Protein AF-0000000076962924 (afdb_homodimer)

Sequence (970 aa):
PSKNTPPSPDPELLAVSARDLSLLLPWRRRSTGSACSSRTSSPPHRARPSYPRRRARPGTAPPTSGAPASGTMSSSSLPTVHRYARPSEEASRTRTQRTSLPLFSRAVLDKTGINPAEIGDVVVGTVLGPGSQRAIECRTASLLAGIPETVPVRTVNRQCSSGLQAVADVAAAIKAGFYEIGIGAGLESMSVNSVGWEGQVNPRVIELQKAQDCLLPMGITSENVAQRYGVTREEQDKAAVESHARAAAATASGKFKDEIIPVHTKLIDPKTGEEKKVVISVDDGIRPGTTLSGLAKLKTVFKKDGTTTAGNSSQVSDGAGAVLLMKRSVAVSKGLPVLGVFRSFAAVGVDPAVMGVGPAVAIPAAVKSAGLEIDDIDLFELNEAFASQFVYCCNKLGLDRSKVNVNGGAIAMGHPLGATGARCISTLLNEMKRRGRDCRFGVVTMCIGSGMGAAAVFERGDSVDELSNVRHIQSHNFLSKDAAKPSKNTPPSPDPELLAVSARDLSLLLPWRRRSTGSACSSRTSSPPHRARPSYPRRRARPGTAPPTSGAPASGTMSSSSLPTVHRYARPSEEASRTRTQRTSLPLFSRAVLDKTGINPAEIGDVVVGTVLGPGSQRAIECRTASLLAGIPETVPVRTVNRQCSSGLQAVADVAAAIKAGFYEIGIGAGLESMSVNSVGWEGQVNPRVIELQKAQDCLLPMGITSENVAQRYGVTREEQDKAAVESHARAAAATASGKFKDEIIPVHTKLIDPKTGEEKKVVISVDDGIRPGTTLSGLAKLKTVFKKDGTTTAGNSSQVSDGAGAVLLMKRSVAVSKGLPVLGVFRSFAAVGVDPAVMGVGPAVAIPAAVKSAGLEIDDIDLFELNEAFASQFVYCCNKLGLDRSKVNVNGGAIAMGHPLGATGARCISTLLNEMKRRGRDCRFGVVTMCIGSGMGAAAVFERGDSVDELSNVRHIQSHNFLSKDAAK

Secondary structure (DSSP, 8-state):
--------------------------------------------------------------------------PEEEEEEEEE----HHHHTTT-HHHHHHHHHHHHHHHH---GGG--EEEEE--SSBHHHHHHHHHHHHHHTT--TTS-EEEEE-GGGHHHHHHHHHHHHHHHTS-SEEEEEEEEETTTS-----SPPPGGGGG-HHHHHTTS-HHHHHHHHHHHHT--HHHHHHHHHHHHHHHHHHHHTTTTTTTEEPEEEEEE-TTT--EEEEEE-S-S---TT--HHHHHTSPBSS-TT---BGGGBPPP-EEEEEEEEEEHHHHHHTT----EEEEEEEEEE--GGGGGGHHHHHHHHHHHHTT--GGG--EEEE--SBHHHHHHHHHHHT--GGGBSTT--HHHH---GGGHHHHHHHHHHHHHHHH-TT--EEEEEEEETTTEEEEEEEEESTT--SS-------------SGGG-/--------------------------------------------------------------------------PEEEEEEEEE----HHHHTTT-HHHHHHHHHHHHHHHH---GGG--EEEEE--SSBHHHHHHHHHHHHHHTT--TTS-EEEEE-GGGHHHHHHHHHHHHHHHTS-SEEEEEEEEETTTS-----SPPPGGGGG-HHHHHTTS-HHHHHHHHHHHHT--HHHHHHHHHHHHHHHHHHHHTTTTTTTEEPEEEEEE-TTT--EEEEEE-S-S---TT--HHHHHTSPBSS-TT---BSTTBPPP-EEEEEEEEEEHHHHHHTT----EEEEEEEEEE--GGGGGGHHHHHHHHHHHHTT--GGG--EEEE--SBHHHHHHHHHHHT--GGGBSTT--HHHH---GGGHHHHHHHHHHHHHHHH-TT--EEEEEEEETTTEEEEEEEEESTT--SS-------------GGGG-

pLDDT: mean 75.81, std 30.29, range [14.0, 98.94]

Radius of gyration: 32.71 Å; Cα contacts (8 Å, |Δi|>4): 2150; chains: 2; bounding box: 130×125×90 Å

Structure (mmCIF, N/CA/C/O backbone):
data_AF-0000000076962924-model_v1
#
loop_
_entity.id
_entity.type
_entity.pdbx_description
1 polymer 'acetyl-CoA C-acyltransferase'
#
loop_
_atom_site.group_PDB
_atom_site.id
_atom_site.type_symbol
_atom_site.label_atom_id
_atom_site.label_alt_id
_atom_site.label_comp_id
_atom_site.label_asym_id
_atom_site.label_entity_id
_atom_site.label_seq_id
_atom_site.pdbx_PDB_ins_code
_atom_site.Cartn_x
_atom_site.Cartn_y
_atom_site.Cartn_z
_atom_site.occupancy
_atom_site.B_iso_or_equiv
_atom_site.auth_seq_id
_atom_site.auth_comp_id
_atom_site.auth_asym_id
_atom_site.auth_atom_id
_atom_site.pdbx_PDB_model_num
ATOM 1 N N . PRO A 1 1 ? -67.062 -30.266 13.148 1 19.83 1 PRO A N 1
ATOM 2 C CA . PRO A 1 1 ? -66.562 -29.203 14.023 1 19.83 1 PRO A CA 1
ATOM 3 C C . PRO A 1 1 ? -66.062 -28 13.258 1 19.83 1 PRO A C 1
ATOM 5 O O . PRO A 1 1 ? -65.625 -28.141 12.094 1 19.83 1 PRO A O 1
ATOM 8 N N . SER A 1 2 ? -66.062 -26.719 13.977 1 19.45 2 SER A N 1
ATOM 9 C CA . SER A 1 2 ? -66.125 -25.281 13.664 1 19.45 2 SER A CA 1
ATOM 10 C C . SER A 1 2 ? -64.812 -24.797 13.031 1 19.45 2 SER A C 1
ATOM 12 O O . SER A 1 2 ? -63.75 -24.922 13.617 1 19.45 2 SER A O 1
ATOM 14 N N . LYS A 1 3 ? -64.688 -24.781 11.711 1 26.2 3 LYS A N 1
ATOM 15 C CA . LYS A 1 3 ? -63.875 -24.391 10.547 1 26.2 3 LYS A CA 1
ATOM 16 C C . LYS A 1 3 ? -63.469 -22.922 10.648 1 26.2 3 LYS A C 1
ATOM 18 O O . LYS A 1 3 ? -64.188 -22.031 10.203 1 26.2 3 LYS A O 1
ATOM 23 N N . ASN A 1 4 ? -62.875 -22.484 11.922 1 19.95 4 ASN A N 1
ATOM 24 C CA . ASN A 1 4 ? -62.75 -21.125 12.406 1 19.95 4 ASN A CA 1
ATOM 25 C C . ASN A 1 4 ? -61.844 -20.281 11.492 1 19.95 4 ASN A C 1
ATOM 27 O O . ASN A 1 4 ? -60.688 -20.641 11.266 1 19.95 4 ASN A O 1
ATOM 31 N N . THR A 1 5 ? -62.219 -19.422 10.633 1 22.78 5 THR A N 1
ATOM 32 C CA . THR A 1 5 ? -61.875 -18.547 9.516 1 22.78 5 THR A CA 1
ATOM 33 C C . THR A 1 5 ? -60.969 -17.406 9.977 1 22.78 5 THR A C 1
ATOM 35 O O . THR A 1 5 ? -60.562 -16.578 9.164 1 22.78 5 THR A O 1
ATOM 38 N N . PRO A 1 6 ? -60.219 -17.297 11.133 1 25.3 6 PRO A N 1
ATOM 39 C CA . PRO A 1 6 ? -60.25 -15.914 11.625 1 25.3 6 PRO A CA 1
ATOM 40 C C . PRO A 1 6 ? -59.406 -14.977 10.781 1 25.3 6 PRO A C 1
ATOM 42 O O . PRO A 1 6 ? -58.312 -15.359 10.328 1 25.3 6 PRO A O 1
ATOM 45 N N . PRO A 1 7 ? -59.875 -13.961 10.172 1 24.25 7 PRO A N 1
ATOM 46 C CA . PRO A 1 7 ? -59.469 -13.039 9.117 1 24.25 7 PRO A CA 1
ATOM 47 C C . PRO A 1 7 ? -58.156 -12.328 9.445 1 24.25 7 PRO A C 1
ATOM 49 O O . PRO A 1 7 ? -57.625 -12.492 10.547 1 24.25 7 PRO A O 1
ATOM 52 N N . SER A 1 8 ? -58.094 -10.883 9.438 1 20.97 8 SER A N 1
ATOM 53 C CA . SER A 1 8 ? -57.562 -9.75 8.68 1 20.97 8 SER A CA 1
ATOM 54 C C . SER A 1 8 ? -56.5 -8.992 9.477 1 20.97 8 SER A C 1
ATOM 56 O O . SER A 1 8 ? -55.969 -7.98 9.016 1 20.97 8 SER A O 1
ATOM 58 N N . PRO A 1 9 ? -55.875 -9.273 10.57 1 21.22 9 PRO A N 1
ATOM 59 C CA . PRO A 1 9 ? -55.594 -8.117 11.422 1 21.22 9 PRO A CA 1
ATOM 60 C C . PRO A 1 9 ? -54.5 -7.211 10.852 1 21.22 9 PRO A C 1
ATOM 62 O O . PRO A 1 9 ? -53.5 -7.699 10.328 1 21.22 9 PRO A O 1
ATOM 65 N N . ASP A 1 10 ? -54.719 -5.879 10.414 1 21.48 10 ASP A N 1
ATOM 66 C CA . ASP A 1 10 ? -54.125 -4.691 9.836 1 21.48 10 ASP A CA 1
ATOM 67 C C . ASP A 1 10 ? -53.031 -4.125 10.758 1 21.48 10 ASP A C 1
ATOM 69 O O . ASP A 1 10 ? -53.344 -3.648 11.859 1 21.48 10 ASP A O 1
ATOM 73 N N . PRO A 1 11 ? -51.906 -4.703 11.016 1 20.31 11 PRO A N 1
ATOM 74 C CA . PRO A 1 11 ? -51.094 -4.289 12.164 1 20.31 11 PRO A CA 1
ATOM 75 C C . PRO A 1 11 ? -50.656 -2.822 12.086 1 20.31 11 PRO A C 1
ATOM 77 O O . PRO A 1 11 ? -50.594 -2.248 10.992 1 20.31 11 PRO A O 1
ATOM 80 N N . GLU A 1 12 ? -50.812 -2.02 13.18 1 19.38 12 GLU A N 1
ATOM 81 C CA . GLU A 1 12 ? -50.594 -0.72 13.805 1 19.38 12 GLU A CA 1
ATOM 82 C C . GLU A 1 12 ? -49.188 -0.199 13.508 1 19.38 12 GLU A C 1
ATOM 84 O O . GLU A 1 12 ? -48.219 -0.956 13.555 1 19.38 12 GLU A O 1
ATOM 89 N N . LEU A 1 13 ? -49.062 1.035 12.836 1 18.5 13 LEU A N 1
ATOM 90 C CA . LEU A 1 13 ? -48.219 2.133 12.406 1 18.5 13 LEU A CA 1
ATOM 91 C C . LEU A 1 13 ? -47.219 2.514 13.508 1 18.5 13 LEU A C 1
ATOM 93 O O . LEU A 1 13 ? -47.469 2.227 14.68 1 18.5 13 LEU A O 1
ATOM 97 N N . LEU A 1 14 ? -46.312 3.633 13.234 1 18.11 14 LEU A N 1
ATOM 98 C CA . LEU A 1 14 ? -45 4.25 13.336 1 18.11 14 LEU A CA 1
ATOM 99 C C . LEU A 1 14 ? -44.906 5.137 14.57 1 18.11 14 LEU A C 1
ATOM 101 O O . LEU A 1 14 ? -45.625 6.125 14.688 1 18.11 14 LEU A O 1
ATOM 105 N N . ALA A 1 15 ? -44.562 4.773 15.781 1 17.3 15 ALA A N 1
ATOM 106 C CA . ALA A 1 15 ? -44.688 5.379 17.109 1 17.3 15 ALA A CA 1
ATOM 107 C C . ALA A 1 15 ? -43.875 6.652 17.219 1 17.3 15 ALA A C 1
ATOM 109 O O . ALA A 1 15 ? -44.25 7.602 17.906 1 17.3 15 ALA A O 1
ATOM 110 N N . VAL A 1 16 ? -42.562 7.004 16.797 1 17.56 16 VAL A N 1
ATOM 111 C CA . VAL A 1 16 ? -41.656 7.449 17.859 1 17.56 16 VAL A CA 1
ATOM 112 C C . VAL A 1 16 ? -41.875 8.938 18.125 1 17.56 16 VAL A C 1
ATOM 114 O O . VAL A 1 16 ? -41.625 9.773 17.25 1 17.56 16 VAL A O 1
ATOM 117 N N . SER A 1 17 ? -42.781 9.531 18.906 1 16.02 17 SER A N 1
ATOM 118 C CA . SER A 1 17 ? -43.125 10.875 19.344 1 16.02 17 SER A CA 1
ATOM 119 C C . SER A 1 17 ? -41.969 11.539 20.078 1 16.02 17 SER A C 1
ATOM 121 O O . SER A 1 17 ? -41.344 10.914 20.922 1 16.02 17 SER A O 1
ATOM 123 N N . ALA A 1 18 ? -41.344 12.742 19.656 1 17.75 18 ALA A N 1
ATOM 124 C CA . ALA A 1 18 ? -40.375 13.766 19.984 1 17.75 18 ALA A CA 1
ATOM 125 C C . ALA A 1 18 ? -40.688 14.438 21.312 1 17.75 18 ALA A C 1
ATOM 127 O O . ALA A 1 18 ? -40.062 15.445 21.672 1 17.75 18 ALA A O 1
ATOM 128 N N . ARG A 1 19 ? -41.594 14.203 22.172 1 16.5 19 ARG A N 1
ATOM 129 C CA . ARG A 1 19 ? -42.156 15.242 23.031 1 16.5 19 ARG A CA 1
ATOM 130 C C . ARG A 1 19 ? -41.094 15.812 23.969 1 16.5 19 ARG A C 1
ATOM 132 O O . ARG A 1 19 ? -40.906 17.031 24.047 1 16.5 19 ARG A O 1
ATOM 139 N N . ASP A 1 20 ? -40.969 15.578 25.406 1 15.58 20 ASP A N 1
ATOM 140 C CA . ASP A 1 20 ? -41.5 16.406 26.5 1 15.58 20 ASP A CA 1
ATOM 141 C C . ASP A 1 20 ? -40.406 17.188 27.188 1 15.58 20 ASP A C 1
ATOM 143 O O . ASP A 1 20 ? -40.688 18.125 27.938 1 15.58 20 ASP A O 1
ATOM 147 N N . LEU A 1 21 ? -39.125 16.797 27.469 1 16.19 21 LEU A N 1
ATOM 148 C CA . LEU A 1 21 ? -38.844 16.984 28.891 1 16.19 21 LEU A CA 1
ATOM 149 C C . LEU A 1 21 ? -38.656 18.469 29.219 1 16.19 21 LEU A C 1
ATOM 151 O O . LEU A 1 21 ? -37.938 19.172 28.516 1 16.19 21 LEU A O 1
ATOM 155 N N . SER A 1 22 ? -39.188 19.141 30.375 1 15.66 22 SER A N 1
ATOM 156 C CA . SER A 1 22 ? -39.688 20.328 31.062 1 15.66 22 SER A CA 1
ATOM 157 C C . SER A 1 22 ? -38.562 21.188 31.594 1 15.66 22 SER A C 1
ATOM 159 O O . SER A 1 22 ? -38.562 22.406 31.422 1 15.66 22 SER A O 1
ATOM 161 N N . LEU A 1 23 ? -37.844 20.938 32.781 1 15.34 23 LEU A N 1
ATOM 162 C CA . LEU A 1 23 ? -38.125 21.594 34.062 1 15.34 23 LEU A CA 1
ATOM 163 C C . LEU A 1 23 ? -37.219 22.828 34.25 1 15.34 23 LEU A C 1
ATOM 165 O O . LEU A 1 23 ? -37.719 23.906 34.562 1 15.34 23 LEU A O 1
ATOM 169 N N . LEU A 1 24 ? -36.062 22.812 35.156 1 15.25 24 LEU A N 1
ATOM 170 C CA . LEU A 1 24 ? -36.062 23.438 36.469 1 15.25 24 LEU A CA 1
ATOM 171 C C . LEU A 1 24 ? -35.531 24.859 36.406 1 15.25 24 LEU A C 1
ATOM 173 O O . LEU A 1 24 ? -34.906 25.25 35.406 1 15.25 24 LEU A O 1
ATOM 177 N N . LEU A 1 25 ? -34.625 25.344 37.531 1 15.45 25 LEU A N 1
ATOM 178 C CA . LEU A 1 25 ? -34.781 26.312 38.625 1 15.45 25 LEU A CA 1
ATOM 179 C C . LEU A 1 25 ? -34.156 27.656 38.25 1 15.45 25 LEU A C 1
ATOM 181 O O . LEU A 1 25 ? -33.312 27.719 37.375 1 15.45 25 LEU A O 1
ATOM 185 N N . PRO A 1 26 ? -34 28.688 39.312 1 15.84 26 PRO A N 1
ATOM 186 C CA . PRO A 1 26 ? -34.375 30.078 39.625 1 15.84 26 PRO A CA 1
ATOM 187 C C . PRO A 1 26 ? -33.156 31.016 39.562 1 15.84 26 PRO A C 1
ATOM 189 O O . PRO A 1 26 ? -33.312 32.219 39.281 1 15.84 26 PRO A O 1
ATOM 192 N N . TRP A 1 27 ? -31.875 30.688 39.844 1 15.91 27 TRP A N 1
ATOM 193 C CA . TRP A 1 27 ? -31.344 31.516 40.906 1 15.91 27 TRP A CA 1
ATOM 194 C C . TRP A 1 27 ? -31.047 32.938 40.406 1 15.91 27 TRP A C 1
ATOM 196 O O . TRP A 1 27 ? -30.688 33.125 39.25 1 15.91 27 TRP A O 1
ATOM 206 N N . ARG A 1 28 ? -30.938 34 41.312 1 15.05 28 ARG A N 1
ATOM 207 C CA . ARG A 1 28 ? -31.234 35.406 41.625 1 15.05 28 ARG A CA 1
ATOM 208 C C . ARG A 1 28 ? -30.125 36.312 41.125 1 15.05 28 ARG A C 1
ATOM 210 O O . ARG A 1 28 ? -30.391 37.312 40.438 1 15.05 28 ARG A O 1
ATOM 217 N N . ARG A 1 29 ? -29.047 36.688 41.969 1 15.02 29 ARG A N 1
ATOM 218 C CA . ARG A 1 29 ? -29.078 38 42.594 1 15.02 29 ARG A CA 1
ATOM 219 C C . ARG A 1 29 ? -28.391 39.031 41.719 1 15.02 29 ARG A C 1
ATOM 221 O O . ARG A 1 29 ? -27.766 38.688 40.719 1 15.02 29 ARG A O 1
ATOM 228 N N . ARG A 1 30 ? -27.234 39.688 42.25 1 15.14 30 ARG A N 1
ATOM 229 C CA . ARG A 1 30 ? -27.141 41.062 42.75 1 15.14 30 ARG A CA 1
ATOM 230 C C . ARG A 1 30 ? -26.531 42 41.719 1 15.14 30 ARG A C 1
ATOM 232 O O . ARG A 1 30 ? -25.891 41.562 40.781 1 15.14 30 ARG A O 1
ATOM 239 N N . SER A 1 31 ? -26.031 43.188 42.219 1 14.38 31 SER A N 1
ATOM 240 C CA . SER A 1 31 ? -26.281 44.625 42.094 1 14.38 31 SER A CA 1
ATOM 241 C C . SER A 1 31 ? -25.281 45.281 41.125 1 14.38 31 SER A C 1
ATOM 243 O O . SER A 1 31 ? -25.672 45.969 40.188 1 14.38 31 SER A O 1
ATOM 245 N N . THR A 1 32 ? -24.031 45.656 41.562 1 14.57 32 THR A N 1
ATOM 246 C CA . THR A 1 32 ? -23.844 47.062 41.781 1 14.57 32 THR A CA 1
ATOM 247 C C . THR A 1 32 ? -23.234 47.75 40.562 1 14.57 32 THR A C 1
ATOM 249 O O . THR A 1 32 ? -22.766 47.062 39.656 1 14.57 32 THR A O 1
ATOM 252 N N . GLY A 1 33 ? -22.094 48.562 40.75 1 14.06 33 GLY A N 1
ATOM 253 C CA . GLY A 1 33 ? -22.047 50 40.625 1 14.06 33 GLY A CA 1
ATOM 254 C C . GLY A 1 33 ? -21.516 50.5 39.312 1 14.06 33 GLY A C 1
ATOM 255 O O . GLY A 1 33 ? -22.281 50.938 38.438 1 14.06 33 GLY A O 1
ATOM 256 N N . SER A 1 34 ? -20.156 50.969 39.25 1 14.5 34 SER A N 1
ATOM 257 C CA . SER A 1 34 ? -19.922 52.406 39.188 1 14.5 34 SER A CA 1
ATOM 258 C C . SER A 1 34 ? -19.641 52.844 37.75 1 14.5 34 SER A C 1
ATOM 260 O O . SER A 1 34 ? -19.688 52.062 36.812 1 14.5 34 SER A O 1
ATOM 262 N N . ALA A 1 35 ? -18.344 53.375 37.469 1 15.35 35 ALA A N 1
ATOM 263 C CA . ALA A 1 35 ? -18.062 54.781 37.25 1 15.35 35 ALA A CA 1
ATOM 264 C C . ALA A 1 35 ? -18 55.094 35.75 1 15.35 35 ALA A C 1
ATOM 266 O O . ALA A 1 35 ? -17.766 54.188 34.938 1 15.35 35 ALA A O 1
ATOM 267 N N . CYS A 1 36 ? -17.859 56.375 35.469 1 14.27 36 CYS A N 1
ATOM 268 C CA . CYS A 1 36 ? -18.359 57.438 34.625 1 14.27 36 CYS A CA 1
ATOM 269 C C . CYS A 1 36 ? -17.562 57.562 33.344 1 14.27 36 CYS A C 1
ATOM 271 O O . CYS A 1 36 ? -18.141 57.594 32.25 1 14.27 36 CYS A O 1
ATOM 273 N N . SER A 1 37 ? -16.391 58.188 33.344 1 14 37 SER A N 1
ATOM 274 C CA . SER A 1 37 ? -16.391 59.531 32.75 1 14 37 SER A CA 1
ATOM 275 C C . SER A 1 37 ? -16.016 59.5 31.281 1 14 37 SER A C 1
ATOM 277 O O . SER A 1 37 ? -15.516 58.5 30.781 1 14 37 SER A O 1
ATOM 279 N N . SER A 1 38 ? -15.273 60.656 30.766 1 14.02 38 SER A N 1
ATOM 280 C CA . SER A 1 38 ? -15.578 61.75 29.859 1 14.02 38 SER A CA 1
ATOM 281 C C . SER A 1 38 ? -14.766 61.625 28.562 1 14.02 38 SER A C 1
ATOM 283 O O . SER A 1 38 ? -15.109 62.25 27.562 1 14.02 38 SER A O 1
ATOM 285 N N . ARG A 1 39 ? -13.531 61.125 28.594 1 14.74 39 ARG A N 1
ATOM 286 C CA . ARG A 1 39 ? -12.586 62.062 27.969 1 14.74 39 ARG A CA 1
ATOM 287 C C . ARG A 1 39 ? -12.891 62.219 26.5 1 14.74 39 ARG A C 1
ATOM 289 O O . ARG A 1 39 ? -13.336 61.281 25.828 1 14.74 39 ARG A O 1
ATOM 296 N N . THR A 1 40 ? -12.328 63.25 25.906 1 14.2 40 THR A N 1
ATOM 297 C CA . THR A 1 40 ? -12.656 64.312 24.938 1 14.2 40 THR A CA 1
ATOM 298 C C . THR A 1 40 ? -12.352 63.875 23.516 1 14.2 40 THR A C 1
ATOM 300 O O . THR A 1 40 ? -11.703 62.844 23.312 1 14.2 40 THR A O 1
ATOM 303 N N . SER A 1 41 ? -11.484 64.75 22.734 1 14.41 41 SER A N 1
ATOM 304 C CA . SER A 1 41 ? -11.828 65.625 21.656 1 14.41 41 SER A CA 1
ATOM 305 C C . SER A 1 41 ? -11.461 65.062 20.297 1 14.41 41 SER A C 1
ATOM 307 O O . SER A 1 41 ? -10.703 64.062 20.219 1 14.41 41 SER A O 1
ATOM 309 N N . SER A 1 42 ? -10.93 66.062 19.234 1 14.25 42 SER A N 1
ATOM 310 C CA . SER A 1 42 ? -11.508 66.5 17.969 1 14.25 42 SER A CA 1
ATOM 311 C C . SER A 1 42 ? -10.82 65.812 16.797 1 14.25 42 SER A C 1
ATOM 313 O O . SER A 1 42 ? -11.477 65.188 15.961 1 14.25 42 SER A O 1
ATOM 315 N N . PRO A 1 43 ? -10.055 66.688 15.773 1 15.39 43 PRO A N 1
ATOM 316 C CA . PRO A 1 43 ? -10.641 67 14.469 1 15.39 43 PRO A CA 1
ATOM 317 C C . PRO A 1 43 ? -10 66.25 13.32 1 15.39 43 PRO A C 1
ATOM 319 O O . PRO A 1 43 ? -10.703 65.562 12.578 1 15.39 43 PRO A O 1
ATOM 322 N N . PRO A 1 44 ? -8.891 66.875 12.414 1 15.74 44 PRO A N 1
ATOM 323 C CA . PRO A 1 44 ? -9.156 67.375 11.062 1 15.74 44 PRO A CA 1
ATOM 324 C C . PRO A 1 44 ? -8.664 66.438 9.984 1 15.74 44 PRO A C 1
ATOM 326 O O . PRO A 1 44 ? -7.922 65.5 10.281 1 15.74 44 PRO A O 1
ATOM 329 N N . HIS A 1 45 ? -8.406 67 8.516 1 15.48 45 HIS A N 1
ATOM 330 C CA . HIS A 1 45 ? -8.812 66.812 7.125 1 15.48 45 HIS A CA 1
ATOM 331 C C . HIS A 1 45 ? -7.668 66.25 6.285 1 15.48 45 HIS A C 1
ATOM 333 O O . HIS A 1 45 ? -7.852 65.938 5.105 1 15.48 45 HIS A O 1
ATOM 339 N N . ARG A 1 46 ? -6.457 65.938 6.746 1 17.06 46 ARG A N 1
ATOM 340 C CA . ARG A 1 46 ? -5.484 66.312 5.738 1 17.06 46 ARG A CA 1
ATOM 341 C C . ARG A 1 46 ? -5.625 65.5 4.469 1 17.06 46 ARG A C 1
ATOM 343 O O . ARG A 1 46 ? -5.984 64.312 4.531 1 17.06 46 ARG A O 1
ATOM 350 N N . ALA A 1 47 ? -4.977 66.062 3.26 1 17.42 47 ALA A N 1
ATOM 351 C CA . ALA A 1 47 ? -5.082 66.312 1.818 1 17.42 47 ALA A CA 1
ATOM 352 C C . ALA A 1 47 ? -4.578 65.062 1.049 1 17.42 47 ALA A C 1
ATOM 354 O O . ALA A 1 47 ? -3.814 64.25 1.583 1 17.42 47 ALA A O 1
ATOM 355 N N . ARG A 1 48 ? -4.715 65.125 -0.363 1 16.09 48 ARG A N 1
ATOM 356 C CA . ARG A 1 48 ? -5.211 64.375 -1.521 1 16.09 48 ARG A CA 1
ATOM 357 C C . ARG A 1 48 ? -4.074 63.688 -2.252 1 16.09 48 ARG A C 1
ATOM 359 O O . ARG A 1 48 ? -4.23 62.531 -2.699 1 16.09 48 ARG A O 1
ATOM 366 N N . PRO A 1 49 ? -2.756 64.188 -2.459 1 16.38 49 PRO A N 1
ATOM 367 C CA . PRO A 1 49 ? -2.588 64.375 -3.904 1 16.38 49 PRO A CA 1
ATOM 368 C C . PRO A 1 49 ? -2.275 63.031 -4.617 1 16.38 49 PRO A C 1
ATOM 370 O O . PRO A 1 49 ? -1.961 62.031 -3.967 1 16.38 49 PRO A O 1
ATOM 373 N N . SER A 1 50 ? -1.545 63.125 -5.98 1 16.17 50 SER A N 1
ATOM 374 C CA . SER A 1 50 ? -1.65 62.906 -7.422 1 16.17 50 SER A CA 1
ATOM 375 C C . SER A 1 50 ? -0.707 61.812 -7.895 1 16.17 50 SER A C 1
ATOM 377 O O . SER A 1 50 ? -0.632 61.531 -9.094 1 16.17 50 SER A O 1
ATOM 379 N N . TYR A 1 51 ? -0.292 60.812 -7.215 1 17.62 51 TYR A N 1
ATOM 380 C CA . TYR A 1 51 ? 0.914 60.219 -7.777 1 17.62 51 TYR A CA 1
ATOM 381 C C . TYR A 1 51 ? 0.665 59.719 -9.195 1 17.62 51 TYR A C 1
ATOM 383 O O . TYR A 1 51 ? -0.412 59.188 -9.5 1 17.62 51 TYR A O 1
ATOM 391 N N . PRO A 1 52 ? 1.676 59.969 -10.125 1 18.86 52 PRO A N 1
ATOM 392 C CA . PRO A 1 52 ? 1.76 59.938 -11.586 1 18.86 52 PRO A CA 1
ATOM 393 C C . PRO A 1 52 ? 1.689 58.5 -12.133 1 18.86 52 PRO A C 1
ATOM 395 O O . PRO A 1 52 ? 2.033 57.562 -11.43 1 18.86 52 PRO A O 1
ATOM 398 N N . ARG A 1 53 ? 1.007 58.312 -13.367 1 17.81 53 ARG A N 1
ATOM 399 C CA . ARG A 1 53 ? 0.462 57.25 -14.234 1 17.81 53 ARG A CA 1
ATOM 400 C C . ARG A 1 53 ? 1.571 56.562 -15.016 1 17.81 53 ARG A C 1
ATOM 402 O O . ARG A 1 53 ? 2.086 57.094 -15.992 1 17.81 53 ARG A O 1
ATOM 409 N N . ARG A 1 54 ? 2.658 56.094 -14.336 1 18.41 54 ARG A N 1
ATOM 410 C CA . ARG A 1 54 ? 3.676 55.625 -15.266 1 18.41 54 ARG A CA 1
ATOM 411 C C . ARG A 1 54 ? 3.068 54.719 -16.328 1 18.41 54 ARG A C 1
ATOM 413 O O . ARG A 1 54 ? 2.137 53.969 -16.047 1 18.41 54 ARG A O 1
ATOM 420 N N . ARG A 1 55 ? 3.668 54.812 -17.547 1 18.59 55 ARG A N 1
ATOM 421 C CA . ARG A 1 55 ? 3.508 54.5 -18.953 1 18.59 55 ARG A CA 1
ATOM 422 C C . ARG A 1 55 ? 3.512 52.969 -19.172 1 18.59 55 ARG A C 1
ATOM 424 O O . ARG A 1 55 ? 4.281 52.25 -18.547 1 18.59 55 ARG A O 1
ATOM 431 N N . ALA A 1 56 ? 2.51 52.5 -19.953 1 18.5 56 ALA A N 1
ATOM 432 C CA . ALA A 1 56 ? 1.909 51.25 -20.453 1 18.5 56 ALA A CA 1
ATOM 433 C C . ALA A 1 56 ? 2.844 50.531 -21.422 1 18.5 56 ALA A C 1
ATOM 435 O O . ALA A 1 56 ? 3.07 51.031 -22.531 1 18.5 56 ALA A O 1
ATOM 436 N N . ARG A 1 57 ? 4.109 50.312 -21.047 1 19.97 57 ARG A N 1
ATOM 437 C CA . ARG A 1 57 ? 4.801 49.844 -22.234 1 19.97 57 ARG A CA 1
ATOM 438 C C . ARG A 1 57 ? 4.043 48.719 -22.906 1 19.97 57 ARG A C 1
ATOM 440 O O . ARG A 1 57 ? 3.375 47.938 -22.234 1 19.97 57 ARG A O 1
ATOM 447 N N . PRO A 1 58 ? 3.965 48.656 -24.312 1 19.72 58 PRO A N 1
ATOM 448 C CA . PRO A 1 58 ? 3.217 47.906 -25.328 1 19.72 58 PRO A CA 1
ATOM 449 C C . PRO A 1 58 ? 3.527 46.406 -25.281 1 19.72 58 PRO A C 1
ATOM 451 O O . PRO A 1 58 ? 4.684 46 -25.094 1 19.72 58 PRO A O 1
ATOM 454 N N . GLY A 1 59 ? 2.6 45.562 -24.75 1 18.92 59 GLY A N 1
ATOM 455 C CA . GLY A 1 59 ? 2.496 44.125 -24.531 1 18.92 59 GLY A CA 1
ATOM 456 C C . GLY A 1 59 ? 2.547 43.312 -25.797 1 18.92 59 GLY A C 1
ATOM 457 O O . GLY A 1 59 ? 1.645 43.406 -26.641 1 18.92 59 GLY A O 1
ATOM 458 N N . THR A 1 60 ? 3.617 43.344 -26.562 1 20.06 60 THR A N 1
ATOM 459 C CA . THR A 1 60 ? 3.547 42.531 -27.781 1 20.06 60 THR A CA 1
ATOM 460 C C . THR A 1 60 ? 3.029 41.125 -27.484 1 20.06 60 THR A C 1
ATOM 462 O O . THR A 1 60 ? 3.424 40.531 -26.5 1 20.06 60 THR A O 1
ATOM 465 N N . ALA A 1 61 ? 1.878 40.75 -28.094 1 20.42 61 ALA A N 1
ATOM 466 C CA . ALA A 1 61 ? 0.931 39.625 -28.031 1 20.42 61 ALA A CA 1
ATOM 467 C C . ALA A 1 61 ? 1.576 38.344 -28.516 1 20.42 61 ALA A C 1
ATOM 469 O O . ALA A 1 61 ? 1.994 38.25 -29.672 1 20.42 61 ALA A O 1
ATOM 470 N N . PRO A 1 62 ? 2.486 37.812 -27.734 1 21.72 62 PRO A N 1
ATOM 471 C CA . PRO A 1 62 ? 3.094 36.688 -28.438 1 21.72 62 PRO A CA 1
ATOM 472 C C . PRO A 1 62 ? 2.064 35.656 -28.906 1 21.72 62 PRO A C 1
ATOM 474 O O . PRO A 1 62 ? 0.96 35.594 -28.359 1 21.72 62 PRO A O 1
ATOM 477 N N . PRO A 1 63 ? 2.324 34.969 -30.016 1 20.17 63 PRO A N 1
ATOM 478 C CA . PRO A 1 63 ? 1.486 34.125 -30.875 1 20.17 63 PRO A CA 1
ATOM 479 C C . PRO A 1 63 ? 0.893 32.938 -30.125 1 20.17 63 PRO A C 1
ATOM 481 O O . PRO A 1 63 ? 1.428 32.531 -29.094 1 20.17 63 PRO A O 1
ATOM 484 N N . THR A 1 64 ? -0.418 32.594 -30.422 1 20.05 64 THR A N 1
ATOM 485 C CA . THR A 1 64 ? -1.526 31.766 -29.953 1 20.05 64 THR A CA 1
ATOM 486 C C . THR A 1 64 ? -1.192 30.281 -30.094 1 20.05 64 THR A C 1
ATOM 488 O O . THR A 1 64 ? -1.182 29.75 -31.203 1 20.05 64 THR A O 1
ATOM 491 N N . SER A 1 65 ? -0.125 29.812 -29.547 1 20.94 65 SER A N 1
ATOM 492 C CA . SER A 1 65 ? 0.207 28.422 -29.797 1 20.94 65 SER A CA 1
ATOM 493 C C . SER A 1 65 ? -0.909 27.484 -29.344 1 20.94 65 SER A C 1
ATOM 495 O O . SER A 1 65 ? -1.626 27.797 -28.391 1 20.94 65 SER A O 1
ATOM 497 N N . GLY A 1 66 ? -1.363 26.484 -30.188 1 21.23 66 GLY A N 1
ATOM 498 C CA . GLY A 1 66 ? -2.48 25.562 -30.234 1 21.23 66 GLY A CA 1
ATOM 499 C C . GLY A 1 66 ? -2.547 24.641 -29.016 1 21.23 66 GLY A C 1
ATOM 500 O O . GLY A 1 66 ? -1.516 24.172 -28.531 1 21.23 66 GLY A O 1
ATOM 501 N N . ALA A 1 67 ? -3.586 24.781 -28.25 1 24.81 67 ALA A N 1
ATOM 502 C CA . ALA A 1 67 ? -3.936 24.141 -26.984 1 24.81 67 ALA A CA 1
ATOM 503 C C . ALA A 1 67 ? -4.117 22.641 -27.141 1 24.81 67 ALA A C 1
ATOM 505 O O . ALA A 1 67 ? -4.859 22.188 -28.016 1 24.81 67 ALA A O 1
ATOM 506 N N . PRO A 1 68 ? -3.146 21.812 -26.75 1 22.52 68 PRO A N 1
ATOM 507 C CA . PRO A 1 68 ? -3.34 20.359 -26.875 1 22.52 68 PRO A CA 1
ATOM 508 C C . PRO A 1 68 ? -4.684 19.891 -26.328 1 22.52 68 PRO A C 1
ATOM 510 O O . PRO A 1 68 ? -5.297 20.594 -25.516 1 22.52 68 PRO A O 1
ATOM 513 N N . ALA A 1 69 ? -5.25 18.75 -26.859 1 23.31 69 ALA A N 1
ATOM 514 C CA . ALA A 1 69 ? -6.527 18.062 -26.719 1 23.31 69 ALA A CA 1
ATOM 515 C C . ALA A 1 69 ? -6.836 17.781 -25.25 1 23.31 69 ALA A C 1
ATOM 517 O O . ALA A 1 69 ? -5.953 17.375 -24.484 1 23.31 69 ALA A O 1
ATOM 518 N N . SER A 1 70 ? -7.84 18.344 -24.688 1 27.06 70 SER A N 1
ATOM 519 C CA . SER A 1 70 ? -8.547 18.234 -23.406 1 27.06 70 SER A CA 1
ATOM 520 C C . SER A 1 70 ? -8.906 16.781 -23.109 1 27.06 70 SER A C 1
ATOM 522 O O . SER A 1 70 ? -9.836 16.234 -23.703 1 27.06 70 SER A O 1
ATOM 524 N N . GLY A 1 71 ? -8.031 15.859 -23.031 1 27.77 71 GLY A N 1
ATOM 525 C CA . GLY A 1 71 ? -8.562 14.57 -22.625 1 27.77 71 GLY A CA 1
ATOM 526 C C . GLY A 1 71 ? -9.359 14.633 -21.328 1 27.77 71 GLY A C 1
ATOM 527 O O . GLY A 1 71 ? -9.016 15.391 -20.422 1 27.77 71 GLY A O 1
ATOM 528 N N . THR A 1 72 ? -10.625 14.5 -21.359 1 31.12 72 THR A N 1
ATOM 529 C CA . THR A 1 72 ? -11.57 14.383 -20.25 1 31.12 72 THR A CA 1
ATOM 530 C C . THR A 1 72 ? -10.992 13.516 -19.141 1 31.12 72 THR A C 1
ATOM 532 O O . THR A 1 72 ? -10.805 12.312 -19.312 1 31.12 72 THR A O 1
ATOM 535 N N . MET A 1 73 ? -10.148 14 -18.375 1 36.91 73 MET A N 1
ATOM 536 C CA . MET A 1 73 ? -9.656 13.297 -17.188 1 36.91 73 MET A CA 1
ATOM 537 C C . MET A 1 73 ? -10.812 12.883 -16.281 1 36.91 73 MET A C 1
ATOM 539 O O . MET A 1 73 ? -11.641 13.719 -15.906 1 36.91 73 MET A O 1
ATOM 543 N N . SER A 1 74 ? -11.32 11.766 -16.312 1 41.56 74 SER A N 1
ATOM 544 C CA . SER A 1 74 ? -12.227 11.227 -15.305 1 41.56 74 SER A CA 1
ATOM 545 C C . SER A 1 74 ? -11.789 11.633 -13.898 1 41.56 74 SER A C 1
ATOM 547 O O . SER A 1 74 ? -10.664 11.344 -13.484 1 41.56 74 SER A O 1
ATOM 549 N N . SER A 1 75 ? -12.344 12.758 -13.453 1 50.69 75 SER A N 1
ATOM 550 C CA . SER A 1 75 ? -12.031 13.305 -12.133 1 50.69 75 SER A CA 1
ATOM 551 C C . SER A 1 75 ? -12.617 12.43 -11.023 1 50.69 75 SER A C 1
ATOM 553 O O . SER A 1 75 ? -13.68 11.828 -11.203 1 50.69 75 SER A O 1
ATOM 555 N N . SER A 1 76 ? -11.82 11.969 -10.086 1 59.41 76 SER A N 1
ATOM 556 C CA . SER A 1 76 ? -12.289 11.281 -8.891 1 59.41 76 SER A CA 1
ATOM 557 C C . SER A 1 76 ? -12.883 12.273 -7.891 1 59.41 76 SER A C 1
ATOM 559 O O . SER A 1 76 ? -12.258 13.273 -7.551 1 59.41 76 SER A O 1
ATOM 561 N N . SER A 1 77 ? -14.188 12.078 -7.613 1 62.09 77 SER A N 1
ATOM 562 C CA . SER A 1 77 ? -14.898 12.938 -6.668 1 62.09 77 SER A CA 1
ATOM 563 C C . SER A 1 77 ? -14.961 12.297 -5.285 1 62.09 77 SER A C 1
ATOM 565 O O . SER A 1 77 ? -14.938 11.07 -5.16 1 62.09 77 SER A O 1
ATOM 567 N N . LEU A 1 78 ? -14.734 13.125 -4.262 1 61.81 78 LEU A N 1
ATOM 568 C CA . LEU A 1 78 ? -14.812 12.742 -2.855 1 61.81 78 LEU A CA 1
ATOM 569 C C . LEU A 1 78 ? -16.172 13.086 -2.271 1 61.81 78 LEU A C 1
ATOM 571 O O . LEU A 1 78 ? -16.391 14.203 -1.794 1 61.81 78 LEU A O 1
ATOM 575 N N . PRO A 1 79 ? -16.969 12.141 -2.236 1 39.5 79 PRO A N 1
ATOM 576 C CA . PRO A 1 79 ? -18.297 12.484 -1.733 1 39.5 79 PRO A CA 1
ATOM 577 C C . PRO A 1 79 ? -18.312 12.742 -0.229 1 39.5 79 PRO A C 1
ATOM 579 O O . PRO A 1 79 ? -19.109 13.547 0.254 1 39.5 79 PRO A O 1
ATOM 582 N N . THR A 1 80 ? -17.547 11.977 0.492 1 47.16 80 THR A N 1
ATOM 583 C CA . THR A 1 80 ? -17.562 12.195 1.936 1 47.16 80 THR A CA 1
ATOM 584 C C . THR A 1 80 ? -16.219 11.859 2.547 1 47.16 80 THR A C 1
ATOM 586 O O . THR A 1 80 ? -15.461 11.047 2.004 1 47.16 80 THR A O 1
ATOM 589 N N . VAL A 1 81 ? -15.875 12.703 3.391 1 50.19 81 VAL A N 1
ATOM 590 C CA . VAL A 1 81 ? -14.664 12.484 4.176 1 50.19 81 VAL A CA 1
ATOM 591 C C . VAL A 1 81 ? -14.984 12.578 5.664 1 50.19 81 VAL A C 1
ATOM 593 O O . VAL A 1 81 ? -15.719 13.477 6.09 1 50.19 81 VAL A O 1
ATOM 596 N N . HIS A 1 82 ? -14.703 11.492 6.445 1 46.62 82 HIS A N 1
ATOM 597 C CA . HIS A 1 82 ? -14.953 11.516 7.883 1 46.62 82 HIS A CA 1
ATOM 598 C C . HIS A 1 82 ? -13.68 11.25 8.672 1 46.62 82 HIS A C 1
ATOM 600 O O . HIS A 1 82 ? -12.75 10.617 8.164 1 46.62 82 HIS A O 1
ATOM 606 N N . ARG A 1 83 ? -13.516 11.977 9.781 1 48.38 83 ARG A N 1
ATOM 607 C CA . ARG A 1 83 ? -12.406 11.695 10.68 1 48.38 83 ARG A CA 1
ATOM 608 C C . ARG A 1 83 ? -12.898 11.359 12.086 1 48.38 83 ARG A C 1
ATOM 610 O O . ARG A 1 83 ? -14.031 11.695 12.445 1 48.38 83 ARG A O 1
ATOM 617 N N . TYR A 1 84 ? -12.219 10.383 12.891 1 49.16 84 TYR A N 1
ATOM 618 C CA . TYR A 1 84 ? -12.562 10.078 14.273 1 49.16 84 TYR A CA 1
ATOM 619 C C . TYR A 1 84 ? -11.742 10.93 15.234 1 49.16 84 TYR A C 1
ATOM 621 O O . TYR A 1 84 ? -10.609 11.312 14.93 1 49.16 84 TYR A O 1
ATOM 629 N N . ALA A 1 85 ? -12.648 11.242 16.297 1 45.84 85 ALA A N 1
ATOM 630 C CA . ALA A 1 85 ? -12.008 11.867 17.453 1 45.84 85 ALA A CA 1
ATOM 631 C C . ALA A 1 85 ? -11.039 10.898 18.141 1 45.84 85 ALA A C 1
ATOM 633 O O . ALA A 1 85 ? -11.297 9.695 18.188 1 45.84 85 ALA A O 1
ATOM 634 N N . ARG A 1 86 ? -9.812 11.32 18.344 1 49.22 86 ARG A N 1
ATOM 635 C CA . ARG A 1 86 ? -8.742 10.625 19.047 1 49.22 86 ARG A CA 1
ATOM 636 C C . ARG A 1 86 ? -9.172 10.281 20.469 1 49.22 86 ARG A C 1
ATOM 638 O O . ARG A 1 86 ? -9.5 11.172 21.266 1 49.22 86 ARG A O 1
ATOM 645 N N . PRO A 1 87 ? -9.539 8.969 20.703 1 41.12 87 PRO A N 1
ATOM 646 C CA . PRO A 1 87 ? -9.742 8.797 22.141 1 41.12 87 PRO A CA 1
ATOM 647 C C . PRO A 1 87 ? -8.547 9.266 22.969 1 41.12 87 PRO A C 1
ATOM 649 O O . PRO A 1 87 ? -7.414 9.234 22.5 1 41.12 87 PRO A O 1
ATOM 652 N N . SER A 1 88 ? -8.828 9.953 23.938 1 40.19 88 SER A N 1
ATOM 653 C CA . SER A 1 88 ? -7.801 10.297 24.906 1 40.19 88 SER A CA 1
ATOM 654 C C . SER A 1 88 ? -6.965 9.078 25.297 1 40.19 88 SER A C 1
ATOM 656 O O . SER A 1 88 ? -7.395 7.941 25.109 1 40.19 88 SER A O 1
ATOM 658 N N . GLU A 1 89 ? -5.66 9.367 25.547 1 40.44 89 GLU A N 1
ATOM 659 C CA . GLU A 1 89 ? -4.773 8.359 26.109 1 40.44 89 GLU A CA 1
ATOM 660 C C . GLU A 1 89 ? -5.543 7.383 27 1 40.44 89 GLU A C 1
ATOM 662 O O . GLU A 1 89 ? -5.289 6.176 26.969 1 40.44 89 GLU A O 1
ATOM 667 N N . GLU A 1 90 ? -6.238 8 27.781 1 39.25 90 GLU A N 1
ATOM 668 C CA . GLU A 1 90 ? -6.953 7.262 28.828 1 39.25 90 GLU A CA 1
ATOM 669 C C . GLU A 1 90 ? -8.008 6.34 28.219 1 39.25 90 GLU A C 1
ATOM 671 O O . GLU A 1 90 ? -8.242 5.238 28.719 1 39.25 90 GLU A O 1
ATOM 676 N N . ALA A 1 91 ? -8.672 6.871 27.344 1 39.56 91 ALA A N 1
ATOM 677 C CA . ALA A 1 91 ? -9.695 6.051 26.703 1 39.56 91 ALA A CA 1
ATOM 678 C C . ALA A 1 91 ? -9.078 5.023 25.766 1 39.56 91 ALA A C 1
ATOM 680 O O . ALA A 1 91 ? -9.719 4.039 25.406 1 39.56 91 ALA A O 1
ATOM 681 N N . SER A 1 92 ? -7.953 5.367 25.297 1 40.19 92 SER A N 1
ATOM 682 C CA . SER A 1 92 ? -7.273 4.523 24.312 1 40.19 92 SER A CA 1
ATOM 683 C C . SER A 1 92 ? -6.852 3.193 24.938 1 40.19 92 SER A C 1
ATOM 685 O O . SER A 1 92 ? -6.652 2.207 24.219 1 40.19 92 SER A O 1
ATOM 687 N N . ARG A 1 93 ? -6.508 3.457 26.234 1 40.75 93 ARG A N 1
ATOM 688 C CA . ARG A 1 93 ? -6.125 2.18 26.828 1 40.75 93 ARG A CA 1
ATOM 689 C C . ARG A 1 93 ? -7.227 1.14 26.641 1 40.75 93 ARG A C 1
ATOM 691 O O . ARG A 1 93 ? -7.059 -0.023 27.016 1 40.75 93 ARG A O 1
ATOM 698 N N . THR A 1 94 ? -8.32 1.71 26.609 1 37.56 94 THR A N 1
ATOM 699 C CA . THR A 1 94 ? -9.32 0.694 26.297 1 37.56 94 THR A CA 1
ATOM 700 C C . THR A 1 94 ? -9.156 0.188 24.875 1 37.56 94 THR A C 1
ATOM 702 O O . THR A 1 94 ? -8.734 0.937 23.984 1 37.56 94 THR A O 1
ATOM 705 N N . ARG A 1 95 ? -9.352 -1.083 24.625 1 42.88 95 ARG A N 1
ATOM 706 C CA . ARG A 1 95 ? -9.312 -1.963 23.469 1 42.88 95 ARG A CA 1
ATOM 707 C C . ARG A 1 95 ? -10.008 -1.324 22.266 1 42.88 95 ARG A C 1
ATOM 709 O O . ARG A 1 95 ? -10.945 -1.896 21.719 1 42.88 95 ARG A O 1
ATOM 716 N N . THR A 1 96 ? -9.992 -0.034 22.266 1 41.91 96 THR A N 1
ATOM 717 C CA . THR A 1 96 ? -10.742 0.795 21.328 1 41.91 96 THR A CA 1
ATOM 718 C C . THR A 1 96 ? -10.156 0.697 19.922 1 41.91 96 THR A C 1
ATOM 720 O O . THR A 1 96 ? -10.828 1.028 18.938 1 41.91 96 THR A O 1
ATOM 723 N N . GLN A 1 97 ? -8.781 0.693 19.719 1 48 97 GLN A N 1
ATOM 724 C CA . GLN A 1 97 ? -8.203 0.728 18.391 1 48 97 GLN A CA 1
ATOM 725 C C . GLN A 1 97 ? -8.914 -0.242 17.453 1 48 97 GLN A C 1
ATOM 727 O O . GLN A 1 97 ? -9.125 0.061 16.266 1 48 97 GLN A O 1
ATOM 732 N N . ARG A 1 98 ? -9.227 -1.459 18.141 1 47.31 98 ARG A N 1
ATOM 733 C CA . ARG A 1 98 ? -9.852 -2.613 17.5 1 47.31 98 ARG A CA 1
ATOM 734 C C . ARG A 1 98 ? -11.25 -2.273 17 1 47.31 98 ARG A C 1
ATOM 736 O O . ARG A 1 98 ? -11.766 -2.928 16.094 1 47.31 98 ARG A O 1
ATOM 743 N N . THR A 1 99 ? -11.547 -0.971 17.516 1 52.59 99 THR A N 1
ATOM 744 C CA . THR A 1 99 ? -12.945 -0.652 17.234 1 52.59 99 THR A CA 1
ATOM 745 C C . THR A 1 99 ? -13.047 0.487 16.219 1 52.59 99 THR A C 1
ATOM 747 O O . THR A 1 99 ? -14.133 0.766 15.703 1 52.59 99 THR A O 1
ATOM 750 N N . SER A 1 100 ? -11.789 0.971 15.75 1 61.84 100 SER A N 1
ATOM 751 C CA . SER A 1 100 ? -11.953 2.248 15.062 1 61.84 100 SER A CA 1
ATOM 752 C C . SER A 1 100 ? -12.273 2.045 13.586 1 61.84 100 SER A C 1
ATOM 754 O O . SER A 1 100 ? -13.195 2.668 13.055 1 61.84 100 SER A O 1
ATOM 756 N N . LEU A 1 101 ? -11.695 1.052 13.016 1 67.44 101 LEU A N 1
ATOM 757 C CA . LEU A 1 101 ? -11.859 0.949 11.57 1 67.44 101 LEU A CA 1
ATOM 758 C C . LEU A 1 101 ? -13.289 0.557 11.211 1 67.44 101 LEU A C 1
ATOM 760 O O . LEU A 1 101 ? -13.898 1.165 10.336 1 67.44 101 LEU A O 1
ATOM 764 N N . PRO A 1 102 ? -13.828 -0.355 11.984 1 70.06 102 PRO A N 1
ATOM 765 C CA . PRO A 1 102 ? -15.219 -0.679 11.641 1 70.06 102 PRO A CA 1
ATOM 766 C C . PRO A 1 102 ? -16.156 0.515 11.797 1 70.06 102 PRO A C 1
ATOM 768 O O . PRO A 1 102 ? -17.078 0.688 11 1 70.06 102 PRO A O 1
ATOM 771 N N . LEU A 1 103 ? -15.82 1.262 12.703 1 64.56 103 LEU A N 1
ATOM 772 C CA . LEU A 1 103 ? -16.672 2.406 12.984 1 64.56 103 LEU A CA 1
ATOM 773 C C . LEU A 1 103 ? -16.609 3.43 11.852 1 64.56 103 LEU A C 1
ATOM 775 O O . LEU A 1 103 ? -17.625 3.979 11.438 1 64.56 103 LEU A O 1
ATOM 779 N N . PHE A 1 104 ? -15.484 3.492 11.266 1 67.88 104 PHE A N 1
ATOM 780 C CA . PHE A 1 104 ? -15.312 4.551 10.281 1 67.88 104 PHE A CA 1
ATOM 781 C C . PHE A 1 104 ? -15.906 4.141 8.938 1 67.88 104 PHE A C 1
ATOM 783 O O . PHE A 1 104 ? -16.547 4.953 8.266 1 67.88 104 PHE A O 1
ATOM 790 N N . SER A 1 105 ? -15.68 2.984 8.719 1 76 105 SER A N 1
ATOM 791 C CA . SER A 1 105 ? -16.266 2.51 7.469 1 76 105 SER A CA 1
ATOM 792 C C . SER A 1 105 ? -17.797 2.521 7.531 1 76 105 SER A C 1
ATOM 794 O O . SER A 1 105 ? -18.453 2.906 6.566 1 76 105 SER A O 1
ATOM 796 N N . ARG A 1 106 ? -18.312 2.266 8.703 1 77.56 106 ARG A N 1
ATOM 797 C CA . ARG A 1 106 ? -19.766 2.266 8.883 1 77.56 106 ARG A CA 1
ATOM 798 C C . ARG A 1 106 ? -20.328 3.682 8.812 1 77.56 106 ARG A C 1
ATOM 800 O O . ARG A 1 106 ? -21.406 3.902 8.266 1 77.56 106 ARG A O 1
ATOM 807 N N . ALA A 1 107 ? -19.547 4.551 9.328 1 76.25 107 ALA A N 1
ATOM 808 C CA . ALA A 1 107 ? -20 5.941 9.336 1 76.25 107 ALA A CA 1
ATOM 809 C C . ALA A 1 107 ? -20.109 6.492 7.922 1 76.25 107 ALA A C 1
ATOM 811 O O . ALA A 1 107 ? -21.047 7.211 7.598 1 76.25 107 ALA A O 1
ATOM 812 N N . VAL A 1 108 ? -19.141 6.145 7.133 1 78.06 108 VAL A N 1
ATOM 813 C CA . VAL A 1 108 ? -19.172 6.586 5.742 1 78.06 108 VAL A CA 1
ATOM 814 C C . VAL A 1 108 ? -20.375 5.992 5.031 1 78.06 108 VAL A C 1
ATOM 816 O O . VAL A 1 108 ? -21.047 6.684 4.262 1 78.06 108 VAL A O 1
ATOM 819 N N . LEU A 1 109 ? -20.688 4.793 5.359 1 82 109 LEU A N 1
ATOM 820 C CA . LEU A 1 109 ? -21.797 4.098 4.734 1 82 109 LEU A CA 1
ATOM 821 C C . LEU A 1 109 ? -23.125 4.676 5.211 1 82 109 LEU A C 1
ATOM 823 O O . LEU A 1 109 ? -24.031 4.902 4.406 1 82 109 LEU A O 1
ATOM 827 N N . ASP A 1 110 ? -23.219 5 6.445 1 82.19 110 ASP A N 1
ATOM 828 C CA . ASP A 1 110 ? -24.438 5.547 7.02 1 82.19 110 ASP A CA 1
ATOM 829 C C . ASP A 1 110 ? -24.719 6.945 6.477 1 82.19 110 ASP A C 1
ATOM 831 O O . ASP A 1 110 ? -25.875 7.289 6.203 1 82.19 110 ASP A O 1
ATOM 835 N N . LYS A 1 111 ? -23.75 7.633 6.297 1 79.56 111 LYS A N 1
ATOM 836 C CA . LYS A 1 111 ? -23.906 9.016 5.859 1 79.56 111 LYS A CA 1
ATOM 837 C C . LYS A 1 111 ? -24.266 9.086 4.375 1 79.56 111 LYS A C 1
ATOM 839 O O . LYS A 1 111 ? -25.016 9.969 3.949 1 79.56 111 LYS A O 1
ATOM 844 N N . THR A 1 112 ? -23.75 8.188 3.596 1 82.31 112 THR A N 1
ATOM 845 C CA . THR A 1 112 ? -23.922 8.281 2.15 1 82.31 112 THR A CA 1
ATOM 846 C C . THR A 1 112 ? -25.078 7.402 1.688 1 82.31 112 THR A C 1
ATOM 848 O O . THR A 1 112 ? -25.672 7.652 0.635 1 82.31 112 THR A O 1
ATOM 851 N N . GLY A 1 113 ? -25.297 6.328 2.393 1 86.19 113 GLY A N 1
ATOM 852 C CA . GLY A 1 113 ? -26.359 5.418 2.023 1 86.19 113 GLY A CA 1
ATOM 853 C C . GLY A 1 113 ? -26.031 4.559 0.817 1 86.19 113 GLY A C 1
ATOM 854 O O . GLY A 1 113 ? -26.922 3.941 0.226 1 86.19 113 GLY A O 1
ATOM 855 N N . ILE A 1 114 ? -24.844 4.539 0.467 1 89.75 114 ILE A N 1
ATOM 856 C CA . ILE A 1 114 ? -24.469 3.748 -0.704 1 89.75 114 ILE A CA 1
ATOM 857 C C . ILE A 1 114 ? -24.562 2.26 -0.37 1 89.75 114 ILE A C 1
ATOM 859 O O . ILE A 1 114 ? -24.438 1.871 0.793 1 89.75 114 ILE A O 1
ATOM 863 N N . ASN A 1 115 ? -24.828 1.501 -1.423 1 94.44 115 ASN A N 1
ATOM 864 C CA . ASN A 1 115 ? -24.703 0.053 -1.282 1 94.44 115 ASN A CA 1
ATOM 865 C C . ASN A 1 115 ? -23.25 -0.375 -1.112 1 94.44 115 ASN A C 1
ATOM 867 O O . ASN A 1 115 ? -22.453 -0.242 -2.037 1 94.44 115 ASN A O 1
ATOM 871 N N . PRO A 1 116 ? -22.906 -0.88 0.059 1 95 116 PRO A N 1
ATOM 872 C CA . PRO A 1 116 ? -21.5 -1.222 0.305 1 95 116 PRO A CA 1
ATOM 873 C C . PRO A 1 116 ? -20.953 -2.234 -0.698 1 95 116 PRO A C 1
ATOM 875 O O . PRO A 1 116 ? -19.75 -2.312 -0.905 1 95 116 PRO A O 1
ATOM 878 N N . ALA A 1 117 ? -21.766 -2.984 -1.298 1 96.25 117 ALA A N 1
ATOM 879 C CA . ALA A 1 117 ? -21.344 -3.998 -2.262 1 96.25 117 ALA A CA 1
ATOM 880 C C . ALA A 1 117 ? -20.781 -3.352 -3.521 1 96.25 117 ALA A C 1
ATOM 882 O O . ALA A 1 117 ? -20.109 -4.016 -4.316 1 96.25 117 ALA A O 1
ATOM 883 N N . GLU A 1 118 ? -21.031 -2.061 -3.668 1 95.69 118 GLU A N 1
ATOM 884 C CA . GLU A 1 118 ? -20.578 -1.351 -4.855 1 95.69 118 GLU A CA 1
ATOM 885 C C . GLU A 1 118 ? -19.141 -0.856 -4.68 1 95.69 118 GLU A C 1
ATOM 887 O O . GLU A 1 118 ? -18.5 -0.449 -5.645 1 95.69 118 GLU A O 1
ATOM 892 N N . ILE A 1 119 ? -18.656 -0.96 -3.477 1 96.62 119 ILE A N 1
ATOM 893 C CA . ILE A 1 119 ? -17.297 -0.54 -3.205 1 96.62 119 ILE A CA 1
ATOM 894 C C . ILE A 1 119 ? -16.312 -1.517 -3.855 1 96.62 119 ILE A C 1
ATOM 896 O O . ILE A 1 119 ? -16.391 -2.727 -3.637 1 96.62 119 ILE A O 1
ATOM 900 N N . GLY A 1 120 ? -15.438 -0.925 -4.637 1 97.88 120 GLY A N 1
ATOM 901 C CA . GLY A 1 120 ? -14.492 -1.765 -5.355 1 97.88 120 GLY A CA 1
ATOM 902 C C . GLY A 1 120 ? -13.289 -2.16 -4.516 1 97.88 120 GLY A C 1
ATOM 903 O O . GLY A 1 120 ? -12.648 -3.182 -4.777 1 97.88 120 GLY A O 1
ATOM 904 N N . ASP A 1 121 ? -12.891 -1.335 -3.58 1 98.25 121 ASP A N 1
ATOM 905 C CA . ASP A 1 121 ? -11.711 -1.577 -2.756 1 98.25 121 ASP A CA 1
ATOM 906 C C . ASP A 1 121 ? -11.711 -0.676 -1.523 1 98.25 121 ASP A C 1
ATOM 908 O O . ASP A 1 121 ? -12.227 0.44 -1.562 1 98.25 121 ASP A O 1
ATOM 912 N N . VAL A 1 122 ? -11.211 -1.204 -0.449 1 97.56 122 VAL A N 1
ATOM 913 C CA . VAL A 1 122 ? -10.898 -0.416 0.74 1 97.56 122 VAL A CA 1
ATOM 914 C C . VAL A 1 122 ? -9.391 -0.383 0.96 1 97.56 122 VAL A C 1
ATOM 916 O O . VAL A 1 122 ? -8.766 -1.423 1.188 1 97.56 122 VAL A O 1
ATOM 919 N N . VAL A 1 123 ? -8.844 0.789 0.859 1 98.12 123 VAL A N 1
ATOM 920 C CA . VAL A 1 123 ? -7.41 0.969 1.031 1 98.12 123 VAL A CA 1
ATOM 921 C C . VAL A 1 123 ? -7.133 1.693 2.346 1 98.12 123 VAL A C 1
ATOM 923 O O . VAL A 1 123 ? -7.637 2.795 2.572 1 98.12 123 VAL A O 1
ATOM 926 N N . VAL A 1 124 ? -6.277 1.112 3.211 1 97.19 124 VAL A N 1
ATOM 927 C CA . VAL A 1 124 ? -6.051 1.675 4.539 1 97.19 124 VAL A CA 1
ATOM 928 C C . VAL A 1 124 ? -4.574 2.016 4.711 1 97.19 124 VAL A C 1
ATOM 930 O O . VAL A 1 124 ? -3.713 1.136 4.633 1 97.19 124 VAL A O 1
ATOM 933 N N . GLY A 1 125 ? -4.293 3.27 4.922 1 97.44 125 GLY A N 1
ATOM 934 C CA . GLY A 1 125 ? -2.945 3.68 5.289 1 97.44 125 GLY A CA 1
ATOM 935 C C . GLY A 1 125 ? -2.598 3.359 6.73 1 97.44 125 GLY A C 1
ATOM 936 O O . GLY A 1 125 ? -3.311 3.764 7.652 1 97.44 125 GLY A O 1
ATOM 937 N N . THR A 1 126 ? -1.497 2.68 6.965 1 95.56 126 THR A N 1
ATOM 938 C CA . THR A 1 126 ? -1.021 2.33 8.297 1 95.56 126 THR A CA 1
ATOM 939 C C . THR A 1 126 ? 0.504 2.268 8.328 1 95.56 126 THR A C 1
ATOM 941 O O . THR A 1 126 ? 1.142 2.039 7.297 1 95.56 126 THR A O 1
ATOM 944 N N . VAL A 1 127 ? 1.086 2.428 9.562 1 95.31 127 VAL A N 1
ATOM 945 C CA . VAL A 1 127 ? 2.535 2.596 9.602 1 95.31 127 VAL A CA 1
ATOM 946 C C . VAL A 1 127 ? 3.146 1.575 10.562 1 95.31 127 VAL A C 1
ATOM 948 O O . VAL A 1 127 ? 4.086 0.864 10.203 1 95.31 127 VAL A O 1
ATOM 951 N N . LEU A 1 128 ? 2.697 1.397 11.781 1 88.81 128 LEU A N 1
ATOM 952 C CA . LEU A 1 128 ? 3.455 0.788 12.867 1 88.81 128 LEU A CA 1
ATOM 953 C C . LEU A 1 128 ? 3.119 -0.693 13 1 88.81 128 LEU A C 1
ATOM 955 O O . LEU A 1 128 ? 3.99 -1.507 13.312 1 88.81 128 LEU A O 1
ATOM 959 N N . GLY A 1 129 ? 1.993 -1.128 12.758 1 82.69 129 GLY A N 1
ATOM 960 C CA . GLY A 1 129 ? 1.593 -2.502 13.016 1 82.69 129 GLY A CA 1
ATOM 961 C C . GLY A 1 129 ? 2.297 -3.508 12.125 1 82.69 129 GLY A C 1
ATOM 962 O O . GLY A 1 129 ? 2.734 -3.17 11.023 1 82.69 129 GLY A O 1
ATOM 963 N N . PRO A 1 130 ? 2.473 -4.77 12.648 1 85.56 130 PRO A N 1
ATOM 964 C CA . PRO A 1 130 ? 3.01 -5.82 11.781 1 85.56 130 PRO A CA 1
ATOM 965 C C . PRO A 1 130 ? 2.182 -6.016 10.516 1 85.56 130 PRO A C 1
ATOM 967 O O . PRO A 1 130 ? 0.95 -5.969 10.562 1 85.56 130 PRO A O 1
ATOM 970 N N . GLY A 1 131 ? 2.869 -6.258 9.461 1 88.31 131 GLY A N 1
ATOM 971 C CA . GLY A 1 131 ? 2.24 -6.238 8.148 1 88.31 131 GLY A CA 1
ATOM 972 C C . GLY A 1 131 ? 1.061 -7.184 8.039 1 88.31 131 GLY A C 1
ATOM 973 O O . GLY A 1 131 ? -0.073 -6.75 7.82 1 88.31 131 GLY A O 1
ATOM 974 N N . SER A 1 132 ? 1.268 -8.445 8.258 1 88.94 132 SER A N 1
ATOM 975 C CA . SER A 1 132 ? 0.22 -9.445 8.086 1 88.94 132 SER A CA 1
ATOM 976 C C . SER A 1 132 ? -0.912 -9.242 9.086 1 88.94 132 SER A C 1
ATOM 978 O O . SER A 1 132 ? -2.088 -9.344 8.734 1 88.94 132 SER A O 1
ATOM 980 N N . GLN A 1 133 ? -0.613 -8.93 10.297 1 87.75 133 GLN A N 1
ATOM 981 C CA . GLN A 1 133 ? -1.612 -8.727 11.344 1 87.75 133 GLN A CA 1
ATOM 982 C C . GLN A 1 133 ? -2.486 -7.512 11.031 1 87.75 133 GLN A C 1
ATOM 984 O O . GLN A 1 133 ? -3.707 -7.566 11.195 1 87.75 133 GLN A O 1
ATOM 989 N N . ARG A 1 134 ? -1.835 -6.484 10.656 1 90.81 134 ARG A N 1
ATOM 990 C CA . ARG A 1 134 ? -2.57 -5.266 10.344 1 90.81 134 ARG A CA 1
ATOM 991 C C . ARG A 1 134 ? -3.516 -5.484 9.164 1 90.81 134 ARG A C 1
ATOM 993 O O . ARG A 1 134 ? -4.637 -4.973 9.156 1 90.81 134 ARG A O 1
ATOM 1000 N N . ALA A 1 135 ? -3.039 -6.191 8.195 1 93.5 135 ALA A N 1
ATOM 1001 C CA . ALA A 1 135 ? -3.887 -6.492 7.043 1 93.5 135 ALA A CA 1
ATOM 1002 C C . ALA A 1 135 ? -5.117 -7.293 7.461 1 93.5 135 ALA A C 1
ATOM 1004 O O . ALA A 1 135 ? -6.227 -7.023 6.996 1 93.5 135 ALA A O 1
ATOM 1005 N N . ILE A 1 136 ? -4.957 -8.25 8.32 1 92.88 136 ILE A N 1
ATOM 1006 C CA . ILE A 1 136 ? -6.051 -9.086 8.812 1 92.88 136 ILE A CA 1
ATOM 1007 C C . ILE A 1 136 ? -7.008 -8.234 9.648 1 92.88 136 ILE A C 1
ATOM 1009 O O . ILE A 1 136 ? -8.227 -8.359 9.523 1 92.88 136 ILE A O 1
ATOM 1013 N N . GLU A 1 137 ? -6.465 -7.367 10.477 1 90.5 137 GLU A N 1
ATOM 1014 C CA . GLU A 1 137 ? -7.277 -6.465 11.289 1 90.5 137 GLU A CA 1
ATOM 1015 C C . GLU A 1 137 ? -8.156 -5.578 10.414 1 90.5 137 GLU A C 1
ATOM 1017 O O . GLU A 1 137 ? -9.328 -5.355 10.734 1 90.5 137 GLU A O 1
ATOM 1022 N N . CYS A 1 138 ? -7.59 -5.082 9.359 1 93.44 138 CYS A N 1
ATOM 1023 C CA . CYS A 1 138 ? -8.344 -4.207 8.469 1 93.44 138 CYS A CA 1
ATOM 1024 C C . CYS A 1 138 ? -9.453 -4.969 7.762 1 93.44 138 CYS A C 1
ATOM 1026 O O . CYS A 1 138 ? -10.555 -4.445 7.578 1 93.44 138 CYS A O 1
ATOM 1028 N N . ARG A 1 139 ? -9.172 -6.188 7.34 1 95.88 139 ARG A N 1
ATOM 1029 C CA . ARG A 1 139 ? -10.195 -7.016 6.703 1 95.88 139 ARG A CA 1
ATOM 1030 C C . ARG A 1 139 ? -11.328 -7.328 7.672 1 95.88 139 ARG A C 1
ATOM 1032 O O . ARG A 1 139 ? -12.508 -7.211 7.316 1 95.88 139 ARG A O 1
ATOM 1039 N N . THR A 1 140 ? -10.984 -7.707 8.891 1 93.19 140 THR A N 1
ATOM 1040 C CA . THR A 1 140 ? -11.984 -8.008 9.914 1 93.19 140 THR A CA 1
ATOM 1041 C C . THR A 1 140 ? -12.828 -6.777 10.227 1 93.19 140 THR A C 1
ATOM 1043 O O . THR A 1 140 ? -14.047 -6.875 10.383 1 93.19 140 THR A O 1
ATOM 1046 N N . ALA A 1 141 ? -12.141 -5.656 10.281 1 91.06 141 ALA A N 1
ATOM 1047 C CA . ALA A 1 141 ? -12.844 -4.402 10.555 1 91.06 141 ALA A CA 1
ATOM 1048 C C . ALA A 1 141 ? -13.844 -4.086 9.445 1 91.06 141 ALA A C 1
ATOM 1050 O O . ALA A 1 141 ? -14.945 -3.602 9.719 1 91.06 141 ALA A O 1
ATOM 1051 N N . SER A 1 142 ? -13.422 -4.316 8.219 1 93.69 142 SER A N 1
ATOM 1052 C CA . SER A 1 142 ? -14.312 -4.078 7.082 1 93.69 142 SER A CA 1
ATOM 1053 C C . SER A 1 142 ? -15.562 -4.949 7.164 1 93.69 142 SER A C 1
ATOM 1055 O O . SER A 1 142 ? -16.672 -4.473 6.914 1 93.69 142 SER A O 1
ATOM 1057 N N . LEU A 1 143 ? -15.383 -6.176 7.523 1 94.12 143 LEU A N 1
ATOM 1058 C CA . LEU A 1 143 ? -16.516 -7.098 7.652 1 94.12 143 LEU A CA 1
ATOM 1059 C C . LEU A 1 143 ? -17.422 -6.688 8.805 1 94.12 143 LEU A C 1
ATOM 1061 O O . LEU A 1 143 ? -18.641 -6.676 8.656 1 94.12 143 LEU A O 1
ATOM 1065 N N . LEU A 1 144 ? -16.859 -6.266 9.883 1 90.06 144 LEU A N 1
ATOM 1066 C CA . LEU A 1 144 ? -17.609 -5.867 11.07 1 90.06 144 LEU A CA 1
ATOM 1067 C C . LEU A 1 144 ? -18.375 -4.574 10.812 1 90.06 144 LEU A C 1
ATOM 1069 O O . LEU A 1 144 ? -19.406 -4.312 11.453 1 90.06 144 LEU A O 1
ATOM 1073 N N . ALA A 1 145 ? -17.875 -3.805 9.867 1 88.88 145 ALA A N 1
ATOM 1074 C CA . ALA A 1 145 ? -18.516 -2.541 9.516 1 88.88 145 ALA A CA 1
ATOM 1075 C C . ALA A 1 145 ? -19.734 -2.773 8.617 1 88.88 145 ALA A C 1
ATOM 1077 O O . ALA A 1 145 ? -20.453 -1.832 8.281 1 88.88 145 ALA A O 1
ATOM 1078 N N . GLY A 1 146 ? -19.906 -3.994 8.172 1 90.81 146 GLY A N 1
ATOM 1079 C CA . GLY A 1 146 ? -21.047 -4.316 7.328 1 90.81 146 GLY A CA 1
ATOM 1080 C C . GLY A 1 146 ? -20.703 -4.316 5.848 1 90.81 146 GLY A C 1
ATOM 1081 O O . GLY A 1 146 ? -21.594 -4.43 5.004 1 90.81 146 GLY A O 1
ATOM 1082 N N . ILE A 1 147 ? -19.516 -4.184 5.496 1 95.06 147 ILE A N 1
ATOM 1083 C CA . ILE A 1 147 ? -19.078 -4.332 4.109 1 95.06 147 ILE A CA 1
ATOM 1084 C C . ILE A 1 147 ? -19.031 -5.812 3.744 1 95.06 147 ILE A C 1
ATOM 1086 O O . ILE A 1 147 ? -18.422 -6.613 4.457 1 95.06 147 ILE A O 1
ATOM 1090 N N . PRO A 1 148 ? -19.672 -6.145 2.699 1 97 148 PRO A N 1
ATOM 1091 C CA . PRO A 1 148 ? -19.75 -7.57 2.373 1 97 148 PRO A CA 1
ATOM 1092 C C . PRO A 1 148 ? -18.375 -8.172 2.045 1 97 148 PRO A C 1
ATOM 1094 O O . PRO A 1 148 ? -17.453 -7.449 1.685 1 97 148 PRO A O 1
ATOM 1097 N N . GLU A 1 149 ? -18.281 -9.484 2.143 1 97.31 149 GLU A N 1
ATOM 1098 C CA . GLU A 1 149 ? -17.031 -10.203 1.938 1 97.31 149 GLU A CA 1
ATOM 1099 C C . GLU A 1 149 ? -16.531 -10.055 0.503 1 97.31 149 GLU A C 1
ATOM 1101 O O . GLU A 1 149 ? -15.367 -10.305 0.217 1 97.31 149 GLU A O 1
ATOM 1106 N N . THR A 1 150 ? -17.375 -9.648 -0.416 1 98.25 150 THR A N 1
ATOM 1107 C CA . THR A 1 150 ? -17.016 -9.531 -1.824 1 98.25 150 THR A CA 1
ATOM 1108 C C . THR A 1 150 ? -16.125 -8.32 -2.051 1 98.25 150 THR A C 1
ATOM 1110 O O . THR A 1 150 ? -15.508 -8.188 -3.111 1 98.25 150 THR A O 1
ATOM 1113 N N . VAL A 1 151 ? -16.078 -7.395 -1.06 1 97.94 151 VAL A N 1
ATOM 1114 C CA . VAL A 1 151 ? -15.258 -6.188 -1.182 1 97.94 151 VAL A CA 1
ATOM 1115 C C . VAL A 1 151 ? -13.875 -6.438 -0.595 1 97.94 151 VAL A C 1
ATOM 1117 O O . VAL A 1 151 ? -13.742 -6.77 0.584 1 97.94 151 VAL A O 1
ATOM 1120 N N . PRO A 1 152 ? -12.844 -6.312 -1.438 1 98.62 152 PRO A N 1
ATOM 1121 C CA . PRO A 1 152 ? -11.492 -6.562 -0.944 1 98.62 152 PRO A CA 1
ATOM 1122 C C . PRO A 1 152 ? -10.93 -5.391 -0.137 1 98.62 152 PRO A C 1
ATOM 1124 O O . PRO A 1 152 ? -11.484 -4.289 -0.175 1 98.62 152 PRO A O 1
ATOM 1127 N N . VAL A 1 153 ? -9.805 -5.688 0.63 1 98 153 VAL A N 1
ATOM 1128 C CA . VAL A 1 153 ? -9.117 -4.695 1.455 1 98 153 VAL A CA 1
ATOM 1129 C C . VAL A 1 153 ? -7.609 -4.832 1.277 1 98 153 VAL A C 1
ATOM 1131 O O . VAL A 1 153 ? -7.105 -5.926 1.002 1 98 153 VAL A O 1
ATOM 1134 N N . ARG A 1 154 ? -6.895 -3.76 1.323 1 98.19 154 ARG A N 1
ATOM 1135 C CA . ARG A 1 154 ? -5.434 -3.77 1.367 1 98.19 154 ARG A CA 1
ATOM 1136 C C . ARG A 1 154 ? -4.906 -2.623 2.225 1 98.19 154 ARG A C 1
ATOM 1138 O O . ARG A 1 154 ? -5.645 -1.692 2.551 1 98.19 154 ARG A O 1
ATOM 1145 N N . THR A 1 155 ? -3.652 -2.721 2.615 1 97.69 155 THR A N 1
ATOM 1146 C CA . THR A 1 155 ? -3.02 -1.632 3.352 1 97.69 155 THR A CA 1
ATOM 1147 C C . THR A 1 155 ? -1.889 -1.012 2.533 1 97.69 155 THR A C 1
ATOM 1149 O O . THR A 1 155 ? -1.37 -1.638 1.607 1 97.69 155 THR A O 1
ATOM 1152 N N . VAL A 1 156 ? -1.601 0.206 2.805 1 98.38 156 VAL A N 1
ATOM 1153 C CA . VAL A 1 156 ? -0.483 0.92 2.197 1 98.38 156 VAL A CA 1
ATOM 1154 C C . VAL A 1 156 ? 0.293 1.678 3.271 1 98.38 156 VAL A C 1
ATOM 1156 O O . VAL A 1 156 ? -0.271 2.064 4.297 1 98.38 156 VAL A O 1
ATOM 1159 N N . ASN A 1 157 ? 1.604 1.796 3.051 1 98 157 ASN A N 1
ATOM 1160 C CA . ASN A 1 157 ? 2.471 2.465 4.016 1 98 157 ASN A CA 1
ATOM 1161 C C . ASN A 1 157 ? 3.455 3.404 3.33 1 98 157 ASN A C 1
ATOM 1163 O O . ASN A 1 157 ? 4.371 2.955 2.637 1 98 157 ASN A O 1
ATOM 1167 N N . ARG A 1 158 ? 3.203 4.617 3.459 1 98.31 158 ARG A N 1
ATOM 1168 C CA . ARG A 1 158 ? 4.164 5.668 3.139 1 98.31 158 ARG A CA 1
ATOM 1169 C C . ARG A 1 158 ? 4.434 6.555 4.352 1 98.31 158 ARG A C 1
ATOM 1171 O O . ARG A 1 158 ? 4.34 7.777 4.266 1 98.31 158 ARG A O 1
ATOM 1178 N N . GLN A 1 159 ? 4.562 5.914 5.477 1 97 159 GLN A N 1
ATOM 1179 C CA . GLN A 1 159 ? 4.836 6.543 6.766 1 97 159 GLN A CA 1
ATOM 1180 C C . GLN A 1 159 ? 3.82 7.641 7.066 1 97 159 GLN A C 1
ATOM 1182 O O . GLN A 1 159 ? 2.611 7.406 7.027 1 97 159 GLN A O 1
ATOM 1187 N N . CYS A 1 160 ? 4.242 8.859 7.277 1 97.56 160 CYS A N 1
ATOM 1188 C CA . CYS A 1 160 ? 3.381 9.945 7.734 1 97.56 160 CYS A CA 1
ATOM 1189 C C . CYS A 1 160 ? 2.271 10.219 6.727 1 97.56 160 CYS A C 1
ATOM 1191 O O . CYS A 1 160 ? 1.219 10.75 7.09 1 97.56 160 CYS A O 1
ATOM 1193 N N . SER A 1 161 ? 2.496 9.828 5.531 1 98.5 161 SER A N 1
ATOM 1194 C CA . SER A 1 161 ? 1.53 10.203 4.5 1 98.5 161 SER A CA 1
ATOM 1195 C C . SER A 1 161 ? 0.66 9.016 4.105 1 98.5 161 SER A C 1
ATOM 1197 O O . SER A 1 161 ? 0.015 9.039 3.055 1 98.5 161 SER A O 1
ATOM 1199 N N . SER A 1 162 ? 0.622 7.961 4.891 1 98.38 162 SER A N 1
ATOM 1200 C CA . SER A 1 162 ? -0.04 6.715 4.512 1 98.38 162 SER A CA 1
ATOM 1201 C C . SER A 1 162 ? -1.528 6.934 4.258 1 98.38 162 SER A C 1
ATOM 1203 O O . SER A 1 162 ? -2.088 6.391 3.307 1 98.38 162 SER A O 1
ATOM 1205 N N . GLY A 1 163 ? -2.189 7.707 5.117 1 97.38 163 GLY A N 1
ATOM 1206 C CA . GLY A 1 163 ? -3.596 8 4.891 1 97.38 163 GLY A CA 1
ATOM 1207 C C . GLY A 1 163 ? -3.844 8.766 3.605 1 97.38 163 GLY A C 1
ATOM 1208 O O . GLY A 1 163 ? -4.797 8.484 2.881 1 97.38 163 GLY A O 1
ATOM 1209 N N . LEU A 1 164 ? -3.008 9.758 3.328 1 98.44 164 LEU A N 1
ATOM 1210 C CA . LEU A 1 164 ? -3.105 10.516 2.086 1 98.44 164 LEU A CA 1
ATOM 1211 C C . LEU A 1 164 ? -2.822 9.617 0.882 1 98.44 164 LEU A C 1
ATOM 1213 O O . LEU A 1 164 ? -3.484 9.734 -0.152 1 98.44 164 LEU A O 1
ATOM 1217 N N . GLN A 1 165 ? -1.862 8.758 1.047 1 98.69 165 GLN A N 1
ATOM 1218 C CA . GLN A 1 165 ? -1.51 7.824 -0.016 1 98.69 165 GLN A CA 1
ATOM 1219 C C . GLN A 1 165 ? -2.67 6.883 -0.328 1 98.69 165 GLN A C 1
ATOM 1221 O O . GLN A 1 165 ? -2.904 6.539 -1.488 1 98.69 165 GLN A O 1
ATOM 1226 N N . ALA A 1 166 ? -3.314 6.414 0.701 1 98.38 166 ALA A N 1
ATOM 1227 C CA . ALA A 1 166 ? -4.469 5.543 0.501 1 98.38 166 ALA A CA 1
ATOM 1228 C C . ALA A 1 166 ? -5.527 6.223 -0.362 1 98.38 166 ALA A C 1
ATOM 1230 O O . ALA A 1 166 ? -6.07 5.613 -1.285 1 98.38 166 ALA A O 1
ATOM 1231 N N . VAL A 1 167 ? -5.805 7.445 -0.095 1 97.62 167 VAL A N 1
ATOM 1232 C CA . VAL A 1 167 ? -6.781 8.211 -0.862 1 97.62 167 VAL A CA 1
ATOM 1233 C C . VAL A 1 167 ? -6.289 8.391 -2.295 1 97.62 167 VAL A C 1
ATOM 1235 O O . VAL A 1 167 ? -7.055 8.227 -3.248 1 97.62 167 VAL A O 1
ATOM 1238 N N . ALA A 1 168 ? -5.016 8.695 -2.441 1 98.31 168 ALA A N 1
ATOM 1239 C CA . ALA A 1 168 ? -4.426 8.859 -3.77 1 98.31 168 ALA A CA 1
ATOM 1240 C C . ALA A 1 168 ? -4.492 7.559 -4.562 1 98.31 168 ALA A C 1
ATOM 1242 O O . ALA A 1 168 ? -4.699 7.574 -5.777 1 98.31 168 ALA A O 1
ATOM 1243 N N . ASP A 1 169 ? -4.258 6.438 -3.883 1 98.44 169 ASP A N 1
ATOM 1244 C CA . ASP A 1 169 ? -4.328 5.141 -4.547 1 98.44 169 ASP A CA 1
ATOM 1245 C C . ASP A 1 169 ? -5.734 4.871 -5.078 1 98.44 169 ASP A C 1
ATOM 1247 O O . ASP A 1 169 ? -5.895 4.379 -6.199 1 98.44 169 ASP A O 1
ATOM 1251 N N . VAL A 1 170 ? -6.742 5.168 -4.266 1 97.81 170 VAL A N 1
ATOM 1252 C CA . VAL A 1 170 ? -8.125 4.957 -4.691 1 97.81 170 VAL A CA 1
ATOM 1253 C C . VAL A 1 170 ? -8.445 5.871 -5.871 1 97.81 170 VAL A C 1
ATOM 1255 O O . VAL A 1 170 ? -9.078 5.445 -6.84 1 97.81 170 VAL A O 1
ATOM 1258 N N . ALA A 1 171 ? -8.023 7.109 -5.793 1 97.06 171 ALA A N 1
ATOM 1259 C CA . ALA A 1 171 ? -8.242 8.039 -6.895 1 97.06 171 ALA A CA 1
ATOM 1260 C C . ALA A 1 171 ? -7.605 7.531 -8.18 1 97.06 171 ALA A C 1
ATOM 1262 O O . ALA A 1 171 ? -8.219 7.59 -9.25 1 97.06 171 ALA A O 1
ATOM 1263 N N . ALA A 1 172 ? -6.387 7.062 -8.078 1 96.69 172 ALA A N 1
ATOM 1264 C CA . ALA A 1 172 ? -5.684 6.531 -9.242 1 96.69 172 ALA A CA 1
ATOM 1265 C C . ALA A 1 172 ? -6.41 5.32 -9.812 1 96.69 172 ALA A C 1
ATOM 1267 O O . ALA A 1 172 ? -6.516 5.168 -11.031 1 96.69 172 ALA A O 1
ATOM 1268 N N . ALA A 1 173 ? -6.836 4.426 -8.93 1 96.75 173 ALA A N 1
ATOM 1269 C CA . ALA A 1 173 ? -7.527 3.215 -9.359 1 96.75 173 ALA A CA 1
ATOM 1270 C C . ALA A 1 173 ? -8.828 3.555 -10.086 1 96.75 173 ALA A C 1
ATOM 1272 O O . ALA A 1 173 ? -9.188 2.9 -11.062 1 96.75 173 ALA A O 1
ATOM 1273 N N . ILE A 1 174 ? -9.555 4.551 -9.57 1 95.75 174 ILE A N 1
ATOM 1274 C CA . ILE A 1 174 ? -10.781 5 -10.227 1 95.75 174 ILE A CA 1
ATOM 1275 C C . ILE A 1 174 ? -10.453 5.562 -11.609 1 95.75 174 ILE A C 1
ATOM 1277 O O . ILE A 1 174 ? -11.102 5.211 -12.594 1 95.75 174 ILE A O 1
ATOM 1281 N N . LYS A 1 175 ? -9.477 6.371 -11.695 1 93.06 175 LYS A N 1
ATOM 1282 C CA . LYS A 1 175 ? -9.078 6.961 -12.969 1 93.06 175 LYS A CA 1
ATOM 1283 C C . LYS A 1 175 ? -8.625 5.891 -13.953 1 93.06 175 LYS A C 1
ATOM 1285 O O . LYS A 1 175 ? -8.828 6.023 -15.164 1 93.06 175 LYS A O 1
ATOM 1290 N N . ALA A 1 176 ? -7.988 4.828 -13.391 1 91.56 176 ALA A N 1
ATOM 1291 C CA . ALA A 1 176 ? -7.473 3.748 -14.227 1 91.56 176 ALA A CA 1
ATOM 1292 C C . ALA A 1 176 ? -8.594 2.799 -14.648 1 91.56 176 ALA A C 1
ATOM 1294 O O . ALA A 1 176 ? -8.383 1.905 -15.469 1 91.56 176 ALA A O 1
ATOM 1295 N N . GLY A 1 177 ? -9.75 2.945 -14.047 1 90.44 177 GLY A N 1
ATOM 1296 C CA . GLY A 1 177 ? -10.898 2.137 -14.445 1 90.44 177 GLY A CA 1
ATOM 1297 C C . GLY A 1 177 ? -10.984 0.822 -13.695 1 90.44 177 GLY A C 1
ATOM 1298 O O . GLY A 1 177 ? -11.68 -0.1 -14.125 1 90.44 177 GLY A O 1
ATOM 1299 N N . PHE A 1 178 ? -10.242 0.689 -12.562 1 94.56 178 PHE A N 1
ATOM 1300 C CA . PHE A 1 178 ? -10.297 -0.553 -11.797 1 94.56 178 PHE A CA 1
ATOM 1301 C C . PHE A 1 178 ? -11.656 -0.715 -11.133 1 94.56 178 PHE A C 1
ATOM 1303 O O . PHE A 1 178 ? -12.18 -1.828 -11.031 1 94.56 178 PHE A O 1
ATOM 1310 N N . TYR A 1 179 ? -12.211 0.303 -10.648 1 96.06 179 TYR A N 1
ATOM 1311 C CA . TYR A 1 179 ? -13.531 0.388 -10.031 1 96.06 179 TYR A CA 1
ATOM 1312 C C . TYR A 1 179 ? -14.039 1.825 -10.031 1 96.06 179 TYR A C 1
ATOM 1314 O O . TYR A 1 179 ? -13.312 2.746 -10.422 1 96.06 179 TYR A O 1
ATOM 1322 N N . GLU A 1 180 ? -15.297 2.008 -9.586 1 95.56 180 GLU A N 1
ATOM 1323 C CA . GLU A 1 180 ? -15.898 3.332 -9.688 1 95.56 180 GLU A CA 1
ATOM 1324 C C . GLU A 1 180 ? -16.078 3.967 -8.312 1 95.56 180 GLU A C 1
ATOM 1326 O O . GLU A 1 180 ? -16.266 5.18 -8.203 1 95.56 180 GLU A O 1
ATOM 1331 N N . ILE A 1 181 ? -16.109 3.174 -7.281 1 95.94 181 ILE A N 1
ATOM 1332 C CA . ILE A 1 181 ? -16.281 3.611 -5.898 1 95.94 181 ILE A CA 1
ATOM 1333 C C . ILE A 1 181 ? -15.211 2.945 -5.023 1 95.94 181 ILE A C 1
ATOM 1335 O O . ILE A 1 181 ? -14.938 1.753 -5.168 1 95.94 181 ILE A O 1
ATOM 1339 N N . GLY A 1 182 ? -14.555 3.688 -4.188 1 96.62 182 GLY A N 1
ATOM 1340 C CA . GLY A 1 182 ? -13.602 3.143 -3.236 1 96.62 182 GLY A CA 1
ATOM 1341 C C . GLY A 1 182 ? -13.492 3.955 -1.961 1 96.62 182 GLY A C 1
ATOM 1342 O O . GLY A 1 182 ? -14.008 5.074 -1.889 1 96.62 182 GLY A O 1
ATOM 1343 N N . ILE A 1 183 ? -12.914 3.367 -0.938 1 96.06 183 ILE A N 1
ATOM 1344 C CA . ILE A 1 183 ? -12.68 4.051 0.328 1 96.06 183 ILE A CA 1
ATOM 1345 C C . ILE A 1 183 ? -11.18 4.164 0.581 1 96.06 183 ILE A C 1
ATOM 1347 O O . ILE A 1 183 ? -10.461 3.16 0.548 1 96.06 183 ILE A O 1
ATOM 1351 N N . GLY A 1 184 ? -10.672 5.363 0.66 1 96.56 184 GLY A N 1
ATOM 1352 C CA . GLY A 1 184 ? -9.352 5.633 1.211 1 96.56 184 GLY A CA 1
ATOM 1353 C C . GLY A 1 184 ? -9.383 6 2.682 1 96.56 184 GLY A C 1
ATOM 1354 O O . GLY A 1 184 ? -10.031 6.977 3.068 1 96.56 184 GLY A O 1
ATOM 1355 N N . ALA A 1 185 ? -8.68 5.191 3.506 1 95 185 ALA A N 1
ATOM 1356 C CA . ALA A 1 185 ? -8.727 5.395 4.953 1 95 185 ALA A CA 1
ATOM 1357 C C . ALA A 1 185 ? -7.328 5.402 5.551 1 95 185 ALA A C 1
ATOM 1359 O O . ALA A 1 185 ? -6.34 5.184 4.844 1 95 185 ALA A O 1
ATOM 1360 N N . GLY A 1 186 ? -7.23 5.785 6.777 1 94.19 186 GLY A N 1
ATOM 1361 C CA . GLY A 1 186 ? -6.016 5.727 7.578 1 94.19 186 GLY A CA 1
ATOM 1362 C C . GLY A 1 186 ? -6.277 5.395 9.031 1 94.19 186 GLY A C 1
ATOM 1363 O O . GLY A 1 186 ? -7.301 5.789 9.594 1 94.19 186 GLY A O 1
ATOM 1364 N N . LEU A 1 187 ? -5.254 4.668 9.586 1 91.31 187 LEU A N 1
ATOM 1365 C CA . LEU A 1 187 ? -5.383 4.27 10.984 1 91.31 187 LEU A CA 1
ATOM 1366 C C . LEU A 1 187 ? -4.012 4.152 11.641 1 91.31 187 LEU A C 1
ATOM 1368 O O . LEU A 1 187 ? -3.051 3.709 11.008 1 91.31 187 LEU A O 1
ATOM 1372 N N . GLU A 1 188 ? -4.012 4.586 12.891 1 91.38 188 GLU A N 1
ATOM 1373 C CA . GLU A 1 188 ? -2.818 4.32 13.68 1 91.38 188 GLU A CA 1
ATOM 1374 C C . GLU A 1 188 ? -3.148 4.258 15.172 1 91.38 188 GLU A C 1
ATOM 1376 O O . GLU A 1 188 ? -3.959 5.047 15.664 1 91.38 188 GLU A O 1
ATOM 1381 N N . SER A 1 189 ? -2.533 3.322 15.773 1 84.75 189 SER A N 1
ATOM 1382 C CA . SER A 1 189 ? -2.547 3.238 17.234 1 84.75 189 SER A CA 1
ATOM 1383 C C . SER A 1 189 ? -1.139 3.357 17.797 1 84.75 189 SER A C 1
ATOM 1385 O O . SER A 1 189 ? -0.487 2.348 18.078 1 84.75 189 SER A O 1
ATOM 1387 N N . MET A 1 190 ? -0.788 4.527 18.141 1 82.69 190 MET A N 1
ATOM 1388 C CA . MET A 1 190 ? 0.576 4.754 18.609 1 82.69 190 MET A CA 1
ATOM 1389 C C . MET A 1 190 ? 0.715 4.363 20.078 1 82.69 190 MET A C 1
ATOM 1391 O O . MET A 1 190 ? 1.826 4.141 20.562 1 82.69 190 MET A O 1
ATOM 1395 N N . SER A 1 191 ? -0.367 4.266 20.766 1 76.31 191 SER A N 1
ATOM 1396 C CA . SER A 1 191 ? -0.352 3.844 22.156 1 76.31 191 SER A CA 1
ATOM 1397 C C . SER A 1 191 ? 0.005 2.367 22.281 1 76.31 191 SER A C 1
ATOM 1399 O O . SER A 1 191 ? 0.535 1.936 23.312 1 76.31 191 SER A O 1
ATOM 1401 N N . VAL A 1 192 ? -0.283 1.662 21.266 1 68.94 192 VAL A N 1
ATOM 1402 C CA . VAL A 1 192 ? -0.067 0.219 21.312 1 68.94 192 VAL A CA 1
ATOM 1403 C C . VAL A 1 192 ? 1.25 -0.125 20.625 1 68.94 192 VAL A C 1
ATOM 1405 O O . VAL A 1 192 ? 2.016 -0.958 21.109 1 68.94 192 VAL A O 1
ATOM 1408 N N . ASN A 1 193 ? 1.349 0.472 19.531 1 66.62 193 ASN A N 1
ATOM 1409 C CA . ASN A 1 193 ? 2.535 0.185 18.734 1 66.62 193 ASN A CA 1
ATOM 1410 C C . ASN A 1 193 ? 3.549 1.324 18.812 1 66.62 193 ASN A C 1
ATOM 1412 O O . ASN A 1 193 ? 3.227 2.469 18.484 1 66.62 193 ASN A O 1
ATOM 1416 N N . SER A 1 194 ? 4.707 0.929 19.344 1 63 194 SER A N 1
ATOM 1417 C CA . SER A 1 194 ? 5.723 1.97 19.453 1 63 194 SER A CA 1
ATOM 1418 C C . SER A 1 194 ? 6.535 2.1 18.172 1 63 194 SER A C 1
ATOM 1420 O O . SER A 1 194 ? 6.613 1.154 17.391 1 63 194 SER A O 1
ATOM 1422 N N . VAL A 1 195 ? 7.008 3.277 17.891 1 58 195 VAL A N 1
ATOM 1423 C CA . VAL A 1 195 ? 7.84 3.605 16.734 1 58 195 VAL A CA 1
ATOM 1424 C C . VAL A 1 195 ? 9.227 2.982 16.906 1 58 195 VAL A C 1
ATOM 1426 O O . VAL A 1 195 ? 9.977 2.852 15.938 1 58 195 VAL A O 1
ATOM 1429 N N . GLY A 1 196 ? 9.367 2.129 17.875 1 56.88 196 GLY A N 1
ATOM 1430 C CA . GLY A 1 196 ? 10.711 1.643 18.125 1 56.88 196 GLY A CA 1
ATOM 1431 C C . GLY A 1 196 ? 11.18 0.615 17.109 1 56.88 196 GLY A C 1
ATOM 1432 O O . GLY A 1 196 ? 10.359 0.034 16.391 1 56.88 196 GLY A O 1
ATOM 1433 N N . TRP A 1 197 ? 12.508 0.678 16.812 1 56.91 197 TRP A N 1
ATOM 1434 C CA . TRP A 1 197 ? 13.164 -0.27 15.914 1 56.91 197 TRP A CA 1
ATOM 1435 C C . TRP A 1 197 ? 13.406 -1.602 16.625 1 56.91 197 TRP A C 1
ATOM 1437 O O . TRP A 1 197 ? 14 -1.642 17.703 1 56.91 197 TRP A O 1
ATOM 1447 N N . GLU A 1 198 ? 12.742 -2.594 16.219 1 52.19 198 GLU A N 1
ATOM 1448 C CA . GLU A 1 198 ? 12.984 -3.879 16.875 1 52.19 198 GLU A CA 1
ATOM 1449 C C . GLU A 1 198 ? 13.852 -4.781 15.992 1 52.19 198 GLU A C 1
ATOM 1451 O O . GLU A 1 198 ? 14.453 -5.742 16.484 1 52.19 198 GLU A O 1
ATOM 1456 N N . GLY A 1 199 ? 14.445 -4.184 14.891 1 56.84 199 GLY A N 1
ATOM 1457 C CA . GLY A 1 199 ? 15.078 -5.195 14.055 1 56.84 199 GLY A CA 1
ATOM 1458 C C . GLY A 1 199 ? 16.516 -4.859 13.703 1 56.84 199 GLY A C 1
ATOM 1459 O O . GLY A 1 199 ? 17.078 -3.9 14.234 1 56.84 199 GLY A O 1
ATOM 1460 N N . GLN A 1 200 ? 17.125 -5.922 13.148 1 61.44 200 GLN A N 1
ATOM 1461 C CA . GLN A 1 200 ? 18.5 -5.762 12.703 1 61.44 200 GLN A CA 1
ATOM 1462 C C . GLN A 1 200 ? 18.578 -4.879 11.453 1 61.44 200 GLN A C 1
ATOM 1464 O O . GLN A 1 200 ? 17.703 -4.957 10.586 1 61.44 200 GLN A O 1
ATOM 1469 N N . VAL A 1 201 ? 19.438 -3.941 11.57 1 67.44 201 VAL A N 1
ATOM 1470 C CA . VAL A 1 201 ? 19.703 -3.029 10.461 1 67.44 201 VAL A CA 1
ATOM 1471 C C . VAL A 1 201 ? 20.594 -3.711 9.43 1 67.44 201 VAL A C 1
ATOM 1473 O O . VAL A 1 201 ? 21.5 -4.473 9.797 1 67.44 201 VAL A O 1
ATOM 1476 N N . ASN A 1 202 ? 20.172 -3.561 8.141 1 68.06 202 ASN A N 1
ATOM 1477 C CA . ASN A 1 202 ? 21.094 -3.986 7.098 1 68.06 202 ASN A CA 1
ATOM 1478 C C . ASN A 1 202 ? 22.484 -3.391 7.297 1 68.06 202 ASN A C 1
ATOM 1480 O O . ASN A 1 202 ? 22.641 -2.168 7.328 1 68.06 202 ASN A O 1
ATOM 1484 N N . PRO A 1 203 ? 23.453 -4.176 7.453 1 71.56 203 PRO A N 1
ATOM 1485 C CA . PRO A 1 203 ? 24.797 -3.652 7.727 1 71.56 203 PRO A CA 1
ATOM 1486 C C . PRO A 1 203 ? 25.328 -2.768 6.598 1 71.56 203 PRO A C 1
ATOM 1488 O O . PRO A 1 203 ? 26.203 -1.929 6.82 1 71.56 203 PRO A O 1
ATOM 1491 N N . ARG A 1 204 ? 24.75 -2.939 5.449 1 75.62 204 ARG A N 1
ATOM 1492 C CA . ARG A 1 204 ? 25.25 -2.18 4.305 1 75.62 204 ARG A CA 1
ATOM 1493 C C . ARG A 1 204 ? 24.812 -0.718 4.395 1 75.62 204 ARG A C 1
ATOM 1495 O O . ARG A 1 204 ? 25.297 0.122 3.629 1 75.62 204 ARG A O 1
ATOM 1502 N N . VAL A 1 205 ? 24.047 -0.457 5.348 1 80.38 205 VAL A N 1
ATOM 1503 C CA . VAL A 1 205 ? 23.578 0.915 5.516 1 80.38 205 VAL A CA 1
ATOM 1504 C C . VAL A 1 205 ? 24.766 1.837 5.789 1 80.38 205 VAL A C 1
ATOM 1506 O O . VAL A 1 205 ? 24.734 3.018 5.434 1 80.38 205 VAL A O 1
ATOM 1509 N N . ILE A 1 206 ? 25.812 1.269 6.277 1 80.75 206 ILE A N 1
ATOM 1510 C CA . ILE A 1 206 ? 26.984 2.053 6.66 1 80.75 206 ILE A CA 1
ATOM 1511 C C . ILE A 1 206 ? 27.703 2.541 5.406 1 80.75 206 ILE A C 1
ATOM 1513 O O . ILE A 1 206 ? 28.484 3.496 5.465 1 80.75 206 ILE A O 1
ATOM 1517 N N . GLU A 1 207 ? 27.375 1.961 4.281 1 83.88 207 GLU A N 1
ATOM 1518 C CA . GLU A 1 207 ? 28.078 2.264 3.043 1 83.88 207 GLU A CA 1
ATOM 1519 C C . GLU A 1 207 ? 27.641 3.6 2.461 1 83.88 207 GLU A C 1
ATOM 1521 O O . GLU A 1 207 ? 28.312 4.18 1.618 1 83.88 207 GLU A O 1
ATOM 1526 N N . LEU A 1 208 ? 26.469 4.035 2.877 1 90.56 208 LEU A N 1
ATOM 1527 C CA . LEU A 1 208 ? 25.891 5.242 2.299 1 90.56 208 LEU A CA 1
ATOM 1528 C C . LEU A 1 208 ? 25.266 6.113 3.383 1 90.56 208 LEU A C 1
ATOM 1530 O O . LEU A 1 208 ? 24.328 5.684 4.066 1 90.56 208 LEU A O 1
ATOM 1534 N N . GLN A 1 209 ? 25.75 7.344 3.498 1 93.5 209 GLN A N 1
ATOM 1535 C CA . GLN A 1 209 ? 25.297 8.25 4.547 1 93.5 209 GLN A CA 1
ATOM 1536 C C . GLN A 1 209 ? 23.781 8.461 4.477 1 93.5 209 GLN A C 1
ATOM 1538 O O . GLN A 1 209 ? 23.109 8.484 5.508 1 93.5 209 GLN A O 1
ATOM 1543 N N . LYS A 1 210 ? 23.328 8.609 3.326 1 94.12 210 LYS A N 1
ATOM 1544 C CA . LYS A 1 210 ? 21.891 8.844 3.164 1 94.12 210 LYS A CA 1
ATOM 1545 C C . LYS A 1 210 ? 21.078 7.641 3.652 1 94.12 210 LYS A C 1
ATOM 1547 O O . LYS A 1 210 ? 19.984 7.801 4.176 1 94.12 210 LYS A O 1
ATOM 1552 N N . ALA A 1 211 ? 21.641 6.469 3.391 1 92.19 211 ALA A N 1
ATOM 1553 C CA . ALA A 1 211 ? 21 5.266 3.906 1 92.19 211 ALA A CA 1
ATOM 1554 C C . ALA A 1 211 ? 21.016 5.238 5.43 1 92.19 211 ALA A C 1
ATOM 1556 O O . ALA A 1 211 ? 20.031 4.848 6.066 1 92.19 211 ALA A O 1
ATOM 1557 N N . GLN A 1 212 ? 22.062 5.707 6 1 92.81 212 GLN A N 1
ATOM 1558 C CA . GLN A 1 212 ? 22.172 5.801 7.449 1 92.81 212 GLN A CA 1
ATOM 1559 C C . GLN A 1 212 ? 21.188 6.82 8.008 1 92.81 212 GLN A C 1
ATOM 1561 O O . GLN A 1 212 ? 20.594 6.598 9.062 1 92.81 212 GLN A O 1
ATOM 1566 N N . ASP A 1 213 ? 21.047 7.848 7.289 1 95.81 213 ASP A N 1
ATOM 1567 C CA . ASP A 1 213 ? 20.203 8.945 7.746 1 95.81 213 ASP A CA 1
ATOM 1568 C C . ASP A 1 213 ? 18.734 8.523 7.766 1 95.81 213 ASP A C 1
ATOM 1570 O O . ASP A 1 213 ? 17.906 9.148 8.445 1 95.81 213 ASP A O 1
ATOM 1574 N N . CYS A 1 214 ? 18.391 7.457 7.027 1 94.44 214 CYS A N 1
ATOM 1575 C CA . CYS A 1 214 ? 17.031 6.938 7.055 1 94.44 214 CYS A CA 1
ATOM 1576 C C . CYS A 1 214 ? 16.688 6.383 8.438 1 94.44 214 CYS A C 1
ATOM 1578 O O . CYS A 1 214 ? 15.516 6.219 8.766 1 94.44 214 CYS A O 1
ATOM 1580 N N . LEU A 1 215 ? 17.688 6.164 9.25 1 91.44 215 LEU A N 1
ATOM 1581 C CA . LEU A 1 215 ? 17.5 5.52 10.547 1 91.44 215 LEU A CA 1
ATOM 1582 C C . LEU A 1 215 ? 17.484 6.555 11.664 1 91.44 215 LEU A C 1
ATOM 1584 O O . LEU A 1 215 ? 17.25 6.211 12.828 1 91.44 215 LEU A O 1
ATOM 1588 N N . LEU A 1 216 ? 17.609 7.77 11.344 1 93 216 LEU A N 1
ATOM 1589 C CA . LEU A 1 216 ? 17.625 8.812 12.359 1 93 216 LEU A CA 1
ATOM 1590 C C . LEU A 1 216 ? 16.266 8.93 13.039 1 93 216 LEU A C 1
ATOM 1592 O O . LEU A 1 216 ? 15.227 8.859 12.375 1 93 216 LEU A O 1
ATOM 1596 N N . PRO A 1 217 ? 16.312 9.086 14.359 1 92.25 217 PRO A N 1
ATOM 1597 C CA . PRO A 1 217 ? 15.047 9.43 15.016 1 92.25 217 PRO A CA 1
ATOM 1598 C C . PRO A 1 217 ? 14.43 10.719 14.477 1 92.25 217 PRO A C 1
ATOM 1600 O O . PRO A 1 217 ? 15.156 11.672 14.18 1 92.25 217 PRO A O 1
ATOM 1603 N N . MET A 1 218 ? 13.172 10.695 14.461 1 92.94 218 MET A N 1
ATOM 1604 C CA . MET A 1 218 ? 12.453 11.805 13.852 1 92.94 218 MET A CA 1
ATOM 1605 C C . MET A 1 218 ? 12.781 13.117 14.562 1 92.94 218 MET A C 1
ATOM 1607 O O . MET A 1 218 ? 12.875 14.172 13.922 1 92.94 218 MET A O 1
ATOM 1611 N N . GLY A 1 219 ? 12.922 13.016 15.875 1 95.5 219 GLY A N 1
ATOM 1612 C CA . GLY A 1 219 ? 13.273 14.211 16.625 1 95.5 219 GLY A CA 1
ATOM 1613 C C . GLY A 1 219 ? 14.609 14.805 16.219 1 95.5 219 GLY A C 1
ATOM 1614 O O . GLY A 1 219 ? 14.797 16.016 16.25 1 95.5 219 GLY A O 1
ATOM 1615 N N . ILE A 1 220 ? 15.547 13.938 15.875 1 96.75 220 ILE A N 1
ATOM 1616 C CA . ILE A 1 220 ? 16.859 14.398 15.422 1 96.75 220 ILE A CA 1
ATOM 1617 C C . ILE A 1 220 ? 16.719 15.086 14.07 1 96.75 220 ILE A C 1
ATOM 1619 O O . ILE A 1 220 ? 17.406 16.078 13.805 1 96.75 220 ILE A O 1
ATOM 1623 N N . THR A 1 221 ? 15.859 14.586 13.219 1 97.5 221 THR A N 1
ATOM 1624 C CA . THR A 1 221 ? 15.641 15.242 11.938 1 97.5 221 THR A CA 1
ATOM 1625 C C . THR A 1 221 ? 15.023 16.625 12.133 1 97.5 221 THR A C 1
ATOM 1627 O O . THR A 1 221 ? 15.297 17.547 11.367 1 97.5 221 THR A O 1
ATOM 1630 N N . SER A 1 222 ? 14.164 16.766 13.156 1 98.25 222 SER A N 1
ATOM 1631 C CA . SER A 1 222 ? 13.633 18.078 13.508 1 98.25 222 SER A CA 1
ATOM 1632 C C . SER A 1 222 ? 14.742 19.047 13.898 1 98.25 222 SER A C 1
ATOM 1634 O O . SER A 1 222 ? 14.75 20.188 13.461 1 98.25 222 SER A O 1
ATOM 1636 N N . GLU A 1 223 ? 15.648 18.562 14.75 1 98.44 223 GLU A N 1
ATOM 1637 C CA . GLU A 1 223 ? 16.797 19.375 15.148 1 98.44 223 GLU A CA 1
ATOM 1638 C C . GLU A 1 223 ? 17.641 19.766 13.938 1 98.44 223 GLU A C 1
ATOM 1640 O O . GLU A 1 223 ? 18.156 20.875 13.859 1 98.44 223 GLU A O 1
ATOM 1645 N N . ASN A 1 224 ? 17.812 18.797 13.008 1 98.38 224 ASN A N 1
ATOM 1646 C CA . ASN A 1 224 ? 18.594 19.062 11.812 1 98.38 224 ASN A CA 1
ATOM 1647 C C . ASN A 1 224 ? 17.984 20.156 10.961 1 98.38 224 ASN A C 1
ATOM 1649 O O . ASN A 1 224 ? 18.688 21.031 10.438 1 98.38 224 ASN A O 1
ATOM 1653 N N . VAL A 1 225 ? 16.688 20.141 10.789 1 98.75 225 VAL A N 1
ATOM 1654 C CA . VAL A 1 225 ? 16 21.172 10.023 1 98.75 225 VAL A CA 1
ATOM 1655 C C . VAL A 1 225 ? 16.203 22.531 10.695 1 98.75 225 VAL A C 1
ATOM 1657 O O . VAL A 1 225 ? 16.516 23.516 10.039 1 98.75 225 VAL A O 1
ATOM 1660 N N . ALA A 1 226 ? 15.977 22.609 11.992 1 98.56 226 ALA A N 1
ATOM 1661 C CA . ALA A 1 226 ? 16.109 23.844 12.742 1 98.56 226 ALA A CA 1
ATOM 1662 C C . ALA A 1 226 ? 17.531 24.406 12.617 1 98.56 226 ALA A C 1
ATOM 1664 O O . ALA A 1 226 ? 17.703 25.609 12.352 1 98.56 226 ALA A O 1
ATOM 1665 N N . GLN A 1 227 ? 18.469 23.562 12.766 1 97.94 227 GLN A N 1
ATOM 1666 C CA . GLN A 1 227 ? 19.859 23.984 12.742 1 97.94 227 GLN A CA 1
ATOM 1667 C C . GLN A 1 227 ? 20.297 24.391 11.344 1 97.94 227 GLN A C 1
ATOM 1669 O O . GLN A 1 227 ? 20.875 25.453 11.148 1 97.94 227 GLN A O 1
ATOM 1674 N N . ARG A 1 228 ? 20 23.594 10.367 1 98.31 228 ARG A N 1
ATOM 1675 C CA . ARG A 1 228 ? 20.469 23.797 9.008 1 98.31 228 ARG A CA 1
ATOM 1676 C C . ARG A 1 228 ? 19.828 25.031 8.383 1 98.31 228 ARG A C 1
ATOM 1678 O O . ARG A 1 228 ? 20.469 25.734 7.59 1 98.31 228 ARG A O 1
ATOM 1685 N N . TYR A 1 229 ? 18.578 25.266 8.75 1 98.44 229 TYR A N 1
ATOM 1686 C CA . TYR A 1 229 ? 17.875 26.312 8.031 1 98.44 229 TYR A CA 1
ATOM 1687 C C . TYR A 1 229 ? 17.531 27.469 8.961 1 98.44 229 TYR A C 1
ATOM 1689 O O . TYR A 1 229 ? 16.766 28.375 8.586 1 98.44 229 TYR A O 1
ATOM 1697 N N . GLY A 1 230 ? 17.938 27.453 10.156 1 97.88 230 GLY A N 1
ATOM 1698 C CA . GLY A 1 230 ? 17.875 28.578 11.062 1 97.88 230 GLY A CA 1
ATOM 1699 C C . GLY A 1 230 ? 16.484 28.844 11.594 1 97.88 230 GLY A C 1
ATOM 1700 O O . GLY A 1 230 ? 16.047 30 11.664 1 97.88 230 GLY A O 1
ATOM 1701 N N . VAL A 1 231 ? 15.742 27.828 11.953 1 98.62 231 VAL A N 1
ATOM 1702 C CA . VAL A 1 231 ? 14.453 28 12.609 1 98.62 231 VAL A CA 1
ATOM 1703 C C . VAL A 1 231 ? 14.648 28.062 14.125 1 98.62 231 VAL A C 1
ATOM 1705 O O . VAL A 1 231 ? 15 27.062 14.75 1 98.62 231 VAL A O 1
ATOM 1708 N N . THR A 1 232 ? 14.336 29.203 14.711 1 98.12 232 THR A N 1
ATOM 1709 C CA . THR A 1 232 ? 14.664 29.422 16.109 1 98.12 232 THR A CA 1
ATOM 1710 C C . THR A 1 232 ? 13.664 28.719 17.031 1 98.12 232 THR A C 1
ATOM 1712 O O . THR A 1 232 ? 12.547 28.422 16.609 1 98.12 232 THR A O 1
ATOM 1715 N N . ARG A 1 233 ? 14.102 28.484 18.266 1 97.88 233 ARG A N 1
ATOM 1716 C CA . ARG A 1 233 ? 13.219 27.953 19.312 1 97.88 233 ARG A CA 1
ATOM 1717 C C . ARG A 1 233 ? 11.984 28.844 19.469 1 97.88 233 ARG A C 1
ATOM 1719 O O . ARG A 1 233 ? 10.867 28.328 19.594 1 97.88 233 ARG A O 1
ATOM 1726 N N . GLU A 1 234 ? 12.133 30.109 19.453 1 98 234 GLU A N 1
ATOM 1727 C CA . GLU A 1 234 ? 11.031 31.047 19.609 1 98 234 GLU A CA 1
ATOM 1728 C C . GLU A 1 234 ? 10.008 30.906 18.484 1 98 234 GLU A C 1
ATOM 1730 O O . GLU A 1 234 ? 8.805 30.922 18.734 1 98 234 GLU A O 1
ATOM 1735 N N . GLU A 1 235 ? 10.484 30.797 17.281 1 98.38 235 GLU A N 1
ATOM 1736 C CA . GLU A 1 235 ? 9.594 30.609 16.141 1 98.38 235 GLU A CA 1
ATOM 1737 C C . GLU A 1 235 ? 8.797 29.312 16.281 1 98.38 235 GLU A C 1
ATOM 1739 O O . GLU A 1 235 ? 7.613 29.266 15.938 1 98.38 235 GLU A O 1
ATOM 1744 N N . GLN A 1 236 ? 9.469 28.297 16.703 1 98.75 236 GLN A N 1
ATOM 1745 C CA . GLN A 1 236 ? 8.828 26.984 16.875 1 98.75 236 GLN A CA 1
ATOM 1746 C C . GLN A 1 236 ? 7.746 27.047 17.953 1 98.75 236 GLN A C 1
ATOM 1748 O O . GLN A 1 236 ? 6.629 26.562 17.734 1 98.75 236 GLN A O 1
ATOM 1753 N N . ASP A 1 237 ? 8.086 27.672 19.031 1 98.69 237 ASP A N 1
ATOM 1754 C CA . ASP A 1 237 ? 7.133 27.797 20.125 1 98.69 237 ASP A CA 1
ATOM 1755 C C . ASP A 1 237 ? 5.949 28.672 19.734 1 98.69 237 ASP A C 1
ATOM 1757 O O . ASP A 1 237 ? 4.812 28.406 20.141 1 98.69 237 ASP A O 1
ATOM 1761 N N . LYS A 1 238 ? 6.211 29.734 19.031 1 98.56 238 LYS A N 1
ATOM 1762 C CA . LYS A 1 238 ? 5.129 30.578 18.516 1 98.56 238 LYS A CA 1
ATOM 1763 C C . LYS A 1 238 ? 4.164 29.766 17.656 1 98.56 238 LYS A C 1
ATOM 1765 O O . LYS A 1 238 ? 2.945 29.938 17.75 1 98.56 238 LYS A O 1
ATOM 1770 N N . ALA A 1 239 ? 4.738 28.938 16.812 1 98.69 239 ALA A N 1
ATOM 1771 C CA . ALA A 1 239 ? 3.908 28.078 15.969 1 98.69 239 ALA A CA 1
ATOM 1772 C C . ALA A 1 239 ? 3.059 27.141 16.812 1 98.69 239 ALA A C 1
ATOM 1774 O O . ALA A 1 239 ? 1.901 26.859 16.484 1 98.69 239 ALA A O 1
ATOM 1775 N N . ALA A 1 240 ? 3.611 26.641 17.859 1 98.75 240 ALA A N 1
ATOM 1776 C CA . ALA A 1 240 ? 2.895 25.734 18.75 1 98.75 240 ALA A CA 1
ATOM 1777 C C . ALA A 1 240 ? 1.737 26.453 19.438 1 98.75 240 ALA A C 1
ATOM 1779 O O . ALA A 1 240 ? 0.641 25.906 19.562 1 98.75 240 ALA A O 1
ATOM 1780 N N . VAL A 1 241 ? 2.006 27.641 19.938 1 98.69 241 VAL A N 1
ATOM 1781 C CA . VAL A 1 241 ? 0.964 28.453 20.562 1 98.69 241 VAL A CA 1
ATOM 1782 C C . VAL A 1 241 ? -0.179 28.688 19.578 1 98.69 241 VAL A C 1
ATOM 1784 O O . VAL A 1 241 ? -1.352 28.547 19.938 1 98.69 241 VAL A O 1
ATOM 1787 N N . GLU A 1 242 ? 0.192 29.016 18.375 1 98.44 242 GLU A N 1
ATOM 1788 C CA . GLU A 1 242 ? -0.8 29.266 17.344 1 98.44 242 GLU A CA 1
ATOM 1789 C C . GLU A 1 242 ? -1.621 28.016 17.047 1 98.44 242 GLU A C 1
ATOM 1791 O O . GLU A 1 242 ? -2.84 28.094 16.875 1 98.44 242 GLU A O 1
ATOM 1796 N N . SER A 1 243 ? -0.991 26.875 16.938 1 98.62 243 SER A N 1
ATOM 1797 C CA . SER A 1 243 ? -1.667 25.609 16.672 1 98.62 243 SER A CA 1
ATOM 1798 C C . SER A 1 243 ? -2.717 25.297 17.734 1 98.62 243 SER A C 1
ATOM 1800 O O . SER A 1 243 ? -3.859 24.969 17.422 1 98.62 243 SER A O 1
ATOM 1802 N N . HIS A 1 244 ? -2.332 25.469 18.984 1 98.5 244 HIS A N 1
ATOM 1803 C CA . HIS A 1 244 ? -3.248 25.203 20.078 1 98.5 244 HIS A CA 1
ATOM 1804 C C . HIS A 1 244 ? -4.375 26.234 20.109 1 98.5 244 HIS A C 1
ATOM 1806 O O . HIS A 1 244 ? -5.531 25.891 20.359 1 98.5 244 HIS A O 1
ATOM 1812 N N . ALA A 1 245 ? -4.043 27.5 19.938 1 98.44 245 ALA A N 1
ATOM 1813 C CA . ALA A 1 245 ? -5.047 28.562 19.969 1 98.44 245 ALA A CA 1
ATOM 1814 C C . ALA A 1 245 ? -6.098 28.344 18.875 1 98.44 245 ALA A C 1
ATOM 1816 O O . ALA A 1 245 ? -7.297 28.453 19.141 1 98.44 245 ALA A O 1
ATOM 1817 N N . ARG A 1 246 ? -5.652 28.031 17.703 1 98.5 246 ARG A N 1
ATOM 1818 C CA . ARG A 1 246 ? -6.555 27.812 16.578 1 98.5 246 ARG A CA 1
ATOM 1819 C C . ARG A 1 246 ? -7.41 26.578 16.797 1 98.5 246 ARG A C 1
ATOM 1821 O O . ARG A 1 246 ? -8.609 26.578 16.516 1 98.5 246 ARG A O 1
ATOM 1828 N N . ALA A 1 247 ? -6.801 25.469 17.266 1 97.94 247 ALA A N 1
ATOM 1829 C CA . ALA A 1 247 ? -7.543 24.25 17.531 1 97.94 247 ALA A CA 1
ATOM 1830 C C . ALA A 1 247 ? -8.609 24.469 18.609 1 97.94 247 ALA A C 1
ATOM 1832 O O . ALA A 1 247 ? -9.727 23.953 18.484 1 97.94 247 ALA A O 1
ATOM 1833 N N . ALA A 1 248 ? -8.219 25.234 19.609 1 97.75 248 ALA A N 1
ATOM 1834 C CA . ALA A 1 248 ? -9.156 25.547 20.688 1 97.75 248 ALA A CA 1
ATOM 1835 C C . ALA A 1 248 ? -10.336 26.359 20.156 1 97.75 248 ALA A C 1
ATOM 1837 O O . ALA A 1 248 ? -11.484 26.078 20.5 1 97.75 248 ALA A O 1
ATOM 1838 N N . ALA A 1 249 ? -10.07 27.359 19.406 1 98 249 ALA A N 1
ATOM 1839 C CA . ALA A 1 249 ? -11.117 28.203 18.828 1 98 249 ALA A CA 1
ATOM 1840 C C . ALA A 1 249 ? -12.039 27.406 17.922 1 98 249 ALA A C 1
ATOM 1842 O O . ALA A 1 249 ? -13.258 27.578 17.953 1 98 249 ALA A O 1
ATOM 1843 N N . ALA A 1 250 ? -11.453 26.547 17.078 1 97.44 250 ALA A N 1
ATOM 1844 C CA . ALA A 1 250 ? -12.227 25.719 16.172 1 97.44 250 ALA A CA 1
ATOM 1845 C C . ALA A 1 250 ? -13.133 24.75 16.938 1 97.44 250 ALA A C 1
ATOM 1847 O O . ALA A 1 250 ? -14.297 24.562 16.562 1 97.44 250 ALA A O 1
ATOM 1848 N N . THR A 1 251 ? -12.578 24.156 17.938 1 95.19 251 THR A N 1
ATOM 1849 C CA . THR A 1 251 ? -13.352 23.234 18.766 1 95.19 251 THR A CA 1
ATOM 1850 C C . THR A 1 251 ? -14.5 23.969 19.453 1 95.19 251 THR A C 1
ATOM 1852 O O . THR A 1 251 ? -15.633 23.484 19.453 1 95.19 251 THR A O 1
ATOM 1855 N N . ALA A 1 252 ? -14.203 25.109 20 1 96 252 ALA A N 1
ATOM 1856 C CA . ALA A 1 252 ? -15.203 25.891 20.719 1 96 252 ALA A CA 1
ATOM 1857 C C . ALA A 1 252 ? -16.312 26.359 19.797 1 96 252 ALA A C 1
ATOM 1859 O O . ALA A 1 252 ? -17.484 26.453 20.203 1 96 252 ALA A O 1
ATOM 1860 N N . SER A 1 253 ? -16.016 26.625 18.547 1 96.44 253 SER A N 1
ATOM 1861 C CA . SER A 1 253 ? -17 27.109 17.594 1 96.44 253 SER A CA 1
ATOM 1862 C C . SER A 1 253 ? -17.703 25.953 16.891 1 96.44 253 SER A C 1
ATOM 1864 O O . SER A 1 253 ? -18.547 26.172 16.016 1 96.44 253 SER A O 1
ATOM 1866 N N . GLY A 1 254 ? -17.297 24.703 17.125 1 94.88 254 GLY A N 1
ATOM 1867 C CA . GLY A 1 254 ? -17.969 23.531 16.594 1 94.88 254 GLY A CA 1
ATOM 1868 C C . GLY A 1 254 ? -17.578 23.203 15.172 1 94.88 254 GLY A C 1
ATOM 1869 O O . GLY A 1 254 ? -18.328 22.531 14.453 1 94.88 254 GLY A O 1
ATOM 1870 N N . LYS A 1 255 ? -16.453 23.625 14.758 1 95.38 255 LYS A N 1
ATOM 1871 C CA . LYS A 1 255 ? -16.047 23.438 13.375 1 95.38 255 LYS A CA 1
ATOM 1872 C C . LYS A 1 255 ? -15.797 21.953 13.062 1 95.38 255 LYS A C 1
ATOM 1874 O O . LYS A 1 255 ? -15.922 21.531 11.914 1 95.38 255 LYS A O 1
ATOM 1879 N N . PHE A 1 256 ? -15.484 21.156 14.086 1 93.81 256 PHE A N 1
ATOM 1880 C CA . PHE A 1 256 ? -15.109 19.766 13.859 1 93.81 256 PHE A CA 1
ATOM 1881 C C . PHE A 1 256 ? -16.312 18.844 13.984 1 93.81 256 PHE A C 1
ATOM 1883 O O . PHE A 1 256 ? -16.219 17.641 13.773 1 93.81 256 PHE A O 1
ATOM 1890 N N . LYS A 1 257 ? -17.453 19.344 14.273 1 89.19 257 LYS A N 1
ATOM 1891 C CA . LYS A 1 257 ? -18.641 18.531 14.562 1 89.19 257 LYS A CA 1
ATOM 1892 C C . LYS A 1 257 ? -19.047 17.703 13.352 1 89.19 257 LYS A C 1
ATOM 1894 O O . LYS A 1 257 ? -19.484 16.562 13.492 1 89.19 257 LYS A O 1
ATOM 1899 N N . ASP A 1 258 ? -18.859 18.281 12.195 1 86.31 258 ASP A N 1
ATOM 1900 C CA . ASP A 1 258 ? -19.297 17.594 10.984 1 86.31 258 ASP A CA 1
ATOM 1901 C C . ASP A 1 258 ? -18.297 16.516 10.562 1 86.31 258 ASP A C 1
ATOM 1903 O O . ASP A 1 258 ? -18.625 15.633 9.773 1 86.31 258 ASP A O 1
ATOM 1907 N N . GLU A 1 259 ? -17.109 16.609 11.07 1 88.69 259 GLU A N 1
ATOM 1908 C CA . GLU A 1 259 ? -16.094 15.68 10.57 1 88.69 259 GLU A CA 1
ATOM 1909 C C . GLU A 1 259 ? -15.75 14.617 11.617 1 88.69 259 GLU A C 1
ATOM 1911 O O . GLU A 1 259 ? -15.211 13.562 11.281 1 88.69 259 GLU A O 1
ATOM 1916 N N . ILE A 1 260 ? -16.125 14.766 12.859 1 89.75 260 ILE A N 1
ATOM 1917 C CA . ILE A 1 260 ? -15.797 13.797 13.898 1 89.75 260 ILE A CA 1
ATOM 1918 C C . ILE A 1 260 ? -17 12.891 14.156 1 89.75 260 ILE A C 1
ATOM 1920 O O . ILE A 1 260 ? -18.109 13.367 14.398 1 89.75 260 ILE A O 1
ATOM 1924 N N . ILE A 1 261 ? -16.734 11.617 14.031 1 84.44 261 ILE A N 1
ATOM 1925 C CA . ILE A 1 261 ? -17.734 10.625 14.406 1 84.44 261 ILE A CA 1
ATOM 1926 C C . ILE A 1 261 ? -17.625 10.305 15.891 1 84.44 261 ILE A C 1
ATOM 1928 O O . ILE A 1 261 ? -16.562 9.859 16.359 1 84.44 261 ILE A O 1
ATOM 1932 N N . PRO A 1 262 ? -18.703 10.5 16.578 1 84.69 262 PRO A N 1
ATOM 1933 C CA . PRO A 1 262 ? -18.641 10.164 18 1 84.69 262 PRO A CA 1
ATOM 1934 C C . PRO A 1 262 ? -18.422 8.68 18.25 1 84.69 262 PRO A C 1
ATOM 1936 O O . PRO A 1 262 ? -18.984 7.836 17.547 1 84.69 262 PRO A O 1
ATOM 1939 N N . VAL A 1 263 ? -17.609 8.398 19.203 1 81.12 263 VAL A N 1
ATOM 1940 C CA . VAL A 1 263 ? -17.344 7.016 19.562 1 81.12 263 VAL A CA 1
ATOM 1941 C C . VAL A 1 263 ? -17.906 6.719 20.953 1 81.12 263 VAL A C 1
ATOM 1943 O O . VAL A 1 263 ? -17.562 7.379 21.922 1 81.12 263 VAL A O 1
ATOM 1946 N N . HIS A 1 264 ? -18.797 5.727 20.938 1 79.69 264 HIS A N 1
ATOM 1947 C CA . HIS A 1 264 ? -19.328 5.25 22.219 1 79.69 264 HIS A CA 1
ATOM 1948 C C . HIS A 1 264 ? -18.406 4.195 22.828 1 79.69 264 HIS A C 1
ATOM 1950 O O . HIS A 1 264 ? -18.141 3.162 22.203 1 79.69 264 HIS A O 1
ATOM 1956 N N . THR A 1 265 ? -17.859 4.566 23.953 1 79.19 265 THR A N 1
ATOM 1957 C CA . THR A 1 265 ? -16.938 3.623 24.578 1 79.19 265 THR A CA 1
ATOM 1958 C C . THR A 1 265 ? -17.062 3.672 26.094 1 79.19 265 THR A C 1
ATOM 1960 O O . THR A 1 265 ? -18.031 4.219 26.625 1 79.19 265 THR A O 1
ATOM 1963 N N . LYS A 1 266 ? -16.172 2.764 26.703 1 77.5 266 LYS A N 1
ATOM 1964 C CA . LYS A 1 266 ? -16.156 2.705 28.172 1 77.5 266 LYS A CA 1
ATOM 1965 C C . LYS A 1 266 ? -14.789 3.107 28.719 1 77.5 266 LYS A C 1
ATOM 1967 O O . LYS A 1 266 ? -13.758 2.781 28.125 1 77.5 266 LYS A O 1
ATOM 1972 N N . LEU A 1 267 ? -14.883 4.02 29.672 1 76.88 267 LEU A N 1
ATOM 1973 C CA . LEU A 1 267 ? -13.672 4.344 30.406 1 76.88 267 LEU A CA 1
ATOM 1974 C C . LEU A 1 267 ? -13.555 3.488 31.656 1 76.88 267 LEU A C 1
ATOM 1976 O O . LEU A 1 267 ? -14.539 3.279 32.375 1 76.88 267 LEU A O 1
ATOM 1980 N N . ILE A 1 268 ? -12.398 2.895 31.703 1 77.06 268 ILE A N 1
ATOM 1981 C CA . ILE A 1 268 ? -12.172 2.078 32.906 1 77.06 268 ILE A CA 1
ATOM 1982 C C . ILE A 1 268 ? -11.258 2.82 33.875 1 77.06 268 ILE A C 1
ATOM 1984 O O . ILE A 1 268 ? -10.141 3.215 33.5 1 77.06 268 ILE A O 1
ATOM 1988 N N . ASP A 1 269 ? -11.734 3.102 35 1 74.69 269 ASP A N 1
ATOM 1989 C CA . ASP A 1 269 ? -10.891 3.682 36.031 1 74.69 269 ASP A CA 1
ATOM 1990 C C . ASP A 1 269 ? -9.781 2.713 36.438 1 74.69 269 ASP A C 1
ATOM 1992 O O . ASP A 1 269 ? -10.062 1.599 36.906 1 74.69 269 ASP A O 1
ATOM 1996 N N . PRO A 1 270 ? -8.648 3.107 36.156 1 73.44 270 PRO A N 1
ATOM 1997 C CA . PRO A 1 270 ? -7.566 2.158 36.438 1 73.44 270 PRO A CA 1
ATOM 1998 C C . PRO A 1 270 ? -7.48 1.782 37.906 1 73.44 270 PRO A C 1
ATOM 2000 O O . PRO A 1 270 ? -6.969 0.71 38.25 1 73.44 270 PRO A O 1
ATOM 2003 N N . LYS A 1 271 ? -7.965 2.582 38.844 1 81.81 271 LYS A N 1
ATOM 2004 C CA . LYS A 1 271 ? -7.855 2.342 40.281 1 81.81 271 LYS A CA 1
ATOM 2005 C C . LYS A 1 271 ? -9.031 1.514 40.781 1 81.81 271 LYS A C 1
ATOM 2007 O O . LYS A 1 271 ? -8.844 0.583 41.562 1 81.81 271 LYS A O 1
ATOM 2012 N N . THR A 1 272 ? -10.164 1.737 40.344 1 81.69 272 THR A N 1
ATOM 2013 C CA . THR A 1 272 ? -11.359 1.113 40.875 1 81.69 272 THR A CA 1
ATOM 2014 C C . THR A 1 272 ? -11.875 0.021 39.969 1 81.69 272 THR A C 1
ATOM 2016 O O . THR A 1 272 ? -12.672 -0.825 40.375 1 81.69 272 THR A O 1
ATOM 2019 N N . GLY A 1 273 ? -11.391 0.102 38.688 1 78.56 273 GLY A N 1
ATOM 2020 C CA . GLY A 1 273 ? -11.898 -0.833 37.688 1 78.56 273 GLY A CA 1
ATOM 2021 C C . GLY A 1 273 ? -13.297 -0.491 37.188 1 78.56 273 GLY A C 1
ATOM 2022 O O . GLY A 1 273 ? -13.875 -1.211 36.375 1 78.56 273 GLY A O 1
ATOM 2023 N N . GLU A 1 274 ? -13.867 0.558 37.781 1 82.38 274 GLU A N 1
ATOM 2024 C CA . GLU A 1 274 ? -15.211 0.966 37.406 1 82.38 274 GLU A CA 1
ATOM 2025 C C . GLU A 1 274 ? -15.266 1.411 35.938 1 82.38 274 GLU A C 1
ATOM 2027 O O . GLU A 1 274 ? -14.367 2.102 35.469 1 82.38 274 GLU A O 1
ATOM 2032 N N . GLU A 1 275 ? -16.297 0.828 35.281 1 83.44 275 GLU A N 1
ATOM 2033 C CA . GLU A 1 275 ? -16.516 1.175 33.875 1 83.44 275 GLU A CA 1
ATOM 2034 C C . GLU A 1 275 ? -17.594 2.252 33.719 1 83.44 275 GLU A C 1
ATOM 2036 O O . GLU A 1 275 ? -18.641 2.184 34.375 1 83.44 275 GLU A O 1
ATOM 2041 N N . LYS A 1 276 ? -17.234 3.301 33.094 1 85.75 276 LYS A N 1
ATOM 2042 C CA . LYS A 1 276 ? -18.188 4.367 32.812 1 85.75 276 LYS A CA 1
ATOM 2043 C C . LYS A 1 276 ? -18.359 4.531 31.297 1 85.75 276 LYS A C 1
ATOM 2045 O O . LYS A 1 276 ? -17.375 4.648 30.562 1 85.75 276 LYS A O 1
ATOM 2050 N N . LYS A 1 277 ? -19.609 4.496 30.938 1 85.81 277 LYS A N 1
ATOM 2051 C CA . LYS A 1 277 ? -19.906 4.719 29.531 1 85.81 277 LYS A CA 1
ATOM 2052 C C . LYS A 1 277 ? -19.703 6.184 29.141 1 85.81 277 LYS A C 1
ATOM 2054 O O . LYS A 1 277 ? -20.156 7.086 29.844 1 85.81 277 LYS A O 1
ATOM 2059 N N . VAL A 1 278 ? -18.875 6.383 28.109 1 84.06 278 VAL A N 1
ATOM 2060 C CA . VAL A 1 278 ? -18.609 7.75 27.672 1 84.06 278 VAL A CA 1
ATOM 2061 C C . VAL A 1 278 ? -18.719 7.836 26.156 1 84.06 278 VAL A C 1
ATOM 2063 O O . VAL A 1 278 ? -18.609 6.824 25.469 1 84.06 278 VAL A O 1
ATOM 2066 N N . VAL A 1 279 ? -19.062 9.055 25.719 1 85.38 279 VAL A N 1
ATOM 2067 C CA . VAL A 1 279 ? -19.016 9.375 24.297 1 85.38 279 VAL A CA 1
ATOM 2068 C C . VAL A 1 279 ? -17.875 10.344 24.016 1 85.38 279 VAL A C 1
ATOM 2070 O O . VAL A 1 279 ? -17.812 11.43 24.594 1 85.38 279 VAL A O 1
ATOM 2073 N N . ILE A 1 280 ? -16.969 9.953 23.203 1 83.69 280 ILE A N 1
ATOM 2074 C CA . ILE A 1 280 ? -15.852 10.797 22.812 1 83.69 280 ILE A CA 1
ATOM 2075 C C . ILE A 1 280 ? -16.156 11.469 21.469 1 83.69 280 ILE A C 1
ATOM 2077 O O . ILE A 1 280 ? -16.281 10.797 20.438 1 83.69 280 ILE A O 1
ATOM 2081 N N . SER A 1 281 ? -16.281 12.797 21.547 1 87.56 281 SER A N 1
ATOM 2082 C CA . SER A 1 281 ? -16.688 13.508 20.328 1 87.56 281 SER A CA 1
ATOM 2083 C C . SER A 1 281 ? -15.766 14.688 20.062 1 87.56 281 SER A C 1
ATOM 2085 O O . SER A 1 281 ? -16.031 15.5 19.172 1 87.56 281 SER A O 1
ATOM 2087 N N . VAL A 1 282 ? -14.75 14.773 20.859 1 87.81 282 VAL A N 1
ATOM 2088 C CA . VAL A 1 282 ? -13.797 15.867 20.688 1 87.81 282 VAL A CA 1
ATOM 2089 C C . VAL A 1 282 ? -12.375 15.328 20.703 1 87.81 282 VAL A C 1
ATOM 2091 O O . VAL A 1 282 ? -12.078 14.359 21.406 1 87.81 282 VAL A O 1
ATOM 2094 N N . ASP A 1 283 ? -11.539 15.93 19.891 1 88.56 283 ASP A N 1
ATOM 2095 C CA . ASP A 1 283 ? -10.133 15.547 19.891 1 88.56 283 ASP A CA 1
ATOM 2096 C C . ASP A 1 283 ? -9.477 15.867 21.234 1 88.56 283 ASP A C 1
ATOM 2098 O O . ASP A 1 283 ? -9.805 16.875 21.859 1 88.56 283 ASP A O 1
ATOM 2102 N N . ASP A 1 284 ? -8.578 15.047 21.547 1 86.25 284 ASP A N 1
ATOM 2103 C CA . ASP A 1 284 ? -7.82 15.289 22.766 1 86.25 284 ASP A CA 1
ATOM 2104 C C . ASP A 1 284 ? -6.5 15.992 22.469 1 86.25 284 ASP A C 1
ATOM 2106 O O . ASP A 1 284 ? -6.168 16.234 21.297 1 86.25 284 ASP A O 1
ATOM 2110 N N . GLY A 1 285 ? -5.879 16.484 23.469 1 90.12 285 GLY A N 1
ATOM 2111 C CA . GLY A 1 285 ? -4.535 17.031 23.344 1 90.12 285 GLY A CA 1
ATOM 2112 C C . GLY A 1 285 ? -4.512 18.547 23.25 1 90.12 285 GLY A C 1
ATOM 2113 O O . GLY A 1 285 ? -3.473 19.172 23.469 1 90.12 285 GLY A O 1
ATOM 2114 N N . ILE A 1 286 ? -5.668 19.172 22.891 1 95.56 286 ILE A N 1
ATOM 2115 C CA . ILE A 1 286 ? -5.727 20.625 22.719 1 95.56 286 ILE A CA 1
ATOM 2116 C C . ILE A 1 286 ? -5.566 21.312 24.078 1 95.56 286 ILE A C 1
ATOM 2118 O O . ILE A 1 286 ? -6.273 20.984 25.031 1 95.56 286 ILE A O 1
ATOM 2122 N N . ARG A 1 287 ? -4.691 22.266 24.109 1 96.19 287 ARG A N 1
ATOM 2123 C CA . ARG A 1 287 ? -4.418 23.031 25.312 1 96.19 287 ARG A CA 1
ATOM 2124 C C . ARG A 1 287 ? -4.617 24.516 25.062 1 96.19 287 ARG A C 1
ATOM 2126 O O . ARG A 1 287 ? -3.662 25.234 24.766 1 96.19 287 ARG A O 1
ATOM 2133 N N . PRO A 1 288 ? -5.805 25.078 25.312 1 93.31 288 PRO A N 1
ATOM 2134 C CA . PRO A 1 288 ? -6.117 26.484 25.016 1 93.31 288 PRO A CA 1
ATOM 2135 C C . PRO A 1 288 ? -5.238 27.469 25.797 1 93.31 288 PRO A C 1
ATOM 2137 O O . PRO A 1 288 ? -5.027 28.594 25.344 1 93.31 288 PRO A O 1
ATOM 2140 N N . GLY A 1 289 ? -4.59 27.109 26.844 1 92 289 GLY A N 1
ATOM 2141 C CA . GLY A 1 289 ? -3.828 28 27.688 1 92 289 GLY A CA 1
ATOM 2142 C C . GLY A 1 289 ? -2.34 27.984 27.406 1 92 289 GLY A C 1
ATOM 2143 O O . GLY A 1 289 ? -1.548 28.562 28.141 1 92 289 GLY A O 1
ATOM 2144 N N . THR A 1 290 ? -2.059 27.422 26.281 1 97.06 290 THR A N 1
ATOM 2145 C CA . THR A 1 290 ? -0.644 27.344 25.922 1 97.06 290 THR A CA 1
ATOM 2146 C C . THR A 1 290 ? -0.088 28.75 25.641 1 97.06 290 THR A C 1
ATOM 2148 O O . THR A 1 290 ? -0.684 29.516 24.891 1 97.06 290 THR A O 1
ATOM 2151 N N . THR A 1 291 ? 1.054 29.109 26.312 1 97.75 291 THR A N 1
ATOM 2152 C CA . THR A 1 291 ? 1.693 30.406 26.141 1 97.75 291 THR A CA 1
ATOM 2153 C C . THR A 1 291 ? 3.164 30.234 25.781 1 97.75 291 THR A C 1
ATOM 2155 O O . THR A 1 291 ? 3.752 29.172 26 1 97.75 291 THR A O 1
ATOM 2158 N N . LEU A 1 292 ? 3.646 31.328 25.234 1 97.81 292 LEU A N 1
ATOM 2159 C CA . LEU A 1 292 ? 5.066 31.312 24.891 1 97.81 292 LEU A CA 1
ATOM 2160 C C . LEU A 1 292 ? 5.922 31.094 26.141 1 97.81 292 LEU A C 1
ATOM 2162 O O . LEU A 1 292 ? 6.898 30.344 26.094 1 97.81 292 LEU A O 1
ATOM 2166 N N . SER A 1 293 ? 5.609 31.828 27.219 1 97.56 293 SER A N 1
ATOM 2167 C CA . SER A 1 293 ? 6.355 31.703 28.469 1 97.56 293 SER A CA 1
ATOM 2168 C C . SER A 1 293 ? 6.289 30.281 29.016 1 97.56 293 SER A C 1
ATOM 2170 O O . SER A 1 293 ? 7.277 29.766 29.547 1 97.56 293 SER A O 1
ATOM 2172 N N . GLY A 1 294 ? 5.148 29.656 28.953 1 97.38 294 GLY A N 1
ATOM 2173 C CA . GLY A 1 294 ? 4.996 28.281 29.391 1 97.38 294 GLY A CA 1
ATOM 2174 C C . GLY A 1 294 ? 5.832 27.312 28.578 1 97.38 294 GLY A C 1
ATOM 2175 O O . GLY A 1 294 ? 6.457 26.406 29.141 1 97.38 294 GLY A O 1
ATOM 2176 N N . LEU A 1 295 ? 5.797 27.469 27.266 1 97.81 295 LEU A N 1
ATOM 2177 C CA . LEU A 1 295 ? 6.539 26.578 26.375 1 97.81 295 LEU A CA 1
ATOM 2178 C C . LEU A 1 295 ? 8.039 26.766 26.547 1 97.81 295 LEU A C 1
ATOM 2180 O O . LEU A 1 295 ? 8.812 25.812 26.422 1 97.81 295 LEU A O 1
ATOM 2184 N N . ALA A 1 296 ? 8.484 27.984 26.859 1 95.81 296 ALA A N 1
ATOM 2185 C CA . ALA A 1 296 ? 9.898 28.312 27.016 1 95.81 296 ALA A CA 1
ATOM 2186 C C . ALA A 1 296 ? 10.523 27.516 28.156 1 95.81 296 ALA A C 1
ATOM 2188 O O . ALA A 1 296 ? 11.734 27.312 28.203 1 95.81 296 ALA A O 1
ATOM 2189 N N . LYS A 1 297 ? 9.734 27.047 29.031 1 96.12 297 LYS A N 1
ATOM 2190 C CA . LYS A 1 297 ? 10.211 26.344 30.219 1 96.12 297 LYS A CA 1
ATOM 2191 C C . LYS A 1 297 ? 10.453 24.859 29.922 1 96.12 297 LYS A C 1
ATOM 2193 O O . LYS A 1 297 ? 11.109 24.172 30.688 1 96.12 297 LYS A O 1
ATOM 2198 N N . LEU A 1 298 ? 9.969 24.453 28.828 1 96.56 298 LEU A N 1
ATOM 2199 C CA . LEU A 1 298 ? 10.078 23.031 28.5 1 96.56 298 LEU A CA 1
ATOM 2200 C C . LEU A 1 298 ? 11.492 22.688 28.047 1 96.56 298 LEU A C 1
ATOM 2202 O O . LEU A 1 298 ? 12.133 23.469 27.344 1 96.56 298 LEU A O 1
ATOM 2206 N N . LYS A 1 299 ? 11.945 21.516 28.453 1 95.88 299 LYS A N 1
ATOM 2207 C CA . LYS A 1 299 ? 13.281 21.047 28.094 1 95.88 299 LYS A CA 1
ATOM 2208 C C . LYS A 1 299 ? 13.289 20.453 26.688 1 95.88 299 LYS A C 1
ATOM 2210 O O . LYS A 1 299 ? 12.289 19.906 26.234 1 95.88 299 LYS A O 1
ATOM 2215 N N . THR A 1 300 ? 14.477 20.609 26.078 1 95.38 300 THR A N 1
ATOM 2216 C CA . THR A 1 300 ? 14.672 19.953 24.797 1 95.38 300 THR A CA 1
ATOM 2217 C C . THR A 1 300 ? 14.781 18.438 24.969 1 95.38 300 THR A C 1
ATOM 2219 O O . THR A 1 300 ? 15.273 17.969 26 1 95.38 300 THR A O 1
ATOM 2222 N N . VAL A 1 301 ? 14.406 17.672 24.031 1 92.12 301 VAL A N 1
ATOM 2223 C CA . VAL A 1 301 ? 14.242 16.234 24.219 1 92.12 301 VAL A CA 1
ATOM 2224 C C . VAL A 1 301 ? 15.336 15.492 23.453 1 92.12 301 VAL A C 1
ATOM 2226 O O . VAL A 1 301 ? 15.875 14.5 23.953 1 92.12 301 VAL A O 1
ATOM 2229 N N . PHE A 1 302 ? 15.773 15.883 22.344 1 90.81 302 PHE A N 1
ATOM 2230 C CA . PHE A 1 302 ? 16.562 15.031 21.453 1 90.81 302 PHE A CA 1
ATOM 2231 C C . PHE A 1 302 ? 18.016 15.477 21.438 1 90.81 302 PHE A C 1
ATOM 2233 O O . PHE A 1 302 ? 18.906 14.688 21.109 1 90.81 302 PHE A O 1
ATOM 2240 N N . LYS A 1 303 ? 18.234 16.75 21.688 1 91.25 303 LYS A N 1
ATOM 2241 C CA . LYS A 1 303 ? 19.562 17.344 21.75 1 91.25 303 LYS A CA 1
ATOM 2242 C C . LYS A 1 303 ? 19.672 18.344 22.891 1 91.25 303 LYS A C 1
ATOM 2244 O O . LYS A 1 303 ? 18.766 19.172 23.094 1 91.25 303 LYS A O 1
ATOM 2249 N N . LYS A 1 304 ? 20.734 18.297 23.656 1 90.31 304 LYS A N 1
ATOM 2250 C CA . LYS A 1 304 ? 20.922 19.172 24.812 1 90.31 304 LYS A CA 1
ATOM 2251 C C . LYS A 1 304 ? 20.828 20.641 24.406 1 90.31 304 LYS A C 1
ATOM 2253 O O . LYS A 1 304 ? 20.188 21.438 25.078 1 90.31 304 LYS A O 1
ATOM 2258 N N . ASP A 1 305 ? 21.453 21 23.375 1 91.19 305 ASP A N 1
ATOM 2259 C CA . ASP A 1 305 ? 21.406 22.375 22.891 1 91.19 305 ASP A CA 1
ATOM 2260 C C . ASP A 1 305 ? 20.469 22.5 21.688 1 91.19 305 ASP A C 1
ATOM 2262 O O . ASP A 1 305 ? 20.703 23.344 20.812 1 91.19 305 ASP A O 1
ATOM 2266 N N . GLY A 1 306 ? 19.453 21.688 21.812 1 96.38 306 GLY A N 1
ATOM 2267 C CA . GLY A 1 306 ? 18.531 21.703 20.688 1 96.38 306 GLY A CA 1
ATOM 2268 C C . GLY A 1 306 ? 17.406 22.703 20.844 1 96.38 306 GLY A C 1
ATOM 2269 O O . GLY A 1 306 ? 17.531 23.672 21.594 1 96.38 306 GLY A O 1
ATOM 2270 N N . THR A 1 307 ? 16.375 22.562 19.969 1 98.06 307 THR A N 1
ATOM 2271 C CA . THR A 1 307 ? 15.258 23.516 19.984 1 98.06 307 THR A CA 1
ATOM 2272 C C . THR A 1 307 ? 13.922 22.766 20.016 1 98.06 307 THR A C 1
ATOM 2274 O O . THR A 1 307 ? 12.875 23.375 20.234 1 98.06 307 THR A O 1
ATOM 2277 N N . THR A 1 308 ? 13.984 21.453 19.828 1 98.12 308 THR A N 1
ATOM 2278 C CA . THR A 1 308 ? 12.758 20.656 19.766 1 98.12 308 THR A CA 1
ATOM 2279 C C . THR A 1 308 ? 12.344 20.203 21.172 1 98.12 308 THR A C 1
ATOM 2281 O O . THR A 1 308 ? 13.133 19.578 21.891 1 98.12 308 THR A O 1
ATOM 2284 N N . THR A 1 309 ? 11.133 20.547 21.562 1 97.81 309 THR A N 1
ATOM 2285 C CA . THR A 1 309 ? 10.562 20.141 22.844 1 97.81 309 THR A CA 1
ATOM 2286 C C . THR A 1 309 ? 9.25 19.391 22.641 1 97.81 309 THR A C 1
ATOM 2288 O O . THR A 1 309 ? 8.742 19.312 21.531 1 97.81 309 THR A O 1
ATOM 2291 N N . ALA A 1 310 ? 8.766 18.844 23.75 1 95.94 310 ALA A N 1
ATOM 2292 C CA . ALA A 1 310 ? 7.457 18.203 23.688 1 95.94 310 ALA A CA 1
ATOM 2293 C C . ALA A 1 310 ? 6.367 19.188 23.312 1 95.94 310 ALA A C 1
ATOM 2295 O O . ALA A 1 310 ? 5.359 18.828 22.703 1 95.94 310 ALA A O 1
ATOM 2296 N N . GLY A 1 311 ? 6.547 20.469 23.609 1 97.44 311 GLY A N 1
ATOM 2297 C CA . GLY A 1 311 ? 5.547 21.5 23.375 1 97.44 311 GLY A CA 1
ATOM 2298 C C . GLY A 1 311 ? 5.465 21.938 21.922 1 97.44 311 GLY A C 1
ATOM 2299 O O . GLY A 1 311 ? 4.438 22.469 21.484 1 97.44 311 GLY A O 1
ATOM 2300 N N . ASN A 1 312 ? 6.562 21.828 21.25 1 98.31 312 ASN A N 1
ATOM 2301 C CA . ASN A 1 312 ? 6.559 22.234 19.859 1 98.31 312 ASN A CA 1
ATOM 2302 C C . ASN A 1 312 ? 6.691 21.031 18.922 1 98.31 312 ASN A C 1
ATOM 2304 O O . ASN A 1 312 ? 7.25 21.141 17.828 1 98.31 312 ASN A O 1
ATOM 2308 N N . SER A 1 313 ? 6.289 19.828 19.406 1 97.62 313 SER A N 1
ATOM 2309 C CA . SER A 1 313 ? 6.195 18.578 18.672 1 97.62 313 SER A CA 1
ATOM 2310 C C . SER A 1 313 ? 4.773 18.016 18.703 1 97.62 313 SER A C 1
ATOM 2312 O O . SER A 1 313 ? 4.023 18.281 19.641 1 97.62 313 SER A O 1
ATOM 2314 N N . SER A 1 314 ? 4.465 17.328 17.594 1 96.25 314 SER A N 1
ATOM 2315 C CA . SER A 1 314 ? 3.154 16.688 17.609 1 96.25 314 SER A CA 1
ATOM 2316 C C . SER A 1 314 ? 3.049 15.672 18.734 1 96.25 314 SER A C 1
ATOM 2318 O O . SER A 1 314 ? 4.055 15.086 19.141 1 96.25 314 SER A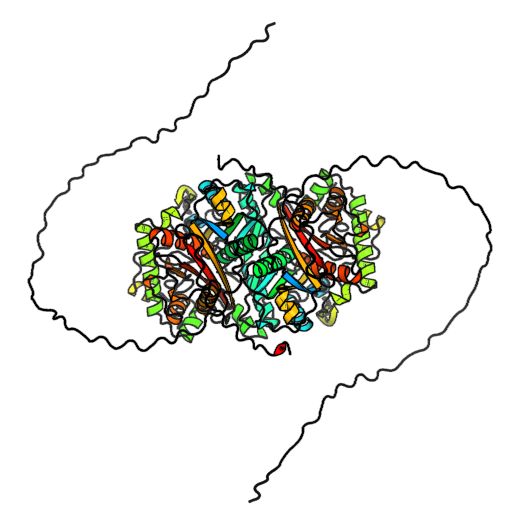 O 1
ATOM 2320 N N . GLN A 1 315 ? 1.91 15.414 19.172 1 90.81 315 GLN A N 1
ATOM 2321 C CA . GLN A 1 315 ? 1.641 14.484 20.25 1 90.81 315 GLN A CA 1
ATOM 2322 C C . GLN A 1 315 ? 1.54 13.055 19.734 1 90.81 315 GLN A C 1
ATOM 2324 O O . GLN A 1 315 ? 1.163 12.828 18.594 1 90.81 315 GLN A O 1
ATOM 2329 N N . VAL A 1 316 ? 1.961 12.094 20.562 1 87.25 316 VAL A N 1
ATOM 2330 C CA . VAL A 1 316 ? 1.645 10.695 20.297 1 87.25 316 VAL A CA 1
ATOM 2331 C C . VAL A 1 316 ? 0.138 10.477 20.422 1 87.25 316 VAL A C 1
ATOM 2333 O O . VAL A 1 316 ? -0.458 10.781 21.453 1 87.25 316 VAL A O 1
ATOM 2336 N N . SER A 1 317 ? -0.448 10.008 19.391 1 88.56 317 SER A N 1
ATOM 2337 C CA . SER A 1 317 ? -1.905 9.938 19.375 1 88.56 317 SER A CA 1
ATOM 2338 C C . SER A 1 317 ? -2.389 8.711 18.609 1 88.56 317 SER A C 1
ATOM 2340 O O . SER A 1 317 ? -1.64 8.141 17.812 1 88.56 317 SER A O 1
ATOM 2342 N N . ASP A 1 318 ? -3.592 8.297 18.875 1 87.62 318 ASP A N 1
ATOM 2343 C CA . ASP A 1 318 ? -4.344 7.324 18.094 1 87.62 318 ASP A CA 1
ATOM 2344 C C . ASP A 1 318 ? -5.418 8.008 17.25 1 87.62 318 ASP A C 1
ATOM 2346 O O . ASP A 1 318 ? -5.945 9.055 17.641 1 87.62 318 ASP A O 1
ATOM 2350 N N . GLY A 1 319 ? -5.625 7.492 16.109 1 88 319 GLY A N 1
ATOM 2351 C CA . GLY A 1 319 ? -6.648 8.094 15.273 1 88 319 GLY A CA 1
ATOM 2352 C C . GLY A 1 319 ? -6.961 7.285 14.031 1 88 319 GLY A C 1
ATOM 2353 O O . GLY A 1 319 ? -6.238 6.34 13.703 1 88 319 GLY A O 1
ATOM 2354 N N . ALA A 1 320 ? -8.055 7.633 13.453 1 90.38 320 ALA A N 1
ATOM 2355 C CA . ALA A 1 320 ? -8.5 7.031 12.195 1 90.38 320 ALA A CA 1
ATOM 2356 C C . ALA A 1 320 ? -9.297 8.031 11.359 1 90.38 320 ALA A C 1
ATOM 2358 O O . ALA A 1 320 ? -9.859 8.984 11.898 1 90.38 320 ALA A O 1
ATOM 2359 N N . GLY A 1 321 ? -9.312 7.867 10.078 1 90.19 321 GLY A N 1
ATOM 2360 C CA . GLY A 1 321 ? -10.086 8.641 9.125 1 90.19 321 GLY A CA 1
ATOM 2361 C C . GLY A 1 321 ? -10.391 7.887 7.848 1 90.19 321 GLY A C 1
ATOM 2362 O O . GLY A 1 321 ? -9.695 6.918 7.516 1 90.19 321 GLY A O 1
ATOM 2363 N N . ALA A 1 322 ? -11.461 8.25 7.203 1 92.44 322 ALA A N 1
ATOM 2364 C CA . ALA A 1 322 ? -11.836 7.594 5.949 1 92.44 322 ALA A CA 1
ATOM 2365 C C . ALA A 1 322 ? -12.445 8.594 4.969 1 92.44 322 ALA A C 1
ATOM 2367 O O . ALA A 1 322 ? -13.117 9.547 5.379 1 92.44 322 ALA A O 1
ATOM 2368 N N . VAL A 1 323 ? -12.203 8.375 3.746 1 93.31 323 VAL A N 1
ATOM 2369 C CA . VAL A 1 323 ? -12.703 9.18 2.641 1 93.31 323 VAL A CA 1
ATOM 2370 C C . VAL A 1 323 ? -13.375 8.281 1.604 1 93.31 323 VAL A C 1
ATOM 2372 O O . VAL A 1 323 ? -12.781 7.309 1.139 1 93.31 323 VAL A O 1
ATOM 2375 N N . LEU A 1 324 ? -14.617 8.555 1.297 1 93.81 324 LEU A N 1
ATOM 2376 C CA . LEU A 1 324 ? -15.305 7.875 0.203 1 93.81 324 LEU A CA 1
ATOM 2377 C C . LEU A 1 324 ? -15.047 8.586 -1.122 1 93.81 324 LEU A C 1
ATOM 2379 O O . LEU A 1 324 ? -15.266 9.797 -1.233 1 93.81 324 LEU A O 1
ATOM 2383 N N . LEU A 1 325 ? -14.555 7.82 -2.102 1 95.62 325 LEU A N 1
ATOM 2384 C CA . LEU A 1 325 ? -14.25 8.359 -3.422 1 95.62 325 LEU A CA 1
ATOM 2385 C C . LEU A 1 325 ? -15.094 7.684 -4.496 1 95.62 325 LEU A C 1
ATOM 2387 O O . LEU A 1 325 ? -15.328 6.473 -4.438 1 95.62 325 LEU A O 1
ATOM 2391 N N . MET A 1 326 ? -15.5 8.516 -5.484 1 94.12 326 MET A N 1
ATOM 2392 C CA . MET A 1 326 ? -16.297 8 -6.598 1 94.12 326 MET A CA 1
ATOM 2393 C C . MET A 1 326 ? -15.922 8.695 -7.898 1 94.12 326 MET A C 1
ATOM 2395 O O . MET A 1 326 ? -15.445 9.836 -7.887 1 94.12 326 MET A O 1
ATOM 2399 N N . LYS A 1 327 ? -16.125 7.898 -8.922 1 93.44 327 LYS A N 1
ATOM 2400 C CA . LYS A 1 327 ? -16.219 8.594 -10.203 1 93.44 327 LYS A CA 1
ATOM 2401 C C . LYS A 1 327 ? -17.312 9.648 -10.18 1 93.44 327 LYS A C 1
ATOM 2403 O O . LYS A 1 327 ? -18.406 9.406 -9.656 1 93.44 327 LYS A O 1
ATOM 2408 N N . ARG A 1 328 ? -17.047 10.797 -10.734 1 89.5 328 ARG A N 1
ATOM 2409 C CA . ARG A 1 328 ? -17.984 11.922 -10.656 1 89.5 328 ARG A CA 1
ATOM 2410 C C . ARG A 1 328 ? -19.328 11.555 -11.25 1 89.5 328 ARG A C 1
ATOM 2412 O O . ARG A 1 328 ? -20.375 11.867 -10.672 1 89.5 328 ARG A O 1
ATOM 2419 N N . SER A 1 329 ? -19.328 10.906 -12.438 1 90.44 329 SER A N 1
ATOM 2420 C CA . SER A 1 329 ? -20.578 10.523 -13.094 1 90.44 329 SER A CA 1
ATOM 2421 C C . SER A 1 329 ? -21.406 9.586 -12.227 1 90.44 329 SER A C 1
ATOM 2423 O O . SER A 1 329 ? -22.641 9.664 -12.211 1 90.44 329 SER A O 1
ATOM 2425 N N . VAL A 1 330 ? -20.75 8.773 -11.438 1 92.12 330 VAL A N 1
ATOM 2426 C CA . VAL A 1 330 ? -21.438 7.836 -10.562 1 92.12 330 VAL A CA 1
ATOM 2427 C C . VAL A 1 330 ? -22.031 8.586 -9.367 1 92.12 330 VAL A C 1
ATOM 2429 O O . VAL A 1 330 ? -23.172 8.336 -8.984 1 92.12 330 VAL A O 1
ATOM 2432 N N . ALA A 1 331 ? -21.281 9.516 -8.789 1 90 331 ALA A N 1
ATOM 2433 C CA . ALA A 1 331 ? -21.766 10.32 -7.676 1 90 331 ALA A CA 1
ATOM 2434 C C . ALA A 1 331 ? -23.016 11.109 -8.078 1 90 331 ALA A C 1
ATOM 2436 O O . ALA A 1 331 ? -24 11.164 -7.34 1 90 331 ALA A O 1
ATOM 2437 N N . VAL A 1 332 ? -22.969 11.656 -9.266 1 86.31 332 VAL A N 1
ATOM 2438 C CA . VAL A 1 332 ? -24.062 12.453 -9.781 1 86.31 332 VAL A CA 1
ATOM 2439 C C . VAL A 1 332 ? -25.281 11.562 -10.023 1 86.31 332 VAL A C 1
ATOM 2441 O O . VAL A 1 332 ? -26.406 11.922 -9.656 1 86.31 332 VAL A O 1
ATOM 2444 N N . SER A 1 333 ? -25.031 10.445 -10.633 1 91.62 333 SER A N 1
ATOM 2445 C CA . SER A 1 333 ? -26.125 9.523 -10.938 1 91.62 333 SER A CA 1
ATOM 2446 C C . SER A 1 333 ? -26.812 9.039 -9.664 1 91.62 333 SER A C 1
ATOM 2448 O O . SER A 1 333 ? -28 8.758 -9.664 1 91.62 333 SER A O 1
ATOM 2450 N N . LYS A 1 334 ? -26.094 9.055 -8.539 1 89.5 334 LYS A N 1
ATOM 2451 C CA . LYS A 1 334 ? -26.625 8.578 -7.27 1 89.5 334 LYS A CA 1
ATOM 2452 C C . LYS A 1 334 ? -27.172 9.727 -6.434 1 89.5 334 LYS A C 1
ATOM 2454 O O . LYS A 1 334 ? -27.719 9.508 -5.348 1 89.5 334 LYS A O 1
ATOM 2459 N N . GLY A 1 335 ? -27.016 10.906 -6.887 1 87.94 335 GLY A N 1
ATOM 2460 C CA . GLY A 1 335 ? -27.516 12.078 -6.188 1 87.94 335 GLY A CA 1
ATOM 2461 C C . GLY A 1 335 ? -26.734 12.398 -4.926 1 87.94 335 GLY A C 1
ATOM 2462 O O . GLY A 1 335 ? -27.297 12.969 -3.982 1 87.94 335 GLY A O 1
ATOM 2463 N N . LEU A 1 336 ? -25.516 11.992 -4.883 1 87.19 336 LEU A N 1
ATOM 2464 C CA . LEU A 1 336 ? -24.703 12.25 -3.705 1 87.19 336 LEU A CA 1
ATOM 2465 C C . LEU A 1 336 ? -23.984 13.594 -3.824 1 87.19 336 LEU A C 1
ATOM 2467 O O . LEU A 1 336 ? -23.5 13.953 -4.898 1 87.19 336 LEU A O 1
ATOM 2471 N N . PRO A 1 337 ? -24.047 14.328 -2.75 1 86.25 337 PRO A N 1
ATOM 2472 C CA . PRO A 1 337 ? -23.297 15.594 -2.797 1 86.25 337 PRO A CA 1
ATOM 2473 C C . PRO A 1 337 ? -21.797 15.383 -2.928 1 86.25 337 PRO A C 1
ATOM 2475 O O . PRO A 1 337 ? -21.234 14.461 -2.32 1 86.25 337 PRO A O 1
ATOM 2478 N N . VAL A 1 338 ? -21.172 16.188 -3.752 1 88.06 338 VAL A N 1
ATOM 2479 C CA . VAL A 1 338 ? -19.734 16.156 -3.939 1 88.06 338 VAL A CA 1
ATOM 2480 C C . VAL A 1 338 ? -19.062 17.188 -3.051 1 88.06 338 VAL A C 1
ATOM 2482 O O . VAL A 1 338 ? -19.203 18.391 -3.277 1 88.06 338 VAL A O 1
ATOM 2485 N N . LEU A 1 339 ? -18.266 16.719 -2.086 1 88.94 339 LEU A N 1
ATOM 2486 C CA . LEU A 1 339 ? -17.594 17.625 -1.16 1 88.94 339 LEU A CA 1
ATOM 2487 C C . LEU A 1 339 ? -16.344 18.219 -1.801 1 88.94 339 LEU A C 1
ATOM 2489 O O . LEU A 1 339 ? -15.961 19.344 -1.497 1 88.94 339 LEU A O 1
ATOM 2493 N N . GLY A 1 340 ? -15.719 17.375 -2.609 1 93.31 340 GLY A N 1
ATOM 2494 C CA . GLY A 1 340 ? -14.492 17.812 -3.248 1 93.31 340 GLY A CA 1
ATOM 2495 C C . GLY A 1 340 ? -14.094 16.953 -4.434 1 93.31 340 GLY A C 1
ATOM 2496 O O . GLY A 1 340 ? -14.727 15.922 -4.699 1 93.31 340 GLY A O 1
ATOM 2497 N N . VAL A 1 341 ? -13.156 17.484 -5.168 1 94.31 341 VAL A N 1
ATOM 2498 C CA . VAL A 1 341 ? -12.578 16.781 -6.312 1 94.31 341 VAL A CA 1
ATOM 2499 C C . VAL A 1 341 ? -11.078 16.578 -6.09 1 94.31 341 VAL A C 1
ATOM 2501 O O . VAL A 1 341 ? -10.367 17.516 -5.727 1 94.31 341 VAL A O 1
ATOM 2504 N N . PHE A 1 342 ? -10.625 15.344 -6.258 1 95.88 342 PHE A N 1
ATOM 2505 C CA . PHE A 1 342 ? -9.203 15.039 -6.215 1 95.88 342 PHE A CA 1
ATOM 2506 C C . PHE A 1 342 ? -8.516 15.461 -7.508 1 95.88 342 PHE A C 1
ATOM 2508 O O . PHE A 1 342 ? -8.805 14.914 -8.578 1 95.88 342 PHE A O 1
ATOM 2515 N N . ARG A 1 343 ? -7.527 16.391 -7.398 1 95 343 ARG A N 1
ATOM 2516 C CA . ARG A 1 343 ? -6.977 16.969 -8.617 1 95 343 ARG A CA 1
ATOM 2517 C C . ARG A 1 343 ? -5.594 16.391 -8.922 1 95 343 ARG A C 1
ATOM 2519 O O . ARG A 1 343 ? -5.285 16.078 -10.07 1 95 343 ARG A O 1
ATOM 2526 N N . SER A 1 344 ? -4.805 16.344 -7.938 1 96.5 344 SER A N 1
ATOM 2527 C CA . SER A 1 344 ? -3.455 15.852 -8.188 1 96.5 344 SER A CA 1
ATOM 2528 C C . SER A 1 344 ? -2.818 15.32 -6.91 1 96.5 344 SER A C 1
ATOM 2530 O O . SER A 1 344 ? -3.326 15.547 -5.809 1 96.5 344 SER A O 1
ATOM 2532 N N . PHE A 1 345 ? -1.805 14.602 -7.125 1 98.06 345 PHE A N 1
ATOM 2533 C CA . PHE A 1 345 ? -0.986 14.039 -6.059 1 98.06 345 PHE A CA 1
ATOM 2534 C C . PHE A 1 345 ? 0.474 13.953 -6.484 1 98.06 345 PHE A C 1
ATOM 2536 O O . PHE A 1 345 ? 0.773 13.625 -7.637 1 98.06 345 PHE A O 1
ATOM 2543 N N . ALA A 1 346 ? 1.342 14.266 -5.492 1 98.44 346 ALA A N 1
ATOM 2544 C CA . ALA A 1 346 ? 2.773 14.094 -5.727 1 98.44 346 ALA A CA 1
ATOM 2545 C C . ALA A 1 346 ? 3.473 13.57 -4.477 1 98.44 346 ALA A C 1
ATOM 2547 O O . ALA A 1 346 ? 3.244 14.062 -3.373 1 98.44 346 ALA A O 1
ATOM 2548 N N . ALA A 1 347 ? 4.191 12.531 -4.648 1 98.69 347 ALA A N 1
ATOM 2549 C CA . ALA A 1 347 ? 5.184 12.086 -3.672 1 98.69 347 ALA A CA 1
ATOM 2550 C C . ALA A 1 347 ? 6.602 12.336 -4.176 1 98.69 347 ALA A C 1
ATOM 2552 O O . ALA A 1 347 ? 6.895 12.125 -5.355 1 98.69 347 ALA A O 1
ATOM 2553 N N . VAL A 1 348 ? 7.457 12.844 -3.299 1 98.62 348 VAL A N 1
ATOM 2554 C CA . VAL A 1 348 ? 8.82 13.188 -3.68 1 98.62 348 VAL A CA 1
ATOM 2555 C C . VAL A 1 348 ? 9.805 12.664 -2.635 1 98.62 348 VAL A C 1
ATOM 2557 O O . VAL A 1 348 ? 9.406 12.336 -1.513 1 98.62 348 VAL A O 1
ATOM 2560 N N . GLY A 1 349 ? 11.039 12.484 -3.098 1 98.62 349 GLY A N 1
ATOM 2561 C CA . GLY A 1 349 ? 12.109 12.211 -2.158 1 98.62 349 GLY A CA 1
ATOM 2562 C C . GLY A 1 349 ? 12.961 13.43 -1.844 1 98.62 349 GLY A C 1
ATOM 2563 O O . GLY A 1 349 ? 13.109 14.32 -2.682 1 98.62 349 GLY A O 1
ATOM 2564 N N . VAL A 1 350 ? 13.43 13.477 -0.617 1 98.69 350 VAL A N 1
ATOM 2565 C CA . VAL A 1 350 ? 14.344 14.516 -0.167 1 98.69 350 VAL A CA 1
ATOM 2566 C C . VAL A 1 350 ? 15.453 13.898 0.685 1 98.69 350 VAL A C 1
ATOM 2568 O O . VAL A 1 350 ? 15.477 12.68 0.895 1 98.69 350 VAL A O 1
ATOM 2571 N N . ASP A 1 351 ? 16.375 14.734 1.116 1 98.44 351 ASP A N 1
ATOM 2572 C CA . ASP A 1 351 ? 17.438 14.297 2.004 1 98.44 351 ASP A CA 1
ATOM 2573 C C . ASP A 1 351 ? 16.875 13.734 3.309 1 98.44 351 ASP A C 1
ATOM 2575 O O . ASP A 1 351 ? 16.219 14.453 4.066 1 98.44 351 ASP A O 1
ATOM 2579 N N . PRO A 1 352 ? 17.203 12.414 3.588 1 98.06 352 PRO A N 1
ATOM 2580 C CA . PRO A 1 352 ? 16.625 11.789 4.777 1 98.06 352 PRO A CA 1
ATOM 2581 C C . PRO A 1 352 ? 17.016 12.5 6.07 1 98.06 352 PRO A C 1
ATOM 2583 O O . PRO A 1 352 ? 16.281 12.445 7.059 1 98.06 352 PRO A O 1
ATOM 2586 N N . ALA A 1 353 ? 18.062 13.234 6.086 1 98.12 353 ALA A N 1
ATOM 2587 C CA . ALA A 1 353 ? 18.547 13.906 7.293 1 98.12 353 ALA A CA 1
ATOM 2588 C C . ALA A 1 353 ? 17.672 15.109 7.633 1 98.12 353 ALA A C 1
ATOM 2590 O O . ALA A 1 353 ? 17.672 15.586 8.766 1 98.12 353 ALA A O 1
ATOM 2591 N N . VAL A 1 354 ? 16.953 15.609 6.621 1 98.5 354 VAL A N 1
ATOM 2592 C CA . VAL A 1 354 ? 16.078 16.766 6.809 1 98.5 354 VAL A CA 1
ATOM 2593 C C . VAL A 1 354 ? 14.711 16.484 6.18 1 98.5 354 VAL A C 1
ATOM 2595 O O . VAL A 1 354 ? 14.172 17.328 5.461 1 98.5 354 VAL A O 1
ATOM 2598 N N . MET A 1 355 ? 14.25 15.281 6.453 1 96.94 355 MET A N 1
ATOM 2599 C CA . MET A 1 355 ? 12.992 14.844 5.848 1 96.94 355 MET A CA 1
ATOM 2600 C C . MET A 1 355 ? 11.906 15.898 6.043 1 96.94 355 MET A C 1
ATOM 2602 O O . MET A 1 355 ? 10.953 15.969 5.258 1 96.94 355 MET A O 1
ATOM 2606 N N . GLY A 1 356 ? 12.047 16.812 7.023 1 98.31 356 GLY A N 1
ATOM 2607 C CA . GLY A 1 356 ? 11.062 17.844 7.344 1 98.31 356 GLY A CA 1
ATOM 2608 C C . GLY A 1 356 ? 10.844 18.828 6.207 1 98.31 356 GLY A C 1
ATOM 2609 O O . GLY A 1 356 ? 9.836 19.547 6.191 1 98.31 356 GLY A O 1
ATOM 2610 N N . VAL A 1 357 ? 11.711 18.875 5.227 1 98.69 357 VAL A N 1
ATOM 2611 C CA . VAL A 1 357 ? 11.586 19.812 4.125 1 98.69 357 VAL A CA 1
ATOM 2612 C C . 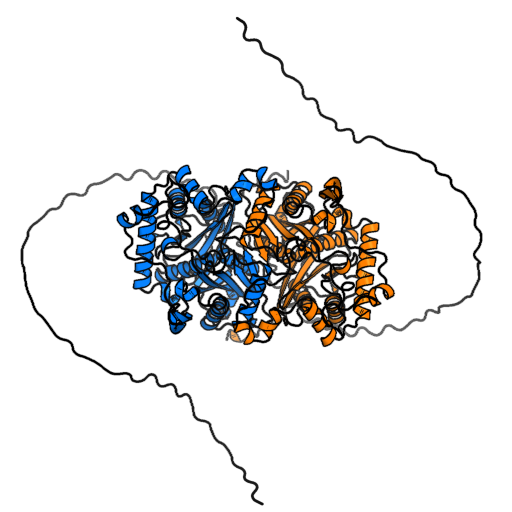VAL A 1 357 ? 10.633 19.25 3.072 1 98.69 357 VAL A C 1
ATOM 2614 O O . VAL A 1 357 ? 10.297 19.938 2.104 1 98.69 357 VAL A O 1
ATOM 2617 N N . GLY A 1 358 ? 10.148 18.062 3.262 1 98.75 358 GLY A N 1
ATOM 2618 C CA . GLY A 1 358 ? 9.336 17.312 2.309 1 98.75 358 GLY A CA 1
ATOM 2619 C C . GLY A 1 358 ? 8.211 18.141 1.71 1 98.75 358 GLY A C 1
ATOM 2620 O O . GLY A 1 358 ? 8.109 18.266 0.488 1 98.75 358 GLY A O 1
ATOM 2621 N N . PRO A 1 359 ? 7.414 18.781 2.51 1 98.88 359 PRO A N 1
ATOM 2622 C CA . PRO A 1 359 ? 6.301 19.578 1.991 1 98.88 359 PRO A CA 1
ATOM 2623 C C . PRO A 1 359 ? 6.766 20.703 1.07 1 98.88 359 PRO A C 1
ATOM 2625 O O . PRO A 1 359 ? 6.086 21.031 0.093 1 98.88 359 PRO A O 1
ATOM 2628 N N . ALA A 1 360 ? 7.891 21.328 1.367 1 98.88 360 ALA A N 1
ATOM 2629 C CA . ALA A 1 360 ? 8.406 22.422 0.56 1 98.88 360 ALA A CA 1
ATOM 2630 C C . ALA A 1 360 ? 8.703 21.969 -0.865 1 98.88 360 ALA A C 1
ATOM 2632 O O . ALA A 1 360 ? 8.68 22.781 -1.799 1 98.88 360 ALA A O 1
ATOM 2633 N N . VAL A 1 361 ? 8.953 20.703 -1.059 1 98.81 361 VAL A N 1
ATOM 2634 C CA . VAL A 1 361 ? 9.25 20.141 -2.377 1 98.81 361 VAL A CA 1
ATOM 2635 C C . VAL A 1 361 ? 7.98 19.531 -2.971 1 98.81 361 VAL A C 1
ATOM 2637 O O . VAL A 1 361 ? 7.727 19.656 -4.172 1 98.81 361 VAL A O 1
ATOM 2640 N N . ALA A 1 362 ? 7.16 18.938 -2.166 1 98.88 362 ALA A N 1
ATOM 2641 C CA . ALA A 1 362 ? 5.984 18.203 -2.625 1 98.88 362 ALA A CA 1
ATOM 2642 C C . ALA A 1 362 ? 4.883 19.156 -3.074 1 98.88 362 ALA A C 1
ATOM 2644 O O . ALA A 1 362 ? 4.176 18.891 -4.051 1 98.88 362 ALA A O 1
ATOM 2645 N N . ILE A 1 363 ? 4.688 20.328 -2.363 1 98.88 363 ILE A N 1
ATOM 2646 C CA . ILE A 1 363 ? 3.596 21.25 -2.656 1 98.88 363 ILE A CA 1
ATOM 2647 C C . ILE A 1 363 ? 3.75 21.797 -4.074 1 98.88 363 ILE A C 1
ATOM 2649 O O . ILE A 1 363 ? 2.838 21.672 -4.895 1 98.88 363 ILE A O 1
ATOM 2653 N N . PRO A 1 364 ? 4.918 22.375 -4.441 1 98.81 364 PRO A N 1
ATOM 2654 C CA . PRO A 1 364 ? 5.047 22.859 -5.812 1 98.81 364 PRO A CA 1
ATOM 2655 C C . PRO A 1 364 ? 4.805 21.766 -6.855 1 98.81 364 PRO A C 1
ATOM 2657 O O . PRO A 1 364 ? 4.199 22.031 -7.898 1 98.81 364 PRO A O 1
ATOM 2660 N N . ALA A 1 365 ? 5.266 20.562 -6.578 1 98.5 365 ALA A N 1
ATOM 2661 C CA . ALA A 1 365 ? 5.098 19.453 -7.527 1 98.5 365 ALA A CA 1
ATOM 2662 C C . ALA A 1 365 ? 3.619 19.141 -7.73 1 98.5 365 ALA A C 1
ATOM 2664 O O . ALA A 1 365 ? 3.162 18.984 -8.867 1 98.5 365 ALA A O 1
ATOM 2665 N N . ALA A 1 366 ? 2.887 19 -6.652 1 98.56 366 ALA A N 1
ATOM 2666 C CA . ALA A 1 366 ? 1.469 18.672 -6.734 1 98.56 366 ALA A CA 1
ATOM 2667 C C . ALA A 1 366 ? 0.669 19.797 -7.379 1 98.56 366 ALA A C 1
ATOM 2669 O O . ALA A 1 366 ? -0.23 19.547 -8.18 1 98.56 366 ALA A O 1
ATOM 2670 N N . VAL A 1 367 ? 0.96 21.047 -7.02 1 98.5 367 VAL A N 1
ATOM 2671 C CA . VAL A 1 367 ? 0.251 22.203 -7.543 1 98.5 367 VAL A CA 1
ATOM 2672 C C . VAL A 1 367 ? 0.499 22.328 -9.047 1 98.5 367 VAL A C 1
ATOM 2674 O O . VAL A 1 367 ? -0.433 22.578 -9.82 1 98.5 367 VAL A O 1
ATOM 2677 N N . LYS A 1 368 ? 1.73 22.125 -9.445 1 97.88 368 LYS A N 1
ATOM 2678 C CA . LYS A 1 368 ? 2.064 22.141 -10.867 1 97.88 368 LYS A CA 1
ATOM 2679 C C . LYS A 1 368 ? 1.311 21.047 -11.625 1 97.88 368 LYS A C 1
ATOM 2681 O O . LYS A 1 368 ? 0.796 21.297 -12.719 1 97.88 368 LYS A O 1
ATOM 2686 N N . SER A 1 369 ? 1.236 19.891 -11.047 1 96.62 369 SER A N 1
ATOM 2687 C CA . SER A 1 369 ? 0.552 18.766 -11.672 1 96.62 369 SER A CA 1
ATOM 2688 C C . SER A 1 369 ? -0.937 19.047 -11.844 1 96.62 369 SER A C 1
ATOM 2690 O O . SER A 1 369 ? -1.583 18.484 -12.727 1 96.62 369 SER A O 1
ATOM 2692 N N . ALA A 1 370 ? -1.447 19.891 -10.992 1 95.62 370 ALA A N 1
ATOM 2693 C CA . ALA A 1 370 ? -2.854 20.281 -11.086 1 95.62 370 ALA A CA 1
ATOM 2694 C C . ALA A 1 370 ? -3.043 21.438 -12.062 1 95.62 370 ALA A C 1
ATOM 2696 O O . ALA A 1 370 ? -4.168 21.891 -12.273 1 95.62 370 ALA A O 1
ATOM 2697 N N . GLY A 1 371 ? -1.91 21.922 -12.625 1 95.81 371 GLY A N 1
ATOM 2698 C CA . GLY A 1 371 ? -1.984 23.062 -13.531 1 95.81 371 GLY A CA 1
ATOM 2699 C C . GLY A 1 371 ? -2.193 24.375 -12.812 1 95.81 371 GLY A C 1
ATOM 2700 O O . GLY A 1 371 ? -2.807 25.297 -13.367 1 95.81 371 GLY A O 1
ATOM 2701 N N . LEU A 1 372 ? -1.797 24.453 -11.531 1 97.69 372 LEU A N 1
ATOM 2702 C CA . LEU A 1 372 ? -2.004 25.625 -10.695 1 97.69 372 LEU A CA 1
ATOM 2703 C C . LEU A 1 372 ? -0.67 26.234 -10.258 1 97.69 372 LEU A C 1
ATOM 2705 O O . LEU A 1 372 ? 0.392 25.703 -10.602 1 97.69 372 LEU A O 1
ATOM 2709 N N . GLU A 1 373 ? -0.78 27.359 -9.648 1 97.81 373 GLU A N 1
ATOM 2710 C CA . GLU A 1 373 ? 0.322 27.984 -8.93 1 97.81 373 GLU A CA 1
ATOM 2711 C C . GLU A 1 373 ? 0.032 28.062 -7.434 1 97.81 373 GLU A C 1
ATOM 2713 O O . GLU A 1 373 ? -1.122 27.953 -7.012 1 97.81 373 GLU A O 1
ATOM 2718 N N . ILE A 1 374 ? 1.069 28.203 -6.699 1 97.81 374 ILE A N 1
ATOM 2719 C CA . ILE A 1 374 ? 0.927 28.188 -5.246 1 97.81 374 ILE A CA 1
ATOM 2720 C C . ILE A 1 374 ? -0.042 29.281 -4.816 1 97.81 374 ILE A C 1
ATOM 2722 O O . ILE A 1 374 ? -0.829 29.109 -3.887 1 97.81 374 ILE A O 1
ATOM 2726 N N . ASP A 1 375 ? -0.048 30.438 -5.543 1 96.69 375 ASP A N 1
ATOM 2727 C CA . ASP A 1 375 ? -0.895 31.562 -5.203 1 96.69 375 ASP A CA 1
ATOM 2728 C C . ASP A 1 375 ? -2.367 31.25 -5.461 1 96.69 375 ASP A C 1
ATOM 2730 O O . ASP A 1 375 ? -3.252 31.969 -4.988 1 96.69 375 ASP A O 1
ATOM 2734 N N . ASP A 1 376 ? -2.65 30.156 -6.176 1 96.81 376 ASP A N 1
ATOM 2735 C CA . ASP A 1 376 ? -4.023 29.75 -6.461 1 96.81 376 ASP A CA 1
ATOM 2736 C C . ASP A 1 376 ? -4.617 28.969 -5.285 1 96.81 376 ASP A C 1
ATOM 2738 O O . ASP A 1 376 ? -5.828 28.766 -5.227 1 96.81 376 ASP A O 1
ATOM 2742 N N . ILE A 1 377 ? -3.783 28.609 -4.359 1 98.5 377 ILE A N 1
ATOM 2743 C CA . ILE A 1 377 ? -4.242 27.766 -3.266 1 98.5 377 ILE A CA 1
ATOM 2744 C C . ILE A 1 377 ? -4.844 28.625 -2.158 1 98.5 377 ILE A C 1
ATOM 2746 O O . ILE A 1 377 ? -4.223 29.594 -1.707 1 98.5 377 ILE A O 1
ATOM 2750 N N . ASP A 1 378 ? -6.004 28.219 -1.695 1 98.38 378 ASP A N 1
ATOM 2751 C CA . ASP A 1 378 ? -6.758 29.031 -0.744 1 98.38 378 ASP A CA 1
ATOM 2752 C C . ASP A 1 378 ? -6.551 28.531 0.685 1 98.38 378 ASP A C 1
ATOM 2754 O O . ASP A 1 378 ? -6.715 29.297 1.643 1 98.38 378 ASP A O 1
ATOM 2758 N N . LEU A 1 379 ? -6.277 27.266 0.764 1 98.5 379 LEU A N 1
ATOM 2759 C CA . LEU A 1 379 ? -6.141 26.672 2.092 1 98.5 379 LEU A CA 1
ATOM 2760 C C . LEU A 1 379 ? -5.117 25.547 2.084 1 98.5 379 LEU A C 1
ATOM 2762 O O . LEU A 1 379 ? -5.059 24.766 1.132 1 98.5 379 LEU A O 1
ATOM 2766 N N . PHE A 1 380 ? -4.359 25.469 3.18 1 98.81 380 PHE A N 1
ATOM 2767 C CA . PHE A 1 380 ? -3.381 24.406 3.361 1 98.81 380 PHE A CA 1
ATOM 2768 C C . PHE A 1 380 ? -3.631 23.656 4.668 1 98.81 380 PHE A C 1
ATOM 2770 O O . PHE A 1 380 ? -3.861 24.281 5.707 1 98.81 380 PHE A O 1
ATOM 2777 N N . GLU A 1 381 ? -3.684 22.391 4.582 1 98.75 381 GLU A N 1
ATOM 2778 C CA . GLU A 1 381 ? -3.439 21.531 5.73 1 98.75 381 GLU A CA 1
ATOM 2779 C C . GLU A 1 381 ? -2.033 20.938 5.684 1 98.75 381 GLU A C 1
ATOM 2781 O O . GLU A 1 381 ? -1.803 19.922 5.016 1 98.75 381 GLU A O 1
ATOM 2786 N N . LEU A 1 382 ? -1.158 21.578 6.375 1 98.88 382 LEU A N 1
ATOM 2787 C CA . LEU A 1 382 ? 0.236 21.156 6.465 1 98.88 382 LEU A CA 1
ATOM 2788 C C . LEU A 1 382 ? 0.517 20.484 7.809 1 98.88 382 LEU A C 1
ATOM 2790 O O . LEU A 1 382 ? 0.479 21.141 8.852 1 98.88 382 LEU A O 1
ATOM 2794 N N . ASN A 1 383 ? 0.788 19.172 7.75 1 98.69 383 ASN A N 1
ATOM 2795 C CA . ASN A 1 383 ? 0.977 18.438 8.984 1 98.69 383 ASN A CA 1
ATOM 2796 C C . ASN A 1 383 ? 2.141 18.984 9.805 1 98.69 383 ASN A C 1
ATOM 2798 O O . ASN A 1 383 ? 3.234 19.188 9.273 1 98.69 383 ASN A O 1
ATOM 2802 N N . GLU A 1 384 ? 1.854 19.156 11.062 1 97.69 384 GLU A N 1
ATOM 2803 C CA . GLU A 1 384 ? 2.816 19.719 12.008 1 97.69 384 GLU A CA 1
ATOM 2804 C C . GLU A 1 384 ? 3.492 18.625 12.828 1 97.69 384 GLU A C 1
ATOM 2806 O O . GLU A 1 384 ? 3.414 18.625 14.062 1 97.69 384 GLU A O 1
ATOM 2811 N N . ALA A 1 385 ? 4.219 17.734 12.133 1 97.75 385 ALA A N 1
ATOM 2812 C CA . ALA A 1 385 ? 4.934 16.75 12.93 1 97.75 385 ALA A CA 1
ATOM 2813 C C . ALA A 1 385 ? 5.84 17.406 13.953 1 97.75 385 ALA A C 1
ATOM 2815 O O . ALA A 1 385 ? 5.938 16.953 15.102 1 97.75 385 ALA A O 1
ATOM 2816 N N . PHE A 1 386 ? 6.539 18.422 13.555 1 98.5 386 PHE A N 1
ATOM 2817 C CA . PHE A 1 386 ? 7.367 19.312 14.367 1 98.5 386 PHE A CA 1
ATOM 2818 C C . PHE A 1 386 ? 7.203 20.75 13.93 1 98.5 386 PHE A C 1
ATOM 2820 O O . PHE A 1 386 ? 7 21.031 12.742 1 98.5 386 PHE A O 1
ATOM 2827 N N . ALA A 1 387 ? 7.355 21.641 14.898 1 98.81 387 ALA A N 1
ATOM 2828 C CA . ALA A 1 387 ? 7.254 23.047 14.57 1 98.81 387 ALA A CA 1
ATOM 2829 C C . ALA A 1 387 ? 8.383 23.484 13.633 1 98.81 387 ALA A C 1
ATOM 2831 O O . ALA A 1 387 ? 8.188 24.344 12.766 1 98.81 387 ALA A O 1
ATOM 2832 N N . SER A 1 388 ? 9.555 22.859 13.766 1 98.69 388 SER A N 1
ATOM 2833 C CA . SER A 1 388 ? 10.695 23.219 12.93 1 98.69 388 SER A CA 1
ATOM 2834 C C . SER A 1 388 ? 10.391 23 11.445 1 98.69 388 SER A C 1
ATOM 2836 O O . SER A 1 388 ? 10.586 23.906 10.633 1 98.69 388 SER A O 1
ATOM 2838 N N . GLN A 1 389 ? 9.891 21.812 11.133 1 98.38 389 GLN A N 1
ATOM 2839 C CA . GLN A 1 389 ? 9.594 21.531 9.727 1 98.38 389 GLN A CA 1
ATOM 2840 C C . GLN A 1 389 ? 8.406 22.344 9.242 1 98.38 389 GLN A C 1
ATOM 2842 O O . GLN A 1 389 ? 8.375 22.781 8.086 1 98.38 389 GLN A O 1
ATOM 2847 N N . PHE A 1 390 ? 7.418 22.641 10.086 1 98.88 390 PHE A N 1
ATOM 2848 C CA . PHE A 1 390 ? 6.246 23.422 9.727 1 98.88 390 PHE A CA 1
ATOM 2849 C C . PHE A 1 390 ? 6.641 24.844 9.375 1 98.88 390 PHE A C 1
ATOM 2851 O O . PHE A 1 390 ? 6.285 25.359 8.305 1 98.88 390 PHE A O 1
ATOM 2858 N N . VAL A 1 391 ? 7.391 25.484 10.234 1 98.88 391 VAL A N 1
ATOM 2859 C CA . VAL A 1 391 ? 7.82 26.859 10.062 1 98.88 391 VAL A CA 1
ATOM 2860 C C . VAL A 1 391 ? 8.734 26.969 8.844 1 98.88 391 VAL A C 1
ATOM 2862 O O . VAL A 1 391 ? 8.578 27.875 8.023 1 98.88 391 VAL A O 1
ATOM 2865 N N . TYR A 1 392 ? 9.656 26.047 8.727 1 98.88 392 TYR A N 1
ATOM 2866 C CA . TYR A 1 392 ? 10.562 26.062 7.578 1 98.88 392 TYR A CA 1
ATOM 2867 C C . TYR A 1 392 ? 9.781 26.047 6.27 1 98.88 392 TYR A C 1
ATOM 2869 O O . TYR A 1 392 ? 10.039 26.844 5.375 1 98.88 392 TYR A O 1
ATOM 2877 N N . CYS A 1 393 ? 8.852 25.078 6.105 1 98.88 393 CYS A N 1
ATOM 2878 C CA . CYS A 1 393 ? 8.125 24.891 4.855 1 98.88 393 CYS A CA 1
ATOM 2879 C C . CYS A 1 393 ? 7.281 26.125 4.527 1 98.88 393 CYS A C 1
ATOM 2881 O O . CYS A 1 393 ? 7.23 26.547 3.377 1 98.88 393 CYS A O 1
ATOM 2883 N N . CYS A 1 394 ? 6.605 26.703 5.555 1 98.75 394 CYS A N 1
ATOM 2884 C CA . CYS A 1 394 ? 5.828 27.922 5.344 1 98.75 394 CYS A CA 1
ATOM 2885 C C . CYS A 1 394 ? 6.723 29.047 4.855 1 98.75 394 CYS A C 1
ATOM 2887 O O . CYS A 1 394 ? 6.383 29.75 3.896 1 98.75 394 CYS A O 1
ATOM 2889 N N . ASN A 1 395 ? 7.844 29.203 5.555 1 98.62 395 ASN A N 1
ATOM 2890 C CA . ASN A 1 395 ? 8.758 30.281 5.207 1 98.62 395 ASN A CA 1
ATOM 2891 C C . ASN A 1 395 ? 9.375 30.078 3.824 1 98.62 395 ASN A C 1
ATOM 2893 O O . ASN A 1 395 ? 9.43 31.016 3.021 1 98.62 395 ASN A O 1
ATOM 2897 N N . LYS A 1 396 ? 9.805 28.859 3.559 1 98.75 396 LYS A N 1
ATOM 2898 C CA . LYS A 1 396 ? 10.477 28.547 2.301 1 98.75 396 LYS A CA 1
ATOM 2899 C C . LYS A 1 396 ? 9.578 28.844 1.106 1 98.75 396 LYS A C 1
ATOM 2901 O O . LYS A 1 396 ? 10.039 29.344 0.082 1 98.75 396 LYS A O 1
ATOM 2906 N N . LEU A 1 397 ? 8.297 28.562 1.267 1 98.62 397 LEU A N 1
ATOM 2907 C CA . LEU A 1 397 ? 7.371 28.719 0.15 1 98.62 397 LEU A CA 1
ATOM 2908 C C . LEU A 1 397 ? 6.652 30.062 0.229 1 98.62 397 LEU A C 1
ATOM 2910 O O . LEU A 1 397 ? 5.875 30.406 -0.666 1 98.62 397 LEU A O 1
ATOM 2914 N N . GLY A 1 398 ? 6.867 30.828 1.243 1 98.31 398 GLY A N 1
ATOM 2915 C CA . GLY A 1 398 ? 6.195 32.094 1.415 1 98.31 398 GLY A CA 1
ATOM 2916 C C . GLY A 1 398 ? 4.691 31.969 1.578 1 98.31 398 GLY A C 1
ATOM 2917 O O . GLY A 1 398 ? 3.93 32.781 1.028 1 98.31 398 GLY A O 1
ATOM 2918 N N . LEU A 1 399 ? 4.34 30.953 2.35 1 98.5 399 LEU A N 1
ATOM 2919 C CA . LEU A 1 399 ? 2.91 30.719 2.494 1 98.5 399 LEU A CA 1
ATOM 2920 C C . LEU A 1 399 ? 2.279 31.75 3.426 1 98.5 399 LEU A C 1
ATOM 2922 O O . LEU A 1 399 ? 2.875 32.125 4.438 1 98.5 399 LEU A O 1
ATOM 2926 N N . ASP A 1 400 ? 1.08 32.25 3.014 1 97.88 400 ASP A N 1
ATOM 2927 C CA . ASP A 1 400 ? 0.277 33.094 3.887 1 97.88 400 ASP A CA 1
ATOM 2928 C C . ASP A 1 400 ? -0.241 32.312 5.09 1 97.88 400 ASP A C 1
ATOM 2930 O O . ASP A 1 400 ? -1.109 31.438 4.949 1 97.88 400 ASP A O 1
ATOM 2934 N N . ARG A 1 401 ? 0.195 32.656 6.254 1 97.25 401 ARG A N 1
ATOM 2935 C CA . ARG A 1 401 ? -0.121 31.922 7.473 1 97.25 401 ARG A CA 1
ATOM 2936 C C . ARG A 1 401 ? -1.619 31.953 7.754 1 97.25 401 ARG A C 1
ATOM 2938 O O . ARG A 1 401 ? -2.141 31.062 8.445 1 97.25 401 ARG A O 1
ATOM 2945 N N . SER A 1 402 ? -2.338 32.906 7.25 1 97.62 402 SER A N 1
ATOM 2946 C CA . SER A 1 402 ? -3.781 32.969 7.453 1 97.62 402 SER A CA 1
ATOM 2947 C C . SER A 1 402 ? -4.512 31.906 6.652 1 97.62 402 SER A C 1
ATOM 2949 O O . SER A 1 402 ? -5.695 31.641 6.883 1 97.62 402 SER A O 1
ATOM 2951 N N . LYS A 1 403 ? -3.768 31.203 5.793 1 98.31 403 LYS A N 1
ATOM 2952 C CA . LYS A 1 403 ? -4.352 30.156 4.961 1 98.31 403 LYS A CA 1
ATOM 2953 C C . LYS A 1 403 ? -3.869 28.781 5.398 1 98.31 403 LYS A C 1
ATOM 2955 O O . LYS A 1 403 ? -4.305 27.766 4.855 1 98.31 403 LYS A O 1
ATOM 2960 N N . VAL A 1 404 ? -2.957 28.734 6.391 1 98.81 404 VAL A N 1
ATOM 2961 C CA . VAL A 1 404 ? -2.328 27.453 6.734 1 98.81 404 VAL A CA 1
ATOM 2962 C C . VAL A 1 404 ? -2.834 26.984 8.094 1 98.81 404 VAL A C 1
ATOM 2964 O O . VAL A 1 404 ? -2.705 27.688 9.094 1 98.81 404 VAL A O 1
ATOM 2967 N N . ASN A 1 405 ? -3.33 25.797 8.102 1 98.62 405 ASN A N 1
ATOM 2968 C CA . ASN A 1 405 ? -3.783 25.172 9.336 1 98.62 405 ASN A CA 1
ATOM 2969 C C . ASN A 1 405 ? -4.652 26.109 10.164 1 98.62 405 ASN A C 1
ATOM 2971 O O . ASN A 1 405 ? -4.391 26.328 11.344 1 98.62 405 ASN A O 1
ATOM 2975 N N . VAL A 1 406 ? -5.703 26.625 9.57 1 98.56 406 VAL A N 1
ATOM 2976 C CA . VAL A 1 406 ? -6.484 27.703 10.156 1 98.56 406 VAL A CA 1
ATOM 2977 C C . VAL A 1 406 ? -7.32 27.172 11.312 1 98.56 406 VAL A C 1
ATOM 2979 O O . VAL A 1 406 ? -7.82 27.938 12.133 1 98.56 406 VAL A O 1
ATOM 2982 N N . ASN A 1 407 ? -7.457 25.859 11.43 1 98.12 407 ASN A N 1
ATOM 2983 C CA . ASN A 1 407 ? -8.188 25.25 12.531 1 98.12 407 ASN A CA 1
ATOM 2984 C C . ASN A 1 407 ? -7.258 24.469 13.453 1 98.12 407 ASN A C 1
ATOM 2986 O O . ASN A 1 407 ? -7.699 23.578 14.18 1 98.12 407 ASN A O 1
ATOM 2990 N N . GLY A 1 408 ? -5.973 24.766 13.391 1 97.81 408 GLY A N 1
ATOM 2991 C CA . GLY A 1 408 ? -4.988 24.047 14.18 1 97.81 408 GLY A CA 1
ATOM 2992 C C . GLY A 1 408 ? -4.391 22.859 13.445 1 97.81 408 GLY A C 1
ATOM 2993 O O . GLY A 1 408 ? -4.863 22.484 12.367 1 97.81 408 GLY A O 1
ATOM 2994 N N . GLY A 1 409 ? -3.326 22.359 14.031 1 96.81 409 GLY A N 1
ATOM 2995 C CA . GLY A 1 409 ? -2.627 21.25 13.398 1 96.81 409 GLY A CA 1
ATOM 2996 C C . GLY A 1 409 ? -2.23 20.156 14.367 1 96.81 409 GLY A C 1
ATOM 2997 O O . GLY A 1 409 ? -2.873 19.984 15.406 1 96.81 409 GLY A O 1
ATOM 2998 N N . ALA A 1 410 ? -1.23 19.391 14.031 1 97.19 410 ALA A N 1
ATOM 2999 C CA . ALA A 1 410 ? -0.877 18.156 14.719 1 97.19 410 ALA A CA 1
ATOM 3000 C C . ALA A 1 410 ? -0.193 18.438 16.047 1 97.19 410 ALA A C 1
ATOM 3002 O O . ALA A 1 410 ? -0.183 17.594 16.953 1 97.19 410 ALA A O 1
ATOM 3003 N N . ILE A 1 411 ? 0.446 19.594 16.156 1 98.12 411 ILE A N 1
ATOM 3004 C CA . ILE A 1 411 ? 1.031 19.938 17.453 1 98.12 411 ILE A CA 1
ATOM 3005 C C . ILE A 1 411 ? -0.064 20 18.516 1 98.12 411 ILE A C 1
ATOM 3007 O O . ILE A 1 411 ? 0.148 19.578 19.656 1 98.12 411 ILE A O 1
ATOM 3011 N N . ALA A 1 412 ? -1.211 20.5 18.109 1 97.38 412 ALA A N 1
ATOM 3012 C CA . ALA A 1 412 ? -2.33 20.625 19.031 1 97.38 412 ALA A CA 1
ATOM 3013 C C . ALA A 1 412 ? -3.154 19.344 19.078 1 97.38 412 ALA A C 1
ATOM 3015 O O . ALA A 1 412 ? -3.59 18.906 20.156 1 97.38 412 ALA A O 1
ATOM 3016 N N . MET A 1 413 ? -3.346 18.734 17.922 1 94.69 413 MET A N 1
ATOM 3017 C CA . MET A 1 413 ? -4.355 17.688 17.828 1 94.69 413 MET A CA 1
ATOM 3018 C C . MET A 1 413 ? -3.701 16.312 17.656 1 94.69 413 MET A C 1
ATOM 3020 O O . MET A 1 413 ? -4.379 15.289 17.703 1 94.69 413 MET A O 1
ATOM 3024 N N . GLY A 1 414 ? -2.492 16.281 17.422 1 94 414 GLY A N 1
ATOM 3025 C CA . GLY A 1 414 ? -1.782 15.023 17.312 1 94 414 GLY A CA 1
ATOM 3026 C C . GLY A 1 414 ? -1.536 14.594 15.867 1 94 414 GLY A C 1
ATOM 3027 O O . GLY A 1 414 ? -2.174 15.109 14.945 1 94 414 GLY A O 1
ATOM 3028 N N . HIS A 1 415 ? -0.605 13.641 15.727 1 94.31 415 HIS A N 1
ATOM 3029 C CA . HIS A 1 415 ? -0.226 13.055 14.445 1 94.31 415 HIS A CA 1
ATOM 3030 C C . HIS A 1 415 ? -0.219 11.531 14.516 1 94.31 415 HIS A C 1
ATOM 3032 O O . HIS A 1 415 ? 0.846 10.914 14.578 1 94.31 415 HIS A O 1
ATOM 3038 N N . PRO A 1 416 ? -1.394 10.93 14.406 1 93.56 416 PRO A N 1
ATOM 3039 C CA . PRO A 1 416 ? -1.423 9.461 14.383 1 93.56 416 PRO A CA 1
ATOM 3040 C C . PRO A 1 416 ? -0.974 8.891 13.047 1 93.56 416 PRO A C 1
ATOM 3042 O O . PRO A 1 416 ? -1.705 8.109 12.43 1 93.56 416 PRO A O 1
ATOM 3045 N N . LEU A 1 417 ? 0.072 9.195 12.594 1 94.25 417 LEU A N 1
ATOM 3046 C CA . LEU A 1 417 ? 0.833 8.727 11.438 1 94.25 417 LEU A CA 1
ATOM 3047 C C . LEU A 1 417 ? -0.098 8.352 10.289 1 94.25 417 LEU A C 1
ATOM 3049 O O . LEU A 1 417 ? -0.616 9.219 9.594 1 94.25 417 LEU A O 1
ATOM 3053 N N . GLY A 1 418 ? -0.516 7.117 10.211 1 94.56 418 GLY A N 1
ATOM 3054 C CA . GLY A 1 418 ? -1.317 6.598 9.109 1 94.56 418 GLY A CA 1
ATOM 3055 C C . GLY A 1 418 ? -2.66 7.293 8.977 1 94.56 418 GLY A C 1
ATOM 3056 O O . GLY A 1 418 ? -3.227 7.352 7.883 1 94.56 418 GLY A O 1
ATOM 3057 N N . ALA A 1 419 ? -3.182 7.934 9.969 1 94.06 419 ALA A N 1
ATOM 3058 C CA . ALA A 1 419 ? -4.527 8.5 9.984 1 94.06 419 ALA A CA 1
ATOM 3059 C C . ALA A 1 419 ? -4.512 9.961 9.555 1 94.06 419 ALA A C 1
ATOM 3061 O O . ALA A 1 419 ? -5.523 10.484 9.086 1 94.06 419 ALA A O 1
ATOM 3062 N N . THR A 1 420 ? -3.439 10.594 9.703 1 95.94 420 THR A N 1
ATOM 3063 C CA . THR A 1 420 ? -3.371 12.055 9.641 1 95.94 420 THR A CA 1
ATOM 3064 C C . THR A 1 420 ? -3.791 12.562 8.266 1 95.94 420 THR A C 1
ATOM 3066 O O . THR A 1 420 ? -4.516 13.555 8.164 1 95.94 420 THR A O 1
ATOM 3069 N N . GLY A 1 421 ? -3.281 11.836 7.191 1 96.38 421 GLY A N 1
ATOM 3070 C CA . GLY A 1 421 ? -3.625 12.281 5.848 1 96.38 421 GLY A CA 1
ATOM 3071 C C . GLY A 1 421 ? -5.121 12.312 5.594 1 96.38 421 GLY A C 1
ATOM 3072 O O . GLY A 1 421 ? -5.645 13.297 5.07 1 96.38 421 GLY A O 1
ATOM 3073 N N . ALA A 1 422 ? -5.777 11.289 5.938 1 94.25 422 ALA A N 1
ATOM 3074 C CA . ALA A 1 422 ? -7.223 11.211 5.742 1 94.25 422 ALA A CA 1
ATOM 3075 C C . ALA A 1 422 ? -7.949 12.211 6.629 1 94.25 422 ALA A C 1
ATOM 3077 O O . ALA A 1 422 ? -8.914 12.844 6.199 1 94.25 422 ALA A O 1
ATOM 3078 N N . ARG A 1 423 ? -7.527 12.375 7.844 1 92.94 423 ARG A N 1
ATOM 3079 C CA . ARG A 1 423 ? -8.102 13.344 8.766 1 92.94 423 ARG A CA 1
ATOM 3080 C C . ARG A 1 423 ? -7.977 14.758 8.219 1 92.94 423 ARG A C 1
ATOM 3082 O O . ARG A 1 423 ? -8.922 15.547 8.289 1 92.94 423 ARG A O 1
ATOM 3089 N N . CYS A 1 424 ? -6.801 15.078 7.707 1 96.94 424 CYS A N 1
ATOM 3090 C CA . CYS A 1 424 ? -6.551 16.422 7.184 1 96.94 424 CYS A CA 1
ATOM 3091 C C . CYS A 1 424 ? -7.434 16.703 5.977 1 96.94 424 CYS A C 1
ATOM 3093 O O . CYS A 1 424 ? -7.855 17.844 5.77 1 96.94 424 CYS A O 1
ATOM 3095 N N . ILE A 1 425 ? -7.688 15.672 5.18 1 96.56 425 ILE A N 1
ATOM 3096 C CA . ILE A 1 425 ? -8.57 15.852 4.031 1 96.56 425 ILE A CA 1
ATOM 3097 C C . ILE A 1 425 ? -9.969 16.25 4.508 1 96.56 425 ILE A C 1
ATOM 3099 O O . ILE A 1 425 ? -10.578 17.156 3.953 1 96.56 425 ILE A O 1
ATOM 3103 N N . SER A 1 426 ? -10.422 15.578 5.527 1 93.38 426 SER A N 1
ATOM 3104 C CA . SER A 1 426 ? -11.719 15.906 6.098 1 93.38 426 SER A CA 1
ATOM 3105 C C . SER A 1 426 ? -11.766 17.344 6.594 1 93.38 426 SER A C 1
ATOM 3107 O O . SER A 1 426 ? -12.695 18.094 6.281 1 93.38 426 SER A O 1
ATOM 3109 N N . THR A 1 427 ? -10.75 17.734 7.328 1 95.81 427 THR A N 1
ATOM 3110 C CA . THR A 1 427 ? -10.68 19.094 7.871 1 95.81 427 THR A CA 1
ATOM 3111 C C . THR A 1 427 ? -10.617 20.125 6.754 1 95.81 427 THR A C 1
ATOM 3113 O O . THR A 1 427 ? -11.297 21.156 6.809 1 95.81 427 THR A O 1
ATOM 3116 N N . LEU A 1 428 ? -9.828 19.812 5.773 1 97.06 428 LEU A N 1
ATOM 3117 C CA . LEU A 1 428 ? -9.641 20.719 4.652 1 97.06 428 LEU A CA 1
ATOM 3118 C C . LEU A 1 428 ? -10.961 20.969 3.926 1 97.06 428 LEU A C 1
ATOM 3120 O O . LEU A 1 428 ? -11.359 22.125 3.721 1 97.06 428 LEU A O 1
ATOM 3124 N N . LEU A 1 429 ? -11.633 19.938 3.549 1 94.5 429 LEU A N 1
ATOM 3125 C CA . LEU A 1 429 ? -12.82 20.047 2.715 1 94.5 429 LEU A CA 1
ATOM 3126 C C . LEU A 1 429 ? -13.969 20.688 3.494 1 94.5 429 LEU A C 1
ATOM 3128 O O . LEU A 1 429 ? -14.75 21.453 2.936 1 94.5 429 LEU A O 1
ATOM 3132 N N . ASN A 1 430 ? -14.07 20.375 4.75 1 93.62 430 ASN A N 1
ATOM 3133 C CA . ASN A 1 430 ? -15.109 21 5.562 1 93.62 430 ASN A CA 1
ATOM 3134 C C . ASN A 1 430 ? -14.859 22.484 5.738 1 93.62 430 ASN A C 1
ATOM 3136 O O . ASN A 1 430 ? -15.789 23.297 5.707 1 93.62 430 ASN A O 1
ATOM 3140 N N . GLU A 1 431 ? -13.617 22.828 5.965 1 96.31 431 GLU A N 1
ATOM 3141 C CA . GLU A 1 431 ? -13.289 24.25 6.098 1 96.31 431 GLU A CA 1
ATOM 3142 C C . GLU A 1 431 ? -13.508 24.984 4.781 1 96.31 431 GLU A C 1
ATOM 3144 O O . GLU A 1 431 ? -14 26.125 4.773 1 96.31 431 GLU A O 1
ATOM 3149 N N . MET A 1 432 ? -13.141 24.359 3.699 1 95.19 432 MET A N 1
ATOM 3150 C CA . MET A 1 432 ? -13.359 24.969 2.395 1 95.19 432 MET A CA 1
ATOM 3151 C C . MET A 1 432 ? -14.852 25.188 2.145 1 95.19 432 MET A C 1
ATOM 3153 O O . MET A 1 432 ? -15.25 26.234 1.631 1 95.19 432 MET A O 1
ATOM 3157 N N . LYS A 1 433 ? -15.609 24.25 2.498 1 92.12 433 LYS A N 1
ATOM 3158 C CA . LYS A 1 433 ? -17.062 24.375 2.377 1 92.12 433 LYS A CA 1
ATOM 3159 C C . LYS A 1 433 ? -17.578 25.547 3.207 1 92.12 433 LYS A C 1
ATOM 3161 O O . LYS A 1 433 ? -18.406 26.344 2.732 1 92.12 433 LYS A O 1
ATOM 3166 N N . ARG A 1 434 ? -17.141 25.734 4.398 1 93.69 434 ARG A N 1
ATOM 3167 C CA . ARG A 1 434 ? -17.578 26.781 5.309 1 93.69 434 ARG A CA 1
ATOM 3168 C C . ARG A 1 434 ? -17.188 28.156 4.781 1 93.69 434 ARG A C 1
ATOM 3170 O O . ARG A 1 434 ? -17.938 29.125 4.957 1 93.69 434 ARG A O 1
ATOM 3177 N N . ARG A 1 435 ? -16.047 28.234 4.133 1 94.25 435 ARG A N 1
ATOM 3178 C CA . ARG A 1 435 ? -15.539 29.5 3.633 1 94.25 435 ARG A CA 1
ATOM 3179 C C . ARG A 1 435 ? -16.266 29.906 2.352 1 94.25 435 ARG A C 1
ATOM 3181 O O . ARG A 1 435 ? -16.234 31.078 1.964 1 94.25 435 ARG A O 1
ATOM 3188 N N . GLY A 1 436 ? -16.828 29 1.668 1 89.75 436 GLY A N 1
ATOM 3189 C CA . GLY A 1 436 ? -17.688 29.328 0.537 1 89.75 436 GLY A CA 1
ATOM 3190 C C . GLY A 1 436 ? -16.953 29.281 -0.793 1 89.75 436 GLY A C 1
ATOM 3191 O O . GLY A 1 436 ? -15.875 28.703 -0.898 1 89.75 436 GLY A O 1
ATOM 3192 N N . ARG A 1 437 ? -17.5 29.969 -1.732 1 83.75 437 ARG A N 1
ATOM 3193 C CA . ARG A 1 437 ? -17.156 29.781 -3.139 1 83.75 437 ARG A CA 1
ATOM 3194 C C . ARG A 1 437 ? -15.766 30.344 -3.436 1 83.75 437 ARG A C 1
ATOM 3196 O O . ARG A 1 437 ? -15.078 29.859 -4.34 1 83.75 437 ARG A O 1
ATOM 3203 N N . ASP A 1 438 ? -15.328 31.219 -2.643 1 88.81 438 ASP A N 1
ATOM 3204 C CA . ASP A 1 438 ? -14.031 31.844 -2.912 1 88.81 438 ASP A CA 1
ATOM 3205 C C . ASP A 1 438 ? -12.883 30.953 -2.438 1 88.81 438 ASP A C 1
ATOM 3207 O O . ASP A 1 438 ? -11.734 31.172 -2.818 1 88.81 438 ASP A O 1
ATOM 3211 N N . CYS A 1 439 ? -13.164 29.984 -1.688 1 95.06 439 CYS A N 1
ATOM 3212 C CA . CYS A 1 439 ? -12.18 29 -1.265 1 95.06 439 CYS A CA 1
ATOM 3213 C C . CYS A 1 439 ? -12.273 27.734 -2.117 1 95.06 439 CYS A C 1
ATOM 3215 O O . CYS A 1 439 ? -12.961 26.781 -1.744 1 95.06 439 CYS A O 1
ATOM 3217 N N . ARG A 1 440 ? -11.516 27.766 -3.174 1 94.88 440 ARG A N 1
ATOM 3218 C CA . ARG A 1 440 ? -11.75 26.766 -4.215 1 94.88 440 ARG A CA 1
ATOM 3219 C C . ARG A 1 440 ? -10.734 25.641 -4.133 1 94.88 440 ARG A C 1
ATOM 3221 O O . ARG A 1 440 ? -11.094 24.469 -4.219 1 94.88 440 ARG A O 1
ATOM 3228 N N . PHE A 1 441 ? -9.469 25.984 -4.051 1 97.44 441 PHE A N 1
ATOM 3229 C CA . PHE A 1 441 ? -8.422 24.953 -4.078 1 97.44 441 PHE A CA 1
ATOM 3230 C C . PHE A 1 441 ? -7.758 24.828 -2.715 1 97.44 441 PHE A C 1
ATOM 3232 O O . PHE A 1 441 ? -7.535 25.828 -2.029 1 97.44 441 PHE A O 1
ATOM 3239 N N . GLY A 1 442 ? -7.5 23.625 -2.303 1 98.38 442 GLY A N 1
ATOM 3240 C CA . GLY A 1 442 ? -6.812 23.312 -1.061 1 98.38 442 GLY A CA 1
ATOM 3241 C C . GLY A 1 442 ? -5.734 22.266 -1.224 1 98.38 442 GLY A C 1
ATOM 3242 O O . GLY A 1 442 ? -5.762 21.484 -2.178 1 98.38 442 GLY A O 1
ATOM 3243 N N . VAL A 1 443 ? -4.785 22.266 -0.301 1 98.81 443 VAL A N 1
ATOM 3244 C CA . VAL A 1 443 ? -3.686 21.312 -0.338 1 98.81 443 VAL A CA 1
ATOM 3245 C C . VAL A 1 443 ? -3.568 20.609 1.009 1 98.81 443 VAL A C 1
ATOM 3247 O O . VAL A 1 443 ? -3.689 21.234 2.062 1 98.81 443 VAL A O 1
ATOM 3250 N N . VAL A 1 444 ? -3.443 19.297 0.973 1 98.81 444 VAL A N 1
ATOM 3251 C CA . VAL A 1 444 ? -3.008 18.5 2.117 1 98.81 444 VAL A CA 1
ATOM 3252 C C . VAL A 1 444 ? -1.579 18.016 1.895 1 98.81 444 VAL A C 1
ATOM 3254 O O . VAL A 1 444 ? -1.264 17.469 0.839 1 98.81 444 VAL A O 1
ATOM 3257 N N . THR A 1 445 ? -0.683 18.266 2.885 1 98.88 445 THR A N 1
ATOM 3258 C CA . THR A 1 445 ? 0.719 17.906 2.682 1 98.88 445 THR A CA 1
ATOM 3259 C C . THR A 1 445 ? 1.369 17.5 3.998 1 98.88 445 THR A C 1
ATOM 3261 O O . THR A 1 445 ? 0.873 17.828 5.074 1 98.88 445 THR A O 1
ATOM 3264 N N . MET A 1 446 ? 2.414 16.688 3.885 1 98.56 446 MET A N 1
ATOM 3265 C CA . MET A 1 446 ? 3.156 16.25 5.066 1 98.56 446 MET A CA 1
ATOM 3266 C C . MET A 1 446 ? 4.562 15.797 4.691 1 98.56 446 MET A C 1
ATOM 3268 O O . MET A 1 446 ? 4.812 15.422 3.541 1 98.56 446 MET A O 1
ATOM 3272 N N . CYS A 1 447 ? 5.438 15.953 5.66 1 98.75 447 CYS A N 1
ATOM 3273 C CA . CYS A 1 447 ? 6.754 15.336 5.551 1 98.75 447 CYS A CA 1
ATOM 3274 C C . CYS A 1 447 ? 6.68 13.844 5.852 1 98.75 447 CYS A C 1
ATOM 3276 O O . CYS A 1 447 ? 5.691 13.367 6.414 1 98.75 447 CYS A O 1
ATOM 3278 N N . ILE A 1 448 ? 7.668 13.133 5.348 1 98.56 448 ILE A N 1
ATOM 3279 C CA . ILE A 1 448 ? 7.637 11.68 5.465 1 98.56 448 ILE A CA 1
ATOM 3280 C C . ILE A 1 448 ? 8.977 11.18 6 1 98.56 448 ILE A C 1
ATOM 3282 O O . ILE A 1 448 ? 10.031 11.523 5.473 1 98.56 448 ILE A O 1
ATOM 3286 N N . GLY A 1 449 ? 8.906 10.312 7.035 1 96.31 449 GLY A N 1
ATOM 3287 C CA . GLY A 1 449 ? 10.102 9.68 7.566 1 96.31 449 GLY A CA 1
ATOM 3288 C C . GLY A 1 449 ? 10.961 9.023 6.496 1 96.31 449 GLY A C 1
ATOM 3289 O O . GLY A 1 449 ? 10.438 8.492 5.516 1 96.31 449 GLY A O 1
ATOM 3290 N N . SER A 1 450 ? 12.219 9.023 6.672 1 95.75 450 SER A N 1
ATOM 3291 C CA . SER A 1 450 ? 13.234 8.445 5.797 1 95.75 450 SER A CA 1
ATOM 3292 C C . SER A 1 450 ? 13.484 9.344 4.582 1 95.75 450 SER A C 1
ATOM 3294 O O . SER A 1 450 ? 14.086 8.906 3.6 1 95.75 450 SER A O 1
ATOM 3296 N N . GLY A 1 451 ? 12.984 10.492 4.566 1 98.19 451 GLY A N 1
ATOM 3297 C CA . GLY A 1 451 ? 13.375 11.5 3.594 1 98.19 451 GLY A CA 1
ATOM 3298 C C . GLY A 1 451 ? 12.461 11.555 2.387 1 98.19 451 GLY A C 1
ATOM 3299 O O . GLY A 1 451 ? 12.906 11.375 1.252 1 98.19 451 GLY A O 1
ATOM 3300 N N . MET A 1 452 ? 11.188 11.906 2.623 1 98.69 452 MET A N 1
ATOM 3301 C CA . MET A 1 452 ? 10.211 12.07 1.547 1 98.69 452 MET A CA 1
ATOM 3302 C C . MET A 1 452 ? 9.172 13.125 1.914 1 98.69 452 MET A C 1
ATOM 3304 O O . MET A 1 452 ? 9.188 13.664 3.02 1 98.69 452 MET A O 1
ATOM 3308 N N . GLY A 1 453 ? 8.352 13.555 0.994 1 98.81 453 GLY A N 1
ATOM 3309 C CA . GLY A 1 453 ? 7.207 14.438 1.156 1 98.81 453 GLY A CA 1
ATOM 3310 C C . GLY A 1 453 ? 6.062 14.102 0.216 1 98.81 453 GLY A C 1
ATOM 3311 O O . GLY A 1 453 ? 6.273 13.492 -0.834 1 98.81 453 GLY A O 1
ATOM 3312 N N . ALA A 1 454 ? 4.895 14.414 0.61 1 98.88 454 ALA A N 1
ATOM 3313 C CA . ALA A 1 454 ? 3.723 14.203 -0.239 1 98.88 454 ALA A CA 1
ATOM 3314 C C . ALA A 1 454 ? 2.76 15.383 -0.147 1 98.88 454 ALA A C 1
ATOM 3316 O O . ALA A 1 454 ? 2.713 16.078 0.871 1 98.88 454 ALA A O 1
ATOM 3317 N N . ALA A 1 455 ? 2.055 15.641 -1.212 1 98.88 455 ALA A N 1
ATOM 3318 C CA . ALA A 1 455 ? 1.02 16.672 -1.266 1 98.88 455 ALA A CA 1
ATOM 3319 C C . ALA A 1 455 ? -0.078 16.297 -2.258 1 98.88 455 ALA A C 1
ATOM 3321 O O . ALA A 1 455 ? 0.195 15.672 -3.289 1 98.88 455 ALA A O 1
ATOM 3322 N N . ALA A 1 456 ? -1.271 16.594 -1.919 1 98.69 456 ALA A N 1
ATOM 3323 C CA . ALA A 1 456 ? -2.416 16.422 -2.811 1 98.69 456 ALA A CA 1
ATOM 3324 C C . ALA A 1 456 ? -3.209 17.734 -2.922 1 98.69 456 ALA A C 1
ATOM 3326 O O . ALA A 1 456 ? -3.375 18.453 -1.934 1 98.69 456 ALA A O 1
ATOM 3327 N N . VAL A 1 457 ? -3.676 18 -4.129 1 98.38 457 VAL A N 1
ATOM 3328 C CA . VAL A 1 457 ? -4.496 19.188 -4.398 1 98.38 457 VAL A CA 1
ATOM 3329 C C . VAL A 1 457 ? -5.957 18.766 -4.547 1 98.38 457 VAL A C 1
ATOM 3331 O O . VAL A 1 457 ? -6.27 17.812 -5.262 1 98.38 457 VAL A O 1
ATOM 3334 N N . PHE A 1 458 ? -6.789 19.5 -3.844 1 97.12 458 PHE A N 1
ATOM 3335 C CA . PHE A 1 458 ? -8.227 19.281 -3.895 1 97.12 458 PHE A CA 1
ATOM 3336 C C . PHE A 1 458 ? -8.945 20.547 -4.379 1 97.12 458 PHE A C 1
ATOM 3338 O O . PHE A 1 458 ? -8.445 21.656 -4.223 1 97.12 458 PHE A O 1
ATOM 3345 N N . GLU A 1 459 ? -10.094 20.266 -4.973 1 94.69 459 GLU A N 1
ATOM 3346 C CA . GLU A 1 459 ? -10.992 21.344 -5.387 1 94.69 459 GLU A CA 1
ATOM 3347 C C . GLU A 1 459 ? -12.359 21.203 -4.723 1 94.69 459 GLU A C 1
ATOM 3349 O O . GLU A 1 459 ? -12.883 20.094 -4.594 1 94.69 459 GLU A O 1
ATOM 3354 N N . ARG A 1 460 ? -12.891 22.281 -4.305 1 91.56 460 ARG A N 1
ATOM 3355 C CA . ARG A 1 460 ? -14.211 22.266 -3.676 1 91.56 460 ARG A CA 1
ATOM 3356 C C . ARG A 1 460 ? -15.273 21.766 -4.652 1 91.56 460 ARG A C 1
ATOM 3358 O O . ARG A 1 460 ? -15.258 22.141 -5.832 1 91.56 460 ARG A O 1
ATOM 3365 N N . GLY A 1 461 ? -16.172 20.891 -4.238 1 81.19 461 GLY A N 1
ATOM 3366 C CA . GLY A 1 461 ? -17.125 20.188 -5.102 1 81.19 461 GLY A CA 1
ATOM 3367 C C . GLY A 1 461 ? -18.266 21.078 -5.566 1 81.19 461 GLY A C 1
ATOM 3368 O O . GLY A 1 461 ? -18.734 20.938 -6.699 1 81.19 461 GLY A O 1
ATOM 3369 N N . ASP A 1 462 ? -18.969 21.797 -4.645 1 66.31 462 ASP A N 1
ATOM 3370 C CA . ASP A 1 462 ? -20.172 22.531 -5.039 1 66.31 462 ASP A CA 1
ATOM 3371 C C . ASP A 1 462 ? -19.828 23.672 -5.992 1 66.31 462 ASP A C 1
ATOM 3373 O O . ASP A 1 462 ? -20.703 24.312 -6.559 1 66.31 462 ASP A O 1
ATOM 3377 N N . SER A 1 463 ? -18.609 24.141 -6.035 1 51.84 463 SER A N 1
ATOM 3378 C CA . SER A 1 463 ? -18.203 25.219 -6.941 1 51.84 463 SER A CA 1
ATOM 3379 C C . SER A 1 463 ? -17.891 24.672 -8.328 1 51.84 463 SER A C 1
ATOM 3381 O O . SER A 1 463 ? -17.547 25.422 -9.234 1 51.84 463 SER A O 1
ATOM 3383 N N . VAL A 1 464 ? -17.656 23.422 -8.297 1 49.56 464 VAL A N 1
ATOM 3384 C CA . VAL A 1 464 ? -17.234 22.906 -9.594 1 49.56 464 VAL A CA 1
ATOM 3385 C C . VAL A 1 464 ? -18.203 23.375 -10.68 1 49.56 464 VAL A C 1
ATOM 3387 O O . VAL A 1 464 ? -19.406 23.109 -10.602 1 49.56 464 VAL A O 1
ATOM 3390 N N . ASP A 1 465 ? -17.953 24.703 -10.945 1 41.66 465 ASP A N 1
ATOM 3391 C CA . ASP A 1 465 ? -18.625 25.234 -12.133 1 41.66 465 ASP A CA 1
ATOM 3392 C C . ASP A 1 465 ? -18.938 24.125 -13.133 1 41.66 465 ASP A C 1
ATOM 3394 O O . ASP A 1 465 ? -18.344 23.047 -13.07 1 41.66 465 ASP A O 1
ATOM 3398 N N . GLU A 1 466 ? -19.953 24.391 -13.93 1 35.62 466 GLU A N 1
ATOM 3399 C CA . GLU A 1 466 ? -19.984 23.656 -15.195 1 35.62 466 GLU A CA 1
ATOM 3400 C C . GLU A 1 466 ? -18.578 23.344 -15.695 1 35.62 466 GLU A C 1
ATOM 3402 O O . GLU A 1 466 ? -17.641 24.062 -15.375 1 35.62 466 GLU A O 1
ATOM 3407 N N . LEU A 1 467 ? -18.219 22.234 -16.141 1 33.88 467 LEU A N 1
ATOM 3408 C CA . LEU A 1 467 ? -16.922 21.844 -16.672 1 33.88 467 LEU A CA 1
ATOM 3409 C C . LEU A 1 467 ? -16.109 23.047 -17.109 1 33.88 467 LEU A C 1
ATOM 3411 O O . LEU A 1 467 ? -16.406 23.656 -18.141 1 33.88 467 LEU A O 1
ATOM 3415 N N . SER A 1 468 ? -15.914 24.094 -16.344 1 29.73 468 SER A N 1
ATOM 3416 C CA . SER A 1 468 ? -15.062 25.156 -16.875 1 29.73 468 SER A CA 1
ATOM 3417 C C . SER A 1 468 ? -13.703 24.609 -17.312 1 29.73 468 SER A C 1
ATOM 3419 O O . SER A 1 468 ? -13.172 23.703 -16.672 1 29.73 468 SER A O 1
ATOM 3421 N N . ASN A 1 469 ? -13.266 24.797 -18.5 1 28 469 ASN A N 1
ATOM 3422 C CA . ASN A 1 469 ? -11.992 24.562 -19.172 1 28 469 ASN A CA 1
ATOM 3423 C C . ASN A 1 469 ? -10.828 25.172 -18.406 1 28 469 ASN A C 1
ATOM 3425 O O . ASN A 1 469 ? -10.781 26.391 -18.188 1 28 469 ASN A O 1
ATOM 3429 N N . VAL A 1 470 ? -10.367 24.656 -17.328 1 32.59 470 VAL A N 1
ATOM 3430 C CA . VAL A 1 470 ? -9.102 25.141 -16.781 1 32.59 470 VAL A CA 1
ATOM 3431 C C . VAL A 1 470 ? -8.258 25.75 -17.891 1 32.59 470 VAL A C 1
ATOM 3433 O O . VAL A 1 470 ? -8.188 25.203 -19 1 32.59 470 VAL A O 1
ATOM 3436 N N . ARG A 1 471 ? -7.852 26.969 -17.703 1 27.67 471 ARG A N 1
ATOM 3437 C CA . ARG A 1 471 ? -7.023 27.656 -18.688 1 27.67 471 ARG A CA 1
ATOM 3438 C C . ARG A 1 471 ? -5.852 26.781 -19.125 1 27.67 471 ARG A C 1
ATOM 3440 O O . ARG A 1 471 ? -5.164 26.203 -18.281 1 27.67 471 ARG A O 1
ATOM 3447 N N . HIS A 1 472 ? -5.906 26.312 -20.328 1 27.22 472 HIS A N 1
ATOM 3448 C CA . HIS A 1 472 ? -4.797 25.625 -20.984 1 27.22 472 HIS A CA 1
ATOM 3449 C C . HIS A 1 472 ? -3.5 26.422 -20.844 1 27.22 472 HIS A C 1
ATOM 3451 O O . HIS A 1 472 ? -3.373 27.516 -21.391 1 27.22 472 HIS A O 1
ATOM 3457 N N . ILE A 1 473 ? -2.939 26.438 -19.719 1 27.36 473 ILE A N 1
ATOM 3458 C CA . ILE A 1 473 ? -1.616 27.047 -19.859 1 27.36 473 ILE A CA 1
ATOM 3459 C C . ILE A 1 473 ? -0.879 26.406 -21.031 1 27.36 473 ILE A C 1
ATOM 3461 O O . ILE A 1 473 ? -0.899 25.188 -21.203 1 27.36 473 ILE A O 1
ATOM 3465 N N . GLN A 1 474 ? -0.609 27.172 -22.031 1 25.78 474 GLN A N 1
ATOM 3466 C CA . GLN A 1 474 ? 0.02 26.906 -23.328 1 25.78 474 GLN A CA 1
ATOM 3467 C C . GLN A 1 474 ? 1.323 26.141 -23.156 1 25.78 474 GLN A C 1
ATOM 3469 O O . GLN A 1 474 ? 2.256 26.609 -22.5 1 25.78 474 GLN A O 1
ATOM 3474 N N . SER A 1 475 ? 1.22 24.875 -22.953 1 25.25 475 SER A N 1
ATOM 3475 C CA . SER A 1 475 ? 2.49 24.172 -23.047 1 25.25 475 SER A CA 1
ATOM 3476 C C . SER A 1 475 ? 3.178 24.453 -24.375 1 25.25 475 SER A C 1
ATOM 3478 O O . SER A 1 475 ? 2.545 24.406 -25.438 1 25.25 475 SER A O 1
ATOM 3480 N N . HIS A 1 476 ? 4.125 25.438 -24.469 1 23.3 476 HIS A N 1
ATOM 3481 C CA . HIS A 1 476 ? 4.969 25.797 -25.609 1 23.3 476 HIS A CA 1
ATOM 3482 C C . HIS A 1 476 ? 5.656 24.578 -26.203 1 23.3 476 HIS A C 1
ATOM 3484 O O . HIS A 1 476 ? 6.465 23.922 -25.531 1 23.3 476 HIS A O 1
ATOM 3490 N N . ASN A 1 477 ? 4.871 23.812 -26.906 1 22.83 477 ASN A N 1
ATOM 3491 C CA . ASN A 1 477 ? 5.461 22.688 -27.641 1 22.83 477 ASN A CA 1
ATOM 3492 C C . ASN A 1 477 ? 6.375 23.188 -28.766 1 22.83 477 ASN A C 1
ATOM 3494 O O . ASN A 1 477 ? 5.902 23.734 -29.766 1 22.83 477 ASN A O 1
ATOM 3498 N N . PHE A 1 478 ? 7.551 23.781 -28.531 1 21.34 478 PHE A N 1
ATOM 3499 C CA . PHE A 1 478 ? 8.5 24.203 -29.547 1 21.34 478 PHE A CA 1
ATOM 3500 C C . PHE A 1 478 ? 8.977 23.016 -30.375 1 21.34 478 PHE A C 1
ATOM 3502 O O . PHE A 1 478 ? 10.18 22.844 -30.594 1 21.34 478 PHE A O 1
ATOM 3509 N N . LEU A 1 479 ? 8.453 21.812 -30.391 1 19.73 479 LEU A N 1
ATOM 3510 C CA . LEU A 1 479 ? 9.234 20.906 -31.234 1 19.73 479 LEU A CA 1
ATOM 3511 C C . LEU A 1 479 ? 9.086 21.25 -32.719 1 19.73 479 LEU A C 1
ATOM 3513 O O . LEU A 1 479 ? 8.008 21.672 -33.156 1 19.73 479 LEU A O 1
ATOM 3517 N N . SER A 1 480 ? 10.273 21.609 -33.375 1 18.47 480 SER A N 1
ATOM 3518 C CA . SER A 1 480 ? 10.609 22.016 -34.75 1 18.47 480 SER A CA 1
ATOM 3519 C C . SER A 1 480 ? 10 21.062 -35.781 1 18.47 480 SER A C 1
ATOM 3521 O O . SER A 1 480 ? 9.719 19.906 -35.469 1 18.47 480 SER A O 1
ATOM 3523 N N . LYS A 1 481 ? 9.539 21.594 -36.938 1 23.56 481 LYS A N 1
ATOM 3524 C CA . LYS A 1 481 ? 8.992 21.078 -38.188 1 23.56 481 LYS A CA 1
ATOM 3525 C C . LYS A 1 481 ? 9.961 20.094 -38.844 1 23.56 481 LYS A C 1
ATOM 3527 O O . LYS A 1 481 ? 9.539 19.172 -39.531 1 23.56 481 LYS A O 1
ATOM 3532 N N . ASP A 1 482 ? 11.32 20.328 -38.969 1 18.92 482 ASP A N 1
ATOM 3533 C CA . ASP A 1 482 ? 12.234 19.781 -39.938 1 18.92 482 ASP A CA 1
ATOM 3534 C C . ASP A 1 482 ? 12.57 18.312 -39.656 1 18.92 482 ASP A C 1
ATOM 3536 O O . ASP A 1 482 ? 13.375 17.703 -40.344 1 18.92 482 ASP A O 1
ATOM 3540 N N . ALA A 1 483 ? 12.359 17.594 -38.531 1 18.36 483 ALA A N 1
ATOM 3541 C CA . ALA A 1 483 ? 13.039 16.312 -38.656 1 18.36 483 ALA A CA 1
ATOM 3542 C C . ALA A 1 483 ? 12.281 15.383 -39.625 1 18.36 483 ALA A C 1
ATOM 3544 O O . ALA A 1 483 ? 12.516 14.172 -39.625 1 18.36 483 ALA A O 1
ATOM 3545 N N . ALA A 1 484 ? 11.219 15.914 -40.438 1 19.67 484 ALA A N 1
ATOM 3546 C CA . ALA A 1 484 ? 11.016 15.234 -41.688 1 19.67 484 ALA A CA 1
ATOM 3547 C C . ALA A 1 484 ? 12.039 15.695 -42.75 1 19.67 484 ALA A C 1
ATOM 3549 O O . ALA A 1 484 ? 12.07 15.18 -43.844 1 19.67 484 ALA A O 1
ATOM 3550 N N . LYS A 1 485 ? 12.781 16.797 -42.531 1 16.55 485 LYS A N 1
ATOM 3551 C CA . LYS A 1 485 ? 13.961 16.766 -43.375 1 16.55 485 LYS A CA 1
ATOM 3552 C C . LYS A 1 485 ? 15.141 16.094 -42.688 1 16.55 485 LYS A C 1
ATOM 3554 O O . LYS A 1 485 ? 15.367 16.312 -41.5 1 16.55 485 LYS A O 1
ATOM 3559 N N . PRO B 1 1 ? 63.25 31.234 -9.109 1 19.11 1 PRO B N 1
ATOM 3560 C CA . PRO B 1 1 ? 63.469 30.016 -9.891 1 19.11 1 PRO B CA 1
ATOM 3561 C C . PRO B 1 1 ? 62.188 29.5 -10.555 1 19.11 1 PRO B C 1
ATOM 3563 O O . PRO B 1 1 ? 61.062 29.797 -10.086 1 19.11 1 PRO B O 1
ATOM 3566 N N . SER B 1 2 ? 62.219 28.609 -11.633 1 18.98 2 SER B N 1
ATOM 3567 C CA . SER B 1 2 ? 61.531 28.234 -12.867 1 18.98 2 SER B CA 1
ATOM 3568 C C . SER B 1 2 ? 60.25 27.438 -12.586 1 18.98 2 SER B C 1
ATOM 3570 O O . SER B 1 2 ? 60.219 26.656 -11.633 1 18.98 2 SER B O 1
ATOM 3572 N N . LYS B 1 3 ? 59 27.672 -13.242 1 23.77 3 LYS B N 1
ATOM 3573 C CA . LYS B 1 3 ? 57.594 27.641 -13.523 1 23.77 3 LYS B CA 1
ATOM 3574 C C . LYS B 1 3 ? 57.156 26.266 -14.023 1 23.77 3 LYS B C 1
ATOM 3576 O O . LYS B 1 3 ? 56.062 26.109 -14.578 1 23.77 3 LYS B O 1
ATOM 3581 N N . ASN B 1 4 ? 58 25.172 -13.906 1 19.36 4 ASN B N 1
ATOM 3582 C CA . ASN B 1 4 ? 58.062 24.047 -14.812 1 19.36 4 ASN B CA 1
ATOM 3583 C C . ASN B 1 4 ? 56.719 23.328 -14.945 1 19.36 4 ASN B C 1
ATOM 3585 O O . ASN B 1 4 ? 56 23.172 -13.961 1 19.36 4 ASN B O 1
ATOM 3589 N N . THR B 1 5 ? 56.188 22.938 -16.141 1 22.14 5 THR B N 1
ATOM 3590 C CA . THR B 1 5 ? 55.125 22.594 -17.094 1 22.14 5 THR B CA 1
ATOM 3591 C C . THR B 1 5 ? 54.688 21.156 -16.906 1 22.14 5 THR B C 1
ATOM 3593 O O . THR B 1 5 ? 53.844 20.656 -17.656 1 22.14 5 THR B O 1
ATOM 3596 N N . PRO B 1 6 ? 54.781 20.438 -15.773 1 24.47 6 PRO B N 1
ATOM 3597 C CA . PRO B 1 6 ? 54.938 19.016 -16.125 1 24.47 6 PRO B CA 1
ATOM 3598 C C . PRO B 1 6 ? 53.781 18.469 -16.938 1 24.47 6 PRO B C 1
ATOM 3600 O O . PRO B 1 6 ? 52.656 19 -16.859 1 24.47 6 PRO B O 1
ATOM 3603 N N . PRO B 1 7 ? 53.969 17.516 -17.891 1 22.92 7 PRO B N 1
ATOM 3604 C CA . PRO B 1 7 ? 53.375 16.953 -19.094 1 22.92 7 PRO B CA 1
ATOM 3605 C C . PRO B 1 7 ? 52 16.281 -18.828 1 22.92 7 PRO B C 1
ATOM 3607 O O . PRO B 1 7 ? 51.688 15.992 -17.672 1 22.92 7 PRO B O 1
ATOM 3610 N N . SER B 1 8 ? 51.219 15.867 -19.891 1 21.33 8 SER B N 1
ATOM 3611 C CA . SER B 1 8 ? 49.969 15.547 -20.562 1 21.33 8 SER B CA 1
ATOM 3612 C C . SER B 1 8 ? 49.594 14.086 -20.344 1 21.33 8 SER B C 1
ATOM 3614 O O . SER B 1 8 ? 48.719 13.562 -21.031 1 21.33 8 SER B O 1
ATOM 3616 N N . PRO B 1 9 ? 49.781 13.375 -19.25 1 21.08 9 PRO B N 1
ATOM 3617 C CA . PRO B 1 9 ? 49.844 11.922 -19.484 1 21.08 9 PRO B CA 1
ATOM 3618 C C . PRO B 1 9 ? 48.594 11.375 -20.156 1 21.08 9 PRO B C 1
ATOM 3620 O O . PRO B 1 9 ? 47.5 11.914 -19.969 1 21.08 9 PRO B O 1
ATOM 3623 N N . ASP B 1 10 ? 48.656 10.664 -21.328 1 19.95 10 ASP B N 1
ATOM 3624 C CA . ASP B 1 10 ? 47.906 10.008 -22.406 1 19.95 10 ASP B CA 1
ATOM 3625 C C . ASP B 1 10 ? 46.875 9.031 -21.859 1 19.95 10 ASP B C 1
ATOM 3627 O O . ASP B 1 10 ? 47 8.57 -20.719 1 19.95 10 ASP B O 1
ATOM 3631 N N . PRO B 1 11 ? 45.906 8.406 -22.781 1 20.72 11 PRO B N 1
ATOM 3632 C CA . PRO B 1 11 ? 44.531 7.883 -22.969 1 20.72 11 PRO B CA 1
ATOM 3633 C C . PRO B 1 11 ? 44.438 6.391 -22.672 1 20.72 11 PRO B C 1
ATOM 3635 O O . PRO B 1 11 ? 43.406 5.77 -22.938 1 20.72 11 PRO B O 1
ATOM 3638 N N . GLU B 1 12 ? 45.219 5.703 -21.859 1 18.05 12 GLU B N 1
ATOM 3639 C CA . GLU B 1 12 ? 45.375 4.258 -22.031 1 18.05 12 GLU B CA 1
ATOM 3640 C C . GLU B 1 12 ? 44.031 3.555 -21.906 1 18.05 12 GLU B C 1
ATOM 3642 O O . GLU B 1 12 ? 43.344 3.688 -20.891 1 18.05 12 GLU B O 1
ATOM 3647 N N . LEU B 1 13 ? 43.344 3.211 -23.078 1 18.38 13 LEU B N 1
ATOM 3648 C CA . LEU B 1 13 ? 42.125 2.498 -23.438 1 18.38 13 LEU B CA 1
ATOM 3649 C C . LEU B 1 13 ? 42.125 1.081 -22.875 1 18.38 13 LEU B C 1
ATOM 3651 O O . LEU B 1 13 ? 43.031 0.305 -23.141 1 18.38 13 LEU B O 1
ATOM 3655 N N . LEU B 1 14 ? 41.75 0.767 -21.672 1 16.94 14 LEU B N 1
ATOM 3656 C CA . LEU B 1 14 ? 41.812 -0.516 -20.969 1 16.94 14 LEU B CA 1
ATOM 3657 C C . LEU B 1 14 ? 41 -1.566 -21.719 1 16.94 14 LEU B C 1
ATOM 3659 O O . LEU B 1 14 ? 39.75 -1.463 -21.797 1 16.94 14 LEU B O 1
ATOM 3663 N N . ALA B 1 15 ? 41.375 -2.172 -22.906 1 17.19 15 ALA B N 1
ATOM 3664 C CA . ALA B 1 15 ? 40.781 -3.172 -23.781 1 17.19 15 ALA B CA 1
ATOM 3665 C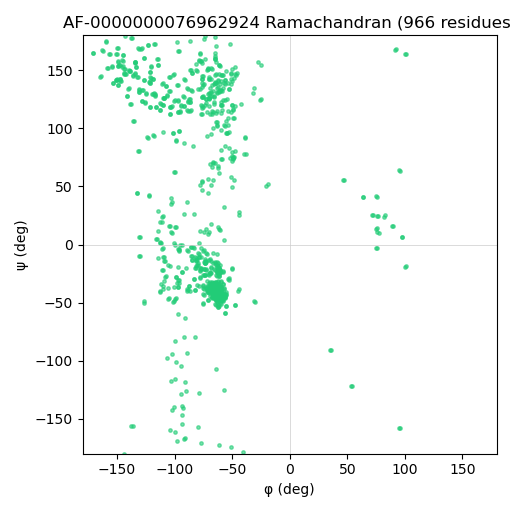 C . ALA B 1 15 ? 40.531 -4.48 -23.047 1 17.19 15 ALA B C 1
ATOM 3667 O O . ALA B 1 15 ? 41.5 -5.129 -22.578 1 17.19 15 ALA B O 1
ATOM 3668 N N . VAL B 1 16 ? 39.594 -4.688 -22.172 1 17.25 16 VAL B N 1
ATOM 3669 C CA . VAL B 1 16 ? 39.344 -5.922 -21.422 1 17.25 16 VAL B CA 1
ATOM 3670 C C . VAL B 1 16 ? 39.062 -7.062 -22.406 1 17.25 16 VAL B C 1
ATOM 3672 O O . VAL B 1 16 ? 38.094 -7.027 -23.141 1 17.25 16 VAL B O 1
ATOM 3675 N N . SER B 1 17 ? 40 -7.781 -23.078 1 15.77 17 SER B N 1
ATOM 3676 C CA . SER B 1 17 ? 40.031 -8.844 -24.078 1 15.77 17 SER B CA 1
ATOM 3677 C C . SER B 1 17 ? 39.312 -10.094 -23.547 1 15.77 17 SER B C 1
ATOM 3679 O O . SER B 1 17 ? 39.531 -10.508 -22.406 1 15.77 17 SER B O 1
ATOM 3681 N N . ALA B 1 18 ? 38.094 -10.594 -24.094 1 18.09 18 ALA B N 1
ATOM 3682 C CA . ALA B 1 18 ? 37.125 -11.703 -24.078 1 18.09 18 ALA B CA 1
ATOM 3683 C C . ALA B 1 18 ? 37.812 -13.016 -24.406 1 18.09 18 ALA B C 1
ATOM 3685 O O . ALA B 1 18 ? 37.906 -13.406 -25.578 1 18.09 18 ALA B O 1
ATOM 3686 N N . ARG B 1 19 ? 39.062 -13.281 -24.078 1 16.61 19 ARG B N 1
ATOM 3687 C CA . ARG B 1 19 ? 39.781 -14.398 -24.672 1 16.61 19 ARG B CA 1
ATOM 3688 C C . ARG B 1 19 ? 38.969 -15.695 -24.562 1 16.61 19 ARG B C 1
ATOM 3690 O O . ARG B 1 19 ? 38.062 -15.789 -23.734 1 16.61 19 ARG B O 1
ATOM 3697 N N . ASP B 1 20 ? 39.656 -17.047 -25.031 1 16.08 20 ASP B N 1
ATOM 3698 C CA . ASP B 1 20 ? 39.75 -18.156 -25.969 1 16.08 20 ASP B CA 1
ATOM 3699 C C . ASP B 1 20 ? 39.375 -19.469 -25.281 1 16.08 20 ASP B C 1
ATOM 3701 O O . ASP B 1 20 ? 39.375 -20.531 -25.906 1 16.08 20 ASP B O 1
ATOM 3705 N N . LEU B 1 21 ? 39.188 -19.75 -23.953 1 16.14 21 LEU B N 1
ATOM 3706 C CA . LEU B 1 21 ? 39.781 -21.016 -23.578 1 16.14 21 LEU B CA 1
ATOM 3707 C C . LEU B 1 21 ? 39.062 -22.188 -24.203 1 16.14 21 LEU B C 1
ATOM 3709 O O . LEU B 1 21 ? 37.875 -22.406 -23.938 1 16.14 21 LEU B O 1
ATOM 3713 N N . SER B 1 22 ? 39.406 -22.844 -25.391 1 16.53 22 SER B N 1
ATOM 3714 C CA . SER B 1 22 ? 39.062 -23.922 -26.328 1 16.53 22 SER B CA 1
ATOM 3715 C C . SER B 1 22 ? 39.156 -25.281 -25.641 1 16.53 22 SER B C 1
ATOM 3717 O O . SER B 1 22 ? 39.156 -26.312 -26.328 1 16.53 22 SER B O 1
ATOM 3719 N N . LEU B 1 23 ? 39.219 -25.516 -24.422 1 16.11 23 LEU B N 1
ATOM 3720 C CA . LEU B 1 23 ? 39.875 -26.781 -24.188 1 16.11 23 LEU B CA 1
ATOM 3721 C C . LEU B 1 23 ? 39.094 -27.938 -24.828 1 16.11 23 LEU B C 1
ATOM 3723 O O . LEU B 1 23 ? 37.875 -27.984 -24.734 1 16.11 23 LEU B O 1
ATOM 3727 N N . LEU B 1 24 ? 39.781 -28.891 -25.641 1 15.8 24 LEU B N 1
ATOM 3728 C CA . LEU B 1 24 ? 39.719 -29.953 -26.641 1 15.8 24 LEU B CA 1
ATOM 3729 C C . LEU B 1 24 ? 39.188 -31.25 -26.031 1 15.8 24 LEU B C 1
ATOM 3731 O O . LEU B 1 24 ? 38.812 -32.188 -26.75 1 15.8 24 LEU B O 1
ATOM 3735 N N . LEU B 1 25 ? 39.031 -31.547 -24.797 1 16.03 25 LEU B N 1
ATOM 3736 C CA . LEU B 1 25 ? 39.5 -32.938 -24.672 1 16.03 25 LEU B CA 1
ATOM 3737 C C . LEU B 1 25 ? 38.531 -33.906 -25.359 1 16.03 25 LEU B C 1
ATOM 3739 O O . LEU B 1 25 ? 37.344 -33.688 -25.391 1 16.03 25 LEU B O 1
ATOM 3743 N N . PRO B 1 26 ? 39.031 -35 -26.047 1 16.41 26 PRO B N 1
ATOM 3744 C CA . PRO B 1 26 ? 38.656 -36 -27.047 1 16.41 26 PRO B CA 1
ATOM 3745 C C . PRO B 1 26 ? 37.781 -37.125 -26.484 1 16.41 26 PRO B C 1
ATOM 3747 O O . PRO B 1 26 ? 37.25 -37.938 -27.234 1 16.41 26 PRO B O 1
ATOM 3750 N N . TRP B 1 27 ? 37.219 -37.156 -25.359 1 15.98 27 TRP B N 1
ATOM 3751 C CA . TRP B 1 27 ? 37.281 -38.562 -24.969 1 15.98 27 TRP B CA 1
ATOM 3752 C C . TRP B 1 27 ? 36.375 -39.406 -25.844 1 15.98 27 TRP B C 1
ATOM 3754 O O . TRP B 1 27 ? 35.25 -39 -26.156 1 15.98 27 TRP B O 1
ATOM 3764 N N . ARG B 1 28 ? 36.812 -40.594 -26.359 1 15.56 28 ARG B N 1
ATOM 3765 C CA . ARG B 1 28 ? 36.562 -41.625 -27.359 1 15.56 28 ARG B CA 1
ATOM 3766 C C . ARG B 1 28 ? 35.438 -42.531 -26.953 1 15.56 28 ARG B C 1
ATOM 3768 O O . ARG B 1 28 ? 34.875 -43.281 -27.766 1 15.56 28 ARG B O 1
ATOM 3775 N N . ARG B 1 29 ? 34.875 -42.594 -25.828 1 14.65 29 ARG B N 1
ATOM 3776 C CA . ARG B 1 29 ? 34.75 -44.062 -25.656 1 14.65 29 ARG B CA 1
ATOM 3777 C C . ARG B 1 29 ? 33.812 -44.656 -26.703 1 14.65 29 ARG B C 1
ATOM 3779 O O . ARG B 1 29 ? 32.969 -43.938 -27.266 1 14.65 29 ARG B O 1
ATOM 3786 N N . ARG B 1 30 ? 33.75 -46.031 -26.531 1 14.76 30 ARG B N 1
ATOM 3787 C CA . ARG B 1 30 ? 33.625 -47.312 -27.234 1 14.76 30 ARG B CA 1
ATOM 3788 C C . ARG B 1 30 ? 32.156 -47.562 -27.625 1 14.76 30 ARG B C 1
ATOM 3790 O O . ARG B 1 30 ? 31.25 -46.875 -27.156 1 14.76 30 ARG B O 1
ATOM 3797 N N . SER B 1 31 ? 31.672 -48.75 -27.234 1 14.46 31 SER B N 1
ATOM 3798 C CA . SER B 1 31 ? 31.297 -49.906 -28.047 1 14.46 31 SER B CA 1
ATOM 3799 C C . SER B 1 31 ? 29.812 -49.875 -28.375 1 14.46 31 SER B C 1
ATOM 3801 O O . SER B 1 31 ? 29.062 -49.062 -27.828 1 14.46 31 SER B O 1
ATOM 3803 N N . THR B 1 32 ? 29.219 -51.031 -28.297 1 14.96 32 THR B N 1
ATOM 3804 C CA . THR B 1 32 ? 28.703 -52 -29.25 1 14.96 32 THR B CA 1
ATOM 3805 C C . THR B 1 32 ? 27.172 -52.094 -29.172 1 14.96 32 THR B C 1
ATOM 3807 O O . THR B 1 32 ? 26.5 -52.25 -30.203 1 14.96 32 THR B O 1
ATOM 3810 N N . GLY B 1 33 ? 26.531 -52.062 -27.953 1 14.98 33 GLY B N 1
ATOM 3811 C CA . GLY B 1 33 ? 25.734 -53.281 -27.984 1 14.98 33 GLY B CA 1
ATOM 3812 C C . GLY B 1 33 ? 24.531 -53.188 -28.891 1 14.98 33 GLY B C 1
ATOM 3813 O O . GLY B 1 33 ? 24.125 -52.094 -29.281 1 14.98 33 GLY B O 1
ATOM 3814 N N . SER B 1 34 ? 23.812 -54.281 -29 1 15.2 34 SER B N 1
ATOM 3815 C CA . SER B 1 34 ? 23.203 -55.188 -29.938 1 15.2 34 SER B CA 1
ATOM 3816 C C . SER B 1 34 ? 21.734 -54.875 -30.172 1 15.2 34 SER B C 1
ATOM 3818 O O . SER B 1 34 ? 21.266 -54.781 -31.312 1 15.2 34 SER B O 1
ATOM 3820 N N . ALA B 1 35 ? 20.828 -54.906 -29.125 1 15.45 35 ALA B N 1
ATOM 3821 C CA . ALA B 1 35 ? 19.922 -56.031 -29.375 1 15.45 35 ALA B CA 1
ATOM 3822 C C . ALA B 1 35 ? 18.703 -55.562 -30.172 1 15.45 35 ALA B C 1
ATOM 3824 O O . ALA B 1 35 ? 18.266 -56.25 -31.109 1 15.45 35 ALA B O 1
ATOM 3825 N N . CYS B 1 36 ? 17.906 -54.688 -29.609 1 15.77 36 CYS B N 1
ATOM 3826 C CA . CYS B 1 36 ? 16.594 -55.312 -29.5 1 15.77 36 CYS B CA 1
ATOM 3827 C C . CYS B 1 36 ? 15.828 -55.219 -30.812 1 15.77 36 CYS B C 1
ATOM 3829 O O . CYS B 1 36 ? 16 -54.281 -31.578 1 15.77 36 CYS B O 1
ATOM 3831 N N . SER B 1 37 ? 14.969 -56.125 -30.922 1 14.74 37 SER B N 1
ATOM 3832 C CA . SER B 1 37 ? 14.234 -56.875 -31.938 1 14.74 37 SER B CA 1
ATOM 3833 C C . SER B 1 37 ? 13.117 -56 -32.531 1 14.74 37 SER B C 1
ATOM 3835 O O . SER B 1 37 ? 12.633 -55.062 -31.906 1 14.74 37 SER B O 1
ATOM 3837 N N . SER B 1 38 ? 12.742 -56.312 -33.656 1 14.95 38 SER B N 1
ATOM 3838 C CA . SER B 1 38 ? 12.227 -55.812 -34.906 1 14.95 38 SER B CA 1
ATOM 3839 C C . SER B 1 38 ? 10.703 -55.781 -34.906 1 14.95 38 SER B C 1
ATOM 3841 O O . SER B 1 38 ? 10.086 -55.125 -35.781 1 14.95 38 SER B O 1
ATOM 3843 N N . ARG B 1 39 ? 9.977 -56.562 -34 1 15.19 39 ARG B N 1
ATOM 3844 C CA . ARG B 1 39 ? 9.008 -57.25 -34.844 1 15.19 39 ARG B CA 1
ATOM 3845 C C . ARG B 1 39 ? 8.102 -56.219 -35.531 1 15.19 39 ARG B C 1
ATOM 3847 O O . ARG B 1 39 ? 7.941 -55.094 -35.062 1 15.19 39 ARG B O 1
ATOM 3854 N N . THR B 1 40 ? 7.031 -56.625 -36.25 1 14.95 40 THR B N 1
ATOM 3855 C CA . THR B 1 40 ? 6.504 -56.594 -37.625 1 14.95 40 THR B CA 1
ATOM 3856 C C . THR B 1 40 ? 5.25 -55.719 -37.688 1 14.95 40 THR B C 1
ATOM 3858 O O . THR B 1 40 ? 5.02 -55.031 -38.688 1 14.95 40 THR B O 1
ATOM 3861 N N . SER B 1 41 ? 4.266 -55.75 -36.688 1 15.44 41 SER B N 1
ATOM 3862 C CA . SER B 1 41 ? 2.99 -56.188 -37.281 1 15.44 41 SER B CA 1
ATOM 3863 C C . SER B 1 41 ? 2.336 -55.062 -38.062 1 15.44 41 SER B C 1
ATOM 3865 O O . SER B 1 41 ? 2.652 -53.875 -37.875 1 15.44 41 SER B O 1
ATOM 3867 N N . SER B 1 42 ? 0.984 -55.344 -38.5 1 15.55 42 SER B N 1
ATOM 3868 C CA . SER B 1 42 ? 0.292 -55.312 -39.781 1 15.55 42 SER B CA 1
ATOM 3869 C C . SER B 1 42 ? -0.398 -53.969 -40 1 15.55 42 SER B C 1
ATOM 3871 O O . SER B 1 42 ? -0.625 -53.219 -39.062 1 15.55 42 SER B O 1
ATOM 3873 N N . PRO B 1 43 ? -1.515 -53.969 -40.875 1 16.25 43 PRO B N 1
ATOM 3874 C CA . PRO B 1 43 ? -1.702 -53.25 -42.125 1 16.25 43 PRO B CA 1
ATOM 3875 C C . PRO B 1 43 ? -2.602 -52 -41.969 1 16.25 43 PRO B C 1
ATOM 3877 O O . PRO B 1 43 ? -2.197 -50.906 -42.281 1 16.25 43 PRO B O 1
ATOM 3880 N N . PRO B 1 44 ? -4.027 -52.125 -42.25 1 16.53 44 PRO B N 1
ATOM 3881 C CA . PRO B 1 44 ? -4.539 -51.5 -43.469 1 16.53 44 PRO B CA 1
ATOM 3882 C C . PRO B 1 44 ? -5.234 -50.156 -43.188 1 16.53 44 PRO B C 1
ATOM 3884 O O . PRO B 1 44 ? -5.457 -49.812 -42.031 1 16.53 44 PRO B O 1
ATOM 3887 N N . HIS B 1 45 ? -6.535 -49.875 -44 1 16.41 45 HIS B N 1
ATOM 3888 C CA . HIS B 1 45 ? -7.004 -48.938 -45 1 16.41 45 HIS B CA 1
ATOM 3889 C C . HIS B 1 45 ? -8.047 -47.969 -44.438 1 16.41 45 HIS B C 1
ATOM 3891 O O . HIS B 1 45 ? -9.047 -48.406 -43.844 1 16.41 45 HIS B O 1
ATOM 3897 N N . ARG B 1 46 ? -7.816 -46.844 -44.031 1 17.91 46 ARG B N 1
ATOM 3898 C CA . ARG B 1 46 ? -8.562 -45.781 -43.375 1 17.91 46 ARG B CA 1
ATOM 3899 C C . ARG B 1 46 ? -9.586 -45.156 -44.312 1 17.91 46 ARG B C 1
ATOM 3901 O O . ARG B 1 46 ? -9.234 -44.344 -45.156 1 17.91 46 ARG B O 1
ATOM 3908 N N . ALA B 1 47 ? -10.617 -45.875 -44.656 1 17.78 47 ALA B N 1
ATOM 3909 C CA . ALA B 1 47 ? -11.391 -45.25 -45.719 1 17.78 47 ALA B CA 1
ATOM 3910 C C . ALA B 1 47 ? -12.008 -43.938 -45.219 1 17.78 47 ALA B C 1
ATOM 3912 O O . ALA B 1 47 ? -12.234 -43.75 -44 1 17.78 47 ALA B O 1
ATOM 3913 N N . ARG B 1 48 ? -12.461 -42.938 -46.156 1 16.77 48 ARG B N 1
ATOM 3914 C CA . ARG B 1 48 ? -12.508 -41.531 -46.438 1 16.77 48 ARG B CA 1
ATOM 3915 C C . ARG B 1 48 ? -13.844 -40.906 -46 1 16.77 48 ARG B C 1
ATOM 3917 O O . ARG B 1 48 ? -13.922 -39.719 -45.719 1 16.77 48 ARG B O 1
ATOM 3924 N N . PRO B 1 49 ? -15.039 -41.594 -45.75 1 17.42 49 PRO B N 1
ATOM 3925 C CA . PRO B 1 49 ? -16.047 -40.969 -46.594 1 17.42 49 PRO B CA 1
ATOM 3926 C C . PRO B 1 49 ? -16.469 -39.594 -46.062 1 17.42 49 PRO B C 1
ATOM 3928 O O . PRO B 1 49 ? -16.234 -39.25 -44.906 1 17.42 49 PRO B O 1
ATOM 3931 N N . SER B 1 50 ? -17.516 -38.812 -46.875 1 17.22 50 SER B N 1
ATOM 3932 C CA . SER B 1 50 ? -17.969 -37.594 -47.5 1 17.22 50 SER B CA 1
ATOM 3933 C C . SER B 1 50 ? -19.047 -36.906 -46.656 1 17.22 50 SER B C 1
ATOM 3935 O O . SER B 1 50 ? -19.625 -35.906 -47.094 1 17.22 50 SER B O 1
ATOM 3937 N N . TYR B 1 51 ? -19.031 -36.812 -45.344 1 18.27 51 TYR B N 1
ATOM 3938 C CA . TYR B 1 51 ? -20.328 -36.438 -44.781 1 18.27 51 TYR B CA 1
ATOM 3939 C C . TYR B 1 51 ? -20.766 -35.062 -45.281 1 18.27 51 TYR B C 1
ATOM 3941 O O . TYR B 1 51 ? -19.953 -34.156 -45.438 1 18.27 51 TYR B O 1
ATOM 3949 N N . PRO B 1 52 ? -22.047 -34.938 -45.75 1 19.53 52 PRO B N 1
ATOM 3950 C CA . PRO B 1 52 ? -22.766 -33.906 -46.5 1 19.53 52 PRO B CA 1
ATOM 3951 C C . PRO B 1 52 ? -22.891 -32.594 -45.75 1 19.53 52 PRO B C 1
ATOM 3953 O O . PRO B 1 52 ? -22.766 -32.562 -44.531 1 19.53 52 PRO B O 1
ATOM 3956 N N . ARG B 1 53 ? -23.094 -31.406 -46.531 1 18.48 53 ARG B N 1
ATOM 3957 C CA . ARG B 1 53 ? -23.031 -29.938 -46.625 1 18.48 53 ARG B CA 1
ATOM 3958 C C . ARG B 1 53 ? -24.203 -29.297 -45.875 1 18.48 53 ARG B C 1
ATOM 3960 O O . ARG B 1 53 ? -25.328 -29.281 -46.406 1 18.48 53 ARG B O 1
ATOM 3967 N N . ARG B 1 54 ? -24.5 -29.719 -44.625 1 19.02 54 ARG B N 1
ATOM 3968 C CA . ARG B 1 54 ? -25.766 -29.125 -44.219 1 19.02 54 ARG B CA 1
ATOM 3969 C C . ARG B 1 54 ? -25.766 -27.625 -44.438 1 19.02 54 ARG B C 1
ATOM 3971 O O . ARG B 1 54 ? -24.766 -26.953 -44.188 1 19.02 54 ARG B O 1
ATOM 3978 N N . ARG B 1 55 ? -26.891 -27.141 -44.938 1 19.16 55 ARG B N 1
ATOM 3979 C CA . ARG B 1 55 ? -27.422 -25.906 -45.531 1 19.16 55 ARG B CA 1
ATOM 3980 C C . ARG B 1 55 ? -27.344 -24.75 -44.562 1 19.16 55 ARG B C 1
ATOM 3982 O O . ARG B 1 55 ? -27.406 -24.953 -43.344 1 19.16 55 ARG B O 1
ATOM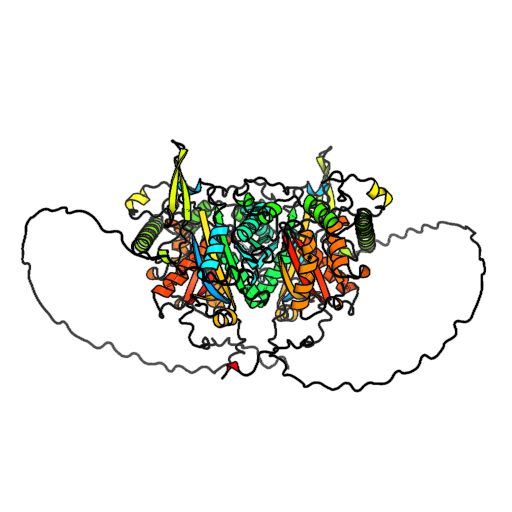 3989 N N . ALA B 1 56 ? -27.125 -23.531 -45.094 1 19.05 56 ALA B N 1
ATOM 3990 C CA . ALA B 1 56 ? -26.734 -22.141 -44.906 1 19.05 56 ALA B CA 1
ATOM 3991 C C . ALA B 1 56 ? -27.828 -21.359 -44.156 1 19.05 56 ALA B C 1
ATOM 3993 O O . ALA B 1 56 ? -28.891 -21.094 -44.719 1 19.05 56 ALA B O 1
ATOM 3994 N N . ARG B 1 57 ? -28.406 -21.938 -43.062 1 20 57 ARG B N 1
ATOM 3995 C CA . ARG B 1 57 ? -29.578 -21.109 -42.781 1 20 57 ARG B CA 1
ATOM 3996 C C . ARG B 1 57 ? -29.188 -19.641 -42.656 1 20 57 ARG B C 1
ATOM 3998 O O . ARG B 1 57 ? -28.094 -19.312 -42.188 1 20 57 ARG B O 1
ATOM 4005 N N . PRO B 1 58 ? -29.984 -18.625 -43.219 1 20.45 58 PRO B N 1
ATOM 4006 C CA . PRO B 1 58 ? -29.891 -17.203 -43.531 1 20.45 58 PRO B CA 1
ATOM 4007 C C . PRO B 1 58 ? -29.734 -16.344 -42.281 1 20.45 58 PRO B C 1
ATOM 4009 O O . PRO B 1 58 ? -30.375 -16.609 -41.25 1 20.45 58 PRO B O 1
ATOM 4012 N N . GLY B 1 59 ? -28.516 -15.797 -42 1 19.31 59 GLY B N 1
ATOM 4013 C CA . GLY B 1 59 ? -27.938 -14.977 -40.938 1 19.31 59 GLY B CA 1
ATOM 4014 C C . GLY B 1 59 ? -28.578 -13.617 -40.812 1 19.31 59 GLY B C 1
ATOM 4015 O O . GLY B 1 59 ? -28.5 -12.797 -41.719 1 19.31 59 GLY B O 1
ATOM 4016 N N . THR B 1 60 ? -29.844 -13.516 -40.438 1 19.95 60 THR B N 1
ATOM 4017 C CA . THR B 1 60 ? -30.406 -12.172 -40.375 1 19.95 60 THR B CA 1
ATOM 4018 C C . THR B 1 60 ? -29.469 -11.242 -39.594 1 19.95 60 THR B C 1
ATOM 4020 O O . THR B 1 60 ? -28.953 -11.609 -38.531 1 19.95 60 THR B O 1
ATOM 4023 N N . ALA B 1 61 ? -28.891 -10.172 -40.219 1 21.14 61 ALA B N 1
ATOM 4024 C CA . ALA B 1 61 ? -27.875 -9.148 -40 1 21.14 61 ALA B CA 1
ATOM 4025 C C . ALA B 1 61 ? -28.312 -8.18 -38.906 1 21.14 61 ALA B C 1
ATOM 4027 O O . ALA B 1 61 ? -29.297 -7.445 -39.062 1 21.14 61 ALA B O 1
ATOM 4028 N N . PRO B 1 62 ? -28.422 -8.602 -37.688 1 21.92 62 PRO B N 1
ATOM 4029 C CA . PRO B 1 62 ? -29.062 -7.539 -36.906 1 21.92 62 PRO B CA 1
ATOM 4030 C C . PRO B 1 62 ? -28.25 -6.242 -36.906 1 21.92 62 PRO B C 1
ATOM 4032 O O . PRO B 1 62 ? -27.047 -6.266 -37.125 1 21.92 62 PRO B O 1
ATOM 4035 N N . PRO B 1 63 ? -28.891 -5.031 -36.719 1 20.61 63 PRO B N 1
ATOM 4036 C CA . PRO B 1 63 ? -28.531 -3.631 -36.938 1 20.61 63 PRO B CA 1
ATOM 4037 C C . PRO B 1 63 ? -27.344 -3.188 -36.094 1 20.61 63 PRO B C 1
ATOM 4039 O O . PRO B 1 63 ? -27.062 -3.787 -35.062 1 20.61 63 PRO B O 1
ATOM 4042 N N . THR B 1 64 ? -26.406 -2.311 -36.688 1 20.84 64 THR B N 1
ATOM 4043 C CA . THR B 1 64 ? -25.062 -1.751 -36.531 1 20.84 64 THR B CA 1
ATOM 4044 C C . THR B 1 64 ? -25.016 -0.756 -35.375 1 20.84 64 THR B C 1
ATOM 4046 O O . THR B 1 64 ? -25.516 0.364 -35.5 1 20.84 64 THR B O 1
ATOM 4049 N N . SER B 1 65 ? -25.375 -1.126 -34.188 1 21.33 65 SER B N 1
ATOM 4050 C CA . SER B 1 65 ? -25.453 -0.115 -33.156 1 21.33 65 SER B CA 1
ATOM 4051 C C . SER B 1 65 ? -24.094 0.525 -32.906 1 21.33 65 SER B C 1
ATOM 4053 O O . SER B 1 65 ? -23.062 -0.091 -33.156 1 21.33 65 SER B O 1
ATOM 4055 N N . GLY B 1 66 ? -24 1.911 -32.656 1 20.62 66 GLY B N 1
ATOM 4056 C CA . GLY B 1 66 ? -22.984 2.951 -32.625 1 20.62 66 GLY B CA 1
ATOM 4057 C C . GLY B 1 66 ? -21.891 2.695 -31.625 1 20.62 66 GLY B C 1
ATOM 4058 O O . GLY B 1 66 ? -22.156 2.152 -30.547 1 20.62 66 GLY B O 1
ATOM 4059 N N . ALA B 1 67 ? -20.656 2.656 -32.125 1 24.81 67 ALA B N 1
ATOM 4060 C CA . ALA B 1 67 ? -19.375 2.307 -31.5 1 24.81 67 ALA B CA 1
ATOM 4061 C C . ALA B 1 67 ? -18.984 3.324 -30.438 1 24.81 67 ALA B C 1
ATOM 4063 O O . ALA B 1 67 ? -18.969 4.531 -30.688 1 24.81 67 ALA B O 1
ATOM 4064 N N . PRO B 1 68 ? -19.188 3.049 -29.172 1 24.27 68 PRO B N 1
ATOM 4065 C CA . PRO B 1 68 ? -18.812 4.008 -28.125 1 24.27 68 PRO B CA 1
ATOM 4066 C C . PRO B 1 68 ? -17.391 4.512 -28.281 1 24.27 68 PRO B C 1
ATOM 4068 O O . PRO B 1 68 ? -16.562 3.863 -28.922 1 24.27 68 PRO B O 1
ATOM 4071 N N . ALA B 1 69 ? -17.047 5.82 -27.812 1 25.23 69 ALA B N 1
ATOM 4072 C CA . ALA B 1 69 ? -15.867 6.688 -27.875 1 25.23 69 ALA B CA 1
ATOM 4073 C C . ALA B 1 69 ? -14.625 5.969 -27.344 1 25.23 69 ALA B C 1
ATOM 4075 O O . ALA B 1 69 ? -14.664 5.363 -26.281 1 25.23 69 ALA B O 1
ATOM 4076 N N . SER B 1 70 ? -13.742 5.5 -28.141 1 25.97 70 SER B N 1
ATOM 4077 C CA . SER B 1 70 ? -12.406 4.93 -28 1 25.97 70 SER B CA 1
ATOM 4078 C C . SER B 1 70 ? -11.523 5.797 -27.109 1 25.97 70 SER B C 1
ATOM 4080 O O . SER B 1 70 ? -11 6.816 -27.562 1 25.97 70 SER B O 1
ATOM 4082 N N . GLY B 1 71 ? -11.844 6.117 -25.938 1 27.66 71 GLY B N 1
ATOM 4083 C CA . GLY B 1 71 ? -10.828 6.871 -25.219 1 27.66 71 GLY B CA 1
ATOM 4084 C C . GLY B 1 71 ? -9.484 6.16 -25.156 1 27.66 71 GLY B C 1
ATOM 4085 O O . GLY B 1 71 ? -9.438 4.934 -25.031 1 27.66 71 GLY B O 1
ATOM 4086 N N . THR B 1 72 ? -8.5 6.551 -25.859 1 31.23 72 THR B N 1
ATOM 4087 C CA . THR B 1 72 ? -7.094 6.148 -25.859 1 31.23 72 THR B CA 1
ATOM 4088 C C . THR B 1 72 ? -6.617 5.887 -24.422 1 31.23 72 THR B C 1
ATOM 4090 O O . THR B 1 72 ? -6.523 6.816 -23.625 1 31.23 72 THR B O 1
ATOM 4093 N N . MET B 1 73 ? -6.926 4.828 -23.875 1 36.59 73 MET B N 1
ATOM 4094 C CA . MET B 1 73 ? -6.391 4.414 -22.578 1 36.59 73 MET B CA 1
ATOM 4095 C C . MET B 1 73 ? -4.867 4.426 -22.594 1 36.59 73 MET B C 1
ATOM 4097 O O . MET B 1 73 ? -4.242 3.82 -23.453 1 36.59 73 MET B O 1
ATOM 4101 N N . SER B 1 74 ? -4.18 5.387 -22.188 1 41.72 74 SER B N 1
ATOM 4102 C CA . SER B 1 74 ? -2.748 5.336 -21.922 1 41.72 74 SER B CA 1
ATOM 4103 C C . SER B 1 74 ? -2.354 4.012 -21.266 1 41.72 74 SER B C 1
ATOM 4105 O O . SER B 1 74 ? -2.867 3.656 -20.203 1 41.72 74 SER B O 1
ATOM 4107 N N . SER B 1 75 ? -1.974 3.062 -22.141 1 50.97 75 SER B N 1
ATOM 4108 C CA . SER B 1 75 ? -1.576 1.729 -21.703 1 50.97 75 SER B CA 1
ATOM 4109 C C . SER B 1 75 ? -0.235 1.764 -20.969 1 50.97 75 SER B C 1
ATOM 4111 O O . SER B 1 75 ? 0.633 2.574 -21.297 1 50.97 75 SER B O 1
ATOM 4113 N N . SER B 1 76 ? -0.143 1.241 -19.766 1 60.22 76 SER B N 1
ATOM 4114 C CA . SER B 1 76 ? 1.113 1.049 -19.047 1 60.22 76 SER B CA 1
ATOM 4115 C C . SER B 1 76 ? 1.892 -0.139 -19.594 1 60.22 76 SER B C 1
ATOM 4117 O O . SER B 1 76 ? 1.346 -1.235 -19.734 1 60.22 76 SER B O 1
ATOM 4119 N N . SER B 1 77 ? 3.102 0.164 -20.125 1 61.75 77 SER B N 1
ATOM 4120 C CA . SER B 1 77 ? 3.973 -0.865 -20.688 1 61.75 77 SER B CA 1
ATOM 4121 C C . SER B 1 77 ? 5.031 -1.302 -19.672 1 61.75 77 SER B C 1
ATOM 4123 O O . SER B 1 77 ? 5.418 -0.526 -18.797 1 61.75 77 SER B O 1
ATOM 4125 N N . LEU B 1 78 ? 5.254 -2.621 -19.609 1 62.53 78 LEU B N 1
ATOM 4126 C CA . LEU B 1 78 ? 6.266 -3.244 -18.766 1 62.53 78 LEU B CA 1
ATOM 4127 C C . LEU B 1 78 ? 7.547 -3.5 -19.547 1 62.53 78 LEU B C 1
ATOM 4129 O O . LEU B 1 78 ? 7.688 -4.539 -20.203 1 62.53 78 LEU B O 1
ATOM 4133 N N . PRO B 1 79 ? 8.43 -2.635 -19.391 1 40.16 79 PRO B N 1
ATOM 4134 C CA . PRO B 1 79 ? 9.648 -2.842 -20.188 1 40.16 79 PRO B CA 1
ATOM 4135 C C . PRO B 1 79 ? 10.5 -4 -19.672 1 40.16 79 PRO B C 1
ATOM 4137 O O . PRO B 1 79 ? 11.188 -4.66 -20.453 1 40.16 79 PRO B O 1
ATOM 4140 N N . THR B 1 80 ? 10.562 -4.141 -18.375 1 48.06 80 THR B N 1
ATOM 4141 C CA . THR B 1 80 ? 11.391 -5.227 -17.859 1 48.06 80 THR B CA 1
ATOM 4142 C C . THR B 1 80 ? 10.836 -5.762 -16.547 1 48.06 80 THR B C 1
ATOM 4144 O O . THR B 1 80 ? 10.172 -5.031 -15.805 1 48.06 80 THR B O 1
ATOM 4147 N N . VAL B 1 81 ? 10.859 -7.004 -16.5 1 50.78 81 VAL B N 1
ATOM 4148 C CA . VAL B 1 81 ? 10.492 -7.688 -15.266 1 50.78 81 VAL B CA 1
ATOM 4149 C C . VAL B 1 81 ? 11.609 -8.641 -14.844 1 50.78 81 VAL B C 1
ATOM 4151 O O . VAL B 1 81 ? 12.172 -9.352 -15.68 1 50.78 81 VAL B O 1
ATOM 4154 N N . HIS B 1 82 ? 12.164 -8.477 -13.602 1 46.75 82 HIS B N 1
ATOM 4155 C CA . HIS B 1 82 ? 13.211 -9.359 -13.117 1 46.75 82 HIS B CA 1
ATOM 4156 C C . HIS B 1 82 ? 12.805 -10.039 -11.812 1 46.75 82 HIS B C 1
ATOM 4158 O O . HIS B 1 82 ? 11.969 -9.516 -11.07 1 46.75 82 HIS B O 1
ATOM 4164 N N . ARG B 1 83 ? 13.148 -11.328 -11.695 1 49.16 83 ARG B N 1
ATOM 4165 C CA . ARG B 1 83 ? 12.93 -12.023 -10.43 1 49.16 83 ARG B CA 1
ATOM 4166 C C . ARG B 1 83 ? 14.242 -12.555 -9.859 1 49.16 83 ARG B C 1
ATOM 4168 O O . ARG B 1 83 ? 15.219 -12.727 -10.594 1 49.16 83 ARG B O 1
ATOM 4175 N N . TYR B 1 84 ? 14.477 -12.555 -8.453 1 49.03 84 TYR B N 1
ATOM 4176 C CA . TYR B 1 84 ? 15.648 -13.148 -7.824 1 49.03 84 TYR B CA 1
ATOM 4177 C C . TYR B 1 84 ? 15.383 -14.602 -7.449 1 49.03 84 TYR B C 1
ATOM 4179 O O . TYR B 1 84 ? 14.25 -14.977 -7.148 1 49.03 84 TYR B O 1
ATOM 4187 N N . ALA B 1 85 ? 16.609 -15.281 -7.73 1 45.81 85 ALA B N 1
ATOM 4188 C CA . ALA B 1 85 ? 16.641 -16.656 -7.23 1 45.81 85 ALA B CA 1
ATOM 4189 C C . ALA B 1 85 ? 16.609 -16.688 -5.707 1 45.81 85 ALA B C 1
ATOM 4191 O O . ALA B 1 85 ? 17.172 -15.812 -5.047 1 45.81 85 ALA B O 1
ATOM 4192 N N . ARG B 1 86 ? 15.68 -17.438 -5.145 1 49.25 86 ARG B N 1
ATOM 4193 C CA . ARG B 1 86 ? 15.492 -17.703 -3.725 1 49.25 86 ARG B CA 1
ATOM 4194 C C . ARG B 1 86 ? 16.75 -18.297 -3.104 1 49.25 86 ARG B C 1
ATOM 4196 O O . ARG B 1 86 ? 17.219 -19.359 -3.523 1 49.25 86 ARG B O 1
ATOM 4203 N N . PRO B 1 87 ? 17.547 -17.422 -2.363 1 41.44 87 PRO B N 1
ATOM 4204 C CA . PRO B 1 87 ? 18.609 -18.203 -1.713 1 41.44 87 PRO B CA 1
ATOM 4205 C C . PRO B 1 87 ? 18.062 -19.375 -0.914 1 41.44 87 PRO B C 1
ATOM 4207 O O . PRO B 1 87 ? 16.922 -19.328 -0.422 1 41.44 87 PRO B O 1
ATOM 4210 N N . SER B 1 88 ? 18.656 -20.438 -1.092 1 40.19 88 SER B N 1
ATOM 4211 C CA . SER B 1 88 ? 18.359 -21.578 -0.248 1 40.19 88 SER B CA 1
ATOM 4212 C C . SER B 1 88 ? 18.297 -21.188 1.225 1 40.19 88 SER B C 1
ATOM 4214 O O . SER B 1 88 ? 18.844 -20.156 1.618 1 40.19 88 SER B O 1
ATOM 4216 N N . GLU B 1 89 ? 17.406 -21.906 1.953 1 40.22 89 GLU B N 1
ATOM 4217 C CA . GLU B 1 89 ? 17.344 -21.797 3.408 1 40.22 89 GLU B CA 1
ATOM 4218 C C . GLU B 1 89 ? 18.719 -21.484 3.988 1 40.22 89 GLU B C 1
ATOM 4220 O O . GLU B 1 89 ? 18.844 -20.672 4.906 1 40.22 89 GLU B O 1
ATOM 4225 N N . GLU B 1 90 ? 19.562 -22.234 3.518 1 39.25 90 GLU B N 1
ATOM 4226 C CA . GLU B 1 90 ? 20.922 -22.203 4.039 1 39.25 90 GLU B CA 1
ATOM 4227 C C . GLU B 1 90 ? 21.594 -20.875 3.725 1 39.25 90 GLU B C 1
ATOM 4229 O O . GLU B 1 90 ? 22.359 -20.344 4.535 1 39.25 90 GLU B O 1
ATOM 4234 N N . ALA B 1 91 ? 21.422 -20.5 2.574 1 39.81 91 ALA B N 1
ATOM 4235 C CA . ALA B 1 91 ? 22.031 -19.219 2.191 1 39.81 91 ALA B CA 1
ATOM 4236 C C . ALA B 1 91 ? 21.281 -18.047 2.807 1 39.81 91 ALA B C 1
ATOM 4238 O O . ALA B 1 91 ? 21.828 -16.938 2.904 1 39.81 91 ALA B O 1
ATOM 4239 N N . SER B 1 92 ? 20.078 -18.297 3.053 1 40.38 92 SER B N 1
ATOM 4240 C CA . SER B 1 92 ? 19.219 -17.234 3.568 1 40.38 92 SER B CA 1
ATOM 4241 C C . SER B 1 92 ? 19.641 -16.812 4.973 1 40.38 92 SER B C 1
ATOM 4243 O O . SER B 1 92 ? 19.344 -15.703 5.406 1 40.38 92 SER B O 1
ATOM 4245 N N . ARG B 1 93 ? 20.078 -17.969 5.582 1 40.44 93 ARG B N 1
ATOM 4246 C CA . ARG B 1 93 ? 20.516 -17.562 6.918 1 40.44 93 ARG B CA 1
ATOM 4247 C C . ARG B 1 93 ? 21.516 -16.406 6.848 1 40.44 93 ARG B C 1
ATOM 4249 O O . ARG B 1 93 ? 21.953 -15.891 7.879 1 40.44 93 ARG B O 1
ATOM 4256 N N . THR B 1 94 ? 22.125 -16.5 5.766 1 37.91 94 THR B N 1
ATOM 4257 C CA . THR B 1 94 ? 22.969 -15.305 5.68 1 37.91 94 THR B CA 1
ATOM 4258 C C . THR B 1 94 ? 22.125 -14.055 5.469 1 37.91 94 THR B C 1
ATOM 4260 O O . THR B 1 94 ? 21.062 -14.117 4.828 1 37.91 94 THR B O 1
ATOM 4263 N N . ARG B 1 95 ? 22.484 -12.953 6.059 1 42.31 95 ARG B N 1
ATOM 4264 C CA . ARG B 1 95 ? 22 -11.578 6.125 1 42.31 95 ARG B CA 1
ATOM 4265 C C . ARG B 1 95 ? 21.609 -11.07 4.738 1 42.31 95 ARG B C 1
ATOM 4267 O O . ARG B 1 95 ? 22.125 -10.047 4.289 1 42.31 95 ARG B O 1
ATOM 4274 N N . THR B 1 96 ? 21.281 -12.008 3.904 1 41.72 96 THR B N 1
ATOM 4275 C CA . THR B 1 96 ? 21.062 -11.766 2.484 1 41.72 96 THR B CA 1
ATOM 4276 C C . THR B 1 96 ? 19.797 -10.945 2.27 1 41.72 96 THR B C 1
ATOM 4278 O O . THR B 1 96 ? 19.594 -10.359 1.2 1 41.72 96 THR B O 1
ATOM 4281 N N . GLN B 1 97 ? 18.641 -11.172 2.988 1 46.41 97 GLN B N 1
ATOM 4282 C CA . GLN B 1 97 ? 17.375 -10.477 2.729 1 46.41 97 GLN B CA 1
ATOM 4283 C C . GLN B 1 97 ? 17.609 -8.977 2.518 1 46.41 97 GLN B C 1
ATOM 4285 O O . GLN B 1 97 ? 16.969 -8.359 1.662 1 46.41 97 GLN B O 1
ATOM 4290 N N . ARG B 1 98 ? 18.609 -8.531 3.406 1 47.38 98 ARG B N 1
ATOM 4291 C CA . ARG B 1 98 ? 18.969 -7.121 3.518 1 47.38 98 ARG B CA 1
ATOM 4292 C C . ARG B 1 98 ? 19.625 -6.621 2.238 1 47.38 98 ARG B C 1
ATOM 4294 O O . ARG B 1 98 ? 19.641 -5.418 1.966 1 47.38 98 ARG B O 1
ATOM 4301 N N . THR B 1 99 ? 19.812 -7.77 1.451 1 52.12 99 THR B N 1
ATOM 4302 C CA . THR B 1 99 ? 20.609 -7.426 0.272 1 52.12 99 THR B CA 1
ATOM 4303 C C . THR B 1 99 ? 19.766 -7.547 -0.995 1 52.12 99 THR B C 1
ATOM 4305 O O . THR B 1 99 ? 20.188 -7.121 -2.072 1 52.12 99 THR B O 1
ATOM 4308 N N . SER B 1 100 ? 18.406 -7.91 -0.763 1 61.91 100 SER B N 1
ATOM 4309 C CA . SER B 1 100 ? 17.766 -8.32 -2.01 1 61.91 100 SER B CA 1
ATOM 4310 C C . SER B 1 100 ? 17.172 -7.129 -2.748 1 61.91 100 SER B C 1
ATOM 4312 O O . SER B 1 100 ? 17.375 -6.969 -3.953 1 61.91 100 SER B O 1
ATOM 4314 N N . LEU B 1 101 ? 16.672 -6.199 -1.998 1 67.44 101 LEU B N 1
ATOM 4315 C CA . LEU B 1 101 ? 15.945 -5.141 -2.697 1 67.44 101 LEU B CA 1
ATOM 4316 C C . LEU B 1 101 ? 16.922 -4.242 -3.465 1 67.44 101 LEU B C 1
ATOM 4318 O O . LEU B 1 101 ? 16.688 -3.936 -4.637 1 67.44 101 LEU B O 1
ATOM 4322 N N . PRO B 1 102 ? 18.031 -3.945 -2.846 1 70.06 102 PRO B N 1
ATOM 4323 C CA . PRO B 1 102 ? 18.953 -3.123 -3.625 1 70.06 102 PRO B CA 1
ATOM 4324 C C . PRO B 1 102 ? 19.438 -3.818 -4.898 1 70.06 102 PRO B C 1
ATOM 4326 O O . PRO B 1 102 ? 19.594 -3.168 -5.934 1 70.06 102 PRO B O 1
ATOM 4329 N N . LEU B 1 103 ? 19.5 -5.023 -4.77 1 64.69 103 LEU B N 1
ATOM 4330 C CA . LEU B 1 103 ? 20.016 -5.781 -5.906 1 64.69 103 LEU B CA 1
ATOM 4331 C C . LEU B 1 103 ? 19 -5.793 -7.047 1 64.69 103 LEU B C 1
ATOM 4333 O O . LEU B 1 103 ? 19.359 -5.633 -8.211 1 64.69 103 LEU B O 1
ATOM 4337 N N . PHE B 1 104 ? 17.797 -5.762 -6.68 1 67.81 104 PHE B N 1
ATOM 4338 C CA . PHE B 1 104 ? 16.781 -5.914 -7.715 1 67.81 104 PHE B CA 1
ATOM 4339 C C . PHE B 1 104 ? 16.516 -4.586 -8.422 1 67.81 104 PHE B C 1
ATOM 4341 O O . PHE B 1 104 ? 16.375 -4.547 -9.648 1 67.81 104 PHE B O 1
ATOM 4348 N N . SER B 1 105 ? 16.531 -3.672 -7.637 1 76.12 105 SER B N 1
ATOM 4349 C CA . SER B 1 105 ? 16.344 -2.363 -8.25 1 76.12 105 SER B CA 1
ATOM 4350 C C . SER B 1 105 ? 17.516 -1.998 -9.148 1 76.12 105 SER B C 1
ATOM 4352 O O . SER B 1 105 ? 17.328 -1.462 -10.242 1 76.12 105 SER B O 1
ATOM 4354 N N . ARG B 1 106 ? 18.688 -2.441 -8.766 1 77.5 106 ARG B N 1
ATOM 4355 C CA . ARG B 1 106 ? 19.891 -2.17 -9.555 1 77.5 106 ARG B CA 1
ATOM 4356 C C . ARG B 1 106 ? 19.891 -2.975 -10.844 1 77.5 106 ARG B C 1
ATOM 4358 O O . ARG B 1 106 ? 20.312 -2.477 -11.891 1 77.5 106 ARG B O 1
ATOM 4365 N N . ALA B 1 107 ? 19.375 -4.129 -10.703 1 76.25 107 ALA B N 1
ATOM 4366 C CA . ALA B 1 107 ? 19.344 -4.996 -11.875 1 76.25 107 ALA B CA 1
ATOM 4367 C C . ALA B 1 107 ? 18.422 -4.434 -12.953 1 76.25 107 ALA B C 1
ATOM 4369 O O . ALA B 1 107 ? 18.734 -4.473 -14.141 1 76.25 107 ALA B O 1
ATOM 4370 N N . VAL B 1 108 ? 17.312 -3.934 -12.508 1 78.06 108 VAL B N 1
ATOM 4371 C CA . VAL B 1 108 ? 16.375 -3.334 -13.445 1 78.06 108 VAL B CA 1
ATOM 4372 C C . VAL B 1 108 ? 17.016 -2.119 -14.117 1 78.06 108 VAL B C 1
ATOM 4374 O O . VAL B 1 108 ? 16.859 -1.919 -15.328 1 78.06 108 VAL B O 1
ATOM 4377 N N . LEU B 1 109 ? 17.766 -1.402 -13.367 1 82.06 109 LEU B N 1
ATOM 4378 C CA . LEU B 1 109 ? 18.422 -0.2 -13.875 1 82.06 109 LEU B CA 1
ATOM 4379 C C . LEU B 1 109 ? 19.547 -0.556 -14.836 1 82.06 109 LEU B C 1
ATOM 4381 O O . LEU B 1 109 ? 19.672 0.053 -15.898 1 82.06 109 LEU B O 1
ATOM 4385 N N . ASP B 1 110 ? 20.266 -1.569 -14.523 1 82.19 110 ASP B N 1
ATOM 4386 C CA . ASP B 1 110 ? 21.375 -1.996 -15.359 1 82.19 110 ASP B CA 1
ATOM 4387 C C . ASP B 1 110 ? 20.891 -2.553 -16.688 1 82.19 110 ASP B C 1
ATOM 4389 O O . ASP B 1 110 ? 21.5 -2.301 -17.734 1 82.19 110 ASP B O 1
ATOM 4393 N N . LYS B 1 111 ? 19.875 -3.178 -16.641 1 79.69 111 LYS B N 1
ATOM 4394 C CA . LYS B 1 111 ? 19.344 -3.826 -17.844 1 79.69 111 LYS B CA 1
ATOM 4395 C C . LYS B 1 111 ? 18.703 -2.809 -18.781 1 79.69 111 LYS B C 1
ATOM 4397 O O . LYS B 1 111 ? 18.766 -2.951 -20 1 79.69 111 LYS B O 1
ATOM 4402 N N . THR B 1 112 ? 18.078 -1.818 -18.234 1 82.56 112 THR B N 1
ATOM 4403 C CA . THR B 1 112 ? 17.312 -0.893 -19.062 1 82.56 112 THR B CA 1
ATOM 4404 C C . THR B 1 112 ? 18.125 0.345 -19.406 1 82.56 112 THR B C 1
ATOM 4406 O O . THR B 1 112 ? 17.875 1.02 -20.391 1 82.56 112 THR B O 1
ATOM 4409 N N . GLY B 1 113 ? 19.016 0.704 -18.5 1 86.44 113 GLY B N 1
ATOM 4410 C CA . GLY B 1 113 ? 19.844 1.879 -18.719 1 86.44 113 GLY B CA 1
ATOM 4411 C C . GLY B 1 113 ? 19.094 3.184 -18.5 1 86.44 113 GLY B C 1
ATOM 4412 O O . GLY B 1 113 ? 19.578 4.25 -18.891 1 86.44 113 GLY B O 1
ATOM 4413 N N . ILE B 1 114 ? 18 3.102 -17.922 1 89.81 114 ILE B N 1
ATOM 4414 C CA . ILE B 1 114 ? 17.219 4.324 -17.719 1 89.81 114 ILE B CA 1
ATOM 4415 C C . ILE B 1 114 ? 17.891 5.18 -16.641 1 89.81 114 ILE B C 1
ATOM 4417 O O . ILE B 1 114 ? 18.609 4.664 -15.789 1 89.81 114 ILE B O 1
ATOM 4421 N N . ASN B 1 115 ? 17.688 6.477 -16.797 1 94.44 115 ASN B N 1
ATOM 4422 C CA . ASN B 1 115 ? 18.062 7.375 -15.711 1 94.44 115 ASN B CA 1
ATOM 4423 C C . ASN B 1 115 ? 17.188 7.172 -14.477 1 94.44 115 ASN B C 1
ATOM 4425 O O . ASN B 1 115 ? 16 7.473 -14.508 1 94.44 115 ASN B O 1
ATOM 4429 N N . PRO B 1 116 ? 17.781 6.672 -13.406 1 95 116 PRO B N 1
ATOM 4430 C CA . PRO B 1 116 ? 16.969 6.375 -12.227 1 95 116 PRO B CA 1
ATOM 4431 C C . PRO B 1 116 ? 16.219 7.598 -11.695 1 95 116 PRO B C 1
ATOM 4433 O O . PRO B 1 116 ? 15.211 7.461 -11.008 1 95 116 PRO B O 1
ATOM 4436 N N . ALA B 1 117 ? 16.672 8.742 -11.961 1 96.25 117 ALA B N 1
ATOM 4437 C CA . ALA B 1 117 ? 16.047 9.977 -11.492 1 96.25 117 ALA B CA 1
ATOM 4438 C C . ALA B 1 117 ? 14.68 10.18 -12.148 1 96.25 117 ALA B C 1
ATOM 4440 O O . ALA B 1 117 ? 13.875 10.984 -11.68 1 96.25 117 ALA B O 1
ATOM 4441 N N . GLU B 1 118 ? 14.445 9.43 -13.219 1 95.75 118 GLU B N 1
ATOM 4442 C CA . GLU B 1 118 ? 13.188 9.57 -13.945 1 95.75 118 GLU B CA 1
ATOM 4443 C C . GLU B 1 118 ? 12.086 8.719 -13.328 1 95.75 118 GLU B C 1
ATOM 4445 O O . GLU B 1 118 ? 10.906 8.883 -13.641 1 95.75 118 GLU B O 1
ATOM 4450 N N . ILE B 1 119 ? 12.477 7.883 -12.422 1 96.69 119 ILE B N 1
ATOM 4451 C CA . ILE B 1 119 ? 11.5 7.039 -11.742 1 96.69 119 ILE B CA 1
ATOM 4452 C C . ILE B 1 119 ? 10.641 7.891 -10.812 1 96.69 119 ILE B C 1
ATOM 4454 O O . ILE B 1 119 ? 11.164 8.625 -9.969 1 96.69 119 ILE B O 1
ATOM 4458 N N . GLY B 1 120 ? 9.352 7.75 -11.023 1 97.88 120 GLY B N 1
ATOM 4459 C CA . GLY B 1 120 ? 8.438 8.555 -10.234 1 97.88 120 GLY B CA 1
ATOM 4460 C C . GLY B 1 120 ? 8.148 7.961 -8.867 1 97.88 120 GLY B C 1
ATOM 4461 O O . GLY B 1 120 ? 7.793 8.68 -7.93 1 97.88 120 GLY B O 1
ATOM 4462 N N . ASP B 1 121 ? 8.195 6.652 -8.742 1 98.25 121 ASP B N 1
ATOM 4463 C CA . ASP B 1 121 ? 7.867 5.969 -7.496 1 98.25 121 ASP B CA 1
ATOM 4464 C C . ASP B 1 121 ? 8.359 4.523 -7.52 1 98.25 121 ASP B C 1
ATOM 4466 O O . ASP B 1 121 ? 8.422 3.896 -8.578 1 98.25 121 ASP B O 1
ATOM 4470 N N . VAL B 1 122 ? 8.789 4.062 -6.375 1 97.62 122 VAL B N 1
ATOM 4471 C CA . VAL B 1 122 ? 9.055 2.643 -6.164 1 97.62 122 VAL B CA 1
ATOM 4472 C C . VAL B 1 122 ? 8.047 2.066 -5.172 1 97.62 122 VAL B C 1
ATOM 4474 O O . VAL B 1 122 ? 7.996 2.486 -4.012 1 97.62 122 VAL B O 1
ATOM 4477 N N . VAL B 1 123 ? 7.262 1.153 -5.656 1 98.19 123 VAL B N 1
ATOM 4478 C CA . VAL B 1 123 ? 6.238 0.524 -4.828 1 98.19 123 VAL B CA 1
ATOM 4479 C C . VAL B 1 123 ? 6.629 -0.923 -4.535 1 98.19 123 VAL B C 1
ATOM 4481 O O . VAL B 1 123 ? 6.84 -1.714 -5.457 1 98.19 123 VAL B O 1
ATOM 4484 N N . VAL B 1 124 ? 6.668 -1.309 -3.242 1 97.19 124 VAL B N 1
ATOM 4485 C CA . VAL B 1 124 ? 7.148 -2.637 -2.871 1 97.19 124 VAL B CA 1
ATOM 4486 C C . VAL B 1 124 ? 6.051 -3.393 -2.123 1 97.19 124 VAL B C 1
ATOM 4488 O O . VAL B 1 124 ? 5.598 -2.951 -1.064 1 97.19 124 VAL B O 1
ATOM 4491 N N . GLY B 1 125 ? 5.625 -4.504 -2.688 1 97.5 125 GLY B N 1
ATOM 4492 C CA . GLY B 1 125 ? 4.727 -5.395 -1.974 1 97.5 125 GLY B CA 1
ATOM 4493 C C . GLY B 1 125 ? 5.426 -6.203 -0.895 1 97.5 125 GLY B C 1
ATOM 4494 O O . GLY B 1 125 ? 6.41 -6.895 -1.167 1 97.5 125 GLY B O 1
ATOM 4495 N N . THR B 1 126 ? 4.918 -6.172 0.322 1 95.56 126 THR B N 1
ATOM 4496 C CA . THR B 1 126 ? 5.457 -6.926 1.447 1 95.56 126 THR B CA 1
ATOM 4497 C C . THR B 1 126 ? 4.352 -7.312 2.422 1 95.56 126 THR B C 1
ATOM 4499 O O . THR B 1 126 ? 3.314 -6.648 2.488 1 95.56 126 THR B O 1
ATOM 4502 N N . VAL B 1 127 ? 4.621 -8.391 3.234 1 95.31 127 VAL B N 1
ATOM 4503 C CA . VAL B 1 127 ? 3.516 -8.93 4.02 1 95.31 127 VAL B CA 1
ATOM 4504 C C . VAL B 1 127 ? 3.912 -9.008 5.492 1 95.31 127 VAL B C 1
ATOM 4506 O O . VAL B 1 127 ? 3.18 -8.531 6.363 1 95.31 127 VAL B O 1
ATOM 4509 N N . LEU B 1 128 ? 5.035 -9.539 5.891 1 88.88 128 LEU B N 1
ATOM 4510 C CA . LEU B 1 128 ? 5.285 -10.031 7.242 1 88.88 128 LEU B CA 1
ATOM 4511 C C . LEU B 1 128 ? 6.023 -8.984 8.07 1 88.88 128 LEU B C 1
ATOM 4513 O O . LEU B 1 128 ? 5.781 -8.859 9.273 1 88.88 128 LEU B O 1
ATOM 4517 N N . GLY B 1 129 ? 6.836 -8.211 7.566 1 82.94 129 GLY B N 1
ATOM 4518 C CA . GLY B 1 129 ? 7.668 -7.309 8.344 1 82.94 129 GLY B CA 1
ATOM 4519 C C . GLY B 1 129 ? 6.879 -6.207 9.023 1 82.94 129 GLY B C 1
ATOM 4520 O O . GLY B 1 129 ? 5.801 -5.828 8.547 1 82.94 129 GLY B O 1
ATOM 4521 N N . PRO B 1 130 ? 7.41 -5.707 10.188 1 85.88 130 PRO B N 1
ATOM 4522 C CA . PRO B 1 130 ? 6.77 -4.543 10.805 1 85.88 130 PRO B CA 1
ATOM 4523 C C . PRO B 1 130 ? 6.676 -3.352 9.852 1 85.88 130 PRO B C 1
ATOM 4525 O O . PRO B 1 130 ? 7.617 -3.082 9.102 1 85.88 130 PRO B O 1
ATOM 4528 N N . GLY B 1 131 ? 5.582 -2.68 9.945 1 88.5 131 GLY B N 1
ATOM 4529 C CA . GLY B 1 131 ? 5.254 -1.668 8.953 1 88.5 131 GLY B CA 1
ATOM 4530 C C . GLY B 1 131 ? 6.328 -0.606 8.805 1 88.5 131 GLY B C 1
ATOM 4531 O O . GLY B 1 131 ? 6.922 -0.458 7.738 1 88.5 131 GLY B O 1
ATOM 4532 N N . SER B 1 132 ? 6.652 0.088 9.859 1 89.06 132 SER B N 1
ATOM 4533 C CA . SER B 1 132 ? 7.605 1.192 9.805 1 89.06 132 SER B CA 1
ATOM 4534 C C . SER B 1 132 ? 9 0.701 9.438 1 89.06 132 SER B C 1
ATOM 4536 O O . SER B 1 132 ? 9.695 1.324 8.633 1 89.06 132 SER B O 1
ATOM 4538 N N . GLN B 1 133 ? 9.43 -0.391 9.969 1 87.81 133 GLN B N 1
ATOM 4539 C CA . GLN B 1 133 ? 10.75 -0.949 9.703 1 87.81 133 GLN B CA 1
ATOM 4540 C C . GLN B 1 133 ? 10.891 -1.363 8.242 1 87.81 133 GLN B C 1
ATOM 4542 O O . GLN B 1 133 ? 11.914 -1.097 7.613 1 87.81 133 GLN B O 1
ATOM 4547 N N . ARG B 1 134 ? 9.898 -2.018 7.797 1 91 134 ARG B N 1
ATOM 4548 C CA . ARG B 1 134 ? 9.93 -2.475 6.41 1 91 134 ARG B CA 1
ATOM 4549 C C . ARG B 1 134 ? 9.984 -1.296 5.445 1 91 134 ARG B C 1
ATOM 4551 O O . ARG B 1 134 ? 10.688 -1.349 4.434 1 91 134 ARG B O 1
ATOM 4558 N N . ALA B 1 135 ? 9.234 -0.286 5.758 1 93.56 135 ALA B N 1
ATOM 4559 C CA . ALA B 1 135 ? 9.25 0.908 4.918 1 93.56 135 ALA B CA 1
ATOM 4560 C C . ALA B 1 135 ? 10.641 1.534 4.891 1 93.56 135 ALA B C 1
ATOM 4562 O O . ALA B 1 135 ? 11.117 1.951 3.832 1 93.56 135 ALA B O 1
ATOM 4563 N N . ILE B 1 136 ? 11.297 1.603 6.008 1 92.94 136 ILE B N 1
ATOM 4564 C CA . ILE B 1 136 ? 12.641 2.17 6.113 1 92.94 136 ILE B CA 1
ATOM 4565 C C . ILE B 1 136 ? 13.633 1.285 5.363 1 92.94 136 ILE B C 1
ATOM 4567 O O . ILE B 1 136 ? 14.508 1.788 4.652 1 92.94 136 ILE B O 1
ATOM 4571 N N . GLU B 1 137 ? 13.484 -0.013 5.5 1 90.5 137 GLU B N 1
ATOM 4572 C CA . GLU B 1 137 ? 14.344 -0.96 4.793 1 90.5 137 GLU B CA 1
ATOM 4573 C C . GLU B 1 137 ? 14.234 -0.779 3.281 1 90.5 137 GLU B C 1
ATOM 4575 O O . GLU B 1 137 ? 15.242 -0.825 2.572 1 90.5 137 GLU B O 1
ATOM 4580 N N . CYS B 1 138 ? 13.031 -0.591 2.824 1 93.5 138 CYS B N 1
ATOM 4581 C CA . CYS B 1 138 ? 12.82 -0.422 1.392 1 93.5 138 CYS B CA 1
ATOM 4582 C C . CYS B 1 138 ? 13.438 0.882 0.899 1 93.5 138 CYS B C 1
ATOM 4584 O O . CYS B 1 138 ? 14.016 0.93 -0.19 1 93.5 138 CYS B O 1
ATOM 4586 N N . ARG B 1 139 ? 13.312 1.945 1.666 1 95.88 139 ARG B N 1
ATOM 4587 C CA . ARG B 1 139 ? 13.914 3.225 1.305 1 95.88 139 ARG B CA 1
ATOM 4588 C C . ARG B 1 139 ? 15.43 3.121 1.266 1 95.88 139 ARG B C 1
ATOM 4590 O O . ARG B 1 139 ? 16.062 3.586 0.317 1 95.88 139 ARG B O 1
ATOM 4597 N N . THR B 1 140 ? 16.016 2.496 2.277 1 93.25 140 THR B N 1
ATOM 4598 C CA . THR B 1 140 ? 17.469 2.311 2.338 1 93.25 140 THR B CA 1
ATOM 4599 C C . THR B 1 140 ? 17.953 1.462 1.167 1 93.25 140 THR B C 1
ATOM 4601 O O . THR B 1 140 ? 18.984 1.758 0.566 1 93.25 140 THR B O 1
ATOM 4604 N N . ALA B 1 141 ? 17.156 0.455 0.87 1 91.06 141 ALA B N 1
ATOM 4605 C CA . ALA B 1 141 ? 17.5 -0.419 -0.246 1 91.06 141 ALA B CA 1
ATOM 4606 C C . ALA B 1 141 ? 17.5 0.347 -1.565 1 91.06 141 ALA B C 1
ATOM 4608 O O . ALA B 1 141 ? 18.359 0.124 -2.42 1 91.06 141 ALA B O 1
ATOM 4609 N N . SER B 1 142 ? 16.516 1.198 -1.717 1 93.69 142 SER B N 1
ATOM 4610 C CA . SER B 1 142 ? 16.422 2.012 -2.926 1 93.69 142 SER B CA 1
ATOM 4611 C C . SER B 1 142 ? 17.656 2.914 -3.074 1 93.69 142 SER B C 1
ATOM 4613 O O . SER B 1 142 ? 18.203 3.045 -4.168 1 93.69 142 SER B O 1
ATOM 4615 N N . LEU B 1 143 ? 18.078 3.5 -2.002 1 94.12 143 LEU B N 1
ATOM 4616 C CA . LEU B 1 143 ? 19.234 4.375 -2.02 1 94.12 143 LEU B CA 1
ATOM 4617 C C . LEU B 1 143 ? 20.516 3.578 -2.312 1 94.12 143 LEU B C 1
ATOM 4619 O O . LEU B 1 143 ? 21.328 3.998 -3.125 1 94.12 143 LEU B O 1
ATOM 4623 N N . LEU B 1 144 ? 20.625 2.416 -1.751 1 90.06 144 LEU B N 1
ATOM 4624 C CA . LEU B 1 144 ? 21.797 1.57 -1.927 1 90.06 144 LEU B CA 1
ATOM 4625 C C . LEU B 1 144 ? 21.875 1.028 -3.352 1 90.06 144 LEU B C 1
ATOM 4627 O O . LEU B 1 144 ? 22.953 0.701 -3.842 1 90.06 144 LEU B O 1
ATOM 4631 N N . ALA B 1 145 ? 20.703 0.965 -3.98 1 89 145 ALA B N 1
ATOM 4632 C CA . ALA B 1 145 ? 20.641 0.473 -5.355 1 89 145 ALA B CA 1
ATOM 4633 C C . ALA B 1 145 ? 21.062 1.552 -6.344 1 89 145 ALA B C 1
ATOM 4635 O O . ALA B 1 145 ? 21.156 1.297 -7.547 1 89 145 ALA B O 1
ATOM 4636 N N . GLY B 1 146 ? 21.266 2.76 -5.855 1 90.88 146 GLY B N 1
ATOM 4637 C CA . GLY B 1 146 ? 21.688 3.848 -6.723 1 90.88 146 GLY B CA 1
ATOM 4638 C C . GLY B 1 146 ? 20.547 4.727 -7.191 1 90.88 146 GLY B C 1
ATOM 4639 O O . GLY B 1 146 ? 20.734 5.598 -8.039 1 90.88 146 GLY B O 1
ATOM 4640 N N . ILE B 1 147 ? 19.406 4.531 -6.719 1 95.06 147 ILE B N 1
ATOM 4641 C CA . ILE B 1 147 ? 18.281 5.426 -6.996 1 95.06 147 ILE B CA 1
ATOM 4642 C C . ILE B 1 147 ? 18.422 6.695 -6.164 1 95.06 147 ILE B C 1
ATOM 4644 O O . ILE B 1 147 ? 18.609 6.633 -4.945 1 95.06 147 ILE B O 1
ATOM 4648 N N . PRO B 1 148 ? 18.359 7.797 -6.809 1 96.94 148 PRO B N 1
ATOM 4649 C CA . PRO B 1 148 ? 18.609 9.039 -6.074 1 96.94 148 PRO B CA 1
ATOM 4650 C C . PRO B 1 148 ? 17.547 9.312 -5.008 1 96.94 148 PRO B C 1
ATOM 4652 O O . PRO B 1 148 ? 16.438 8.781 -5.086 1 96.94 148 PRO B O 1
ATOM 4655 N N . GLU B 1 149 ? 17.891 10.133 -4.047 1 97.31 149 GLU B N 1
ATOM 4656 C CA . GLU B 1 149 ? 17.031 10.438 -2.912 1 97.31 149 GLU B CA 1
ATOM 4657 C C . GLU B 1 149 ? 15.75 11.133 -3.365 1 97.31 149 GLU B C 1
ATOM 4659 O O . GLU B 1 149 ? 14.766 11.18 -2.625 1 97.31 149 GLU B O 1
ATOM 4664 N N . THR B 1 150 ? 15.711 11.68 -4.559 1 98.25 150 THR B N 1
ATOM 4665 C CA . THR B 1 150 ? 14.562 12.422 -5.062 1 98.25 150 THR B CA 1
ATOM 4666 C C . THR B 1 150 ? 13.422 11.469 -5.414 1 98.25 150 THR B C 1
ATOM 4668 O O . THR B 1 150 ? 12.281 11.906 -5.609 1 98.25 150 THR B O 1
ATOM 4671 N N . VAL B 1 151 ? 13.734 10.148 -5.531 1 97.94 151 VAL B N 1
ATOM 4672 C CA . VAL B 1 151 ? 12.727 9.156 -5.887 1 97.94 151 VAL B CA 1
ATOM 4673 C C . VAL B 1 151 ? 12.109 8.57 -4.621 1 97.94 151 VAL B C 1
ATOM 4675 O O . VAL B 1 151 ? 12.812 8 -3.787 1 97.94 151 VAL B O 1
ATOM 4678 N N . PRO B 1 152 ? 10.797 8.758 -4.469 1 98.62 152 PRO B N 1
ATOM 4679 C CA . PRO B 1 152 ? 10.148 8.242 -3.26 1 98.62 152 PRO B CA 1
ATOM 4680 C C . PRO B 1 152 ? 9.891 6.734 -3.32 1 98.62 152 PRO B C 1
ATOM 4682 O O . PRO B 1 152 ? 9.977 6.137 -4.395 1 98.62 152 PRO B O 1
ATOM 4685 N N . VAL B 1 153 ? 9.602 6.145 -2.094 1 98.06 153 VAL B N 1
ATOM 4686 C CA . VAL B 1 153 ? 9.32 4.719 -1.954 1 98.06 153 VAL B CA 1
ATOM 4687 C C . VAL B 1 153 ? 8.117 4.52 -1.033 1 98.06 153 VAL B C 1
ATOM 4689 O O . VAL B 1 153 ? 7.867 5.332 -0.142 1 98.06 153 VAL B O 1
ATOM 4692 N N . ARG B 1 154 ? 7.316 3.531 -1.294 1 98.19 154 ARG B N 1
ATOM 4693 C CA . ARG B 1 154 ? 6.25 3.115 -0.389 1 98.19 154 ARG B CA 1
ATOM 4694 C C . ARG B 1 154 ? 6.059 1.603 -0.427 1 98.19 154 ARG B C 1
ATOM 4696 O O . ARG B 1 154 ? 6.559 0.931 -1.331 1 98.19 154 ARG B O 1
ATOM 4703 N N . THR B 1 155 ? 5.383 1.071 0.581 1 97.75 155 THR B N 1
ATOM 4704 C CA . THR B 1 155 ? 5.055 -0.35 0.585 1 97.75 155 THR B CA 1
ATOM 4705 C C . THR B 1 155 ? 3.545 -0.558 0.487 1 97.75 155 THR B C 1
ATOM 4707 O O . THR B 1 155 ? 2.768 0.35 0.789 1 97.75 155 THR B O 1
ATOM 4710 N N . VAL B 1 156 ? 3.164 -1.68 -0.022 1 98.38 156 VAL B N 1
ATOM 4711 C CA . VAL B 1 156 ? 1.766 -2.088 -0.097 1 98.38 156 VAL B CA 1
ATOM 4712 C C . VAL B 1 156 ? 1.626 -3.537 0.364 1 98.38 156 VAL B C 1
ATOM 4714 O O . VAL B 1 156 ? 2.561 -4.332 0.23 1 98.38 156 VAL B O 1
ATOM 4717 N N . ASN B 1 157 ? 0.478 -3.82 0.994 1 98 157 ASN B N 1
ATOM 4718 C CA . ASN B 1 157 ? 0.231 -5.156 1.521 1 98 157 ASN B CA 1
ATOM 4719 C C . ASN B 1 157 ? -1.178 -5.641 1.188 1 98 157 ASN B C 1
ATOM 4721 O O . ASN B 1 157 ? -2.158 -5.121 1.728 1 98 157 ASN B O 1
ATOM 4725 N N . ARG B 1 158 ? -1.239 -6.516 0.295 1 98.31 158 ARG B N 1
ATOM 4726 C CA . ARG B 1 158 ? -2.439 -7.309 0.044 1 98.31 158 ARG B CA 1
ATOM 4727 C C . ARG B 1 158 ? -2.15 -8.797 0.183 1 98.31 158 ARG B C 1
ATOM 4729 O O . ARG B 1 158 ? -2.467 -9.586 -0.713 1 98.31 158 ARG B O 1
ATOM 4736 N N . GLN B 1 159 ? -1.41 -9.117 1.192 1 97 159 GLN B N 1
ATOM 4737 C CA . GLN B 1 159 ? -1.007 -10.477 1.538 1 97 159 GLN B CA 1
ATOM 4738 C C . GLN B 1 159 ? -0.361 -11.172 0.347 1 97 159 GLN B C 1
ATOM 4740 O O . GLN B 1 159 ? 0.589 -10.656 -0.244 1 97 159 GLN B O 1
ATOM 4745 N N . CYS B 1 160 ? -0.88 -12.273 -0.1 1 97.56 160 CYS B N 1
ATOM 4746 C CA . CYS B 1 160 ? -0.252 -13.109 -1.119 1 97.56 160 CYS B CA 1
ATOM 4747 C C . CYS B 1 160 ? -0.101 -12.344 -2.43 1 97.56 160 CYS B C 1
ATOM 4749 O O . CYS B 1 160 ? 0.764 -12.664 -3.246 1 97.56 160 CYS B O 1
ATOM 4751 N N . SER B 1 161 ? -0.883 -11.359 -2.592 1 98.5 161 SER B N 1
ATOM 4752 C CA . SER B 1 161 ? -0.881 -10.688 -3.887 1 98.5 161 SER B CA 1
ATOM 4753 C C . SER B 1 161 ? -0.144 -9.359 -3.82 1 98.5 161 SER B C 1
ATOM 4755 O O . SER B 1 161 ? -0.294 -8.516 -4.707 1 98.5 161 SER B O 1
ATOM 4757 N N . SER B 1 162 ? 0.645 -9.117 -2.793 1 98.38 162 SER B N 1
ATOM 4758 C CA . SER B 1 162 ? 1.254 -7.812 -2.551 1 98.38 162 SER B CA 1
ATOM 4759 C C . SER B 1 162 ? 2.158 -7.402 -3.709 1 98.38 162 SER B C 1
ATOM 4761 O O . SER B 1 162 ? 2.154 -6.242 -4.125 1 98.38 162 SER B O 1
ATOM 4763 N N . GLY B 1 163 ? 2.959 -8.328 -4.223 1 97.38 163 GLY B N 1
ATOM 4764 C CA . GLY B 1 163 ? 3.799 -8.016 -5.371 1 97.38 163 GLY B CA 1
ATOM 4765 C C . GLY B 1 163 ? 3.002 -7.648 -6.609 1 97.38 163 GLY B C 1
ATOM 4766 O O . GLY B 1 163 ? 3.363 -6.715 -7.332 1 97.38 163 GLY B O 1
ATOM 4767 N N . LEU B 1 164 ? 1.944 -8.383 -6.867 1 98.44 164 LEU B N 1
ATOM 4768 C CA . LEU B 1 164 ? 1.062 -8.078 -7.988 1 98.44 164 LEU B CA 1
ATOM 4769 C C . LEU B 1 164 ? 0.367 -6.738 -7.785 1 98.44 164 LEU B C 1
ATOM 4771 O O . LEU B 1 164 ? 0.211 -5.965 -8.734 1 98.44 164 LEU B O 1
ATOM 4775 N N . GLN B 1 165 ? -0.015 -6.488 -6.566 1 98.69 165 GLN B N 1
ATOM 4776 C CA . GLN B 1 165 ? -0.667 -5.23 -6.227 1 98.69 165 GLN B CA 1
ATOM 4777 C C . GLN B 1 165 ? 0.27 -4.047 -6.457 1 98.69 165 GLN B C 1
ATOM 4779 O O . GLN B 1 165 ? -0.162 -2.982 -6.902 1 98.69 165 GLN B O 1
ATOM 4784 N N . ALA B 1 166 ? 1.5 -4.219 -6.074 1 98.38 166 ALA B N 1
ATOM 4785 C CA . ALA B 1 166 ? 2.484 -3.162 -6.293 1 98.38 166 ALA B CA 1
ATOM 4786 C C . ALA B 1 166 ? 2.572 -2.793 -7.77 1 98.38 166 ALA B C 1
ATOM 4788 O O . ALA B 1 166 ? 2.592 -1.609 -8.117 1 98.38 166 ALA B O 1
ATOM 4789 N N . VAL B 1 167 ? 2.605 -3.748 -8.617 1 97.69 167 VAL B N 1
ATOM 4790 C CA . VAL B 1 167 ? 2.668 -3.523 -10.055 1 97.69 167 VAL B CA 1
ATOM 4791 C C . VAL B 1 167 ? 1.383 -2.848 -10.523 1 97.69 167 VAL B C 1
ATOM 4793 O O . VAL B 1 167 ? 1.427 -1.903 -11.32 1 97.69 167 VAL B O 1
ATOM 4796 N N . ALA B 1 168 ? 0.254 -3.314 -10.023 1 98.31 168 ALA B N 1
ATOM 4797 C CA . ALA B 1 168 ? -1.032 -2.723 -10.383 1 98.31 168 ALA B CA 1
ATOM 4798 C C . ALA B 1 168 ? -1.107 -1.266 -9.93 1 98.31 168 ALA B C 1
ATOM 4800 O O . ALA B 1 168 ? -1.692 -0.426 -10.625 1 98.31 168 ALA B O 1
ATOM 4801 N N . ASP B 1 169 ? -0.565 -0.979 -8.75 1 98.44 169 ASP B N 1
ATOM 4802 C CA . ASP B 1 169 ? -0.561 0.392 -8.25 1 98.44 169 ASP B CA 1
ATOM 4803 C C . ASP B 1 169 ? 0.245 1.311 -9.164 1 98.44 169 ASP B C 1
ATOM 4805 O O . ASP B 1 169 ? -0.174 2.434 -9.445 1 98.44 169 ASP B O 1
ATOM 4809 N N . VAL B 1 170 ? 1.412 0.843 -9.594 1 97.81 170 VAL B N 1
ATOM 4810 C CA . VAL B 1 170 ? 2.248 1.641 -10.484 1 97.81 170 VAL B CA 1
ATOM 4811 C C . VAL B 1 170 ? 1.529 1.854 -11.812 1 97.81 170 VAL B C 1
ATOM 4813 O O . VAL B 1 170 ? 1.536 2.961 -12.359 1 97.81 170 VAL B O 1
ATOM 4816 N N . ALA B 1 171 ? 0.925 0.815 -12.328 1 97.06 171 ALA B N 1
ATOM 4817 C CA . ALA B 1 171 ? 0.172 0.935 -13.578 1 97.06 171 ALA B CA 1
ATOM 4818 C C . ALA B 1 171 ? -0.946 1.965 -13.445 1 97.06 171 ALA B C 1
ATOM 4820 O O . ALA B 1 171 ? -1.15 2.787 -14.344 1 97.06 171 ALA B O 1
ATOM 4821 N N . ALA B 1 172 ? -1.668 1.901 -12.352 1 96.69 172 ALA B N 1
ATOM 4822 C CA . ALA B 1 172 ? -2.756 2.848 -12.117 1 96.69 172 ALA B CA 1
ATOM 4823 C C . ALA B 1 172 ? -2.229 4.277 -12.016 1 96.69 172 ALA B C 1
ATOM 4825 O O . ALA B 1 172 ? -2.846 5.207 -12.539 1 96.69 172 ALA B O 1
ATOM 4826 N N . ALA B 1 173 ? -1.134 4.441 -11.289 1 96.81 173 ALA B N 1
ATOM 4827 C CA . ALA B 1 173 ? -0.548 5.77 -11.117 1 96.81 173 ALA B CA 1
ATOM 4828 C C . ALA B 1 173 ? -0.099 6.352 -12.453 1 96.81 173 ALA B C 1
ATOM 4830 O O . ALA B 1 173 ? -0.24 7.551 -12.688 1 96.81 173 ALA B O 1
ATOM 4831 N N . ILE B 1 174 ? 0.476 5.508 -13.305 1 95.69 174 ILE B N 1
ATOM 4832 C CA . ILE B 1 174 ? 0.882 5.945 -14.641 1 95.69 174 ILE B CA 1
ATOM 4833 C C . ILE B 1 174 ? -0.347 6.367 -15.445 1 95.69 174 ILE B C 1
ATOM 4835 O O . ILE B 1 174 ? -0.359 7.434 -16.062 1 95.69 174 ILE B O 1
ATOM 4839 N N . LYS B 1 175 ? -1.343 5.594 -15.414 1 93.19 175 LYS B N 1
ATOM 4840 C CA . LYS B 1 175 ? -2.572 5.898 -16.141 1 93.19 175 LYS B CA 1
ATOM 4841 C C . LYS B 1 175 ? -3.217 7.18 -15.617 1 93.19 175 LYS B C 1
ATOM 4843 O O . LYS B 1 175 ? -3.828 7.93 -16.375 1 93.19 175 LYS B O 1
ATOM 4848 N N . ALA B 1 176 ? -3.068 7.379 -14.281 1 91.62 176 ALA B N 1
ATOM 4849 C CA . ALA B 1 176 ? -3.668 8.547 -13.648 1 91.62 176 ALA B CA 1
ATOM 4850 C C . ALA B 1 176 ? -2.83 9.797 -13.891 1 91.62 176 ALA B C 1
ATOM 4852 O O . ALA B 1 176 ? -3.248 10.914 -13.562 1 91.62 176 ALA B O 1
ATOM 4853 N N . GLY B 1 177 ? -1.631 9.625 -14.406 1 90.56 177 GLY B N 1
ATOM 4854 C CA . GLY B 1 177 ? -0.794 10.766 -14.75 1 90.56 177 GLY B CA 1
ATOM 4855 C C . GLY B 1 177 ? 0.083 11.227 -13.602 1 90.56 177 GLY B C 1
ATOM 4856 O O . GLY B 1 177 ? 0.59 12.352 -13.617 1 90.56 177 GLY B O 1
ATOM 4857 N N . PHE B 1 178 ? 0.243 10.375 -12.555 1 94.62 178 PHE B N 1
ATOM 4858 C CA . PHE B 1 178 ? 1.08 10.773 -11.43 1 94.62 178 PHE B CA 1
ATOM 4859 C C . PHE B 1 178 ? 2.549 10.82 -11.836 1 94.62 178 PHE B C 1
ATOM 4861 O O . PHE B 1 178 ? 3.301 11.68 -11.375 1 94.62 178 PHE B O 1
ATOM 4868 N N . TYR B 1 179 ? 2.967 9.93 -12.617 1 96.06 179 TYR B N 1
ATOM 4869 C CA . TYR B 1 179 ? 4.305 9.828 -13.195 1 96.06 179 TYR B CA 1
ATOM 4870 C C . TYR B 1 179 ? 4.297 8.945 -14.438 1 96.06 179 TYR B C 1
ATOM 4872 O O . TYR B 1 179 ? 3.271 8.352 -14.781 1 96.06 179 TYR B O 1
ATOM 4880 N N . GLU B 1 180 ? 5.461 8.875 -15.109 1 95.56 180 GLU B N 1
ATOM 4881 C CA . GLU B 1 180 ? 5.492 8.172 -16.391 1 95.56 180 GLU B CA 1
ATOM 4882 C C . GLU B 1 180 ? 6.281 6.867 -16.281 1 95.56 180 GLU B C 1
ATOM 4884 O O . GLU B 1 180 ? 6.156 5.988 -17.141 1 95.56 180 GLU B O 1
ATOM 4889 N N . ILE B 1 181 ? 7.148 6.758 -15.312 1 96 181 ILE B N 1
ATOM 4890 C CA . ILE B 1 181 ? 7.984 5.59 -15.062 1 96 181 ILE B CA 1
ATOM 4891 C C . ILE B 1 181 ? 7.898 5.199 -13.586 1 96 181 ILE B C 1
ATOM 4893 O O . ILE B 1 181 ? 7.93 6.062 -12.711 1 96 181 ILE B O 1
ATOM 4897 N N . GLY B 1 182 ? 7.715 3.951 -13.305 1 96.62 182 GLY B N 1
ATOM 4898 C CA . GLY B 1 182 ? 7.719 3.457 -11.938 1 96.62 182 GLY B CA 1
ATOM 4899 C C . GLY B 1 182 ? 8.188 2.02 -11.82 1 96.62 182 GLY B C 1
ATOM 4900 O O . GLY B 1 182 ? 8.312 1.319 -12.828 1 96.62 182 GLY B O 1
ATOM 4901 N N . ILE B 1 183 ? 8.531 1.611 -10.617 1 96.12 183 ILE B N 1
ATOM 4902 C CA . ILE B 1 183 ? 8.93 0.236 -10.344 1 96.12 183 ILE B CA 1
ATOM 4903 C C . ILE B 1 183 ? 7.93 -0.415 -9.391 1 96.12 183 ILE B C 1
ATOM 4905 O O . ILE B 1 183 ? 7.641 0.122 -8.32 1 96.12 183 ILE B O 1
ATOM 4909 N N . GLY B 1 184 ? 7.273 -1.459 -9.836 1 96.62 184 GLY B N 1
ATOM 4910 C CA . GLY B 1 184 ? 6.543 -2.365 -8.969 1 96.62 184 GLY B CA 1
ATOM 4911 C C . GLY B 1 184 ? 7.355 -3.58 -8.555 1 96.62 184 GLY B C 1
ATOM 4912 O O . GLY B 1 184 ? 7.805 -4.352 -9.406 1 96.62 184 GLY B O 1
ATOM 4913 N N . ALA B 1 185 ? 7.559 -3.73 -7.219 1 95.06 185 ALA B N 1
ATOM 4914 C CA . ALA B 1 185 ? 8.414 -4.805 -6.723 1 95.06 185 ALA B CA 1
ATOM 4915 C C . ALA B 1 185 ? 7.719 -5.586 -5.609 1 95.06 185 ALA B C 1
ATOM 4917 O O . ALA B 1 185 ? 6.617 -5.227 -5.184 1 95.06 185 ALA B O 1
ATOM 4918 N N . GLY B 1 186 ? 8.266 -6.691 -5.246 1 94.25 186 GLY B N 1
ATOM 4919 C CA . GLY B 1 186 ? 7.855 -7.5 -4.109 1 94.25 186 GLY B CA 1
ATOM 4920 C C . GLY B 1 186 ? 9.023 -8.148 -3.385 1 94.25 186 GLY B C 1
ATOM 4921 O O . GLY B 1 186 ? 10.023 -8.508 -4.008 1 94.25 186 GLY B O 1
ATOM 4922 N N . LEU B 1 187 ? 8.789 -8.266 -2.041 1 91.31 187 LEU B N 1
ATOM 4923 C CA . LEU B 1 187 ? 9.836 -8.867 -1.224 1 91.31 187 LEU B CA 1
ATOM 4924 C C . LEU B 1 187 ? 9.242 -9.578 -0.015 1 91.31 187 LEU B C 1
ATOM 4926 O O . LEU B 1 187 ? 8.258 -9.109 0.565 1 91.31 187 LEU B O 1
ATOM 4930 N N . GLU B 1 188 ? 9.867 -10.703 0.267 1 91.44 188 GLU B N 1
ATOM 4931 C CA . GLU B 1 188 ? 9.523 -11.359 1.525 1 91.44 188 GLU B CA 1
ATOM 4932 C C . GLU B 1 188 ? 10.68 -12.203 2.047 1 91.44 188 GLU B C 1
ATOM 4934 O O . GLU B 1 188 ? 11.375 -12.859 1.27 1 91.44 188 GLU B O 1
ATOM 4939 N N . SER B 1 189 ? 10.836 -12.094 3.311 1 84.81 189 SER B N 1
ATOM 4940 C CA . SER B 1 189 ? 11.75 -12.984 4.023 1 84.81 189 SER B CA 1
ATOM 4941 C C . SER B 1 189 ? 11.008 -13.828 5.059 1 84.81 189 SER B C 1
ATOM 4943 O O . SER B 1 189 ? 10.961 -13.469 6.234 1 84.81 189 SER B O 1
ATOM 4945 N N . MET B 1 190 ? 10.625 -14.977 4.645 1 82.69 190 MET B N 1
ATOM 4946 C CA . MET B 1 190 ? 9.828 -15.812 5.535 1 82.69 190 MET B CA 1
ATOM 4947 C C . MET B 1 190 ? 10.719 -16.531 6.543 1 82.69 190 MET B C 1
ATOM 4949 O O . MET B 1 190 ? 10.234 -17 7.578 1 82.69 190 MET B O 1
ATOM 4953 N N . SER B 1 191 ? 11.977 -16.609 6.277 1 76.31 191 SER B N 1
ATOM 4954 C CA . SER B 1 191 ? 12.922 -17.234 7.203 1 76.31 191 SER B CA 1
ATOM 4955 C C . SER B 1 191 ? 13.125 -16.359 8.438 1 76.31 191 SER B C 1
ATOM 4957 O O . SER B 1 191 ? 13.477 -16.859 9.508 1 76.31 191 SER B O 1
ATOM 4959 N N . VAL B 1 192 ? 12.906 -15.125 8.266 1 69.19 192 VAL B N 1
ATOM 4960 C CA . VAL B 1 192 ? 13.156 -14.188 9.352 1 69.19 192 VAL B CA 1
ATOM 4961 C C . VAL B 1 192 ? 11.844 -13.852 10.055 1 69.19 192 VAL B C 1
ATOM 4963 O O . VAL B 1 192 ? 11.797 -13.805 11.289 1 69.19 192 VAL B O 1
ATOM 4966 N N . ASN B 1 193 ? 10.953 -13.586 9.234 1 66.94 193 ASN B N 1
ATOM 4967 C CA . ASN B 1 193 ? 9.656 -13.188 9.773 1 66.94 193 ASN B CA 1
ATOM 4968 C C . ASN B 1 193 ? 8.633 -14.312 9.672 1 66.94 193 ASN B C 1
ATOM 4970 O O . ASN B 1 193 ? 8.367 -14.82 8.578 1 66.94 193 ASN B O 1
ATOM 4974 N N . SER B 1 194 ? 8.203 -14.695 10.867 1 63.22 194 SER B N 1
ATOM 4975 C CA . SER B 1 194 ? 7.23 -15.789 10.852 1 63.22 194 SER B CA 1
ATOM 4976 C C . SER B 1 194 ? 5.812 -15.258 10.664 1 63.22 194 SER B C 1
ATOM 4978 O O . SER B 1 194 ? 5.531 -14.094 10.961 1 63.22 194 SER B O 1
ATOM 4980 N N . VAL B 1 195 ? 4.965 -16.047 10.055 1 57.94 195 VAL B N 1
ATOM 4981 C CA . VAL B 1 195 ? 3.555 -15.75 9.812 1 57.94 195 VAL B CA 1
ATOM 4982 C C . VAL B 1 195 ? 2.781 -15.797 11.125 1 57.94 195 VAL B C 1
ATOM 4984 O O . VAL B 1 195 ? 1.662 -15.289 11.211 1 57.94 195 VAL B O 1
ATOM 4987 N N . GLY B 1 196 ? 3.475 -15.891 12.211 1 57.09 196 GLY B N 1
ATOM 4988 C CA . GLY B 1 196 ? 2.736 -16.078 13.453 1 57.09 196 GLY B CA 1
ATOM 4989 C C . GLY B 1 196 ? 2.066 -14.805 13.945 1 57.09 196 GLY B C 1
ATOM 4990 O O . GLY B 1 196 ? 2.436 -13.703 13.531 1 57.09 196 GLY B O 1
ATOM 4991 N N . TRP B 1 197 ? 0.882 -15.016 14.547 1 57 197 TRP B N 1
ATOM 4992 C CA . TRP B 1 197 ? 0.115 -13.93 15.164 1 57 197 TRP B CA 1
ATOM 4993 C C . TRP B 1 197 ? 0.716 -13.531 16.5 1 57 197 TRP B C 1
ATOM 4995 O O . TRP B 1 197 ? 0.919 -14.375 17.375 1 57 197 TRP B O 1
ATOM 5005 N N . GLU B 1 198 ? 1.243 -12.398 16.578 1 52.28 198 GLU B N 1
ATOM 5006 C CA . GLU B 1 198 ? 1.797 -11.984 17.859 1 52.28 198 GLU B CA 1
ATOM 5007 C C . GLU B 1 198 ? 0.869 -11.008 18.578 1 52.28 198 GLU B C 1
ATOM 5009 O O . GLU B 1 198 ? 0.979 -10.812 19.797 1 52.28 198 GLU B O 1
ATOM 5014 N N . GLY B 1 199 ? -0.406 -10.852 18.031 1 56.72 199 GLY B N 1
ATOM 5015 C CA . GLY B 1 199 ? -1.099 -9.766 18.703 1 56.72 199 GLY B CA 1
ATOM 5016 C C . GLY B 1 199 ? -2.482 -10.148 19.203 1 56.72 199 GLY B C 1
ATOM 5017 O O . GLY B 1 199 ? -2.861 -11.32 19.141 1 56.72 199 GLY B O 1
ATOM 5018 N N . GLN B 1 200 ? -2.977 -9.211 20.016 1 61.31 200 GLN B N 1
ATOM 5019 C CA . GLN B 1 200 ? -4.328 -9.391 20.531 1 61.31 200 GLN B CA 1
ATOM 5020 C C . GLN B 1 200 ? -5.371 -9.219 19.438 1 61.31 200 GLN B C 1
ATOM 5022 O O . GLN B 1 200 ? -5.227 -8.359 18.562 1 61.31 200 GLN B O 1
ATOM 5027 N N . VAL B 1 201 ? -6.215 -10.18 19.406 1 67.69 201 VAL B N 1
ATOM 5028 C CA . VAL B 1 201 ? -7.328 -10.164 18.453 1 67.69 201 VAL B CA 1
ATOM 5029 C C . VAL B 1 201 ? -8.438 -9.258 18.984 1 67.69 201 VAL B C 1
ATOM 5031 O O . VAL B 1 201 ? -8.688 -9.203 20.188 1 67.69 201 VAL B O 1
ATOM 5034 N N . ASN B 1 202 ? -8.938 -8.406 18.047 1 68.06 202 ASN B N 1
ATOM 5035 C CA . ASN B 1 202 ? -10.141 -7.664 18.406 1 68.06 202 ASN B CA 1
ATOM 5036 C C . ASN B 1 202 ? -11.227 -8.586 18.953 1 68.06 202 ASN B C 1
ATOM 5038 O O . ASN B 1 202 ? -11.664 -9.508 18.266 1 68.06 202 ASN B O 1
ATOM 5042 N N . PRO B 1 203 ? -11.656 -8.383 20.125 1 71.56 203 PRO B N 1
ATOM 5043 C CA . PRO B 1 203 ? -12.648 -9.289 20.719 1 71.56 203 PRO B CA 1
ATOM 5044 C C . PRO B 1 203 ? -13.961 -9.312 19.938 1 71.56 203 PRO B C 1
ATOM 5046 O O . PRO B 1 203 ? -14.719 -10.281 20.031 1 71.56 203 PRO B O 1
ATOM 5049 N N . ARG B 1 204 ? -14.164 -8.297 19.172 1 75.94 204 ARG B N 1
ATOM 5050 C CA . ARG B 1 204 ? -15.43 -8.219 18.453 1 75.94 204 ARG B CA 1
ATOM 5051 C C . ARG B 1 204 ? -15.453 -9.195 17.281 1 75.94 204 ARG B C 1
ATOM 5053 O O . ARG B 1 204 ? -16.5 -9.422 16.672 1 75.94 204 ARG B O 1
ATOM 5060 N N . VAL B 1 205 ? -14.367 -9.789 17.078 1 80.5 205 VAL B N 1
ATOM 5061 C CA . VAL B 1 205 ? -14.289 -10.742 15.977 1 80.5 205 VAL B CA 1
ATOM 5062 C C . VAL B 1 205 ? -15.266 -11.891 16.219 1 80.5 205 VAL B C 1
ATOM 5064 O O . VAL B 1 205 ? -15.781 -12.484 15.266 1 80.5 205 VAL B O 1
ATOM 5067 N N . ILE B 1 206 ? -15.609 -12.094 17.453 1 80.75 206 ILE B N 1
ATOM 5068 C CA . ILE B 1 206 ? -16.469 -13.211 17.812 1 80.75 206 ILE B CA 1
ATOM 5069 C C . ILE B 1 206 ? -17.906 -12.93 17.359 1 80.75 206 ILE B C 1
ATOM 5071 O O . ILE B 1 206 ? -18.719 -13.852 17.234 1 80.75 206 ILE B O 1
ATOM 5075 N N . GLU B 1 207 ? -18.172 -11.711 17.031 1 83.94 207 GLU B N 1
ATOM 5076 C CA . GLU B 1 207 ? -19.531 -11.305 16.688 1 83.94 207 GLU B CA 1
ATOM 5077 C C . GLU B 1 207 ? -19.906 -11.742 15.273 1 83.94 207 GLU B C 1
ATOM 5079 O O . GLU B 1 207 ? -21.094 -11.789 14.922 1 83.94 207 GLU B O 1
ATOM 5084 N N . LEU B 1 208 ? -18.906 -12.016 14.477 1 90.69 208 LEU B N 1
ATOM 5085 C CA . LEU B 1 208 ? -19.141 -12.336 13.07 1 90.69 208 LEU B CA 1
ATOM 5086 C C . LEU B 1 208 ? -18.25 -13.492 12.617 1 90.69 208 LEU B C 1
ATOM 5088 O O . LEU B 1 208 ? -17.031 -13.383 12.648 1 90.69 208 LEU B O 1
ATOM 5092 N N . GLN B 1 209 ? -18.875 -14.562 12.164 1 93.69 209 GLN B N 1
ATOM 5093 C CA . GLN B 1 209 ? -18.156 -15.766 11.773 1 93.69 209 GLN B CA 1
ATOM 5094 C C . GLN B 1 209 ? -17.125 -15.461 10.695 1 93.69 209 GLN B C 1
ATOM 5096 O O . GLN B 1 209 ? -15.992 -15.969 10.742 1 93.69 209 GLN B O 1
ATOM 5101 N N . LYS B 1 210 ? -17.5 -14.688 9.789 1 94.31 210 LYS B N 1
ATOM 5102 C CA . LYS B 1 210 ? -16.594 -14.359 8.695 1 94.31 210 LYS B CA 1
ATOM 5103 C C . LYS B 1 210 ? -15.367 -13.617 9.219 1 94.31 210 LYS B C 1
ATOM 5105 O O . LYS B 1 210 ? -14.266 -13.773 8.688 1 94.31 210 LYS B O 1
ATOM 5110 N N . ALA B 1 211 ? -15.625 -12.766 10.203 1 92.25 211 ALA B N 1
ATOM 5111 C CA . ALA B 1 211 ? -14.5 -12.078 10.836 1 92.25 211 ALA B CA 1
ATOM 5112 C C . ALA B 1 211 ? -13.594 -13.062 11.562 1 92.25 211 ALA B C 1
ATOM 5114 O O . ALA B 1 211 ? -12.367 -12.938 11.523 1 92.25 211 ALA B O 1
ATOM 5115 N N . GLN B 1 212 ? -14.164 -14.047 12.148 1 92.94 212 GLN B N 1
ATOM 5116 C CA . GLN B 1 212 ? -13.398 -15.094 12.812 1 92.94 212 GLN B CA 1
ATOM 5117 C C . GLN B 1 212 ? -12.594 -15.914 11.812 1 92.94 212 GLN B C 1
ATOM 5119 O O . GLN B 1 212 ? -11.445 -16.281 12.078 1 92.94 212 GLN B O 1
ATOM 5124 N N . ASP B 1 213 ? -13.203 -16.125 10.727 1 95.81 213 ASP B N 1
ATOM 5125 C CA . ASP B 1 213 ? -12.586 -16.969 9.703 1 95.81 213 ASP B CA 1
ATOM 5126 C C . ASP B 1 213 ? -11.359 -16.281 9.102 1 95.81 213 ASP B C 1
ATOM 5128 O O . ASP B 1 213 ? -10.508 -16.953 8.5 1 95.81 213 ASP B O 1
ATOM 5132 N N . CYS B 1 214 ? -11.266 -14.961 9.242 1 94.5 214 CYS B N 1
ATOM 5133 C CA . CYS B 1 214 ? -10.086 -14.25 8.773 1 94.5 214 CYS B CA 1
ATOM 5134 C C . CYS B 1 214 ? -8.844 -14.664 9.555 1 94.5 214 CYS B C 1
ATOM 5136 O O . CYS B 1 214 ? -7.719 -14.461 9.094 1 94.5 214 CYS B O 1
ATOM 5138 N N . LEU B 1 215 ? -9.039 -15.312 10.688 1 91.44 215 LEU B N 1
ATOM 5139 C CA . LEU B 1 215 ? -7.941 -15.656 11.578 1 91.44 215 LEU B CA 1
ATOM 5140 C C . LEU B 1 215 ? -7.527 -17.109 11.398 1 91.44 215 LEU B C 1
ATOM 5142 O O . LEU B 1 215 ? -6.559 -17.562 12.016 1 91.44 215 LEU B O 1
ATOM 5146 N N . LEU B 1 216 ? -8.156 -17.797 10.547 1 93 216 LEU B N 1
ATOM 5147 C CA . LEU B 1 216 ? -7.836 -19.203 10.328 1 93 216 LEU B CA 1
ATOM 5148 C C . LEU B 1 216 ? -6.438 -19.344 9.742 1 93 216 LEU B C 1
ATOM 5150 O O . LEU B 1 216 ? -6.043 -18.594 8.859 1 93 216 LEU B O 1
ATOM 5154 N N . PRO B 1 217 ? -5.727 -20.344 10.266 1 92.12 217 PRO B N 1
ATOM 5155 C CA . PRO B 1 217 ? -4.473 -20.672 9.578 1 92.12 217 PRO B CA 1
ATOM 5156 C C . PRO B 1 217 ? -4.684 -21.062 8.117 1 92.12 217 PRO B C 1
ATOM 5158 O O . PRO B 1 217 ? -5.664 -21.734 7.793 1 92.12 217 PRO B O 1
ATOM 5161 N N . MET B 1 218 ? -3.742 -20.703 7.367 1 93 218 MET B N 1
ATOM 5162 C CA . MET B 1 218 ? -3.869 -20.906 5.926 1 93 218 MET B CA 1
ATOM 5163 C C . MET B 1 218 ? -4.039 -22.375 5.594 1 93 218 MET B C 1
ATOM 5165 O O . MET B 1 218 ? -4.781 -22.734 4.676 1 93 218 MET B O 1
ATOM 5169 N N . GLY B 1 219 ? -3.33 -23.203 6.344 1 95.5 219 GLY B N 1
ATOM 5170 C CA . GLY B 1 219 ? -3.463 -24.625 6.117 1 95.5 219 GLY B CA 1
ATOM 5171 C C . GLY B 1 219 ? -4.871 -25.141 6.355 1 95.5 219 GLY B C 1
ATOM 5172 O O . GLY B 1 219 ? -5.32 -26.078 5.68 1 95.5 219 GLY B O 1
ATOM 5173 N N . ILE B 1 220 ? -5.543 -24.562 7.324 1 96.75 220 ILE B N 1
ATOM 5174 C CA . ILE B 1 220 ? -6.918 -24.938 7.613 1 96.75 220 ILE B CA 1
ATOM 5175 C C . ILE B 1 220 ? -7.824 -24.516 6.461 1 96.75 220 ILE B C 1
ATOM 5177 O O . ILE B 1 220 ? -8.766 -25.219 6.102 1 96.75 220 ILE B O 1
ATOM 5181 N N . THR B 1 221 ? -7.559 -23.359 5.883 1 97.5 221 THR B N 1
ATOM 5182 C CA . THR B 1 221 ? -8.344 -22.922 4.734 1 97.5 221 THR B CA 1
ATOM 5183 C C . THR B 1 221 ? -8.141 -23.859 3.547 1 97.5 221 THR B C 1
ATOM 5185 O O . THR B 1 221 ? -9.055 -24.094 2.758 1 97.5 221 THR B O 1
ATOM 5188 N N . SER B 1 222 ? -6.914 -24.406 3.402 1 98.25 222 SER B N 1
ATOM 5189 C CA . SER B 1 222 ? -6.66 -25.406 2.379 1 98.25 222 SER B CA 1
ATOM 5190 C C . SER B 1 222 ? -7.516 -26.656 2.6 1 98.25 222 SER B C 1
ATOM 5192 O O . SER B 1 222 ? -8.102 -27.188 1.653 1 98.25 222 SER B O 1
ATOM 5194 N N . GLU B 1 223 ? -7.555 -27.109 3.846 1 98.44 223 GLU B N 1
ATOM 5195 C CA . GLU B 1 223 ? -8.398 -28.25 4.195 1 98.44 223 GLU B CA 1
ATOM 5196 C C . GLU B 1 223 ? -9.867 -27.969 3.902 1 98.44 223 GLU B C 1
ATOM 5198 O O . GLU B 1 223 ? -10.602 -28.844 3.438 1 98.44 223 GLU B O 1
ATOM 5203 N N . ASN B 1 224 ? -10.297 -26.734 4.203 1 98.38 224 ASN B N 1
ATOM 5204 C CA . ASN B 1 224 ? -11.68 -26.344 3.963 1 98.38 224 ASN B CA 1
ATOM 5205 C C . ASN B 1 224 ? -12.023 -26.391 2.479 1 98.38 224 ASN B C 1
ATOM 5207 O O . ASN B 1 224 ? -13.102 -26.859 2.105 1 98.38 224 ASN B O 1
ATOM 5211 N N . VAL B 1 225 ? -11.156 -25.922 1.639 1 98.75 225 VAL B N 1
ATOM 5212 C CA . VAL B 1 225 ? -11.383 -25.969 0.198 1 98.75 225 VAL B CA 1
ATOM 5213 C C . VAL B 1 225 ? -11.484 -27.422 -0.265 1 98.75 225 VAL B C 1
ATOM 5215 O O . VAL B 1 225 ? -12.391 -27.766 -1.02 1 98.75 225 VAL B O 1
ATOM 5218 N N . ALA B 1 226 ? -10.555 -28.25 0.149 1 98.56 226 ALA B N 1
ATOM 5219 C CA . ALA B 1 226 ? -10.539 -29.656 -0.236 1 98.56 226 ALA B CA 1
ATOM 5220 C C . ALA B 1 226 ? -11.836 -30.344 0.184 1 98.56 226 ALA B C 1
ATOM 5222 O O . ALA B 1 226 ? -12.445 -31.062 -0.609 1 98.56 226 ALA B O 1
ATOM 5223 N N . GLN B 1 227 ? -12.219 -30.094 1.377 1 97.94 227 GLN B N 1
ATOM 5224 C CA . GLN B 1 227 ? -13.391 -30.766 1.939 1 97.94 227 GLN B CA 1
ATOM 5225 C C . GLN B 1 227 ? -14.672 -30.25 1.291 1 97.94 227 GLN B C 1
ATOM 5227 O O . GLN B 1 227 ? -15.508 -31.031 0.849 1 97.94 227 GLN B O 1
ATOM 5232 N N . ARG B 1 228 ? -14.82 -28.969 1.187 1 98.31 228 ARG B N 1
ATOM 5233 C CA . ARG B 1 228 ? -16.062 -28.344 0.719 1 98.31 228 ARG B CA 1
ATOM 5234 C C . ARG B 1 228 ? -16.281 -28.641 -0.762 1 98.31 228 ARG B C 1
ATOM 5236 O O . ARG B 1 228 ? -17.422 -28.781 -1.202 1 98.31 228 ARG B O 1
ATOM 5243 N N . TYR B 1 229 ? -15.188 -28.719 -1.496 1 98.44 229 TYR B N 1
ATOM 5244 C CA . TYR B 1 229 ? -15.367 -28.797 -2.941 1 98.44 229 TYR B CA 1
ATOM 5245 C C . TYR B 1 229 ? -14.859 -30.125 -3.482 1 98.44 229 TYR B C 1
ATOM 5247 O O . TYR B 1 229 ? -14.766 -30.312 -4.695 1 98.44 229 TYR B O 1
ATOM 5255 N N . GLY B 1 230 ? -14.445 -31 -2.672 1 97.94 230 GLY B N 1
ATOM 5256 C CA . GLY B 1 230 ? -14.164 -32.375 -3.035 1 97.94 230 GLY B CA 1
ATOM 5257 C C . GLY B 1 230 ? -12.859 -32.531 -3.799 1 97.94 230 GLY B C 1
ATOM 5258 O O . GLY B 1 230 ? -12.797 -33.281 -4.781 1 97.94 230 GLY B O 1
ATOM 5259 N N . VAL B 1 231 ? -11.82 -31.859 -3.43 1 98.62 231 VAL B N 1
ATOM 5260 C CA . VAL B 1 231 ? -10.5 -32.062 -4.016 1 98.62 231 VAL B CA 1
ATOM 5261 C C . VAL B 1 231 ? -9.75 -33.156 -3.25 1 98.62 231 VAL B C 1
ATOM 5263 O O . VAL B 1 231 ? -9.367 -32.938 -2.094 1 98.62 231 VAL B O 1
ATOM 5266 N N . THR B 1 232 ? -9.477 -34.25 -3.91 1 98.06 232 THR B N 1
ATOM 5267 C CA . THR B 1 232 ? -8.938 -35.406 -3.217 1 98.06 232 THR B CA 1
ATOM 5268 C C . THR B 1 232 ? -7.449 -35.25 -2.947 1 98.06 232 THR B C 1
ATOM 5270 O O . THR B 1 232 ? -6.777 -34.438 -3.617 1 98.06 232 THR B O 1
ATOM 5273 N N . ARG B 1 233 ? -6.969 -36 -1.957 1 97.88 233 ARG B N 1
ATOM 5274 C CA . ARG B 1 233 ? -5.539 -36.062 -1.672 1 97.88 233 ARG B CA 1
ATOM 5275 C C . ARG B 1 233 ? -4.75 -36.469 -2.918 1 97.88 233 ARG B C 1
ATOM 5277 O O . ARG B 1 233 ? -3.695 -35.906 -3.199 1 97.88 233 ARG B O 1
ATOM 5284 N N . GLU B 1 234 ? -5.211 -37.375 -3.664 1 98 234 GLU B N 1
ATOM 5285 C CA . GLU B 1 234 ? -4.539 -37.875 -4.871 1 98 234 GLU B CA 1
ATOM 5286 C C . GLU B 1 234 ? -4.418 -36.75 -5.906 1 98 234 GLU B C 1
ATOM 5288 O O . GLU B 1 234 ? -3.365 -36.594 -6.531 1 98 234 GLU B O 1
ATOM 5293 N N . GLU B 1 235 ? -5.469 -36.031 -6.094 1 98.38 235 GLU B N 1
ATOM 5294 C CA . GLU B 1 235 ? -5.438 -34.906 -7.031 1 98.38 235 GLU B CA 1
ATOM 5295 C C . GLU B 1 235 ? -4.414 -33.844 -6.609 1 98.38 235 GLU B C 1
ATOM 5297 O O . GLU B 1 235 ? -3.713 -33.281 -7.449 1 98.38 235 GLU B O 1
ATOM 5302 N N . GLN B 1 236 ? -4.379 -33.594 -5.34 1 98.75 236 GLN B N 1
ATOM 5303 C CA . GLN B 1 236 ? -3.441 -32.625 -4.801 1 98.75 236 GLN B CA 1
ATOM 5304 C C . GLN B 1 236 ? -1.998 -33.062 -5.004 1 98.75 236 GLN B C 1
ATOM 5306 O O . GLN B 1 236 ? -1.156 -32.281 -5.461 1 98.75 236 GLN B O 1
ATOM 5311 N N . ASP B 1 237 ? -1.769 -34.312 -4.719 1 98.69 237 ASP B N 1
ATOM 5312 C CA . ASP B 1 237 ? -0.422 -34.844 -4.871 1 98.69 237 ASP B CA 1
ATOM 5313 C C . ASP B 1 237 ? -0.014 -34.906 -6.344 1 98.69 237 ASP B C 1
ATOM 5315 O O . ASP B 1 237 ? 1.15 -34.656 -6.676 1 98.69 237 ASP B O 1
ATOM 5319 N N . LYS B 1 238 ? -0.931 -35.25 -7.199 1 98.56 238 LYS B N 1
ATOM 5320 C CA . LYS B 1 238 ? -0.65 -35.219 -8.633 1 98.56 238 LYS B CA 1
ATOM 5321 C C . LYS B 1 238 ? -0.229 -33.812 -9.078 1 98.56 238 LYS B C 1
ATOM 5323 O O . LYS B 1 238 ? 0.696 -33.688 -9.883 1 98.56 238 LYS B O 1
ATOM 5328 N N . ALA B 1 239 ? -0.939 -32.844 -8.578 1 98.69 239 ALA B N 1
ATOM 5329 C CA . ALA B 1 239 ? -0.59 -31.453 -8.906 1 98.69 239 ALA B CA 1
ATOM 5330 C C . ALA B 1 239 ? 0.813 -31.109 -8.414 1 98.69 239 ALA B C 1
ATOM 5332 O O . ALA B 1 239 ? 1.558 -30.391 -9.086 1 98.69 239 ALA B O 1
ATOM 5333 N N . ALA B 1 240 ? 1.149 -31.578 -7.281 1 98.75 240 ALA B N 1
ATOM 5334 C CA . ALA B 1 240 ? 2.475 -31.344 -6.715 1 98.75 240 ALA B CA 1
ATOM 5335 C C . ALA B 1 240 ? 3.562 -31.984 -7.566 1 98.75 240 ALA B C 1
ATOM 5337 O O . ALA B 1 240 ? 4.605 -31.375 -7.816 1 98.75 240 ALA B O 1
ATOM 5338 N N . VAL B 1 241 ? 3.33 -33.219 -7.965 1 98.69 241 VAL B N 1
ATOM 5339 C CA . VAL B 1 241 ? 4.277 -33.906 -8.828 1 98.69 241 VAL B CA 1
ATOM 5340 C C . VAL B 1 241 ? 4.477 -33.125 -10.117 1 98.69 241 VAL B C 1
ATOM 5342 O O . VAL B 1 241 ? 5.609 -32.938 -10.578 1 98.69 241 VAL B O 1
ATOM 5345 N N . GLU B 1 242 ? 3.389 -32.688 -10.656 1 98.38 242 GLU B N 1
ATOM 5346 C CA . GLU B 1 242 ? 3.436 -31.906 -11.891 1 98.38 242 GLU B CA 1
ATOM 5347 C C . GLU B 1 242 ? 4.215 -30.609 -11.703 1 98.38 242 GLU B C 1
ATOM 5349 O O . GLU B 1 242 ? 5.008 -30.219 -12.57 1 98.38 242 GLU B O 1
ATOM 5354 N N . SER B 1 243 ? 3.994 -29.906 -10.625 1 98.62 243 SER B N 1
ATOM 5355 C CA . SER B 1 243 ? 4.684 -28.656 -10.328 1 98.62 243 SER B CA 1
ATOM 5356 C C . SER B 1 243 ? 6.195 -28.859 -10.281 1 98.62 243 SER B C 1
ATOM 5358 O O . SER B 1 243 ? 6.945 -28.094 -10.898 1 98.62 243 SER B O 1
ATOM 5360 N N . HIS B 1 244 ? 6.609 -29.875 -9.586 1 98.5 244 HIS B N 1
ATOM 5361 C CA . HIS B 1 244 ? 8.031 -30.172 -9.461 1 98.5 244 HIS B CA 1
ATOM 5362 C C . HIS B 1 244 ? 8.617 -30.609 -10.797 1 98.5 244 HIS B C 1
ATOM 5364 O O . HIS B 1 244 ? 9.727 -30.219 -11.156 1 98.5 244 HIS B O 1
ATOM 5370 N N . ALA B 1 245 ? 7.918 -31.484 -11.5 1 98.44 245 ALA B N 1
ATOM 5371 C CA . ALA B 1 245 ? 8.398 -31.969 -12.789 1 98.44 245 ALA B CA 1
ATOM 5372 C C . ALA B 1 245 ? 8.594 -30.828 -13.773 1 98.44 245 ALA B C 1
ATOM 5374 O O . ALA B 1 245 ? 9.609 -30.75 -14.469 1 98.44 245 ALA B O 1
ATOM 5375 N N . ARG B 1 246 ? 7.645 -29.969 -13.836 1 98.5 246 ARG B N 1
ATOM 5376 C CA . ARG B 1 246 ? 7.703 -28.844 -14.766 1 98.5 246 ARG B CA 1
ATOM 5377 C C . ARG B 1 246 ? 8.805 -27.859 -14.367 1 98.5 246 ARG B C 1
ATOM 5379 O O . ARG B 1 246 ? 9.539 -27.359 -15.227 1 98.5 246 ARG B O 1
ATOM 5386 N N . ALA B 1 247 ? 8.93 -27.562 -13.07 1 97.94 247 ALA B N 1
ATOM 5387 C CA . ALA B 1 247 ? 9.977 -26.656 -12.594 1 97.94 247 ALA B CA 1
ATOM 5388 C C . ALA B 1 247 ? 11.367 -27.234 -12.891 1 97.94 247 ALA B C 1
ATOM 5390 O O . ALA B 1 247 ? 12.273 -26.5 -13.281 1 97.94 247 ALA B O 1
ATOM 5391 N N . ALA B 1 248 ? 11.461 -28.531 -12.703 1 97.75 248 ALA B N 1
ATOM 5392 C CA . ALA B 1 248 ? 12.727 -29.203 -12.977 1 97.75 248 ALA B CA 1
ATOM 5393 C C . ALA B 1 248 ? 13.078 -29.125 -14.461 1 97.75 248 ALA B C 1
ATOM 5395 O O . ALA B 1 248 ? 14.227 -28.844 -14.82 1 97.75 248 ALA B O 1
ATOM 5396 N N . ALA B 1 249 ? 12.148 -29.406 -15.297 1 98 249 ALA B N 1
ATOM 5397 C CA . ALA B 1 249 ? 12.367 -29.344 -16.734 1 98 249 ALA B CA 1
ATOM 5398 C C . ALA B 1 249 ? 12.727 -27.938 -17.188 1 98 249 ALA B C 1
ATOM 5400 O O . ALA B 1 249 ? 13.617 -27.75 -18.016 1 98 249 ALA B O 1
ATOM 5401 N N . ALA B 1 250 ? 12.008 -26.938 -16.656 1 97.44 250 ALA B N 1
ATOM 5402 C CA . ALA B 1 250 ? 12.266 -25.547 -17.016 1 97.44 250 ALA B CA 1
ATOM 5403 C C . ALA B 1 250 ? 13.664 -25.125 -16.578 1 97.44 250 ALA B C 1
ATOM 5405 O O . ALA B 1 250 ? 14.367 -24.422 -17.328 1 97.44 250 ALA B O 1
ATOM 5406 N N . THR B 1 251 ? 14.008 -25.5 -15.391 1 95.12 251 THR B N 1
ATOM 5407 C CA . THR B 1 251 ? 15.336 -25.172 -14.875 1 95.12 251 THR B CA 1
ATOM 5408 C C . THR B 1 251 ? 16.422 -25.828 -15.734 1 95.12 251 THR B C 1
ATOM 5410 O O . THR B 1 251 ? 17.406 -25.188 -16.109 1 95.12 251 THR B O 1
ATOM 5413 N N . ALA B 1 252 ? 16.219 -27.078 -16.047 1 95.94 252 ALA B N 1
ATOM 5414 C CA . ALA B 1 252 ? 17.188 -27.844 -16.828 1 95.94 252 ALA B CA 1
ATOM 5415 C C . ALA B 1 252 ? 17.344 -27.25 -18.234 1 95.94 252 ALA B C 1
ATOM 5417 O O . ALA B 1 252 ? 18.438 -27.266 -18.812 1 95.94 252 ALA B O 1
ATOM 5418 N N . SER B 1 253 ? 16.297 -26.719 -18.797 1 96.44 253 SER B N 1
ATOM 5419 C CA . SER B 1 253 ? 16.328 -26.172 -20.141 1 96.44 253 SER B CA 1
ATOM 5420 C C . SER B 1 253 ? 16.75 -24.703 -20.141 1 96.44 253 SER B C 1
ATOM 5422 O O . SER B 1 253 ? 16.797 -24.062 -21.188 1 96.44 253 SER B O 1
ATOM 5424 N N . GLY B 1 254 ? 16.922 -24.078 -18.969 1 94.88 254 GLY B N 1
ATOM 5425 C CA . GLY B 1 254 ? 17.438 -22.734 -18.844 1 94.88 254 GLY B CA 1
ATOM 5426 C C . GLY B 1 254 ? 16.359 -21.672 -19.047 1 94.88 254 GLY B C 1
ATOM 5427 O O . GLY B 1 254 ? 16.672 -20.531 -19.391 1 94.88 254 GLY B O 1
ATOM 5428 N N . LYS B 1 255 ? 15.156 -22 -18.812 1 95.38 255 LYS B N 1
ATOM 5429 C CA . LYS B 1 255 ? 14.055 -21.062 -19.078 1 95.38 255 LYS B CA 1
ATOM 5430 C C . LYS B 1 255 ? 14.086 -19.891 -18.109 1 95.38 255 LYS B C 1
ATOM 5432 O O . LYS B 1 255 ? 13.602 -18.812 -18.422 1 95.38 255 LYS B O 1
ATOM 5437 N N . PHE B 1 256 ? 14.703 -20.078 -16.938 1 93.75 256 PHE B N 1
ATOM 5438 C CA . PHE B 1 256 ? 14.664 -19.047 -15.906 1 93.75 256 PHE B CA 1
ATOM 5439 C C . PHE B 1 256 ? 15.898 -18.156 -15.969 1 93.75 256 PHE B C 1
ATOM 5441 O O . PHE B 1 256 ? 16.016 -17.203 -15.203 1 93.75 256 PHE B O 1
ATOM 5448 N N . LYS B 1 257 ? 16.781 -18.375 -16.844 1 89.19 257 LYS B N 1
ATOM 5449 C CA . LYS B 1 257 ? 18.062 -17.688 -16.891 1 89.19 257 LYS B CA 1
ATOM 5450 C C . LYS B 1 257 ? 17.859 -16.188 -17.156 1 89.19 257 LYS B C 1
ATOM 5452 O O . LYS B 1 257 ? 18.594 -15.359 -16.594 1 89.19 257 LYS B O 1
ATOM 5457 N N . ASP B 1 258 ? 16.859 -15.883 -17.953 1 86.12 258 ASP B N 1
ATOM 5458 C CA . ASP B 1 258 ? 16.656 -14.484 -18.312 1 86.12 258 ASP B CA 1
ATOM 5459 C C . ASP B 1 258 ? 15.938 -13.727 -17.203 1 86.12 258 ASP B C 1
ATOM 5461 O O . ASP B 1 258 ? 15.938 -12.492 -17.188 1 86.12 258 ASP B O 1
ATOM 5465 N N . GLU B 1 259 ? 15.336 -14.445 -16.297 1 88.69 259 GLU B N 1
ATOM 5466 C CA . GLU B 1 259 ? 14.516 -13.75 -15.312 1 88.69 259 GLU B CA 1
ATOM 5467 C C . GLU B 1 259 ? 15.18 -13.781 -13.938 1 88.69 259 GLU B C 1
ATOM 5469 O O . GLU B 1 259 ? 14.844 -12.969 -13.07 1 88.69 259 GLU B O 1
ATOM 5474 N N . ILE B 1 260 ? 16.172 -14.586 -13.695 1 89.75 260 ILE B N 1
ATOM 5475 C CA . ILE B 1 260 ? 16.812 -14.672 -12.391 1 89.75 260 ILE B CA 1
ATOM 5476 C C . ILE B 1 260 ? 18.125 -13.875 -12.398 1 89.75 260 ILE B C 1
ATOM 5478 O O . ILE B 1 260 ? 18.969 -14.078 -13.266 1 89.75 260 ILE B O 1
ATOM 5482 N N . ILE B 1 261 ? 18.188 -12.961 -11.477 1 84.31 261 ILE B N 1
ATOM 5483 C CA . ILE B 1 261 ? 19.438 -12.234 -11.266 1 84.31 261 ILE B CA 1
ATOM 5484 C C . ILE B 1 261 ? 20.344 -13.008 -10.305 1 84.31 261 ILE B C 1
ATOM 5486 O O . ILE B 1 261 ? 19.953 -13.289 -9.172 1 84.31 261 ILE B O 1
ATOM 5490 N N . PRO B 1 262 ? 21.516 -13.305 -10.773 1 84.62 262 PRO B N 1
ATOM 5491 C CA . PRO B 1 262 ? 22.422 -14.023 -9.867 1 84.62 262 PRO B CA 1
ATOM 5492 C C . PRO B 1 262 ? 22.812 -13.195 -8.648 1 84.62 262 PRO B C 1
ATOM 5494 O O . PRO B 1 262 ? 23.031 -11.984 -8.758 1 84.62 262 PRO B O 1
ATOM 5497 N N . VAL B 1 263 ? 22.844 -13.828 -7.555 1 80.75 263 VAL B N 1
ATOM 5498 C CA . VAL B 1 263 ? 23.219 -13.164 -6.316 1 80.75 263 VAL B CA 1
ATOM 5499 C C . VAL B 1 263 ? 24.578 -13.703 -5.84 1 80.75 263 VAL B C 1
ATOM 5501 O O . VAL B 1 263 ? 24.719 -14.906 -5.613 1 80.75 263 VAL B O 1
ATOM 5504 N N . HIS B 1 264 ? 25.5 -12.75 -5.727 1 79.69 264 HIS B N 1
ATOM 5505 C CA . HIS B 1 264 ? 26.797 -13.109 -5.152 1 79.69 264 HIS B CA 1
ATOM 5506 C C . HIS B 1 264 ? 26.781 -13.008 -3.633 1 79.69 264 HIS B C 1
ATOM 5508 O O . HIS B 1 264 ? 26.484 -11.945 -3.08 1 79.69 264 HIS B O 1
ATOM 5514 N N . THR B 1 265 ? 26.938 -14.148 -3.021 1 79 265 THR B N 1
ATOM 5515 C CA . THR B 1 265 ? 26.875 -14.141 -1.564 1 79 265 THR B CA 1
ATOM 5516 C C . THR B 1 265 ? 27.875 -15.133 -0.977 1 79 265 THR B C 1
ATOM 5518 O O . THR B 1 265 ? 28.766 -15.609 -1.675 1 79 265 THR B O 1
ATOM 5521 N N . LYS B 1 266 ? 27.844 -15.133 0.427 1 77.31 266 LYS B N 1
ATOM 5522 C CA . LYS B 1 266 ? 28.719 -16.047 1.143 1 77.31 266 LYS B CA 1
ATOM 5523 C C . LYS B 1 266 ? 27.922 -17.062 1.954 1 77.31 266 LYS B C 1
ATOM 5525 O O . LYS B 1 266 ? 26.875 -16.734 2.516 1 77.31 266 LYS B O 1
ATOM 5530 N N . LEU B 1 267 ? 28.312 -18.312 1.73 1 76.81 267 LEU B N 1
ATOM 5531 C CA . LEU B 1 267 ? 27.766 -19.359 2.592 1 76.81 267 LEU B CA 1
ATOM 5532 C C . LEU B 1 267 ? 28.672 -19.609 3.793 1 76.81 267 LEU B C 1
ATOM 5534 O O . LEU B 1 267 ? 29.906 -19.641 3.656 1 76.81 267 LEU B O 1
ATOM 5538 N N . ILE B 1 268 ? 27.984 -19.516 4.91 1 76.69 268 ILE B N 1
ATOM 5539 C CA . ILE B 1 268 ? 28.766 -19.766 6.121 1 76.69 268 ILE B CA 1
ATOM 5540 C C . ILE B 1 268 ? 28.469 -21.172 6.637 1 76.69 268 ILE B C 1
ATOM 5542 O O . ILE B 1 268 ? 27.312 -21.516 6.887 1 76.69 268 ILE B O 1
ATOM 5546 N N . ASP B 1 269 ? 29.438 -21.969 6.691 1 74.38 269 ASP B N 1
ATOM 5547 C CA . ASP B 1 269 ? 29.281 -23.281 7.301 1 74.38 269 ASP B CA 1
ATOM 5548 C C . ASP B 1 269 ? 28.969 -23.172 8.789 1 74.38 269 ASP B C 1
ATOM 5550 O O . ASP B 1 269 ? 29.75 -22.594 9.555 1 74.38 269 ASP B O 1
ATOM 5554 N N . PRO B 1 270 ? 27.844 -23.562 9.086 1 73.56 270 PRO B N 1
ATOM 5555 C CA . PRO B 1 270 ? 27.453 -23.359 10.484 1 73.56 270 PRO B CA 1
ATOM 5556 C C . PRO B 1 270 ? 28.391 -24.078 11.469 1 73.56 270 PRO B C 1
ATOM 5558 O O . PRO B 1 270 ? 28.484 -23.672 12.625 1 73.56 270 PRO B O 1
ATOM 5561 N N . LYS B 1 271 ? 29.109 -25.125 11.094 1 81.62 271 LYS B N 1
ATOM 5562 C CA . LYS B 1 271 ? 29.953 -25.906 11.977 1 81.62 271 LYS B CA 1
ATOM 5563 C C . LYS B 1 271 ? 31.375 -25.328 12.023 1 81.62 271 LYS B C 1
ATOM 5565 O O . LYS B 1 271 ? 31.969 -25.219 13.102 1 81.62 271 LYS B O 1
ATOM 5570 N N . THR B 1 272 ? 31.844 -24.891 10.977 1 81.31 272 THR B N 1
ATOM 5571 C CA . THR B 1 272 ? 33.25 -24.484 10.906 1 81.31 272 THR B CA 1
ATOM 5572 C C . THR B 1 272 ? 33.375 -22.953 10.875 1 81.31 272 THR B C 1
ATOM 5574 O O . THR B 1 272 ? 34.438 -22.406 11.125 1 81.31 272 THR B O 1
ATOM 5577 N N . GLY B 1 273 ? 32.219 -22.312 10.539 1 78.12 273 GLY B N 1
ATOM 5578 C CA . GLY B 1 273 ? 32.25 -20.859 10.383 1 78.12 273 GLY B CA 1
ATOM 5579 C C . GLY B 1 273 ? 32.906 -20.422 9.094 1 78.12 273 GLY B C 1
ATOM 5580 O O . GLY B 1 273 ? 33.031 -19.219 8.844 1 78.12 273 GLY B O 1
ATOM 5581 N N . GLU B 1 274 ? 33.406 -21.391 8.32 1 82.38 274 GLU B N 1
ATOM 5582 C CA . GLU B 1 274 ? 34.062 -21.078 7.07 1 82.38 274 GLU B CA 1
ATOM 5583 C C . GLU B 1 274 ? 33.125 -20.422 6.078 1 82.38 274 GLU B C 1
ATOM 5585 O O . GLU B 1 274 ? 31.953 -20.844 5.953 1 82.38 274 GLU B O 1
ATOM 5590 N N . GLU B 1 275 ? 33.625 -19.297 5.523 1 83.19 275 GLU B N 1
ATOM 5591 C CA . GLU B 1 275 ? 32.844 -18.578 4.527 1 83.19 275 GLU B CA 1
ATOM 5592 C C . GLU B 1 275 ? 33.281 -18.953 3.111 1 83.19 275 GLU B C 1
ATOM 5594 O O . GLU B 1 275 ? 34.469 -19.047 2.818 1 83.19 275 GLU B O 1
ATOM 5599 N N . LYS B 1 276 ? 32.344 -19.391 2.361 1 85.69 276 LYS B N 1
ATOM 5600 C CA . LYS B 1 276 ? 32.594 -19.688 0.951 1 85.69 276 LYS B CA 1
ATOM 5601 C C . LYS B 1 276 ? 31.75 -18.781 0.05 1 85.69 276 LYS B C 1
ATOM 5603 O O . LYS B 1 276 ? 30.547 -18.656 0.234 1 85.69 276 LYS B O 1
ATOM 5608 N N . LYS B 1 277 ? 32.469 -18.188 -0.868 1 85.62 277 LYS B N 1
ATOM 5609 C CA . LYS B 1 277 ? 31.781 -17.344 -1.836 1 85.62 277 LYS B CA 1
ATOM 5610 C C . LYS B 1 277 ? 30.984 -18.188 -2.828 1 85.62 277 LYS B C 1
ATOM 5612 O O . LYS B 1 277 ? 31.516 -19.172 -3.367 1 85.62 277 LYS B O 1
ATOM 5617 N N . VAL B 1 278 ? 29.719 -17.891 -2.928 1 84 278 VAL B N 1
ATOM 5618 C CA . VAL B 1 278 ? 28.875 -18.641 -3.852 1 84 278 VAL B CA 1
ATOM 5619 C C . VAL B 1 278 ? 28.016 -17.688 -4.664 1 84 278 VAL B C 1
ATOM 5621 O O . VAL B 1 278 ? 27.797 -16.547 -4.258 1 84 278 VAL B O 1
ATOM 5624 N N . VAL B 1 279 ? 27.672 -18.172 -5.867 1 85.38 279 VAL B N 1
ATOM 5625 C CA . VAL B 1 279 ? 26.703 -17.469 -6.703 1 85.38 279 VAL B CA 1
ATOM 5626 C C . VAL B 1 279 ? 25.406 -18.281 -6.773 1 85.38 279 VAL B C 1
ATOM 5628 O O . VAL B 1 279 ? 25.422 -19.438 -7.188 1 85.38 279 VAL B O 1
ATOM 5631 N N . ILE B 1 280 ? 24.359 -17.719 -6.348 1 83.56 280 ILE B N 1
ATOM 5632 C CA . ILE B 1 280 ? 23.047 -18.359 -6.402 1 83.56 280 ILE B CA 1
ATOM 5633 C C . ILE B 1 280 ? 22.281 -17.875 -7.637 1 83.56 280 ILE B C 1
ATOM 5635 O O . ILE B 1 280 ? 21.938 -16.688 -7.738 1 83.56 280 ILE B O 1
ATOM 5639 N N . SER B 1 281 ? 22.062 -18.828 -8.555 1 87.56 281 SER B N 1
ATOM 5640 C CA . SER B 1 281 ? 21.438 -18.438 -9.805 1 87.56 281 SER B CA 1
ATOM 5641 C C . SER B 1 281 ? 20.266 -19.344 -10.156 1 87.56 281 SER B C 1
ATOM 5643 O O . SER B 1 281 ? 19.703 -19.25 -11.25 1 87.56 281 SER B O 1
ATOM 5645 N N . VAL B 1 282 ? 19.953 -20.203 -9.227 1 87.88 282 VAL B N 1
ATOM 5646 C CA . VAL B 1 282 ? 18.844 -21.125 -9.453 1 87.88 282 VAL B CA 1
ATOM 5647 C C . VAL B 1 282 ? 17.938 -21.125 -8.234 1 87.88 282 VAL B C 1
ATOM 5649 O O . VAL B 1 282 ? 18.406 -21 -7.098 1 87.88 282 VAL B O 1
ATOM 5652 N N . ASP B 1 283 ? 16.656 -21.25 -8.492 1 88.62 283 ASP B N 1
ATOM 5653 C CA . ASP B 1 283 ? 15.703 -21.359 -7.395 1 88.62 283 ASP B CA 1
ATOM 5654 C C . ASP B 1 283 ? 15.93 -22.641 -6.598 1 88.62 283 ASP B C 1
ATOM 5656 O O . ASP B 1 283 ? 16.281 -23.688 -7.164 1 88.62 283 ASP B O 1
ATOM 5660 N N . ASP B 1 284 ? 15.688 -22.5 -5.375 1 86.31 284 ASP B N 1
ATOM 5661 C CA . ASP B 1 284 ? 15.789 -23.688 -4.523 1 86.31 284 ASP B CA 1
ATOM 5662 C C . ASP B 1 284 ? 14.43 -24.344 -4.316 1 86.31 284 ASP B C 1
ATOM 5664 O O . ASP B 1 284 ? 13.414 -23.844 -4.805 1 86.31 284 ASP B O 1
ATOM 5668 N N . GLY B 1 285 ? 14.422 -25.531 -3.807 1 90.19 285 GLY B N 1
ATOM 5669 C CA . GLY B 1 285 ? 13.195 -26.188 -3.404 1 90.19 285 GLY B CA 1
ATOM 5670 C C . GLY B 1 285 ? 12.703 -27.203 -4.422 1 90.19 285 GLY B C 1
ATOM 5671 O O . GLY B 1 285 ? 11.883 -28.078 -4.102 1 90.19 285 GLY B O 1
ATOM 5672 N N . ILE B 1 286 ? 13.188 -27.109 -5.699 1 95.56 286 ILE B N 1
ATOM 5673 C CA . ILE B 1 286 ? 12.727 -28 -6.758 1 95.56 286 ILE B CA 1
ATOM 5674 C C . ILE B 1 286 ? 13.242 -29.422 -6.496 1 95.56 286 ILE B C 1
ATOM 5676 O O . ILE B 1 286 ? 14.438 -29.625 -6.277 1 95.56 286 ILE B O 1
ATOM 5680 N N . ARG B 1 287 ? 12.344 -30.344 -6.57 1 96.19 287 ARG B N 1
ATOM 5681 C CA . ARG B 1 287 ? 12.656 -31.75 -6.363 1 96.19 287 ARG B CA 1
ATOM 5682 C C . ARG B 1 287 ? 12.25 -32.594 -7.574 1 96.19 287 ARG B C 1
ATOM 5684 O O . ARG B 1 287 ? 11.156 -33.156 -7.605 1 96.19 287 ARG B O 1
ATOM 5691 N N . PRO B 1 288 ? 13.141 -32.812 -8.547 1 93.31 288 PRO B N 1
ATOM 5692 C CA . PRO B 1 288 ? 12.812 -33.531 -9.789 1 93.31 288 PRO B CA 1
ATOM 5693 C C . PRO B 1 288 ? 12.352 -34.969 -9.547 1 93.31 288 PRO B C 1
ATOM 5695 O O . PRO B 1 288 ? 11.617 -35.531 -10.367 1 93.31 288 PRO B O 1
ATOM 5698 N N . GLY B 1 289 ? 12.594 -35.562 -8.438 1 92.06 289 GLY B N 1
ATOM 5699 C CA . GLY B 1 289 ? 12.289 -36.969 -8.18 1 92.06 289 GLY B CA 1
ATOM 5700 C C . GLY B 1 289 ? 11 -37.156 -7.398 1 92.06 289 GLY B C 1
ATOM 5701 O O . GLY B 1 289 ? 10.695 -38.281 -6.965 1 92.06 289 GLY B O 1
ATOM 5702 N N . THR B 1 290 ? 10.258 -36.125 -7.371 1 97.06 290 THR B N 1
ATOM 5703 C CA . THR B 1 290 ? 9.008 -36.219 -6.625 1 97.06 290 THR B CA 1
ATOM 5704 C C . THR B 1 290 ? 8.039 -37.156 -7.328 1 97.06 290 THR B C 1
ATOM 5706 O O . THR B 1 290 ? 7.816 -37.031 -8.539 1 97.06 290 THR B O 1
ATOM 5709 N N . THR B 1 291 ? 7.496 -38.156 -6.578 1 97.75 291 THR B N 1
ATOM 5710 C CA . THR B 1 291 ? 6.559 -39.125 -7.117 1 97.75 291 THR B CA 1
ATOM 5711 C C . THR B 1 291 ? 5.277 -39.188 -6.289 1 97.75 291 THR B C 1
ATOM 5713 O O . THR B 1 291 ? 5.262 -38.719 -5.137 1 97.75 291 THR B O 1
ATOM 5716 N N . LEU B 1 292 ? 4.297 -39.719 -6.957 1 97.81 292 LEU B N 1
ATOM 5717 C CA . LEU B 1 292 ? 3.033 -39.875 -6.242 1 97.81 292 LEU B CA 1
ATOM 5718 C C . LEU B 1 292 ? 3.203 -40.781 -5.016 1 97.81 292 LEU B C 1
ATOM 5720 O O . LEU B 1 292 ? 2.652 -40.469 -3.951 1 97.81 292 LEU B O 1
ATOM 5724 N N . SER B 1 293 ? 3.885 -41.906 -5.184 1 97.56 293 SER B N 1
ATOM 5725 C CA . SER B 1 293 ? 4.109 -42.844 -4.086 1 97.56 293 SER B CA 1
ATOM 5726 C C . SER B 1 293 ? 4.879 -42.188 -2.947 1 97.56 293 SER B C 1
ATOM 5728 O O . SER B 1 293 ? 4.602 -42.438 -1.773 1 97.56 293 SER B O 1
ATOM 5730 N N . GLY B 1 294 ? 5.867 -41.375 -3.268 1 97.38 294 GLY B N 1
ATOM 5731 C CA . GLY B 1 294 ? 6.617 -40.656 -2.26 1 97.38 294 GLY B CA 1
ATOM 5732 C C . GLY B 1 294 ? 5.77 -39.656 -1.486 1 97.38 294 GLY B C 1
ATOM 5733 O O . GLY B 1 294 ? 5.887 -39.562 -0.264 1 97.38 294 GLY B O 1
ATOM 5734 N N . LEU B 1 295 ? 4.965 -38.906 -2.211 1 97.75 295 LEU B N 1
ATOM 5735 C CA . LEU B 1 295 ? 4.113 -37.906 -1.586 1 97.75 295 LEU B CA 1
ATOM 5736 C C . LEU B 1 295 ? 3.047 -38.562 -0.715 1 97.75 295 LEU B C 1
ATOM 5738 O O . LEU B 1 295 ? 2.648 -38 0.31 1 97.75 295 LEU B O 1
ATOM 5742 N N . ALA B 1 296 ? 2.568 -39.75 -1.1 1 95.81 296 ALA B N 1
ATOM 5743 C CA . ALA B 1 296 ? 1.51 -40.438 -0.386 1 95.81 296 ALA B CA 1
ATOM 5744 C C . ALA B 1 296 ? 1.949 -40.812 1.029 1 95.81 296 ALA B C 1
ATOM 5746 O O . ALA B 1 296 ? 1.113 -41.031 1.911 1 95.81 296 ALA B O 1
ATOM 5747 N N . LYS B 1 297 ? 3.191 -40.844 1.263 1 96.12 297 LYS B N 1
ATOM 5748 C CA . LYS B 1 297 ? 3.734 -41.25 2.557 1 96.12 297 LYS B CA 1
ATOM 5749 C C . LYS B 1 297 ? 3.773 -40.062 3.527 1 96.12 297 LYS B C 1
ATOM 5751 O O . LYS B 1 297 ? 3.936 -40.25 4.734 1 96.12 297 LYS B O 1
ATOM 5756 N N . LEU B 1 298 ? 3.592 -38.938 2.998 1 96.5 298 LEU B N 1
ATOM 5757 C CA . LEU B 1 298 ? 3.703 -37.75 3.844 1 96.5 298 LEU B CA 1
ATOM 5758 C C . LEU B 1 298 ? 2.467 -37.594 4.719 1 96.5 298 LEU B C 1
ATOM 5760 O O . LEU B 1 298 ? 1.347 -37.844 4.277 1 96.5 298 LEU B O 1
ATOM 5764 N N . LYS B 1 299 ? 2.691 -37.156 5.941 1 95.88 299 LYS B N 1
ATOM 5765 C CA . LYS B 1 299 ? 1.606 -36.938 6.895 1 95.88 299 LYS B CA 1
ATOM 5766 C C . LYS B 1 299 ? 0.903 -35.594 6.641 1 95.88 299 LYS B C 1
ATOM 5768 O O . LYS B 1 299 ? 1.527 -34.656 6.188 1 95.88 299 LYS B O 1
ATOM 5773 N N . THR B 1 300 ? -0.392 -35.656 6.98 1 95.38 300 THR B N 1
ATOM 5774 C CA . THR B 1 300 ? -1.14 -34.406 6.941 1 95.38 300 THR B CA 1
ATOM 5775 C C . THR B 1 300 ? -0.705 -33.469 8.078 1 95.38 300 THR B C 1
ATOM 5777 O O . THR B 1 300 ? -0.325 -33.938 9.148 1 95.38 300 THR B O 1
ATOM 5780 N N . VAL B 1 301 ? -0.782 -32.219 7.934 1 92.12 301 VAL B N 1
ATOM 5781 C CA . VAL B 1 301 ? -0.162 -31.266 8.859 1 92.12 301 VAL B CA 1
ATOM 5782 C C . VAL B 1 301 ? -1.241 -30.547 9.656 1 92.12 301 VAL B C 1
ATOM 5784 O O . VAL B 1 301 ? -1.08 -30.312 10.859 1 92.12 301 VAL B O 1
ATOM 5787 N N . PHE B 1 302 ? -2.336 -30.203 9.148 1 90.69 302 PHE B N 1
ATOM 5788 C CA . PHE B 1 302 ? -3.232 -29.234 9.758 1 90.69 302 PHE B CA 1
ATOM 5789 C C . PHE B 1 302 ? -4.465 -29.922 10.336 1 90.69 302 PHE B C 1
ATOM 5791 O O . PHE B 1 302 ? -5.121 -29.391 11.227 1 90.69 302 PHE B O 1
ATOM 5798 N N . LYS B 1 303 ? -4.816 -31.047 9.766 1 91.12 303 LYS B N 1
ATOM 5799 C CA . LYS B 1 303 ? -5.949 -31.859 10.211 1 91.12 303 LYS B CA 1
ATOM 5800 C C . LYS B 1 303 ? -5.621 -33.344 10.141 1 91.12 303 LYS B C 1
ATOM 5802 O O . LYS B 1 303 ? -5.043 -33.812 9.156 1 91.12 303 LYS B O 1
ATOM 5807 N N . LYS B 1 304 ? -5.941 -34.094 11.172 1 90.25 304 LYS B N 1
ATOM 5808 C CA . LYS B 1 304 ? -5.621 -35.5 11.25 1 90.25 304 LYS B CA 1
ATOM 5809 C C . LYS B 1 304 ? -6.199 -36.281 10.055 1 90.25 304 LYS B C 1
ATOM 5811 O O . LYS B 1 304 ? -5.52 -37.125 9.461 1 90.25 304 LYS B O 1
ATOM 5816 N N . ASP B 1 305 ? -7.383 -36.031 9.727 1 91.12 305 ASP B N 1
ATOM 5817 C CA . ASP B 1 305 ? -8.008 -36.656 8.57 1 91.12 305 ASP B CA 1
ATOM 5818 C C . ASP B 1 305 ? -8.07 -35.719 7.379 1 91.12 305 ASP B C 1
ATOM 5820 O O . ASP B 1 305 ? -9 -35.781 6.57 1 91.12 305 ASP B O 1
ATOM 5824 N N . GLY B 1 306 ? -6.988 -34.969 7.344 1 96.38 306 GLY B N 1
ATOM 5825 C CA . GLY B 1 306 ? -6.98 -33.969 6.273 1 96.38 306 GLY B CA 1
ATOM 5826 C C . GLY B 1 306 ? -6.312 -34.5 5.008 1 96.38 306 GLY B C 1
ATOM 5827 O O . GLY B 1 306 ? -6.23 -35.688 4.781 1 96.38 306 GLY B O 1
ATOM 5828 N N . THR B 1 307 ? -6.031 -33.562 4.086 1 98 307 THR B N 1
ATOM 5829 C CA . THR B 1 307 ? -5.445 -33.938 2.801 1 98 307 THR B CA 1
ATOM 5830 C C . THR B 1 307 ? -4.227 -33.062 2.49 1 98 307 THR B C 1
ATOM 5832 O O . THR B 1 307 ? -3.473 -33.344 1.561 1 98 307 THR B O 1
ATOM 5835 N N . THR B 1 308 ? -4.031 -32.031 3.281 1 98.12 308 THR B N 1
ATOM 5836 C CA . THR B 1 308 ? -2.938 -31.094 3.033 1 98.12 308 THR B CA 1
ATOM 5837 C C . THR B 1 308 ? -1.658 -31.562 3.715 1 98.12 308 THR B C 1
ATOM 5839 O O . THR B 1 308 ? -1.648 -31.812 4.922 1 98.12 308 THR B O 1
ATOM 5842 N N . THR B 1 309 ? -0.599 -31.734 2.932 1 97.81 309 THR B N 1
ATOM 5843 C CA . THR B 1 309 ? 0.709 -32.156 3.432 1 97.81 309 THR B CA 1
ATOM 5844 C C . THR B 1 309 ? 1.776 -31.125 3.045 1 97.81 309 THR B C 1
ATOM 5846 O O . THR B 1 309 ? 1.506 -30.203 2.283 1 97.81 309 THR B O 1
ATOM 5849 N N . ALA B 1 310 ? 2.957 -31.328 3.607 1 95.88 310 ALA B N 1
ATOM 5850 C CA . ALA B 1 310 ? 4.078 -30.484 3.215 1 95.88 310 ALA B CA 1
ATOM 5851 C C . ALA B 1 310 ? 4.398 -30.641 1.731 1 95.88 310 ALA B C 1
ATOM 5853 O O . ALA B 1 310 ? 4.887 -29.703 1.089 1 95.88 310 ALA B O 1
ATOM 5854 N N . GLY B 1 311 ? 4.09 -31.781 1.143 1 97.44 311 GLY B N 1
ATOM 5855 C CA . GLY B 1 311 ? 4.422 -32.094 -0.24 1 97.44 311 GLY B CA 1
ATOM 5856 C C . GLY B 1 311 ? 3.488 -31.438 -1.237 1 97.44 311 GLY B C 1
ATOM 5857 O O . GLY B 1 311 ? 3.855 -31.219 -2.396 1 97.44 311 GLY B O 1
ATOM 5858 N N . ASN B 1 312 ? 2.297 -31.203 -0.796 1 98.31 312 ASN B N 1
ATOM 5859 C CA . ASN B 1 312 ? 1.347 -30.578 -1.705 1 98.31 312 ASN B CA 1
ATOM 5860 C C . ASN B 1 312 ? 1.012 -29.156 -1.267 1 98.31 312 ASN B C 1
ATOM 5862 O O . ASN B 1 312 ? -0.097 -28.672 -1.503 1 98.31 312 ASN B O 1
ATOM 5866 N N . SER B 1 313 ? 1.926 -28.516 -0.496 1 97.62 313 SER B N 1
ATOM 5867 C CA . SER B 1 313 ? 1.886 -27.125 -0.08 1 97.62 313 SER B CA 1
ATOM 5868 C C . SER B 1 313 ? 3.123 -26.359 -0.555 1 97.62 313 SER B C 1
ATOM 5870 O O . SER B 1 313 ? 4.184 -26.969 -0.754 1 97.62 313 SER B O 1
ATOM 5872 N N . SER B 1 314 ? 2.879 -25.062 -0.807 1 96.25 314 SER B N 1
ATOM 5873 C CA . SER B 1 314 ? 4.047 -24.266 -1.179 1 96.25 314 SER B CA 1
ATOM 5874 C C . SER B 1 314 ? 5.082 -24.25 -0.061 1 96.25 314 SER B C 1
ATOM 5876 O O . SER B 1 314 ? 4.738 -24.375 1.115 1 96.25 314 SER B O 1
ATOM 5878 N N . GLN B 1 315 ? 6.27 -24.047 -0.373 1 90.81 315 GLN B N 1
ATOM 5879 C CA . GLN B 1 315 ? 7.383 -24.031 0.571 1 90.81 315 GLN B CA 1
ATOM 5880 C C . GLN B 1 315 ? 7.535 -22.656 1.214 1 90.81 315 GLN B C 1
ATOM 5882 O O . GLN B 1 315 ? 7.18 -21.641 0.611 1 90.81 315 GLN B O 1
ATOM 5887 N N . VAL B 1 316 ? 7.977 -22.625 2.467 1 87.25 316 VAL B N 1
ATOM 5888 C CA . VAL B 1 316 ? 8.438 -21.391 3.076 1 87.25 316 VAL B CA 1
ATOM 5889 C C . VAL B 1 316 ? 9.703 -20.906 2.371 1 87.25 316 VAL B C 1
ATOM 5891 O O . VAL B 1 316 ? 10.688 -21.625 2.281 1 87.25 316 VAL B O 1
ATOM 5894 N N . SER B 1 317 ? 9.641 -19.75 1.847 1 88.56 317 SER B N 1
ATOM 5895 C CA . SER B 1 317 ? 10.742 -19.281 1.005 1 88.56 317 SER B CA 1
ATOM 5896 C C . SER B 1 317 ? 10.977 -17.781 1.163 1 88.56 317 SER B C 1
ATOM 5898 O O . SER B 1 317 ? 10.094 -17.062 1.633 1 88.56 317 SER B O 1
ATOM 5900 N N . ASP B 1 318 ? 12.164 -17.359 0.821 1 87.62 318 ASP B N 1
ATOM 5901 C CA . ASP B 1 318 ? 12.516 -15.945 0.646 1 87.62 318 ASP B CA 1
ATOM 5902 C C . ASP B 1 318 ? 12.633 -15.586 -0.833 1 87.62 318 ASP B C 1
ATOM 5904 O O . ASP B 1 318 ? 12.984 -16.438 -1.657 1 87.62 318 ASP B O 1
ATOM 5908 N N . GLY B 1 319 ? 12.234 -14.422 -1.141 1 88 319 GLY B N 1
ATOM 5909 C CA . GLY B 1 319 ? 12.328 -14.023 -2.537 1 88 319 GLY B CA 1
ATOM 5910 C C . GLY B 1 319 ? 12.031 -12.555 -2.764 1 88 319 GLY B C 1
ATOM 5911 O O . GLY B 1 319 ? 11.547 -11.867 -1.862 1 88 319 GLY B O 1
ATOM 5912 N N . ALA B 1 320 ? 12.406 -12.125 -3.912 1 90.31 320 ALA B N 1
ATOM 5913 C CA . ALA B 1 320 ? 12.141 -10.758 -4.359 1 90.31 320 ALA B CA 1
ATOM 5914 C C . ALA B 1 320 ? 11.969 -10.703 -5.875 1 90.31 320 ALA B C 1
ATOM 5916 O O . ALA B 1 320 ? 12.461 -11.578 -6.594 1 90.31 320 ALA B O 1
ATOM 5917 N N . GLY B 1 321 ? 11.25 -9.75 -6.363 1 90.25 321 GLY B N 1
ATOM 5918 C CA . GLY B 1 321 ? 11.055 -9.469 -7.773 1 90.25 321 GLY B CA 1
ATOM 5919 C C . GLY B 1 321 ? 10.711 -8.016 -8.047 1 90.25 321 GLY B C 1
ATOM 5920 O O . GLY B 1 321 ? 10.25 -7.301 -7.148 1 90.25 321 GLY B O 1
ATOM 5921 N N . ALA B 1 322 ? 11.039 -7.551 -9.211 1 92.44 322 ALA B N 1
ATOM 5922 C CA . ALA B 1 322 ? 10.742 -6.172 -9.586 1 92.44 322 ALA B CA 1
ATOM 5923 C C . ALA B 1 322 ? 10.328 -6.07 -11.055 1 92.44 322 ALA B C 1
ATOM 5925 O O . ALA B 1 322 ? 10.828 -6.824 -11.891 1 92.44 322 ALA B O 1
ATOM 5926 N N . VAL B 1 323 ? 9.469 -5.172 -11.312 1 93.44 323 VAL B N 1
ATOM 5927 C CA . VAL B 1 323 ? 8.953 -4.891 -12.648 1 93.44 323 VAL B CA 1
ATOM 5928 C C . VAL B 1 323 ? 9.078 -3.395 -12.938 1 93.44 323 VAL B C 1
ATOM 5930 O O . VAL B 1 323 ? 8.609 -2.562 -12.156 1 93.44 323 VAL B O 1
ATOM 5933 N N . LEU B 1 324 ? 9.75 -3.047 -14.008 1 93.88 324 LEU B N 1
ATOM 5934 C CA . LEU B 1 324 ? 9.789 -1.667 -14.477 1 93.88 324 LEU B CA 1
ATOM 5935 C C . LEU B 1 324 ? 8.609 -1.378 -15.398 1 93.88 324 LEU B C 1
ATOM 5937 O O . LEU B 1 324 ? 8.375 -2.107 -16.375 1 93.88 324 LEU B O 1
ATOM 5941 N N . LEU B 1 325 ? 7.848 -0.327 -15.047 1 95.75 325 LEU B N 1
ATOM 5942 C CA . LEU B 1 325 ? 6.68 0.067 -15.828 1 95.75 325 LEU B CA 1
ATOM 5943 C C . LEU B 1 325 ? 6.848 1.478 -16.375 1 95.75 325 LEU B C 1
ATOM 5945 O O . LEU B 1 325 ? 7.387 2.355 -15.703 1 95.75 325 LEU B O 1
ATOM 5949 N N . MET B 1 326 ? 6.34 1.651 -17.625 1 94.12 326 MET B N 1
ATOM 5950 C CA . MET B 1 326 ? 6.402 2.957 -18.281 1 94.12 326 MET B CA 1
ATOM 5951 C C . MET B 1 326 ? 5.148 3.213 -19.109 1 94.12 326 MET B C 1
ATOM 5953 O O . MET B 1 326 ? 4.5 2.27 -19.562 1 94.12 326 MET B O 1
ATOM 5957 N N . LYS B 1 327 ? 4.895 4.5 -19.172 1 93.56 327 LYS B N 1
ATOM 5958 C CA . LYS B 1 327 ? 3.998 4.867 -20.266 1 93.56 327 LYS B CA 1
ATOM 5959 C C . LYS B 1 327 ? 4.551 4.406 -21.609 1 93.56 327 LYS B C 1
ATOM 5961 O O . LYS B 1 327 ? 5.75 4.527 -21.875 1 93.56 327 LYS B O 1
ATOM 5966 N N . ARG B 1 328 ? 3.709 3.896 -22.453 1 89.75 328 ARG B N 1
ATOM 5967 C CA . ARG B 1 328 ? 4.152 3.305 -23.703 1 89.75 328 ARG B CA 1
ATOM 5968 C C . ARG B 1 328 ? 4.914 4.32 -24.547 1 89.75 328 ARG B C 1
ATOM 5970 O O . ARG B 1 328 ? 5.961 4.004 -25.125 1 89.75 328 ARG B O 1
ATOM 5977 N N . SER B 1 329 ? 4.379 5.562 -24.672 1 90.5 329 SER B N 1
ATOM 5978 C CA . SER B 1 329 ? 5.02 6.598 -25.484 1 90.5 329 SER B CA 1
ATOM 5979 C C . SER B 1 329 ? 6.422 6.91 -24.969 1 90.5 329 SER B C 1
ATOM 5981 O O . SER B 1 329 ? 7.328 7.184 -25.75 1 90.5 329 SER B O 1
ATOM 5983 N N . VAL B 1 330 ? 6.609 6.789 -23.672 1 92.19 330 VAL B N 1
ATOM 5984 C CA . VAL B 1 330 ? 7.91 7.059 -23.078 1 92.19 330 VAL B CA 1
ATOM 5985 C C . VAL B 1 330 ? 8.867 5.914 -23.391 1 92.19 330 VAL B C 1
ATOM 5987 O O . VAL B 1 330 ? 10.031 6.145 -23.734 1 92.19 330 VAL B O 1
ATOM 5990 N N . ALA B 1 331 ? 8.398 4.676 -23.266 1 90.12 331 ALA B N 1
ATOM 5991 C CA . ALA B 1 331 ? 9.227 3.516 -23.578 1 90.12 331 ALA B CA 1
ATOM 5992 C C . ALA B 1 331 ? 9.695 3.559 -25.031 1 90.12 331 ALA B C 1
ATOM 5994 O O . ALA B 1 331 ? 10.867 3.303 -25.328 1 90.12 331 ALA B O 1
ATOM 5995 N N . VAL B 1 332 ? 8.805 3.928 -25.906 1 86.44 332 VAL B N 1
ATOM 5996 C CA . VAL B 1 332 ? 9.102 4 -27.328 1 86.44 332 VAL B CA 1
ATOM 5997 C C . VAL B 1 332 ? 10.109 5.117 -27.594 1 86.44 332 VAL B C 1
ATOM 5999 O O . VAL B 1 332 ? 11.078 4.93 -28.344 1 86.44 332 VAL B O 1
ATOM 6002 N N . SER B 1 333 ? 9.859 6.246 -26.984 1 91.69 333 SER B N 1
ATOM 6003 C CA . SER B 1 333 ? 10.742 7.387 -27.188 1 91.69 333 SER B CA 1
ATOM 6004 C C . SER B 1 333 ? 12.156 7.086 -26.703 1 91.69 333 SER B C 1
ATOM 6006 O O . SER B 1 333 ? 13.133 7.605 -27.25 1 91.69 333 SER B O 1
ATOM 6008 N N . LYS B 1 334 ? 12.289 6.152 -25.766 1 89.62 334 LYS B N 1
ATOM 6009 C CA . LYS B 1 334 ? 13.586 5.809 -25.188 1 89.62 334 LYS B CA 1
ATOM 6010 C C . LYS B 1 334 ? 14.195 4.598 -25.891 1 89.62 334 LYS B C 1
ATOM 6012 O O . LYS B 1 334 ? 15.32 4.191 -25.578 1 89.62 334 LYS B O 1
ATOM 6017 N N . GLY B 1 335 ? 13.477 4.02 -26.766 1 88 335 GLY B N 1
ATOM 6018 C CA . GLY B 1 335 ? 13.961 2.873 -27.516 1 88 335 GLY B CA 1
ATOM 6019 C C . GLY B 1 335 ? 14.055 1.609 -26.688 1 88 335 GLY B C 1
ATOM 6020 O O . GLY B 1 335 ? 14.875 0.736 -26.953 1 88 335 GLY B O 1
ATOM 6021 N N . LEU B 1 336 ? 13.273 1.532 -25.656 1 87.31 336 LEU B N 1
ATOM 6022 C CA . LEU B 1 336 ? 13.289 0.356 -24.797 1 87.31 336 LEU B CA 1
ATOM 6023 C C . LEU B 1 336 ? 12.32 -0.705 -25.297 1 87.31 336 LEU B C 1
ATOM 6025 O O . LEU B 1 336 ? 11.211 -0.383 -25.734 1 87.31 336 LEU B O 1
ATOM 6029 N N . PRO B 1 337 ? 12.805 -1.913 -25.328 1 86.38 337 PRO B N 1
ATOM 6030 C CA . PRO B 1 337 ? 11.875 -2.973 -25.719 1 86.38 337 PRO B CA 1
ATOM 6031 C C . PRO B 1 337 ? 10.719 -3.146 -24.734 1 86.38 337 PRO B C 1
ATOM 6033 O O . PRO B 1 337 ? 10.914 -3.047 -23.531 1 86.38 337 PRO B O 1
ATOM 6036 N N . VAL B 1 338 ? 9.539 -3.352 -25.297 1 88.25 338 VAL B N 1
ATOM 6037 C CA . VAL B 1 338 ? 8.344 -3.588 -24.484 1 88.25 338 VAL B CA 1
ATOM 6038 C C . VAL B 1 338 ? 8.102 -5.09 -24.344 1 88.25 338 VAL B C 1
ATOM 6040 O O . VAL B 1 338 ? 7.734 -5.754 -25.328 1 88.25 338 VAL B O 1
ATOM 6043 N N . LEU B 1 339 ? 8.234 -5.598 -23.109 1 89 339 LEU B N 1
ATOM 6044 C CA . LEU B 1 339 ? 8.039 -7.023 -22.859 1 89 339 LEU B CA 1
ATOM 6045 C C . LEU B 1 339 ? 6.559 -7.367 -22.797 1 89 339 LEU B C 1
ATOM 6047 O O . LEU B 1 339 ? 6.152 -8.469 -23.172 1 89 339 LEU B O 1
ATOM 6051 N N . GLY B 1 340 ? 5.828 -6.414 -22.234 1 93.31 340 GLY B N 1
ATOM 6052 C CA . GLY B 1 340 ? 4.402 -6.641 -22.062 1 93.31 340 GLY B CA 1
ATOM 6053 C C . GLY B 1 340 ? 3.621 -5.363 -21.812 1 93.31 340 GLY B C 1
ATOM 6054 O O . GLY B 1 340 ? 4.211 -4.297 -21.641 1 93.31 340 GLY B O 1
ATOM 6055 N N . VAL B 1 341 ? 2.324 -5.523 -21.938 1 94.25 341 VAL B N 1
ATOM 6056 C CA . VAL B 1 341 ? 1.392 -4.438 -21.641 1 94.25 341 VAL B CA 1
ATOM 6057 C C . VAL B 1 341 ? 0.458 -4.848 -20.5 1 94.25 341 VAL B C 1
ATOM 6059 O O . VAL B 1 341 ? -0.111 -5.941 -20.516 1 94.25 341 VAL B O 1
ATOM 6062 N N . PHE B 1 342 ? 0.353 -3.988 -19.5 1 95.81 342 PHE B N 1
ATOM 6063 C CA . PHE B 1 342 ? -0.607 -4.191 -18.422 1 95.81 342 PHE B CA 1
ATOM 6064 C C . PHE B 1 342 ? -2.018 -3.832 -18.875 1 95.81 342 PHE B C 1
ATOM 6066 O O . PHE B 1 342 ? -2.301 -2.672 -19.172 1 95.81 342 PHE B O 1
ATOM 6073 N N . ARG B 1 343 ? -2.947 -4.82 -18.828 1 95 343 ARG B N 1
ATOM 6074 C CA . ARG B 1 343 ? -4.254 -4.582 -19.438 1 95 343 ARG B CA 1
ATOM 6075 C C . ARG B 1 343 ? -5.316 -4.355 -18.359 1 95 343 ARG B C 1
ATOM 6077 O O . ARG B 1 343 ? -6.164 -3.471 -18.5 1 95 343 ARG B O 1
ATOM 6084 N N . SER B 1 344 ? -5.297 -5.188 -17.406 1 96.56 344 SER B N 1
ATOM 6085 C CA . SER B 1 344 ? -6.324 -5.039 -16.391 1 96.56 344 SER B CA 1
ATOM 6086 C C . SER B 1 344 ? -5.887 -5.668 -15.062 1 96.56 344 SER B C 1
ATOM 6088 O O . SER B 1 344 ? -4.902 -6.406 -15.023 1 96.56 344 SER B O 1
ATOM 6090 N N . PHE B 1 345 ? -6.582 -5.301 -14.078 1 98.12 345 PHE B N 1
ATOM 6091 C CA . PHE B 1 345 ? -6.398 -5.82 -12.727 1 98.12 345 PHE B CA 1
ATOM 6092 C C . PHE B 1 345 ? -7.727 -5.875 -11.984 1 98.12 345 PHE B C 1
ATOM 6094 O O . PHE B 1 345 ? -8.555 -4.973 -12.117 1 98.12 345 PHE B O 1
ATOM 6101 N N . ALA B 1 346 ? -7.871 -6.977 -11.219 1 98.44 346 ALA B N 1
ATOM 6102 C CA . ALA B 1 346 ? -9.039 -7.086 -10.352 1 98.44 346 ALA B CA 1
ATOM 6103 C C . ALA B 1 346 ? -8.664 -7.719 -9.008 1 98.44 346 ALA B C 1
ATOM 6105 O O . ALA B 1 346 ? -7.961 -8.734 -8.969 1 98.44 346 ALA B O 1
ATOM 6106 N N . ALA B 1 347 ? -9.023 -7.07 -7.98 1 98.69 347 ALA B N 1
ATOM 6107 C CA . ALA B 1 347 ? -9.055 -7.66 -6.645 1 98.69 347 ALA B CA 1
ATOM 6108 C C . ALA B 1 347 ? -10.492 -7.898 -6.184 1 98.69 347 ALA B C 1
ATOM 6110 O O . ALA B 1 347 ? -11.367 -7.062 -6.418 1 98.69 347 ALA B O 1
ATOM 6111 N N . VAL B 1 348 ? -10.742 -9.055 -5.586 1 98.62 348 VAL B N 1
ATOM 6112 C CA . VAL B 1 348 ? -12.086 -9.422 -5.16 1 98.62 348 VAL B CA 1
ATOM 6113 C C . VAL B 1 348 ? -12.047 -9.992 -3.746 1 98.62 348 VAL B C 1
ATOM 6115 O O . VAL B 1 348 ? -10.984 -10.383 -3.258 1 98.62 348 VAL B O 1
ATOM 6118 N N . GLY B 1 349 ? -13.211 -9.906 -3.102 1 98.62 349 GLY B N 1
ATOM 6119 C CA . GLY B 1 349 ? -13.375 -10.609 -1.844 1 98.62 349 GLY B CA 1
ATOM 6120 C C . GLY B 1 349 ? -14.148 -11.906 -1.985 1 98.62 349 GLY B C 1
ATOM 6121 O O . GLY B 1 349 ? -15.008 -12.023 -2.859 1 98.62 349 GLY B O 1
ATOM 6122 N N . VAL B 1 350 ? -13.773 -12.875 -1.172 1 98.69 350 VAL B N 1
ATOM 6123 C CA . VAL B 1 350 ? -14.477 -14.148 -1.094 1 98.69 350 VAL B CA 1
ATOM 6124 C C . VAL B 1 350 ? -14.617 -14.57 0.367 1 98.69 350 VAL B C 1
ATOM 6126 O O . VAL B 1 350 ? -14.18 -13.859 1.271 1 98.69 350 VAL B O 1
ATOM 6129 N N . ASP B 1 351 ? -15.289 -15.688 0.569 1 98.44 351 ASP B N 1
ATOM 6130 C CA . ASP B 1 351 ? -15.438 -16.25 1.908 1 98.44 351 ASP B CA 1
ATOM 6131 C C . ASP B 1 351 ? -14.078 -16.547 2.531 1 98.44 351 ASP B C 1
ATOM 6133 O O . ASP B 1 351 ? -13.32 -17.375 2.012 1 98.44 351 ASP B O 1
ATOM 6137 N N . PRO B 1 352 ? -13.789 -15.891 3.719 1 98.06 352 PRO B N 1
ATOM 6138 C CA . PRO B 1 352 ? -12.461 -16.078 4.32 1 98.06 352 PRO B CA 1
ATOM 6139 C C . PRO B 1 352 ? -12.172 -17.531 4.68 1 98.06 352 PRO B C 1
ATOM 6141 O O . PRO B 1 352 ? -11.008 -17.938 4.723 1 98.06 352 PRO B O 1
ATOM 6144 N N . ALA B 1 353 ? -13.156 -18.344 4.844 1 98.12 353 ALA B N 1
ATOM 6145 C CA . ALA B 1 353 ? -12.969 -19.734 5.242 1 98.12 353 ALA B CA 1
ATOM 6146 C C . ALA B 1 353 ? -12.43 -20.562 4.082 1 98.12 353 ALA B C 1
ATOM 6148 O O . ALA B 1 353 ? -11.883 -21.656 4.289 1 98.12 353 ALA B O 1
ATOM 6149 N N . VAL B 1 354 ? -12.633 -20.062 2.863 1 98.56 354 VAL B N 1
ATOM 6150 C CA . VAL B 1 354 ? -12.18 -20.75 1.667 1 98.56 354 VAL B CA 1
ATOM 6151 C C . VAL B 1 354 ? -11.453 -19.781 0.739 1 98.56 354 VAL B C 1
ATOM 6153 O O . VAL B 1 354 ? -11.719 -19.75 -0.467 1 98.56 354 VAL B O 1
ATOM 6156 N N . MET B 1 355 ? -10.602 -18.984 1.369 1 97 355 MET B N 1
ATOM 6157 C CA . MET B 1 355 ? -9.906 -17.953 0.618 1 97 355 MET B CA 1
ATOM 6158 C C . MET B 1 355 ? -9.266 -18.531 -0.637 1 97 355 MET B C 1
ATOM 6160 O O . MET B 1 355 ? -9.047 -17.812 -1.616 1 97 355 MET B O 1
ATOM 6164 N N . GLY B 1 356 ? -9.031 -19.844 -0.705 1 98.31 356 GLY B N 1
ATOM 6165 C CA . GLY B 1 356 ? -8.391 -20.516 -1.822 1 98.31 356 GLY B CA 1
ATOM 6166 C C . GLY B 1 356 ? -9.172 -20.406 -3.117 1 98.31 356 GLY B C 1
ATOM 6167 O O . GLY B 1 356 ? -8.625 -20.625 -4.199 1 98.31 356 GLY B O 1
ATOM 6168 N N . VAL B 1 357 ? -10.422 -20.031 -3.064 1 98.69 357 VAL B N 1
ATOM 6169 C CA . VAL B 1 357 ? -11.25 -19.953 -4.266 1 98.69 357 VAL B CA 1
ATOM 6170 C C . VAL B 1 357 ? -11.023 -18.609 -4.953 1 98.69 357 VAL B C 1
ATOM 6172 O O . VAL B 1 357 ? -11.547 -18.359 -6.043 1 98.69 357 VAL B O 1
ATOM 6175 N N . GLY B 1 358 ? -10.219 -17.75 -4.387 1 98.75 358 GLY B N 1
ATOM 6176 C CA . GLY B 1 358 ? -9.984 -16.391 -4.828 1 98.75 358 GLY B CA 1
ATOM 6177 C C . GLY B 1 358 ? -9.727 -16.281 -6.32 1 98.75 358 GLY B C 1
ATOM 6178 O O . GLY B 1 358 ? -10.43 -15.547 -7.02 1 98.75 358 GLY B O 1
ATOM 6179 N N . PRO B 1 359 ? -8.82 -17.031 -6.848 1 98.88 359 PRO B N 1
ATOM 6180 C CA . PRO B 1 359 ? -8.516 -16.953 -8.281 1 98.88 359 PRO B CA 1
ATOM 6181 C C . PRO B 1 359 ? -9.727 -17.281 -9.156 1 98.88 359 PRO B C 1
ATOM 6183 O O . PRO B 1 359 ? -9.898 -16.688 -10.227 1 98.88 359 PRO B O 1
ATOM 6186 N N . ALA B 1 360 ? -10.555 -18.219 -8.742 1 98.88 360 ALA B N 1
ATOM 6187 C CA . ALA B 1 360 ? -11.727 -18.609 -9.516 1 98.88 360 ALA B CA 1
ATOM 6188 C C . ALA B 1 360 ? -12.688 -17.422 -9.695 1 98.88 360 ALA B C 1
ATOM 6190 O O . ALA B 1 360 ? -13.453 -17.391 -10.656 1 98.88 360 ALA B O 1
ATOM 6191 N N . VAL B 1 361 ? -12.648 -16.469 -8.797 1 98.81 361 VAL B N 1
ATOM 6192 C CA . VAL B 1 361 ? -13.516 -15.297 -8.859 1 98.81 361 VAL B CA 1
ATOM 6193 C C . VAL B 1 361 ? -12.75 -14.141 -9.5 1 98.81 361 VAL B C 1
ATOM 6195 O O . VAL B 1 361 ? -13.32 -13.375 -10.281 1 98.81 361 VAL B O 1
ATOM 6198 N N . ALA B 1 362 ? -11.492 -14.023 -9.242 1 98.88 362 ALA B N 1
ATOM 6199 C CA . ALA B 1 362 ? -10.688 -12.883 -9.68 1 98.88 362 ALA B CA 1
ATOM 6200 C C . ALA B 1 362 ? -10.383 -12.969 -11.172 1 98.88 362 ALA B C 1
ATOM 6202 O O . ALA B 1 362 ? -10.367 -11.953 -11.867 1 98.88 362 ALA B O 1
ATOM 6203 N N . ILE B 1 363 ? -10.133 -14.203 -11.727 1 98.88 363 ILE B N 1
ATOM 6204 C CA . ILE B 1 363 ? -9.742 -14.367 -13.125 1 98.88 363 ILE B CA 1
ATOM 6205 C C . ILE B 1 363 ? -10.859 -13.867 -14.031 1 98.88 363 ILE B C 1
ATOM 6207 O O . ILE B 1 363 ? -10.641 -13.008 -14.883 1 98.88 363 ILE B O 1
ATOM 6211 N N . PRO B 1 364 ? -12.109 -14.359 -13.867 1 98.81 364 PRO B N 1
ATOM 6212 C CA . PRO B 1 364 ? -13.164 -13.844 -14.742 1 98.81 364 PRO B CA 1
ATOM 6213 C C . PRO B 1 364 ? -13.32 -12.328 -14.648 1 98.81 364 PRO B C 1
ATOM 6215 O O . PRO B 1 364 ? -13.562 -11.672 -15.664 1 98.81 364 PRO B O 1
ATOM 6218 N N . ALA B 1 365 ? -13.172 -11.781 -13.453 1 98.5 365 ALA B N 1
ATOM 6219 C CA . ALA B 1 365 ? -13.32 -10.336 -13.273 1 98.5 365 ALA B CA 1
ATOM 6220 C C . ALA B 1 365 ? -12.25 -9.57 -14.047 1 98.5 365 ALA B C 1
ATOM 6222 O O . ALA B 1 365 ? -12.547 -8.602 -14.742 1 98.5 365 ALA B O 1
ATOM 6223 N N . ALA B 1 366 ? -11.016 -9.977 -13.914 1 98.56 366 ALA B N 1
ATOM 6224 C CA . ALA B 1 366 ? -9.906 -9.305 -14.586 1 98.56 366 ALA B CA 1
ATOM 6225 C C . ALA B 1 366 ? -10 -9.461 -16.094 1 98.56 366 ALA B C 1
ATOM 6227 O O . ALA B 1 366 ? -9.75 -8.516 -16.844 1 98.56 366 ALA B O 1
ATOM 6228 N N . VAL B 1 367 ? -10.344 -10.656 -16.578 1 98.56 367 VAL B N 1
ATOM 6229 C CA . VAL B 1 367 ? -10.438 -10.945 -18 1 98.56 367 VAL B CA 1
ATOM 6230 C C . VAL B 1 367 ? -11.562 -10.125 -18.625 1 98.56 367 VAL B C 1
ATOM 6232 O O . VAL B 1 367 ? -11.398 -9.539 -19.688 1 98.56 367 VAL B O 1
ATOM 6235 N N . LYS B 1 368 ? -12.664 -10.039 -17.922 1 97.88 368 LYS B N 1
ATOM 6236 C CA . LYS B 1 368 ? -13.781 -9.219 -18.375 1 97.88 368 LYS B CA 1
ATOM 6237 C C . LYS B 1 368 ? -13.383 -7.746 -18.469 1 97.88 368 LYS B C 1
ATOM 6239 O O . LYS B 1 368 ? -13.727 -7.062 -19.438 1 97.88 368 LYS B O 1
ATOM 6244 N N . SER B 1 369 ? -12.672 -7.293 -17.5 1 96.69 369 SER B N 1
ATOM 6245 C CA . SER B 1 369 ? -12.227 -5.906 -17.453 1 96.69 369 SER B CA 1
ATOM 6246 C C . SER B 1 369 ? -11.289 -5.59 -18.625 1 96.69 369 SER B C 1
ATOM 6248 O O . SER B 1 369 ? -11.188 -4.441 -19.047 1 96.69 369 SER B O 1
ATOM 6250 N N . ALA B 1 370 ? -10.625 -6.594 -19.094 1 95.69 370 ALA B N 1
ATOM 6251 C CA . ALA B 1 370 ? -9.734 -6.426 -20.234 1 95.69 370 ALA B CA 1
ATOM 6252 C C . ALA B 1 370 ? -10.492 -6.547 -21.547 1 95.69 370 ALA B C 1
ATOM 6254 O O . ALA B 1 370 ? -9.906 -6.43 -22.625 1 95.69 370 ALA B O 1
ATOM 6255 N N . GLY B 1 371 ? -11.805 -6.832 -21.453 1 95.81 371 GLY B N 1
ATOM 6256 C CA . GLY B 1 371 ? -12.602 -7.02 -22.656 1 95.81 371 GLY B CA 1
ATOM 6257 C C . GLY B 1 371 ? -12.375 -8.367 -23.312 1 95.81 371 GLY B C 1
ATOM 6258 O O . GLY B 1 371 ? -12.492 -8.484 -24.531 1 95.81 371 GLY B O 1
ATOM 6259 N N . LEU B 1 372 ? -11.93 -9.375 -22.531 1 97.75 372 LEU B N 1
ATOM 6260 C CA . LEU B 1 372 ? -11.586 -10.695 -23.047 1 97.75 372 LEU B CA 1
ATOM 6261 C C . LEU B 1 372 ? -12.484 -11.766 -22.438 1 97.75 372 LEU B C 1
ATOM 6263 O O . LEU B 1 372 ? -13.352 -11.461 -21.609 1 97.75 372 LEU B O 1
ATOM 6267 N N . GLU B 1 373 ? -12.336 -12.93 -22.969 1 97.81 373 GLU B N 1
ATOM 6268 C CA . GLU B 1 373 ? -12.898 -14.148 -22.375 1 97.81 373 GLU B CA 1
ATOM 6269 C C . GLU B 1 373 ? -11.797 -15.094 -21.922 1 97.81 373 GLU B C 1
ATOM 6271 O O . GLU B 1 373 ? -10.648 -14.984 -22.359 1 97.81 373 GLU B O 1
ATOM 6276 N N . ILE B 1 374 ? -12.164 -15.961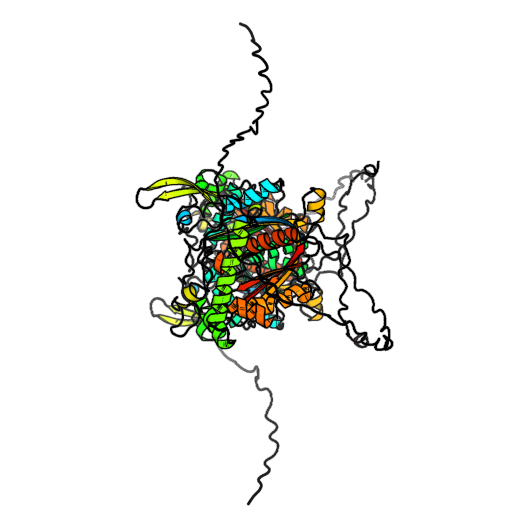 -21.047 1 97.88 374 ILE B N 1
ATOM 6277 C CA . ILE B 1 374 ? -11.18 -16.859 -20.469 1 97.88 374 ILE B CA 1
ATOM 6278 C C . ILE B 1 374 ? -10.492 -17.656 -21.578 1 97.88 374 ILE B C 1
ATOM 6280 O O . ILE B 1 374 ? -9.289 -17.922 -21.5 1 97.88 374 ILE B O 1
ATOM 6284 N N . ASP B 1 375 ? -11.227 -17.984 -22.656 1 96.75 375 ASP B N 1
ATOM 6285 C CA . ASP B 1 375 ? -10.695 -18.781 -23.75 1 96.75 375 ASP B CA 1
ATOM 6286 C C . ASP B 1 375 ? -9.664 -17.984 -24.547 1 96.75 375 ASP B C 1
ATOM 6288 O O . ASP B 1 375 ? -8.906 -18.562 -25.344 1 96.75 375 ASP B O 1
ATOM 6292 N N . ASP B 1 376 ? -9.594 -16.672 -24.344 1 96.75 376 ASP B N 1
ATOM 6293 C CA . ASP B 1 376 ? -8.625 -15.828 -25.031 1 96.75 376 ASP B CA 1
ATOM 6294 C C . ASP B 1 376 ? -7.262 -15.891 -24.344 1 96.75 376 ASP B C 1
ATOM 6296 O O . ASP B 1 376 ? -6.258 -15.453 -24.922 1 96.75 376 ASP B O 1
ATOM 6300 N N . ILE B 1 377 ? -7.234 -16.453 -23.172 1 98.56 377 ILE B N 1
ATOM 6301 C CA . ILE B 1 377 ? -6 -16.438 -22.391 1 98.56 377 ILE B CA 1
ATOM 6302 C C . ILE B 1 377 ? -5.113 -17.609 -22.812 1 98.56 377 ILE B C 1
ATOM 6304 O O . ILE B 1 377 ? -5.57 -18.766 -22.875 1 98.56 377 ILE B O 1
ATOM 6308 N N . ASP B 1 378 ? -3.855 -17.312 -23.047 1 98.38 378 ASP B N 1
ATOM 6309 C CA . ASP B 1 378 ? -2.936 -18.312 -23.594 1 98.38 378 ASP B CA 1
ATOM 6310 C C . ASP B 1 378 ? -2.094 -18.953 -22.5 1 98.38 378 ASP B C 1
ATOM 6312 O O . ASP B 1 378 ? -1.604 -20.062 -22.656 1 98.38 378 ASP B O 1
ATOM 6316 N N . LEU B 1 379 ? -1.9 -18.188 -21.469 1 98.56 379 LEU B N 1
ATOM 6317 C CA . LEU B 1 379 ? -1.043 -18.672 -20.391 1 98.56 379 LEU B CA 1
ATOM 6318 C C . LEU B 1 379 ? -1.509 -18.156 -19.047 1 98.56 379 LEU B C 1
ATOM 6320 O O . LEU B 1 379 ? -1.918 -16.984 -18.922 1 98.56 379 LEU B O 1
ATOM 6324 N N . PHE B 1 380 ? -1.392 -19.016 -18.031 1 98.81 380 PHE B N 1
ATOM 6325 C CA . PHE B 1 380 ? -1.727 -18.641 -16.656 1 98.81 380 PHE B CA 1
ATOM 6326 C C . PHE B 1 380 ? -0.549 -18.906 -15.727 1 98.81 380 PHE B C 1
ATOM 6328 O O . PHE B 1 380 ? 0.086 -19.953 -15.797 1 98.81 380 PHE B O 1
ATOM 6335 N N . GLU B 1 381 ? -0.22 -17.938 -14.969 1 98.75 381 GLU B N 1
ATOM 6336 C CA . GLU B 1 381 ? 0.523 -18.141 -13.727 1 98.75 381 GLU B CA 1
ATOM 6337 C C . GLU B 1 381 ? -0.4 -18.078 -12.516 1 98.75 381 GLU B C 1
ATOM 6339 O O . GLU B 1 381 ? -0.707 -16.984 -12.023 1 98.75 381 GLU B O 1
ATOM 6344 N N . LEU B 1 382 ? -0.812 -19.203 -12.086 1 98.88 382 LEU B N 1
ATOM 6345 C CA . LEU B 1 382 ? -1.691 -19.344 -10.93 1 98.88 382 LEU B CA 1
ATOM 6346 C C . LEU B 1 382 ? -0.913 -19.828 -9.711 1 98.88 382 LEU B C 1
ATOM 6348 O O . LEU B 1 382 ? -0.433 -20.969 -9.688 1 98.88 382 LEU B O 1
ATOM 6352 N N . ASN B 1 383 ? -0.793 -18.953 -8.727 1 98.69 383 ASN B N 1
ATOM 6353 C CA . ASN B 1 383 ? 0.015 -19.281 -7.559 1 98.69 383 ASN B CA 1
ATOM 6354 C C . ASN B 1 383 ? -0.519 -20.531 -6.844 1 98.69 383 ASN B C 1
ATOM 6356 O O . ASN B 1 383 ? -1.714 -20.609 -6.562 1 98.69 383 ASN B O 1
ATOM 6360 N N . GLU B 1 384 ? 0.41 -21.391 -6.551 1 97.69 384 GLU B N 1
ATOM 6361 C CA . GLU B 1 384 ? 0.102 -22.656 -5.91 1 97.69 384 GLU B CA 1
ATOM 6362 C C . GLU B 1 384 ? 0.389 -22.609 -4.41 1 97.69 384 GLU B C 1
ATOM 6364 O O . GLU B 1 384 ? 1.196 -23.391 -3.9 1 97.69 384 GLU B O 1
ATOM 6369 N N . ALA B 1 385 ? -0.339 -21.734 -3.719 1 97.75 385 ALA B N 1
ATOM 6370 C CA . ALA B 1 385 ? -0.12 -21.734 -2.275 1 97.75 385 ALA B CA 1
ATOM 6371 C C . ALA B 1 385 ? -0.363 -23.125 -1.69 1 97.75 385 ALA B C 1
ATOM 6373 O O . ALA B 1 385 ? 0.374 -23.578 -0.808 1 97.75 385 ALA B O 1
ATOM 6374 N N . PHE B 1 386 ? -1.4 -23.766 -2.115 1 98.5 386 PHE B N 1
ATOM 6375 C CA . PHE B 1 386 ? -1.77 -25.156 -1.821 1 98.5 386 PHE B CA 1
ATOM 6376 C C . PHE B 1 386 ? -2.307 -25.844 -3.066 1 98.5 386 PHE B C 1
ATOM 6378 O O . PHE B 1 386 ? -2.939 -25.219 -3.912 1 98.5 386 PHE B O 1
ATOM 6385 N N . ALA B 1 387 ? -2.08 -27.141 -3.104 1 98.81 387 ALA B N 1
ATOM 6386 C CA . ALA B 1 387 ? -2.588 -27.906 -4.246 1 98.81 387 ALA B CA 1
ATOM 6387 C C . ALA B 1 387 ? -4.113 -27.891 -4.273 1 98.81 387 ALA B C 1
ATOM 6389 O O . ALA B 1 387 ? -4.723 -27.891 -5.344 1 98.81 387 ALA B O 1
ATOM 6390 N N . SER B 1 388 ? -4.738 -27.859 -3.09 1 98.69 388 SER B N 1
ATOM 6391 C CA . SER B 1 388 ? -6.195 -27.875 -3.012 1 98.69 388 SER B CA 1
ATOM 6392 C C . SER B 1 388 ? -6.801 -26.672 -3.738 1 98.69 388 SER B C 1
ATOM 6394 O O . SER B 1 388 ? -7.688 -26.828 -4.582 1 98.69 388 SER B O 1
ATOM 6396 N N . GLN B 1 389 ? -6.297 -25.484 -3.402 1 98.38 389 GLN B N 1
ATOM 6397 C CA . GLN B 1 389 ? -6.848 -24.281 -4.035 1 98.38 389 GLN B CA 1
ATOM 6398 C C . GLN B 1 389 ? -6.473 -24.234 -5.516 1 98.38 389 GLN B C 1
ATOM 6400 O O . GLN B 1 389 ? -7.262 -23.766 -6.344 1 98.38 389 GLN B O 1
ATOM 6405 N N . PHE B 1 390 ? -5.305 -24.719 -5.91 1 98.88 390 PHE B N 1
ATOM 6406 C CA . PHE B 1 390 ? -4.855 -24.719 -7.297 1 98.88 390 PHE B CA 1
ATOM 6407 C C . PHE B 1 390 ? -5.758 -25.594 -8.156 1 98.88 390 PHE B C 1
ATOM 6409 O O . PHE B 1 390 ? -6.27 -25.156 -9.188 1 98.88 390 PHE B O 1
ATOM 6416 N N . VAL B 1 391 ? -5.957 -26.812 -7.715 1 98.88 391 VAL B N 1
ATOM 6417 C CA . VAL B 1 391 ? -6.758 -27.797 -8.445 1 98.88 391 VAL B CA 1
ATOM 6418 C C . VAL B 1 391 ? -8.203 -27.328 -8.523 1 98.88 391 VAL B C 1
ATOM 6420 O O . VAL B 1 391 ? -8.828 -27.391 -9.586 1 98.88 391 VAL B O 1
ATOM 6423 N N . TYR B 1 392 ? -8.727 -26.844 -7.414 1 98.88 392 TYR B N 1
ATOM 6424 C CA . TYR B 1 392 ? -10.094 -26.344 -7.398 1 98.88 392 TYR B CA 1
ATOM 6425 C C . TYR B 1 392 ? -10.297 -25.266 -8.453 1 98.88 392 TYR B C 1
ATOM 6427 O O . TYR B 1 392 ? -11.25 -25.328 -9.234 1 98.88 392 TYR B O 1
ATOM 6435 N N . CYS B 1 393 ? -9.445 -24.234 -8.461 1 98.88 393 CYS B N 1
ATOM 6436 C CA . CYS B 1 393 ? -9.602 -23.078 -9.352 1 98.88 393 CYS B CA 1
ATOM 6437 C C . CYS B 1 393 ? -9.5 -23.516 -10.812 1 98.88 393 CYS B C 1
ATOM 6439 O O . CYS B 1 393 ? -10.273 -23.047 -11.656 1 98.88 393 CYS B O 1
ATOM 6441 N N . CYS B 1 394 ? -8.531 -24.406 -11.133 1 98.75 394 CYS B N 1
ATOM 6442 C CA . CYS B 1 394 ? -8.406 -24.922 -12.492 1 98.75 394 CYS B CA 1
ATOM 6443 C C . CYS B 1 394 ? -9.68 -25.641 -12.922 1 98.75 394 CYS B C 1
ATOM 6445 O O . CYS B 1 394 ? -10.188 -25.422 -14.016 1 98.75 394 CYS B O 1
ATOM 6447 N N . ASN B 1 395 ? -10.141 -26.516 -12.023 1 98.62 395 ASN B N 1
ATOM 6448 C CA . A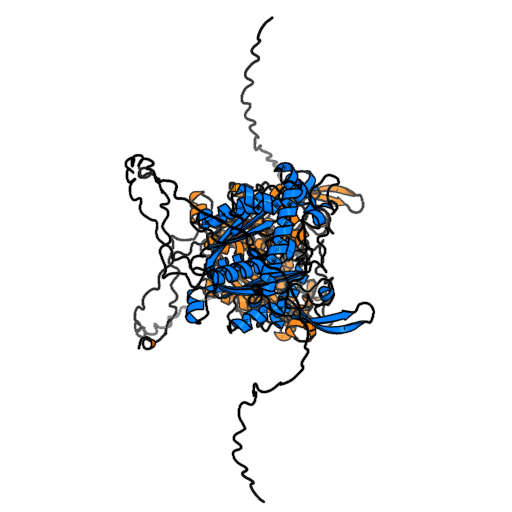SN B 1 395 ? -11.328 -27.297 -12.336 1 98.62 395 ASN B CA 1
ATOM 6449 C C . ASN B 1 395 ? -12.57 -26.406 -12.461 1 98.62 395 ASN B C 1
ATOM 6451 O O . ASN B 1 395 ? -13.352 -26.562 -13.398 1 98.62 395 ASN B O 1
ATOM 6455 N N . LYS B 1 396 ? -12.727 -25.484 -11.508 1 98.75 396 LYS B N 1
ATOM 6456 C CA . LYS B 1 396 ? -13.898 -24.625 -11.469 1 98.75 396 LYS B CA 1
ATOM 6457 C C . LYS B 1 396 ? -14.023 -23.812 -12.758 1 98.75 396 LYS B C 1
ATOM 6459 O O . LYS B 1 396 ? -15.133 -23.625 -13.273 1 98.75 396 LYS B O 1
ATOM 6464 N N . LEU B 1 397 ? -12.891 -23.359 -13.273 1 98.62 397 LEU B N 1
ATOM 6465 C CA . LEU B 1 397 ? -12.914 -22.5 -14.445 1 98.62 397 LEU B CA 1
ATOM 6466 C C . LEU B 1 397 ? -12.688 -23.297 -15.727 1 98.62 397 LEU B C 1
ATOM 6468 O O . LEU B 1 397 ? -12.742 -22.75 -16.828 1 98.62 397 LEU B O 1
ATOM 6472 N N . GLY B 1 398 ? -12.445 -24.562 -15.625 1 98.31 398 GLY B N 1
ATOM 6473 C CA . GLY B 1 398 ? -12.18 -25.391 -16.797 1 98.31 398 GLY B CA 1
ATOM 6474 C C . GLY B 1 398 ? -10.922 -25 -17.531 1 98.31 398 GLY B C 1
ATOM 6475 O O . GLY B 1 398 ? -10.898 -25 -18.766 1 98.31 398 GLY B O 1
ATOM 6476 N N . LEU B 1 399 ? -9.922 -24.703 -16.734 1 98.56 399 LEU B N 1
ATOM 6477 C CA . LEU B 1 399 ? -8.695 -24.234 -17.391 1 98.56 399 LEU B CA 1
ATOM 6478 C C . LEU B 1 399 ? -7.941 -25.406 -18.016 1 98.56 399 LEU B C 1
ATOM 6480 O O . LEU B 1 399 ? -7.883 -26.5 -17.438 1 98.56 399 LEU B O 1
ATOM 6484 N N . ASP B 1 400 ? -7.414 -25.156 -19.234 1 97.88 400 ASP B N 1
ATOM 6485 C CA . ASP B 1 400 ? -6.516 -26.109 -19.875 1 97.88 400 ASP B CA 1
ATOM 6486 C C . ASP B 1 400 ? -5.188 -26.203 -19.125 1 97.88 400 ASP B C 1
ATOM 6488 O O . ASP B 1 400 ? -4.387 -25.266 -19.156 1 97.88 400 ASP B O 1
ATOM 6492 N N . ARG B 1 401 ? -4.91 -27.328 -18.562 1 97.31 401 ARG B N 1
ATOM 6493 C CA . ARG B 1 401 ? -3.736 -27.516 -17.719 1 97.31 401 ARG B CA 1
ATOM 6494 C C . ARG B 1 401 ? -2.449 -27.312 -18.516 1 97.31 401 ARG B C 1
ATOM 6496 O O . ARG B 1 401 ? -1.401 -27.016 -17.938 1 97.31 401 ARG B O 1
ATOM 6503 N N . SER B 1 402 ? -2.48 -27.469 -19.797 1 97.62 402 SER B N 1
ATOM 6504 C CA . SER B 1 402 ? -1.296 -27.266 -20.625 1 97.62 402 SER B CA 1
ATOM 6505 C C . SER B 1 402 ? -0.937 -25.781 -20.734 1 97.62 402 SER B C 1
ATOM 6507 O O . SER B 1 402 ? 0.16 -25.438 -21.172 1 97.62 402 SER B O 1
ATOM 6509 N N . LYS B 1 403 ? -1.829 -24.938 -20.219 1 98.31 403 LYS B N 1
ATOM 6510 C CA . LYS B 1 403 ? -1.608 -23.5 -20.266 1 98.31 403 LYS B CA 1
ATOM 6511 C C . LYS B 1 403 ? -1.33 -22.938 -18.875 1 98.31 403 LYS B C 1
ATOM 6513 O O . LYS B 1 403 ? -1.056 -21.734 -18.734 1 98.31 403 LYS B O 1
ATOM 6518 N N . VAL B 1 404 ? -1.396 -23.797 -17.844 1 98.81 404 VAL B N 1
ATOM 6519 C CA . VAL B 1 404 ? -1.315 -23.297 -16.469 1 98.81 404 VAL B CA 1
ATOM 6520 C C . VAL B 1 404 ? 0.014 -23.703 -15.852 1 98.81 404 VAL B C 1
ATOM 6522 O O . VAL B 1 404 ? 0.328 -24.906 -15.773 1 98.81 404 VAL B O 1
ATOM 6525 N N . ASN B 1 405 ? 0.706 -22.734 -15.367 1 98.62 405 ASN B N 1
ATOM 6526 C CA . ASN B 1 405 ? 1.962 -22.984 -14.672 1 98.62 405 ASN B CA 1
ATOM 6527 C C . ASN B 1 405 ? 2.85 -23.953 -15.438 1 98.62 405 ASN B C 1
ATOM 6529 O O . ASN B 1 405 ? 3.307 -24.969 -14.883 1 98.62 405 ASN B O 1
ATOM 6533 N N . VAL B 1 406 ? 3.148 -23.641 -16.672 1 98.56 406 VAL B N 1
ATOM 6534 C CA . VAL B 1 406 ? 3.793 -24.578 -17.594 1 98.56 406 VAL B CA 1
ATOM 6535 C C . VAL B 1 406 ? 5.266 -24.734 -17.203 1 98.56 406 VAL B C 1
ATOM 6537 O O . VAL B 1 406 ? 5.926 -25.688 -17.641 1 98.56 406 VAL B O 1
ATOM 6540 N N . ASN B 1 407 ? 5.793 -23.844 -16.391 1 98.12 407 ASN B N 1
ATOM 6541 C CA . ASN B 1 407 ? 7.172 -23.938 -15.922 1 98.12 407 ASN B CA 1
ATOM 6542 C C . ASN B 1 407 ? 7.242 -24.25 -14.43 1 98.12 407 ASN B C 1
ATOM 6544 O O . ASN B 1 407 ? 8.25 -23.969 -13.773 1 98.12 407 ASN B O 1
ATOM 6548 N N . GLY B 1 408 ? 6.16 -24.766 -13.883 1 97.81 408 GLY B N 1
ATOM 6549 C CA . GLY B 1 408 ? 6.094 -25.031 -12.453 1 97.81 408 GLY B CA 1
ATOM 6550 C C . GLY B 1 408 ? 5.52 -23.875 -11.656 1 97.81 408 GLY B C 1
ATOM 6551 O O . GLY B 1 408 ? 5.32 -22.781 -12.188 1 97.81 408 GLY B O 1
ATOM 6552 N N . GLY B 1 409 ? 5.219 -24.188 -10.406 1 96.75 409 GLY B N 1
ATOM 6553 C CA . GLY B 1 409 ? 4.613 -23.172 -9.555 1 96.75 409 GLY B CA 1
ATOM 6554 C C . GLY B 1 409 ? 5.195 -23.156 -8.156 1 96.75 409 GLY B C 1
ATOM 6555 O O . GLY B 1 409 ? 6.348 -23.547 -7.945 1 96.75 409 GLY B O 1
ATOM 6556 N N . ALA B 1 410 ? 4.449 -22.656 -7.207 1 97.25 410 ALA B N 1
ATOM 6557 C CA . ALA B 1 410 ? 4.934 -22.328 -5.867 1 97.25 410 ALA B CA 1
ATOM 6558 C C . ALA B 1 410 ? 5.148 -23.594 -5.039 1 97.25 410 ALA B C 1
ATOM 6560 O O . ALA B 1 410 ? 5.914 -23.594 -4.074 1 97.25 410 ALA B O 1
ATOM 6561 N N . ILE B 1 411 ? 4.418 -24.656 -5.371 1 98.12 411 ILE B N 1
ATOM 6562 C CA . ILE B 1 411 ? 4.664 -25.906 -4.652 1 98.12 411 ILE B CA 1
ATOM 6563 C C . ILE B 1 411 ? 6.109 -26.344 -4.867 1 98.12 411 ILE B C 1
ATOM 6565 O O . ILE B 1 411 ? 6.75 -26.859 -3.947 1 98.12 411 ILE B O 1
ATOM 6569 N N . ALA B 1 412 ? 6.594 -26.109 -6.062 1 97.38 412 ALA B N 1
ATOM 6570 C CA . ALA B 1 412 ? 7.961 -26.516 -6.391 1 97.38 412 ALA B CA 1
ATOM 6571 C C . ALA B 1 412 ? 8.953 -25.406 -6.035 1 97.38 412 ALA B C 1
ATOM 6573 O O . ALA B 1 412 ? 10.039 -25.688 -5.527 1 97.38 412 ALA B O 1
ATOM 6574 N N . MET B 1 413 ? 8.562 -24.172 -6.285 1 94.62 413 MET B N 1
ATOM 6575 C CA . MET B 1 413 ? 9.547 -23.094 -6.242 1 94.62 413 MET B CA 1
ATOM 6576 C C . MET B 1 413 ? 9.32 -22.188 -5.031 1 94.62 413 MET B C 1
ATOM 6578 O O . MET B 1 413 ? 10.141 -21.312 -4.742 1 94.62 413 MET B O 1
ATOM 6582 N N . GLY B 1 414 ? 8.281 -22.328 -4.395 1 94 414 GLY B N 1
ATOM 6583 C CA . GLY B 1 414 ? 8.023 -21.562 -3.189 1 94 414 GLY B CA 1
ATOM 6584 C C . GLY B 1 414 ? 7.09 -20.391 -3.422 1 94 414 GLY B C 1
ATOM 6585 O O . GLY B 1 414 ? 6.871 -19.969 -4.562 1 94 414 GLY B O 1
ATOM 6586 N N . HIS B 1 415 ? 6.574 -19.875 -2.297 1 94.31 415 HIS B N 1
ATOM 6587 C CA . HIS B 1 415 ? 5.676 -18.734 -2.27 1 94.31 415 HIS B CA 1
ATOM 6588 C C . HIS B 1 415 ? 6.129 -17.703 -1.237 1 94.31 415 HIS B C 1
ATOM 6590 O O . HIS B 1 415 ? 5.535 -17.594 -0.16 1 94.31 415 HIS B O 1
ATOM 6596 N N . PRO B 1 416 ? 7.102 -16.891 -1.602 1 93.56 416 PRO B N 1
ATOM 6597 C CA . PRO B 1 416 ? 7.508 -15.836 -0.67 1 93.56 416 PRO B CA 1
ATOM 6598 C C . PRO B 1 416 ? 6.52 -14.672 -0.633 1 93.56 416 PRO B C 1
ATOM 6600 O O . PRO B 1 416 ? 6.91 -13.516 -0.833 1 93.56 416 PRO B O 1
ATOM 6603 N N . LEU B 1 417 ? 5.371 -14.883 -0.415 1 94.25 417 LEU B N 1
ATOM 6604 C CA . LEU B 1 417 ? 4.234 -14.008 -0.175 1 94.25 417 LEU B CA 1
ATOM 6605 C C . LEU B 1 417 ? 4.34 -12.742 -1.014 1 94.25 417 LEU B C 1
ATOM 6607 O O . LEU B 1 417 ? 4.062 -12.758 -2.215 1 94.25 417 LEU B O 1
ATOM 6611 N N . GLY B 1 418 ? 4.949 -11.695 -0.5 1 94.5 418 GLY B N 1
ATOM 6612 C CA . GLY B 1 418 ? 5.023 -10.398 -1.147 1 94.5 418 GLY B CA 1
ATOM 6613 C C . GLY B 1 418 ? 5.762 -10.438 -2.473 1 94.5 418 GLY B C 1
ATOM 6614 O O . GLY B 1 418 ? 5.508 -9.609 -3.354 1 94.5 418 GLY B O 1
ATOM 6615 N N . ALA B 1 419 ? 6.578 -11.391 -2.756 1 94.06 419 ALA B N 1
ATOM 6616 C CA . ALA B 1 419 ? 7.445 -11.43 -3.932 1 94.06 419 ALA B CA 1
ATOM 6617 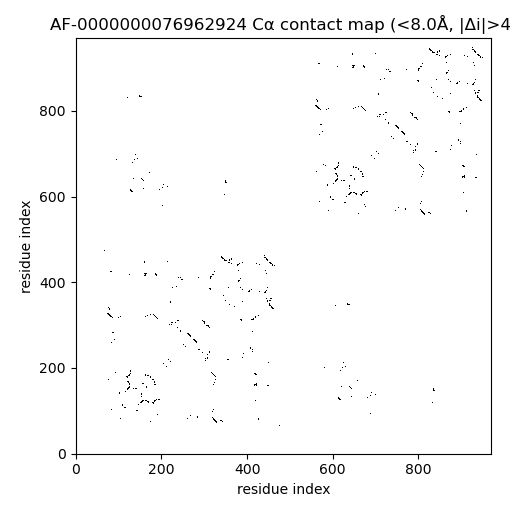C C . ALA B 1 419 ? 6.777 -12.188 -5.078 1 94.06 419 ALA B C 1
ATOM 6619 O O . ALA B 1 419 ? 7.109 -11.977 -6.246 1 94.06 419 ALA B O 1
ATOM 6620 N N . THR B 1 420 ? 5.883 -13.016 -4.773 1 95.94 420 THR B N 1
ATOM 6621 C CA . THR B 1 420 ? 5.402 -14.031 -5.707 1 95.94 420 THR B CA 1
ATOM 6622 C C . THR B 1 420 ? 4.75 -13.375 -6.922 1 95.94 420 THR B C 1
ATOM 6624 O O . THR B 1 420 ? 4.965 -13.805 -8.055 1 95.94 420 THR B O 1
ATOM 6627 N N . GLY B 1 421 ? 3.912 -12.305 -6.637 1 96.44 421 GLY B N 1
ATOM 6628 C CA . GLY B 1 421 ? 3.24 -11.648 -7.746 1 96.44 421 GLY B CA 1
ATOM 6629 C C . GLY B 1 421 ? 4.199 -11.102 -8.781 1 96.44 421 GLY B C 1
ATOM 6630 O O . GLY B 1 421 ? 4.012 -11.312 -9.984 1 96.44 421 GLY B O 1
ATOM 6631 N N . ALA B 1 422 ? 5.176 -10.414 -8.352 1 94.25 422 ALA B N 1
ATOM 6632 C CA . ALA B 1 422 ? 6.164 -9.836 -9.258 1 94.25 422 ALA B CA 1
ATOM 6633 C C . ALA B 1 422 ? 6.973 -10.93 -9.945 1 94.25 422 ALA B C 1
ATOM 6635 O O . ALA B 1 422 ? 7.27 -10.836 -11.141 1 94.25 422 ALA B O 1
ATOM 6636 N N . ARG B 1 423 ? 7.344 -11.953 -9.242 1 92.81 423 ARG B N 1
ATOM 6637 C CA . ARG B 1 423 ? 8.07 -13.086 -9.805 1 92.81 423 ARG B CA 1
ATOM 6638 C C . ARG B 1 423 ? 7.262 -13.766 -10.906 1 92.81 423 ARG B C 1
ATOM 6640 O O . ARG B 1 423 ? 7.805 -14.102 -11.961 1 92.81 423 ARG B O 1
ATOM 6647 N N . CYS B 1 424 ? 5.984 -13.969 -10.641 1 97 424 CYS B N 1
ATOM 6648 C CA . CYS B 1 424 ? 5.117 -14.641 -11.602 1 97 424 CYS B CA 1
ATOM 6649 C C . CYS B 1 424 ? 4.977 -13.812 -12.875 1 97 424 CYS B C 1
ATOM 6651 O O . CYS B 1 424 ? 4.859 -14.367 -13.969 1 97 424 CYS B O 1
ATOM 6653 N N . ILE B 1 425 ? 4.969 -12.5 -12.727 1 96.62 425 ILE B N 1
ATOM 6654 C CA . ILE B 1 425 ? 4.891 -11.633 -13.898 1 96.62 425 ILE B CA 1
ATOM 6655 C C . ILE B 1 425 ? 6.117 -11.852 -14.789 1 96.62 425 ILE B C 1
ATOM 6657 O O . ILE B 1 425 ? 5.992 -11.961 -16.016 1 96.62 425 ILE B O 1
ATOM 6661 N N . SER B 1 426 ? 7.254 -11.914 -14.156 1 93.44 426 SER B N 1
ATOM 6662 C CA . SER B 1 426 ? 8.484 -12.164 -14.891 1 93.44 426 SER B CA 1
ATOM 6663 C C . SER B 1 426 ? 8.43 -13.492 -15.633 1 93.44 426 SER B C 1
ATOM 6665 O O . SER B 1 426 ? 8.742 -13.562 -16.828 1 93.44 426 SER B O 1
ATOM 6667 N N . THR B 1 427 ? 7.988 -14.531 -14.945 1 95.81 427 THR B N 1
ATOM 6668 C CA . THR B 1 427 ? 7.902 -15.859 -15.539 1 95.81 427 THR B CA 1
ATOM 6669 C C . THR B 1 427 ? 6.895 -15.867 -16.688 1 95.81 427 THR B C 1
ATOM 6671 O O . THR B 1 427 ? 7.16 -16.453 -17.75 1 95.81 427 THR B O 1
ATOM 6674 N N . LEU B 1 428 ? 5.805 -15.219 -16.453 1 97.12 428 LEU B N 1
ATOM 6675 C CA . LEU B 1 428 ? 4.742 -15.188 -17.453 1 97.12 428 LEU B CA 1
ATOM 6676 C C . LEU B 1 428 ? 5.227 -14.523 -18.734 1 97.12 428 LEU B C 1
ATOM 6678 O O . LEU B 1 428 ? 5.09 -15.094 -19.828 1 97.12 428 LEU B O 1
ATOM 6682 N N . LEU B 1 429 ? 5.781 -13.367 -18.641 1 94.56 429 LEU B N 1
ATOM 6683 C CA . LEU B 1 429 ? 6.141 -12.586 -19.812 1 94.56 429 LEU B CA 1
ATOM 6684 C C . LEU B 1 429 ? 7.301 -13.227 -20.562 1 94.56 429 LEU B C 1
ATOM 6686 O O . LEU B 1 429 ? 7.344 -13.195 -21.797 1 94.56 429 LEU B O 1
ATOM 6690 N N . ASN B 1 430 ? 8.227 -13.797 -19.844 1 93.62 430 ASN B N 1
ATOM 6691 C CA . ASN B 1 430 ? 9.32 -14.492 -20.516 1 93.62 430 ASN B CA 1
ATOM 6692 C C . ASN B 1 430 ? 8.836 -15.734 -21.25 1 93.62 430 ASN B C 1
ATOM 6694 O O . ASN B 1 430 ? 9.297 -16.016 -22.359 1 93.62 430 ASN B O 1
ATOM 6698 N N . GLU B 1 431 ? 7.945 -16.453 -20.625 1 96.38 431 GLU B N 1
ATOM 6699 C CA . GLU B 1 431 ? 7.395 -17.641 -21.297 1 96.38 431 GLU B CA 1
ATOM 6700 C C . GLU B 1 431 ? 6.566 -17.234 -22.516 1 96.38 431 GLU B C 1
ATOM 6702 O O . GLU B 1 431 ? 6.625 -17.906 -23.547 1 96.38 431 GLU B O 1
ATOM 6707 N N . MET B 1 432 ? 5.797 -16.188 -22.359 1 95.25 432 MET B N 1
ATOM 6708 C CA . MET B 1 432 ? 5.016 -15.703 -23.5 1 95.25 432 MET B CA 1
ATOM 6709 C C . MET B 1 432 ? 5.922 -15.289 -24.656 1 95.25 432 MET B C 1
ATOM 6711 O O . MET B 1 432 ? 5.633 -15.578 -25.812 1 95.25 432 MET B O 1
ATOM 6715 N N . LYS B 1 433 ? 6.965 -14.648 -24.344 1 92.06 433 LYS B N 1
ATOM 6716 C CA . LYS B 1 433 ? 7.949 -14.266 -25.359 1 92.06 433 LYS B CA 1
ATOM 6717 C C . LYS B 1 433 ? 8.523 -15.492 -26.062 1 92.06 433 LYS B C 1
ATOM 6719 O O . LYS B 1 433 ? 8.641 -15.516 -27.281 1 92.06 433 LYS B O 1
ATOM 6724 N N . ARG B 1 434 ? 8.852 -16.531 -25.359 1 93.75 434 ARG B N 1
ATOM 6725 C CA . ARG B 1 434 ? 9.445 -17.75 -25.906 1 93.75 434 ARG B CA 1
ATOM 6726 C C . ARG B 1 434 ? 8.461 -18.469 -26.812 1 93.75 434 ARG B C 1
ATOM 6728 O O . ARG B 1 434 ? 8.859 -19.078 -27.812 1 93.75 434 ARG B O 1
ATOM 6735 N N . ARG B 1 435 ? 7.191 -18.406 -26.453 1 94.25 435 ARG B N 1
ATOM 6736 C CA . ARG B 1 435 ? 6.164 -19.109 -27.219 1 94.25 435 ARG B CA 1
ATOM 6737 C C . ARG B 1 435 ? 5.82 -18.359 -28.5 1 94.25 435 ARG B C 1
ATOM 6739 O O . ARG B 1 435 ? 5.254 -18.938 -29.422 1 94.25 435 ARG B O 1
ATOM 6746 N N . GLY B 1 436 ? 6.082 -17.125 -28.547 1 89.75 436 GLY B N 1
ATOM 6747 C CA . GLY B 1 436 ? 5.957 -16.375 -29.797 1 89.75 436 GLY B CA 1
ATOM 6748 C C . GLY B 1 436 ? 4.617 -15.672 -29.938 1 89.75 436 GLY B C 1
ATOM 6749 O O . GLY B 1 436 ? 3.902 -15.484 -28.953 1 89.75 436 GLY B O 1
ATOM 6750 N N . ARG B 1 437 ? 4.27 -15.391 -31.141 1 84 437 ARG B N 1
ATOM 6751 C CA . ARG B 1 437 ? 3.203 -14.445 -31.438 1 84 437 ARG B CA 1
ATOM 6752 C C . ARG B 1 437 ? 1.836 -15.023 -31.109 1 84 437 ARG B C 1
ATOM 6754 O O . ARG B 1 437 ? 0.904 -14.281 -30.781 1 84 437 ARG B O 1
ATOM 6761 N N . ASP B 1 438 ? 1.759 -16.281 -31.047 1 88.81 438 ASP B N 1
ATOM 6762 C CA . ASP B 1 438 ? 0.462 -16.906 -30.797 1 88.81 438 ASP B CA 1
ATOM 6763 C C . ASP B 1 438 ? 0.124 -16.891 -29.312 1 88.81 438 ASP B C 1
ATOM 6765 O O . ASP B 1 438 ? -1.027 -17.109 -28.938 1 88.81 438 ASP B O 1
ATOM 6769 N N . CYS B 1 439 ? 1.044 -16.625 -28.5 1 95.06 439 CYS B N 1
ATOM 6770 C CA . CYS B 1 439 ? 0.832 -16.469 -27.062 1 95.06 439 CYS B CA 1
ATOM 6771 C C . CYS B 1 439 ? 0.729 -15 -26.688 1 95.06 439 CYS B C 1
ATOM 6773 O O . CYS B 1 439 ? 1.723 -14.383 -26.297 1 95.06 439 CYS B O 1
ATOM 6775 N N . ARG B 1 440 ? -0.485 -14.547 -26.75 1 94.94 440 ARG B N 1
ATOM 6776 C CA . ARG B 1 440 ? -0.666 -13.102 -26.719 1 94.94 440 ARG B CA 1
ATOM 6777 C C . ARG B 1 440 ? -1.072 -12.625 -25.328 1 94.94 440 ARG B C 1
ATOM 6779 O O . ARG B 1 440 ? -0.537 -11.641 -24.812 1 94.94 440 ARG B O 1
ATOM 6786 N N . PHE B 1 441 ? -2.062 -13.266 -24.734 1 97.44 441 PHE B N 1
ATOM 6787 C CA . PHE B 1 441 ? -2.584 -12.805 -23.453 1 97.44 441 PHE B CA 1
ATOM 6788 C C . PHE B 1 441 ? -2.229 -13.781 -22.344 1 97.44 441 PHE B C 1
ATOM 6790 O O . PHE B 1 441 ? -2.256 -15 -22.547 1 97.44 441 PHE B O 1
ATOM 6797 N N . GLY B 1 442 ? -1.848 -13.281 -21.219 1 98.44 442 GLY B N 1
ATOM 6798 C CA . GLY B 1 442 ? -1.533 -14.062 -20.031 1 98.44 442 GLY B CA 1
ATOM 6799 C C . GLY B 1 442 ? -2.154 -13.5 -18.766 1 98.44 442 GLY B C 1
ATOM 6800 O O . GLY B 1 442 ? -2.504 -12.32 -18.719 1 98.44 442 GLY B O 1
ATOM 6801 N N . VAL B 1 443 ? -2.309 -14.359 -17.781 1 98.88 443 VAL B N 1
ATOM 6802 C CA . VAL B 1 443 ? -2.896 -13.961 -16.516 1 98.88 443 VAL B CA 1
ATOM 6803 C C . VAL B 1 443 ? -1.978 -14.367 -15.359 1 98.88 443 VAL B C 1
ATOM 6805 O O . VAL B 1 443 ? -1.421 -15.469 -15.367 1 98.88 443 VAL B O 1
ATOM 6808 N N . VAL B 1 444 ? -1.742 -13.461 -14.445 1 98.81 444 VAL B N 1
ATOM 6809 C CA . VAL B 1 444 ? -1.162 -13.766 -13.141 1 98.81 444 VAL B CA 1
ATOM 6810 C C . VAL B 1 444 ? -2.236 -13.664 -12.062 1 98.81 444 VAL B C 1
ATOM 6812 O O . VAL B 1 444 ? -2.959 -12.664 -11.992 1 98.81 444 VAL B O 1
ATOM 6815 N N . THR B 1 445 ? -2.373 -14.719 -11.219 1 98.94 445 THR B N 1
ATOM 6816 C CA . THR B 1 445 ? -3.453 -14.719 -10.242 1 98.94 445 THR B CA 1
ATOM 6817 C C . THR B 1 445 ? -3.033 -15.469 -8.977 1 98.94 445 THR B C 1
ATOM 6819 O O . THR B 1 445 ? -2.096 -16.266 -9 1 98.94 445 THR B O 1
ATOM 6822 N N . MET B 1 446 ? -3.66 -15.102 -7.875 1 98.56 446 MET B N 1
ATOM 6823 C CA . MET B 1 446 ? -3.387 -15.773 -6.605 1 98.56 446 MET B CA 1
ATOM 6824 C C . MET B 1 446 ? -4.547 -15.594 -5.633 1 98.56 446 MET B C 1
ATOM 6826 O O . MET B 1 446 ? -5.328 -14.648 -5.762 1 98.56 446 MET B O 1
ATOM 6830 N N . CYS B 1 447 ? -4.664 -16.578 -4.758 1 98.75 447 CYS B N 1
ATOM 6831 C CA . CYS B 1 447 ? -5.551 -16.422 -3.607 1 98.75 447 CYS B CA 1
ATOM 6832 C C . CYS B 1 447 ? -4.91 -15.547 -2.537 1 98.75 447 CYS B C 1
ATOM 6834 O O . CYS B 1 447 ? -3.701 -15.305 -2.566 1 98.75 447 CYS B O 1
ATOM 6836 N N . ILE B 1 448 ? -5.758 -14.984 -1.711 1 98.56 448 ILE B N 1
ATOM 6837 C CA . ILE B 1 448 ? -5.27 -14.031 -0.727 1 98.56 448 ILE B CA 1
ATOM 6838 C C . ILE B 1 448 ? -5.812 -14.383 0.655 1 98.56 448 ILE B C 1
ATOM 6840 O O . ILE B 1 448 ? -7.02 -14.57 0.825 1 98.56 448 ILE B O 1
ATOM 6844 N N . GLY B 1 449 ? -4.906 -14.422 1.656 1 96.38 449 GLY B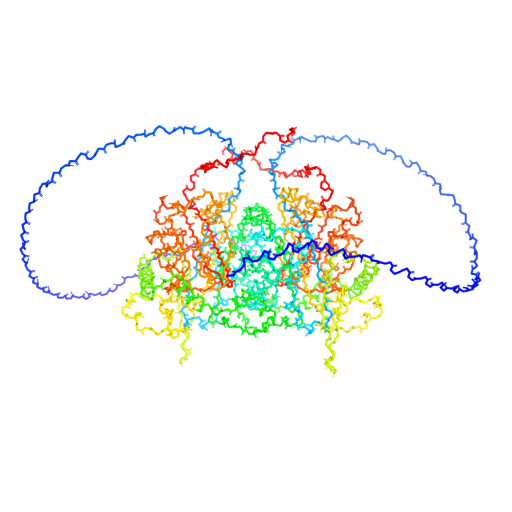 N 1
ATOM 6845 C CA . GLY B 1 449 ? -5.312 -14.641 3.035 1 96.38 449 GLY B CA 1
ATOM 6846 C C . GLY B 1 449 ? -6.426 -13.719 3.484 1 96.38 449 GLY B C 1
ATOM 6847 O O . GLY B 1 449 ? -6.484 -12.555 3.068 1 96.38 449 GLY B O 1
ATOM 6848 N N . SER B 1 450 ? -7.258 -14.172 4.336 1 95.88 450 SER B N 1
ATOM 6849 C CA . SER B 1 450 ? -8.398 -13.469 4.922 1 95.88 450 SER B CA 1
ATOM 6850 C C . SER B 1 450 ? -9.555 -13.375 3.934 1 95.88 450 SER B C 1
ATOM 6852 O O . SER B 1 450 ? -10.484 -12.586 4.129 1 95.88 450 SER B O 1
ATOM 6854 N N . GLY B 1 451 ? -9.5 -14.047 2.873 1 98.19 451 GLY B N 1
ATOM 6855 C CA . GLY B 1 451 ? -10.656 -14.227 2 1 98.19 451 GLY B CA 1
ATOM 6856 C C . GLY B 1 451 ? -10.703 -13.219 0.865 1 98.19 451 GLY B C 1
ATOM 6857 O O . GLY B 1 451 ? -11.68 -12.477 0.736 1 98.19 451 GLY B O 1
ATOM 6858 N N . MET B 1 452 ? -9.711 -13.281 -0.03 1 98.69 452 MET B N 1
ATOM 6859 C CA . MET B 1 452 ? -9.68 -12.43 -1.215 1 98.69 452 MET B CA 1
ATOM 6860 C C . MET B 1 452 ? -8.953 -13.125 -2.365 1 98.69 452 MET B C 1
ATOM 6862 O O . MET B 1 452 ? -8.453 -14.242 -2.205 1 98.69 452 MET B O 1
ATOM 6866 N N . GLY B 1 453 ? -9.016 -12.602 -3.557 1 98.81 453 GLY B N 1
ATOM 6867 C CA . GLY B 1 453 ? -8.297 -13.023 -4.75 1 98.81 453 GLY B CA 1
ATOM 6868 C C . GLY B 1 453 ? -7.914 -11.859 -5.652 1 98.81 453 GLY B C 1
ATOM 6869 O O . GLY B 1 453 ? -8.531 -10.797 -5.602 1 98.81 453 GLY B O 1
ATOM 6870 N N . ALA B 1 454 ? -6.887 -12.031 -6.387 1 98.88 454 ALA B N 1
ATOM 6871 C CA . ALA B 1 454 ? -6.465 -11.008 -7.344 1 98.88 454 ALA B CA 1
ATOM 6872 C C . ALA B 1 454 ? -6.012 -11.641 -8.656 1 98.88 454 ALA B C 1
ATOM 6874 O O . ALA B 1 454 ? -5.555 -12.789 -8.672 1 98.88 454 ALA B O 1
ATOM 6875 N N . ALA B 1 455 ? -6.195 -10.938 -9.734 1 98.88 455 ALA B N 1
ATOM 6876 C CA . ALA B 1 455 ? -5.73 -11.352 -11.055 1 98.88 455 ALA B CA 1
ATOM 6877 C C . ALA B 1 455 ? -5.402 -10.141 -11.922 1 98.88 455 ALA B C 1
ATOM 6879 O O . ALA B 1 455 ? -6.062 -9.102 -11.828 1 98.88 455 ALA B O 1
ATOM 6880 N N . ALA B 1 456 ? -4.387 -10.242 -12.688 1 98.69 456 ALA B N 1
ATOM 6881 C CA . ALA B 1 456 ? -4.02 -9.234 -13.688 1 98.69 456 ALA B CA 1
ATOM 6882 C C . ALA B 1 456 ? -3.848 -9.867 -15.062 1 98.69 456 ALA B C 1
ATOM 6884 O O . ALA B 1 456 ? -3.326 -10.984 -15.18 1 98.69 456 ALA B O 1
ATOM 6885 N N . VAL B 1 457 ? -4.293 -9.141 -16.078 1 98.38 457 VAL B N 1
ATOM 6886 C CA . VAL B 1 457 ? -4.16 -9.578 -17.453 1 98.38 457 VAL B CA 1
ATOM 6887 C C . VAL B 1 457 ? -3.039 -8.789 -18.141 1 98.38 457 VAL B C 1
ATOM 6889 O O . VAL B 1 457 ? -2.977 -7.566 -18.031 1 98.38 457 VAL B O 1
ATOM 6892 N N . PHE B 1 458 ? -2.195 -9.547 -18.797 1 97.19 458 PHE B N 1
ATOM 6893 C CA . PHE B 1 458 ? -1.086 -8.969 -19.547 1 97.19 458 PHE B CA 1
ATOM 6894 C C . PHE B 1 458 ? -1.18 -9.344 -21.031 1 97.19 458 PHE B C 1
ATOM 6896 O O . PHE B 1 458 ? -1.771 -10.359 -21.375 1 97.19 458 PHE B O 1
ATOM 6903 N N . GLU B 1 459 ? -0.599 -8.453 -21.812 1 94.69 459 GLU B N 1
ATOM 6904 C CA . GLU B 1 459 ? -0.464 -8.695 -23.25 1 94.69 459 GLU B CA 1
ATOM 6905 C C . GLU B 1 459 ? 1 -8.664 -23.672 1 94.69 459 GLU B C 1
ATOM 6907 O O . GLU B 1 459 ? 1.771 -7.82 -23.203 1 94.69 459 GLU B O 1
ATOM 6912 N N . ARG B 1 460 ? 1.354 -9.547 -24.516 1 91.5 460 ARG B N 1
ATOM 6913 C CA . ARG B 1 460 ? 2.727 -9.586 -25.016 1 91.5 460 ARG B CA 1
ATOM 6914 C C . ARG B 1 460 ? 3.066 -8.312 -25.781 1 91.5 460 ARG B C 1
ATOM 6916 O O . ARG B 1 460 ? 2.242 -7.801 -26.547 1 91.5 460 ARG B O 1
ATOM 6923 N N . GLY B 1 461 ? 4.234 -7.711 -25.547 1 81.19 461 GLY B N 1
ATOM 6924 C CA . GLY B 1 461 ? 4.605 -6.398 -26.047 1 81.19 461 GLY B CA 1
ATOM 6925 C C . GLY B 1 461 ? 4.957 -6.398 -27.531 1 81.19 461 GLY B C 1
ATOM 6926 O O . GLY B 1 461 ? 4.664 -5.438 -28.234 1 81.19 461 GLY B O 1
ATOM 6927 N N . ASP B 1 462 ? 5.852 -7.316 -28 1 66.12 462 ASP B N 1
ATOM 6928 C CA . ASP B 1 462 ? 6.312 -7.25 -29.391 1 66.12 462 ASP B CA 1
ATOM 6929 C C . ASP B 1 462 ? 5.164 -7.512 -30.359 1 66.12 462 ASP B C 1
ATOM 6931 O O . ASP B 1 462 ? 5.316 -7.32 -31.578 1 66.12 462 ASP B O 1
ATOM 6935 N N . SER B 1 463 ? 4.098 -8.156 -29.969 1 52.16 463 SER B N 1
ATOM 6936 C CA . SER B 1 463 ? 2.957 -8.422 -30.844 1 52.16 463 SER B CA 1
ATOM 6937 C C . SER B 1 463 ? 2.039 -7.207 -30.922 1 52.16 463 SER B C 1
ATOM 6939 O O . SER B 1 463 ? 1.033 -7.23 -31.641 1 52.16 463 SER B O 1
ATOM 6941 N N . VAL B 1 464 ? 2.207 -6.414 -29.938 1 49.62 464 VAL B N 1
ATOM 6942 C CA . VAL B 1 464 ? 1.237 -5.324 -29.938 1 49.62 464 VAL B CA 1
ATOM 6943 C C . VAL B 1 464 ? 1.198 -4.672 -31.328 1 49.62 464 VAL B C 1
ATOM 6945 O O . VAL B 1 464 ? 2.223 -4.207 -31.828 1 49.62 464 VAL B O 1
ATOM 6948 N N . ASP B 1 465 ? 0.504 -5.496 -32.156 1 42.31 465 ASP B N 1
ATOM 6949 C CA . ASP B 1 465 ? 0.148 -4.902 -33.469 1 42.31 465 ASP B CA 1
ATOM 6950 C C . ASP B 1 465 ? 0.026 -3.385 -33.344 1 42.31 465 ASP B C 1
ATOM 6952 O O . ASP B 1 465 ? -0.109 -2.846 -32.25 1 42.31 465 ASP B O 1
ATOM 6956 N N . GLU B 1 466 ? 0.188 -2.736 -34.469 1 36.25 466 GLU B N 1
ATOM 6957 C CA . GLU B 1 466 ? -0.388 -1.398 -34.562 1 36.25 466 GLU B CA 1
ATOM 6958 C C . GLU B 1 466 ? -1.655 -1.294 -33.719 1 36.25 466 GLU B C 1
ATOM 6960 O O . GLU B 1 466 ? -2.355 -2.287 -33.5 1 36.25 466 GLU B O 1
ATOM 6965 N N . LEU B 1 467 ? -1.885 -0.387 -32.906 1 34.59 467 LEU B N 1
ATOM 6966 C CA . LEU B 1 467 ? -3.045 -0.15 -32.062 1 34.59 467 LEU B CA 1
ATOM 6967 C C . LEU B 1 467 ? -4.262 -0.907 -32.562 1 34.59 467 LEU B C 1
ATOM 6969 O O . LEU B 1 467 ? -4.84 -0.541 -33.594 1 34.59 467 LEU B O 1
ATOM 6973 N N . SER B 1 468 ? -4.262 -2.207 -32.812 1 29.95 468 SER B N 1
ATOM 6974 C CA . SER B 1 468 ? -5.535 -2.799 -33.188 1 29.95 468 SER B CA 1
ATOM 6975 C C . SER B 1 468 ? -6.609 -2.551 -32.156 1 29.95 468 SER B C 1
ATOM 6977 O O . SER B 1 468 ? -6.32 -2.541 -30.938 1 29.95 468 SER B O 1
ATOM 6979 N N . ASN B 1 469 ? -7.738 -1.991 -32.438 1 28.22 469 ASN B N 1
ATOM 6980 C CA . ASN B 1 469 ? -8.984 -1.737 -31.703 1 28.22 469 ASN B CA 1
ATOM 6981 C C . ASN B 1 469 ? -9.531 -3.012 -31.078 1 28.22 469 ASN B C 1
ATOM 6983 O O . ASN B 1 469 ? -9.75 -4.008 -31.766 1 28.22 469 ASN B O 1
ATOM 6987 N N . VAL B 1 470 ? -9.102 -3.457 -29.953 1 33.09 470 VAL B N 1
ATOM 6988 C CA . VAL B 1 470 ? -9.82 -4.52 -29.25 1 33.09 470 VAL B CA 1
ATOM 6989 C C . VAL B 1 470 ? -11.297 -4.5 -29.656 1 33.09 470 VAL B C 1
ATOM 6991 O O . VAL B 1 470 ? -11.898 -3.428 -29.781 1 33.09 470 VAL B O 1
ATOM 6994 N N . ARG B 1 471 ? -11.773 -5.617 -30.125 1 27.84 471 ARG B N 1
ATOM 6995 C CA . ARG B 1 471 ? -13.18 -5.707 -30.516 1 27.84 471 ARG B CA 1
ATOM 6996 C C . ARG B 1 471 ? -14.086 -5.168 -29.422 1 27.84 471 ARG B C 1
ATOM 6998 O O . ARG B 1 471 ? -13.922 -5.508 -28.25 1 27.84 471 ARG B O 1
ATOM 7005 N N . HIS B 1 472 ? -14.68 -4.043 -29.656 1 27.59 472 HIS B N 1
ATOM 7006 C CA . HIS B 1 472 ? -15.734 -3.492 -28.797 1 27.59 472 HIS B CA 1
ATOM 7007 C C . HIS B 1 472 ? -16.797 -4.543 -28.484 1 27.59 472 HIS B C 1
ATOM 7009 O O . HIS B 1 472 ? -17.516 -4.996 -29.375 1 27.59 472 HIS B O 1
ATOM 7015 N N . ILE B 1 473 ? -16.516 -5.426 -27.656 1 27.69 473 ILE B N 1
ATOM 7016 C CA . ILE B 1 473 ? -17.719 -6.172 -27.297 1 27.69 473 ILE B CA 1
ATOM 7017 C C . ILE B 1 473 ? -18.828 -5.199 -26.906 1 27.69 473 ILE B C 1
ATOM 7019 O O . ILE B 1 473 ? -18.594 -4.246 -26.156 1 27.69 473 ILE B O 1
ATOM 7023 N N . GLN B 1 474 ? -19.859 -5.141 -27.672 1 26.39 474 GLN B N 1
ATOM 7024 C CA . GLN B 1 474 ? -21.078 -4.324 -27.625 1 26.39 474 GLN B CA 1
ATOM 7025 C C . GLN B 1 474 ? -21.688 -4.332 -26.234 1 26.39 474 GLN B C 1
ATOM 7027 O O . GLN B 1 474 ? -22.062 -5.391 -25.719 1 26.39 474 GLN B O 1
ATOM 7032 N N . SER B 1 475 ? -21.156 -3.543 -25.359 1 26.06 475 SER B N 1
ATOM 7033 C CA . SER B 1 475 ? -21.969 -3.391 -24.156 1 26.06 475 SER B CA 1
ATOM 7034 C C . SER B 1 475 ? -23.406 -2.992 -24.484 1 26.06 475 SER B C 1
ATOM 7036 O O . SER B 1 475 ? -23.625 -2.096 -25.297 1 26.06 475 SER B O 1
ATOM 7038 N N . HIS B 1 476 ? -24.359 -3.908 -24.562 1 23.52 476 HIS B N 1
ATOM 7039 C CA . HIS B 1 476 ? -25.797 -3.73 -24.766 1 23.52 476 HIS B CA 1
ATOM 7040 C C . HIS B 1 476 ? -26.375 -2.711 -23.797 1 23.52 476 HIS B C 1
ATOM 7042 O O . HIS B 1 476 ? -26.359 -2.938 -22.578 1 23.52 476 HIS B O 1
ATOM 7048 N N . ASN B 1 477 ? -26.031 -1.471 -24.062 1 23.3 477 ASN B N 1
ATOM 7049 C CA . ASN B 1 477 ? -26.672 -0.424 -23.281 1 23.3 477 ASN B CA 1
ATOM 7050 C C . ASN B 1 477 ? -28.172 -0.353 -23.547 1 23.3 477 ASN B C 1
ATOM 7052 O O . ASN B 1 477 ? -28.594 0.071 -24.625 1 23.3 477 ASN B O 1
ATOM 7056 N N . PHE B 1 478 ? -29.016 -1.302 -23.141 1 21.56 478 PHE B N 1
ATOM 7057 C CA . PHE B 1 478 ? -30.469 -1.275 -23.281 1 21.56 478 PHE B CA 1
ATOM 7058 C C . PHE B 1 478 ? -31.062 -0.092 -22.531 1 21.56 478 PHE B C 1
ATOM 7060 O O . PHE B 1 478 ? -31.859 -0.274 -21.609 1 21.56 478 PHE B O 1
ATOM 7067 N N . LEU B 1 479 ? -30.375 0.934 -22.062 1 19.73 479 LEU B N 1
ATOM 7068 C CA . LEU B 1 479 ? -31.266 1.817 -21.312 1 19.73 479 LEU B CA 1
ATOM 7069 C C . LEU B 1 479 ? -32.188 2.582 -22.25 1 19.73 479 LEU B C 1
ATOM 7071 O O . LEU B 1 479 ? -31.797 2.934 -23.359 1 19.73 479 LEU B O 1
ATOM 7075 N N . SER B 1 480 ? -33.594 2.396 -22.031 1 18.7 480 SER B N 1
ATOM 7076 C CA . SER B 1 480 ? -34.781 2.881 -22.703 1 18.7 480 SER B CA 1
ATOM 7077 C C . SER B 1 480 ? -34.75 4.395 -22.875 1 18.7 480 SER B C 1
ATOM 7079 O O . SER B 1 480 ? -34.062 5.094 -22.141 1 18.7 480 SER B O 1
ATOM 7081 N N . LYS B 1 481 ? -35.25 4.875 -24.016 1 23.53 481 LYS B N 1
ATOM 7082 C CA . LYS B 1 481 ? -35.5 6.199 -24.594 1 23.53 481 LYS B CA 1
ATOM 7083 C C . LYS B 1 481 ? -36.312 7.074 -23.641 1 23.53 481 LYS B C 1
ATOM 7085 O O . LYS B 1 481 ? -36.281 8.305 -23.75 1 23.53 481 LYS B O 1
ATOM 7090 N N . ASP B 1 482 ? -37.188 6.504 -22.812 1 19.3 482 ASP B N 1
ATOM 7091 C CA . ASP B 1 482 ? -38.344 7.277 -22.328 1 19.3 482 ASP B CA 1
ATOM 7092 C C . ASP B 1 482 ? -37.906 8.234 -21.219 1 19.3 482 ASP B C 1
ATOM 7094 O O . ASP B 1 482 ? -38.75 8.938 -20.641 1 19.3 482 ASP B O 1
ATOM 7098 N N . ALA B 1 483 ? -36.75 8.039 -20.516 1 17.67 483 ALA B N 1
ATOM 7099 C CA . ALA B 1 483 ? -36.812 8.898 -19.328 1 17.67 483 ALA B CA 1
ATOM 7100 C C . ALA B 1 483 ? -36.469 10.336 -19.688 1 17.67 483 ALA B C 1
ATOM 7102 O O . ALA B 1 483 ? -36.344 11.18 -18.797 1 17.67 483 ALA B O 1
ATOM 7103 N N . ALA B 1 484 ? -36.188 10.641 -21.016 1 19.8 484 ALA B N 1
ATOM 7104 C CA . ALA B 1 484 ? -36.219 12.078 -21.281 1 19.8 484 ALA B CA 1
ATOM 7105 C C . ALA B 1 484 ? -37.656 12.586 -21.391 1 19.8 484 ALA B C 1
ATOM 7107 O O . ALA B 1 484 ? -37.875 13.758 -21.703 1 19.8 484 ALA B O 1
ATOM 7108 N N . LYS B 1 485 ? -38.594 11.594 -21.281 1 17.42 485 LYS B N 1
ATOM 7109 C CA . LYS B 1 485 ? -39.844 12.352 -21.188 1 17.42 485 LYS B CA 1
ATOM 7110 C C . LYS B 1 485 ? -40.094 12.82 -19.75 1 17.42 485 LYS B C 1
ATOM 7112 O O . LYS B 1 485 ? -39.875 12.062 -18.797 1 17.42 485 LYS B O 1
#

Organism: Aegilops tauschii subsp. strangulata (NCBI:txid200361)

Solvent-accessible surface area (backbone atoms only — not comparable to full-atom values): 51616 Å² total; per-residue (Å²): 135,90,83,78,72,83,81,76,87,78,83,85,86,89,73,92,77,86,77,75,96,80,84,88,90,82,90,80,86,87,83,85,82,86,90,80,85,77,84,83,88,86,88,91,81,86,89,81,88,77,86,81,82,81,79,78,76,84,75,80,78,75,82,86,69,77,68,78,85,78,70,81,66,68,49,30,22,30,46,44,47,36,18,44,36,22,57,39,75,70,42,46,71,31,86,42,72,65,47,45,57,19,50,44,55,30,48,56,37,65,73,67,62,59,65,54,79,62,33,42,36,37,29,32,2,33,24,55,52,41,30,50,59,44,45,44,50,52,45,31,20,42,44,72,32,65,34,46,53,57,41,25,61,35,32,29,25,41,41,39,36,3,3,40,46,16,37,50,50,42,41,19,31,37,50,51,62,63,35,55,27,27,34,12,15,10,35,28,49,44,87,77,37,62,88,68,84,87,68,85,72,53,76,67,33,77,79,34,67,62,33,45,29,37,69,54,55,67,60,51,22,39,39,40,37,17,65,77,68,67,49,49,49,65,60,18,36,49,49,27,33,49,19,10,43,27,31,37,52,30,56,74,71,48,69,52,61,84,29,34,49,66,42,84,46,57,37,60,39,86,88,78,61,49,73,41,81,42,73,43,64,54,66,35,73,59,42,66,79,57,40,62,74,64,50,67,68,55,61,49,72,73,37,92,88,47,61,49,25,74,66,27,20,31,37,90,27,36,28,34,13,28,28,40,35,25,33,44,70,57,34,55,75,68,69,49,66,45,48,23,31,58,61,29,53,26,62,27,22,32,59,22,53,35,13,44,49,12,32,54,58,7,42,60,51,7,32,46,68,54,73,46,52,78,87,62,49,49,36,34,35,56,52,20,66,29,26,35,28,39,52,48,30,35,60,75,66,64,54,62,67,87,31,41,34,68,53,23,38,13,42,15,58,26,47,17,36,3,7,41,30,18,30,40,49,19,54,46,44,53,51,30,60,73,65,34,79,84,32,40,29,33,36,44,32,27,37,15,80,52,8,15,11,29,14,35,28,36,32,40,29,84,60,58,55,70,89,68,76,70,77,71,72,64,69,80,74,76,80,77,82,53,83,84,100,141,88,88,80,72,82,86,76,85,82,78,84,75,84,77,83,79,84,79,73,92,67,87,69,85,73,86,70,84,84,85,76,87,79,75,86,80,76,85,80,84,89,86,88,82,81,82,80,85,77,86,81,81,80,79,80,77,85,76,80,77,75,83,85,74,83,80,76,86,78,70,82,67,69,49,30,22,28,48,43,48,37,19,44,34,23,56,40,75,71,41,46,72,30,83,42,71,64,48,45,57,18,49,46,56,30,48,56,37,66,72,67,62,58,65,55,79,61,35,41,37,37,29,32,3,32,25,56,52,41,30,49,61,46,44,44,50,53,45,32,21,41,44,74,32,64,34,46,55,57,42,25,60,36,33,30,27,40,42,38,35,3,3,40,47,16,36,49,50,41,40,19,31,36,52,51,61,63,34,56,29,27,34,12,15,10,35,28,50,45,87,77,36,62,90,69,84,86,69,85,71,52,75,68,32,78,79,33,68,62,33,44,28,36,68,53,54,67,60,51,23,38,39,40,39,17,63,76,68,67,48,49,49,65,59,19,35,49,49,27,32,49,18,9,44,26,30,38,51,30,54,74,71,48,68,51,61,84,30,32,49,66,44,81,44,56,36,61,39,87,87,77,62,48,72,40,82,43,72,42,63,54,65,36,74,59,44,67,80,56,39,62,75,63,48,68,69,54,60,49,73,72,37,92,89,47,60,48,25,75,66,26,20,31,37,91,26,36,30,34,14,29,28,39,33,24,31,45,72,57,35,55,75,68,67,48,64,46,48,22,31,58,61,28,54,27,62,28,21,33,59,22,52,36,14,42,49,13,32,55,58,8,43,59,52,7,33,47,68,54,68,48,52,77,87,62,50,50,36,35,35,58,53,21,66,29,25,35,28,40,52,48,30,36,60,75,66,64,56,60,66,85,31,41,34,69,54,23,36,13,42,14,58,28,48,18,35,3,7,38,31,18,30,39,47,20,54,46,44,54,51,30,58,74,64,33,78,83,32,40,29,33,36,42,30,27,37,16,79,53,8,15,10,29,14,34,30,34,30,41,28,83,59,57,56,71,88,68,78,72,72,74,72,78,74,81,74,77,75,76,80,62,77,82,103

InterPro domains:
  IPR002155 Thiolase [TIGR01930] (105-459)
  IPR002155 Thiolase [cd00751] (106-460)
  IPR016039 Thiolase-like [G3DSA:3.40.47.10] (89-484)
  IPR016039 Thiolase-like [SSF53901] (85-330)
  IPR016039 Thiolase-like [SSF53901] (339-460)
  IPR020610 Thiolase, active site [PS00099] (442-455)
  IPR020613 Thiolase, conserved site [PS00737] (405-421)
  IPR020615 Thiolase, acyl-enzyme intermediate active site [PS00098] (156-174)
  IPR020616 Thiolase, N-terminal [PF00108] (105-329)
  IPR020617 Thiolase, C-terminal [PF02803] (338-460)
  IPR050215 3-ketoacyl-CoA thiolase-like [PTHR43853] (104-462)

Nearest PDB structures (foldseek):
  2wu9-assembly1_B  TM=9.632E-01  e=7.175E-67  Arabidopsis thaliana
  2wua-assembly1_A  TM=9.853E-01  e=3.347E-65  Helianthus annuus
  2c7y-assembly1_B  TM=9.174E-01  e=9.959E-56  Arabidopsis thaliana
  2c7y-assembly1_A  TM=9.212E-01  e=5.213E-55  Arabidopsis thaliana
  4e1l-assembly1_A  TM=8.793E-01  e=3.191E-41  Clostridioides difficile 630

Foldseek 3Di:
DPPDPPDDDPDDDDDDDPDDDDDDDDDDDDDDDDDDDDDDDYDDDDDDDDPDDPDDPDDPPPDDFDFPDPPPQLWKFFQDKAWAAFPDPQQLVPPCLLVALLVFVLVVCVVFVDDLQQAAEEEEEEEFDDQVVVLVSNLVSCVSNVRDNNYYYHYAYQWLCRQVVQVVVVRVCCSVVVHFKHKRKYWFDCSVGPPDDPDDDDPCCVVDVLSVLLPDDPLQLLQVLCVVVPPALLLLLVQLLQQLQLQVVCVVVCLCQRRHDKDWDWRQDPVPRDTDIDIRGHFPQRDNPRDSVVSVPFAADPDRPTRFGLSSAFDRTTIMMMIMIGRPVVCVVSVRAGLKIWQFKDKWFFRLSNLLLAQLVAVQVGQVSSVHDPVLAQAEEEARRGSSSVSCSCVSRVPDPCRYSSNHHRSRRNRSTRHRNSSSVNSFSSVLVVVPLSRFKYKYKYGGRSGMIMMTMMTGRVNCPDVPDDPSPPPPPPPDPPVVD/DDPDDDDDDDDPPPPPDPDDPPDDDDDDDDDDDDDDDDDDDDDDDDDDDDPDDPDDPDDPPPDDPDDPDPPPQLWKFFQDKAWAAFPDPQQLVPPCLLVPLLVFVLVVCVVFVDDLQQAAEEEEEEEFDDQVVVLVSNLVSCVSNPRDNNYYYHYAYQWLCRQVVQVVVVRVCCSVVVHFKHKRKYWFDCSVGPPDDPDDDDPCCVVDVLSVLLPDDPLQLLQVLCVVVPPALLLLLVQLLQQLQLQVVCVVVCLCQRRHDKDWDWRQDPPPRDTDIDIRGHFPQRDNPRDSVVSVPFAADPDRPTRFGLSSAFDRTTIMMMIMIGRPVVCVVSVRAGLKIWQFKDKWFFRLSNLLLAQLVAVQVGQVSSVHDPVLAQAEEEARRGSSSVSCSCVSRVPDPCRYSSNHHRSRRNRSTRHRNSSSVNSFSSVLVVVPLSRFKYKYKYGGRSGMIMMTMMTGRVNCPDVPDSPPPPPPPPPDPPVVD